Protein AF-0000000076350885 (afdb_homodimer)

pLDDT: mean 92.36, std 8.03, range [42.0, 98.88]

Secondary structure (DSSP, 8-state):
--HHHHTTSEEEEE--S-HHHHHHHHHHHHTT-EEEEEEEESS--SS--HHHHHHHHHHTT-EEEEEE-HHHHHHHHHHHHHHT--BTTTB--HHHHHHHHHHHHHHHHHHHTT-SEEEE-PPTTSHHHHHHHHHHHHH-TTSEEE-GGG-HHHHHH-SSHHHHHHHHHHTT--GGGTS-TTEEEEE-SS-EEEEEHHHHSTTS-GGG---SSS--GGGS-SS-EEEEEEEETTEEEEETTEE--HHHHHHHHHHHHHHTT--EEEEEEE-TTS-EEEEEEE-HHHHHHHHHHHHHHHHHS-HHHHHHHHHHHHHHHHHHHTT-TTSHHHHHHHHHHHHHHHT-EEEEEEEEETTEEEEEEEES----TT-EEEE-GGGTSSS-EEEE----/--HHHHTTSEEEEE--S-HHHHHHHHHHHHTT-EEEEEEEESS--SS--HHHHHHHHHHTT-EEEEEE-HHHHHHHHHHHHHHT--BTTTB--HHHHHHHHHHHHHHHHHHHTT-SEEEE-PPTTSHHHHHHHHHHHHH-TTSEEE-GGG-HHHHHH--SHHHHHHHHHHTT--GGGTS-TTEEEEE-SS-EEEEEHHHHSTTS-GGG---SSS--GGGS-SS-EEEEEEEETTEEEEETTEE--HHHHHHHHHHHHHHTT--EEEEEEE-TTS-EEEEEEE-HHHHHHHHHHHHHHHHHS-HHHHHHHHHHHHHHHHHHHTT-TTSHHHHHHHHHHHHHHHT--EEEEEEEETTEEEEEEEES----TT-EEEE-GGGTSSS-EEEE----

Solvent-accessible surface area (backbone atoms only — not comparable to full-atom values): 38985 Å² total; per-residue (Å²): 130,54,74,75,71,44,43,90,38,35,33,36,30,47,40,71,62,43,56,56,27,46,42,49,52,53,53,40,44,75,67,68,25,49,54,34,37,38,33,65,34,32,56,28,66,47,82,43,40,53,72,59,41,48,51,55,42,41,70,65,71,42,47,66,48,80,44,85,37,39,60,60,38,24,48,50,42,47,45,34,39,58,45,55,21,34,38,74,82,70,36,60,38,48,67,38,47,46,52,48,46,48,36,61,62,46,33,64,53,40,53,76,72,59,38,45,29,43,30,44,44,50,49,41,90,40,63,60,46,53,23,51,52,45,35,32,57,69,60,32,64,87,39,46,77,45,59,51,55,70,30,67,71,49,41,68,75,40,74,27,36,63,50,35,31,52,54,39,43,73,64,64,46,59,61,85,62,42,71,47,56,55,46,47,70,53,42,33,62,46,24,35,39,40,40,35,42,62,51,62,39,50,70,37,53,66,78,78,61,79,67,86,65,36,38,57,38,90,73,19,44,89,64,70,47,75,51,37,40,32,31,53,46,49,34,69,45,24,47,71,86,38,78,38,51,55,48,50,46,44,53,52,28,23,53,54,17,12,51,21,10,22,47,78,42,76,30,53,37,66,44,86,86,42,31,28,39,52,38,38,39,34,25,17,20,50,62,48,50,27,62,49,52,48,53,47,47,46,70,34,41,30,49,71,57,44,53,50,44,54,56,39,15,51,51,41,6,49,20,28,60,61,34,31,43,85,37,73,71,22,43,53,46,49,54,54,46,47,60,62,31,50,59,32,32,28,34,30,33,33,36,35,38,26,42,40,76,42,79,35,29,44,40,50,36,44,68,30,87,84,30,34,26,47,46,25,43,86,70,42,45,53,45,73,42,80,37,66,56,69,57,92,130,54,74,74,72,43,43,92,38,36,34,35,30,48,40,70,65,45,56,57,26,46,42,50,52,54,53,39,44,75,65,67,26,51,52,36,38,38,32,66,34,33,56,30,66,46,82,44,40,54,70,59,40,48,51,54,42,41,69,65,70,41,48,68,46,78,44,86,37,39,60,59,37,25,48,49,41,48,46,34,39,59,43,56,22,32,38,72,82,70,36,62,38,48,67,38,48,46,50,49,46,48,36,61,62,46,34,63,54,39,54,75,72,60,38,46,30,44,30,44,43,50,48,39,90,38,63,60,45,52,24,49,51,46,36,33,56,70,58,33,66,85,40,48,78,45,58,51,56,72,30,66,71,49,41,66,74,40,72,26,35,63,50,34,30,54,53,40,44,74,64,65,46,60,61,85,63,40,71,46,54,55,46,47,69,52,41,32,62,48,23,36,38,40,42,35,44,64,52,64,38,50,69,37,53,66,77,79,60,79,67,86,68,34,39,58,37,91,71,18,43,87,64,68,48,75,50,35,40,31,30,53,46,47,36,68,44,24,47,71,86,38,76,37,51,56,46,50,46,44,53,52,28,24,53,57,17,11,52,22,10,20,46,79,42,76,30,54,36,64,42,86,88,44,32,28,38,51,39,38,39,35,26,16,18,49,61,49,49,28,60,48,52,49,51,47,48,46,68,32,43,29,48,70,56,43,54,50,44,55,55,38,15,50,51,41,7,49,20,28,58,60,34,32,43,84,36,72,70,22,43,53,45,48,52,54,47,48,59,61,30,50,59,33,33,29,33,31,32,35,36,36,38,28,43,41,76,42,79,34,28,45,39,50,34,43,68,29,86,84,30,33,26,47,44,24,42,86,69,43,46,53,45,71,41,80,38,66,54,68,57,89

Organism: Streptomyces venezuelae (NCBI:txid54571)

Radius of gyration: 29.36 Å; Cα contacts (8 Å, |Δi|>4): 1822; chains: 2; bounding box: 54×97×63 Å

Foldseek 3Di:
DDLVVQAPFAEEEEDDLALQRLLVQLVSVVVVGNYEYEYEAQAWPPPHGRVVSQVLSVLLVHHYHYYYLNQVLLVLLLLLLLLVQAAAQSHSLSVLSVLLSCCQVCQVVCVVVRGQEYEYRDAPPALSVQLNVLSCCVRPVRHHYDYQNVDPVSCVCDVALLSSLVVCVVSPRDNSNSVQRFKDWDGGLQWMKIDGPQQQDVPHDPVVDDGDQADALVQADADKDKKKFWDALSGTQDINRHGDRSSRQSNVQSNVQRRNRAAWTWGFHQGPVGDTGIMTMGGRSSRASNVQSVVQLVLAPDDVLSVLSVVLSHQLSVCSSNNNCPPPSNVVSSVSSSVSSNQWIWMWMWMGHSHDIGTDDIAQTGFHPPDWDWDAVVPPNPDIDIGTSDRD/DDLVVQAPFAEEEEDDLALQRLLVQLVSVVVVGNYEYEYEAQAWPPPHGRVVSQVLSVLLVHHYDYYYLNQVNLVLLLLLLLLVQAAAQSHSLSVLSVLLSCCQVCQVVCVVVRGQEYEYRDAPPALSVQLNVLSCCVRPVRHHYDYQNVDPVSCVCDVALLSSLVVCVVSPRDNSNSVQRFKDWDGGLQKMKIDGPQQQDVPHDPVVDDGDQADALVQADADKDKKKFWDALSGTQDIRRHGDRSSRQSNVQSNVQRRNRAAWTWGFHQGPVGDTGIMIMGGRSSRASNVQSVVQLVLAPDDVLSVLSVVLSHQLSVCSSNNNCPPPSNVVSSVSSSVSSNQTIWMWMWMGHSHDIGTDDIAQTGFHPPDWDWDAVVPPNPDIDIGTSDRD

Structure (mmCIF, N/CA/C/O backbone):
data_AF-0000000076350885-model_v1
#
loop_
_entity.id
_entity.type
_entity.pdbx_description
1 polymer 'argininosuccinate synthase'
#
loop_
_atom_site.group_PDB
_atom_site.id
_atom_site.type_symbol
_atom_site.label_atom_id
_atom_site.label_alt_id
_atom_site.label_comp_id
_atom_site.label_asym_id
_atom_site.label_entity_id
_atom_site.label_seq_id
_atom_site.pdbx_PDB_ins_code
_atom_site.Cartn_x
_atom_site.Cartn_y
_atom_site.Cartn_z
_atom_site.occupancy
_atom_site.B_iso_or_equiv
_atom_site.auth_seq_id
_atom_site.auth_comp_id
_atom_site.auth_asym_id
_atom_site.auth_atom_id
_atom_site.pdbx_PDB_model_num
ATOM 1 N N . MET A 1 1 ? -0.438 42.75 1.983 1 87.81 1 MET A N 1
ATOM 2 C CA . MET A 1 1 ? -0.966 43.75 2.893 1 87.81 1 MET A CA 1
ATOM 3 C C . MET A 1 1 ? 0.125 44.281 3.826 1 87.81 1 MET A C 1
ATOM 5 O O . MET A 1 1 ? 0.942 43.5 4.32 1 87.81 1 MET A O 1
ATOM 9 N N . ASP A 1 2 ? 0.16 45.531 4.004 1 89.69 2 ASP A N 1
ATOM 10 C CA . ASP A 1 2 ? 1.146 46.062 4.922 1 89.69 2 ASP A CA 1
ATOM 11 C C . ASP A 1 2 ? 0.529 46.344 6.293 1 89.69 2 ASP A C 1
ATOM 13 O O . ASP A 1 2 ? -0.682 46.219 6.473 1 89.69 2 ASP A O 1
ATOM 17 N N . LEU A 1 3 ? 1.361 46.562 7.23 1 91.19 3 LEU A N 1
ATOM 18 C CA . LEU A 1 3 ? 0.948 46.719 8.617 1 91.19 3 LEU A CA 1
ATOM 19 C C . LEU A 1 3 ? -0.095 47.844 8.734 1 91.19 3 LEU A C 1
ATOM 21 O O . LEU A 1 3 ? -1.06 47.719 9.492 1 91.19 3 LEU A O 1
ATOM 25 N N . LYS A 1 4 ? 0.069 48.938 8.008 1 92.88 4 LYS A N 1
ATOM 26 C CA . LYS A 1 4 ? -0.844 50.062 8.047 1 92.88 4 LYS A CA 1
ATOM 27 C C . LYS A 1 4 ? -2.236 49.656 7.566 1 92.88 4 LYS A C 1
ATOM 29 O O . LYS A 1 4 ? -3.242 50.188 8.07 1 92.88 4 LYS A O 1
ATOM 34 N N . GLN A 1 5 ? -2.242 48.844 6.625 1 93.88 5 GLN A N 1
ATOM 35 C CA . GLN A 1 5 ? -3.508 48.375 6.043 1 93.88 5 GLN A CA 1
ATOM 36 C C . GLN A 1 5 ? -4.289 47.531 7.027 1 93.88 5 GLN A C 1
ATOM 38 O O . GLN A 1 5 ? -5.516 47.406 6.926 1 93.88 5 GLN A O 1
ATOM 43 N N . LEU A 1 6 ? -3.611 46.875 7.984 1 95.38 6 LEU A N 1
ATOM 44 C CA . LEU A 1 6 ? -4.242 46 8.953 1 95.38 6 LEU A CA 1
ATOM 45 C C . LEU A 1 6 ? -4.852 46.781 10.102 1 95.38 6 LEU A C 1
ATOM 47 O O . LEU A 1 6 ? -5.723 46.281 10.812 1 95.38 6 LEU A O 1
ATOM 51 N N . LYS A 1 7 ? -4.348 48.031 10.25 1 94.81 7 LYS A N 1
ATOM 52 C CA . LYS A 1 7 ? -4.855 48.844 11.336 1 94.81 7 LYS A CA 1
ATOM 53 C C . LYS A 1 7 ? -6.312 49.25 11.094 1 94.81 7 LYS A C 1
ATOM 55 O O . LYS A 1 7 ? -6.695 49.562 9.977 1 94.81 7 LYS A O 1
ATOM 60 N N . GLY A 1 8 ? -7.117 49.125 12.094 1 94.56 8 GLY A N 1
ATOM 61 C CA . GLY A 1 8 ? -8.539 49.406 11.992 1 94.56 8 GLY A CA 1
ATOM 62 C C . GLY A 1 8 ? -9.367 48.219 11.586 1 94.56 8 GLY A C 1
ATOM 63 O O . GLY A 1 8 ? -10.602 48.25 11.609 1 94.56 8 GLY A O 1
ATOM 64 N N . LEU A 1 9 ? -8.75 47.219 11.211 1 97 9 LEU A N 1
ATOM 65 C CA . LEU A 1 9 ? -9.422 45.969 10.867 1 97 9 LEU A CA 1
ATOM 66 C C . LEU A 1 9 ? -9.297 44.969 12 1 97 9 LEU A C 1
ATOM 68 O O . LEU A 1 9 ? -8.375 45.031 12.82 1 97 9 LEU A O 1
ATOM 72 N N . ARG A 1 10 ? -10.234 44.125 12.109 1 98.19 10 ARG A N 1
ATOM 73 C CA . ARG A 1 10 ? -10.172 43.031 13.07 1 98.19 10 ARG A CA 1
ATOM 74 C C . ARG A 1 10 ? -9.57 41.781 12.445 1 98.19 10 ARG A C 1
ATOM 76 O O . ARG A 1 10 ? -10.141 41.219 11.508 1 98.19 10 ARG A O 1
ATOM 83 N N . VAL A 1 11 ? -8.43 41.344 12.992 1 98.06 11 VAL A N 1
ATOM 84 C CA . VAL A 1 11 ? -7.656 40.219 12.422 1 98.06 11 VAL A CA 1
ATOM 85 C C . VAL A 1 11 ? -7.852 38.969 13.266 1 98.06 11 VAL A C 1
ATOM 87 O O . VAL A 1 11 ? -7.566 38.969 14.461 1 98.06 11 VAL A O 1
ATOM 90 N N . GLY A 1 12 ? -8.414 37.906 12.664 1 98.19 12 GLY A N 1
ATOM 91 C CA . GLY A 1 12 ? -8.422 36.594 13.273 1 98.19 12 GLY A CA 1
ATOM 92 C C . GLY A 1 12 ? -7.262 35.719 12.836 1 98.19 12 GLY A C 1
ATOM 93 O O . GLY A 1 12 ? -7.18 35.344 11.664 1 98.19 12 GLY A O 1
ATOM 94 N N . LEU A 1 13 ? -6.391 35.375 13.75 1 97.75 13 LEU A N 1
ATOM 95 C CA . LEU A 1 13 ? -5.203 34.562 13.461 1 97.75 13 LEU A CA 1
ATOM 96 C C . LEU A 1 13 ? -5.375 33.125 13.945 1 97.75 13 LEU A C 1
ATOM 98 O O . LEU A 1 13 ? -5.594 32.906 15.133 1 97.75 13 LEU A O 1
ATOM 102 N N . PHE A 1 14 ? -5.301 32.156 12.961 1 95.88 14 PHE A N 1
ATOM 103 C CA . PHE A 1 14 ? -5.215 30.75 13.336 1 95.88 14 PHE A CA 1
ATOM 104 C C . PHE A 1 14 ? -3.844 30.422 13.914 1 95.88 14 PHE A C 1
ATOM 106 O O . PHE A 1 14 ? -2.818 30.688 13.289 1 95.88 14 PHE A O 1
ATOM 113 N N . THR A 1 15 ? -3.842 29.859 15.109 1 91.44 15 THR A N 1
ATOM 114 C CA . THR A 1 15 ? -2.531 29.531 15.656 1 91.44 15 THR A CA 1
ATOM 115 C C . THR A 1 15 ? -2.582 28.219 16.422 1 91.44 15 THR A C 1
ATOM 117 O O . THR A 1 15 ? -3.592 27.891 17.047 1 91.44 15 THR A O 1
ATOM 120 N N . SER A 1 16 ? -1.493 27.469 16.266 1 86.75 16 SER A N 1
ATOM 121 C CA . SER A 1 16 ? -1.321 26.219 16.984 1 86.75 16 SER A CA 1
ATOM 122 C C . SER A 1 16 ? -0.187 26.312 18 1 86.75 16 SER A C 1
ATOM 124 O O . SER A 1 16 ? 0.254 25.297 18.547 1 86.75 16 SER A O 1
ATOM 126 N N . GLY A 1 17 ? 0.252 27.5 18.25 1 78.44 17 GLY A N 1
ATOM 127 C CA . GLY A 1 17 ? 1.292 27.703 19.25 1 78.44 17 GLY A CA 1
ATOM 128 C C . GLY A 1 17 ? 2.693 27.594 18.672 1 78.44 17 GLY A C 1
ATOM 129 O O . GLY A 1 17 ? 3.678 27.734 19.406 1 78.44 17 GLY A O 1
ATOM 130 N N . GLY A 1 18 ? 2.814 27.375 17.438 1 82.69 18 GLY A N 1
ATOM 131 C CA . GLY A 1 18 ? 4.125 27.375 16.812 1 82.69 18 GLY A CA 1
ATOM 132 C C . GLY A 1 18 ? 4.82 28.719 16.859 1 82.69 18 GLY A C 1
ATOM 133 O O . GLY A 1 18 ? 4.18 29.75 17.094 1 82.69 18 GLY A O 1
ATOM 134 N N . LEU A 1 19 ? 6.086 28.734 16.609 1 84.5 19 LEU A N 1
ATOM 135 C CA . LEU A 1 19 ? 6.902 29.938 16.703 1 84.5 19 LEU A CA 1
ATOM 136 C C . LEU A 1 19 ? 6.418 31 15.719 1 84.5 19 LEU A C 1
ATOM 138 O O . LEU A 1 19 ? 6.242 32.156 16.078 1 84.5 19 LEU A O 1
ATOM 142 N N . SER A 1 20 ? 6.16 30.562 14.562 1 86.88 20 SER A N 1
ATOM 143 C CA . SER A 1 20 ? 5.824 31.5 13.5 1 86.88 20 SER A CA 1
ATOM 144 C C . SER A 1 20 ? 4.492 32.188 13.766 1 86.88 20 SER A C 1
ATOM 146 O O . SER A 1 20 ? 4.387 33.406 13.656 1 86.88 20 SER A O 1
ATOM 148 N N . GLY A 1 21 ? 3.527 31.406 14.109 1 89.5 21 GLY A N 1
ATOM 149 C CA . GLY A 1 21 ? 2.215 31.984 14.375 1 89.5 21 GLY A CA 1
ATOM 150 C C . GLY A 1 21 ? 2.189 32.875 15.602 1 89.5 21 GLY A C 1
ATOM 151 O O . GLY A 1 21 ? 1.568 33.938 15.594 1 89.5 21 GLY A O 1
ATOM 152 N N . THR A 1 22 ? 2.873 32.469 16.578 1 91 22 THR A N 1
ATOM 153 C CA . THR A 1 22 ? 2.891 33.219 17.828 1 91 22 THR A CA 1
ATOM 154 C C . THR A 1 22 ? 3.652 34.531 17.656 1 91 22 THR A C 1
ATOM 156 O O . THR A 1 22 ? 3.24 35.562 18.172 1 91 22 THR A O 1
ATOM 159 N N . ALA A 1 23 ? 4.734 34.438 16.953 1 92.62 23 ALA A N 1
ATOM 160 C CA . ALA A 1 23 ? 5.504 35.656 16.703 1 92.62 23 ALA A CA 1
ATOM 161 C C . ALA A 1 23 ? 4.668 36.688 15.938 1 92.62 23 ALA A C 1
ATOM 163 O O . ALA A 1 23 ? 4.715 37.875 16.234 1 92.62 23 ALA A O 1
ATOM 164 N N . VAL A 1 24 ? 3.936 36.219 15 1 94 24 VAL A N 1
ATOM 165 C CA . VAL A 1 24 ? 3.08 37.094 14.203 1 94 24 VAL A CA 1
ATOM 166 C C . VAL A 1 24 ? 2.035 37.75 15.102 1 94 24 VAL A C 1
ATOM 168 O O . VAL A 1 24 ? 1.842 38.969 15.047 1 94 24 VAL A O 1
ATOM 171 N N . ALA A 1 25 ? 1.399 37.031 15.883 1 96.06 25 ALA A N 1
ATOM 172 C CA . ALA A 1 25 ? 0.355 37.531 16.766 1 96.06 25 ALA A CA 1
ATOM 173 C C . ALA A 1 25 ? 0.905 38.594 17.703 1 96.06 25 ALA A C 1
ATOM 175 O O . ALA A 1 25 ? 0.314 39.688 17.844 1 96.06 25 ALA A O 1
ATOM 176 N N . ALA A 1 26 ? 2.006 38.312 18.312 1 96.12 26 ALA A N 1
ATOM 177 C CA . ALA A 1 26 ? 2.621 39.219 19.266 1 96.12 26 ALA A CA 1
ATOM 178 C C . ALA A 1 26 ? 3.041 40.531 18.578 1 96.12 26 ALA A C 1
ATOM 180 O O . ALA A 1 26 ? 2.844 41.594 19.125 1 96.12 26 ALA A O 1
ATOM 181 N N . TRP A 1 27 ? 3.617 40.344 17.406 1 96.25 27 TRP A N 1
ATOM 182 C CA . TRP A 1 27 ? 4.109 41.5 16.688 1 96.25 27 TRP A CA 1
ATOM 183 C C . TRP A 1 27 ? 2.955 42.406 16.25 1 96.25 27 TRP A C 1
ATOM 185 O O . TRP A 1 27 ? 3.035 43.625 16.344 1 96.25 27 TRP A O 1
ATOM 195 N N . LEU A 1 28 ? 1.877 41.781 15.734 1 96.75 28 LEU A N 1
ATOM 196 C CA . LEU A 1 28 ? 0.709 42.562 15.32 1 96.75 28 LEU A CA 1
ATOM 197 C C . LEU A 1 28 ? 0.094 43.312 16.5 1 96.75 28 LEU A C 1
ATOM 199 O O . LEU A 1 28 ? -0.248 44.5 16.391 1 96.75 28 LEU A O 1
ATOM 203 N N . ALA A 1 29 ? -0.008 42.656 17.594 1 96.81 29 ALA A N 1
ATOM 204 C CA . ALA A 1 29 ? -0.562 43.281 18.797 1 96.81 29 ALA A CA 1
ATOM 205 C C . ALA A 1 29 ? 0.306 44.438 19.266 1 96.81 29 ALA A C 1
ATOM 207 O O . ALA A 1 29 ? -0.211 45.5 19.641 1 96.81 29 ALA A O 1
ATOM 208 N N . ALA A 1 30 ? 1.575 44.25 19.234 1 95.75 30 ALA A N 1
ATOM 209 C CA . ALA A 1 30 ? 2.52 45.281 19.656 1 95.75 30 ALA A CA 1
ATOM 210 C C . ALA A 1 30 ? 2.43 46.531 18.766 1 95.75 30 ALA A C 1
ATOM 212 O O . ALA A 1 30 ? 2.828 47.625 19.156 1 95.75 30 ALA A O 1
ATOM 213 N N . ASN A 1 31 ? 1.906 46.344 17.625 1 95.88 31 ASN A N 1
ATOM 214 C CA . ASN A 1 31 ? 1.783 47.469 16.688 1 95.88 31 ASN A CA 1
ATOM 215 C C . ASN A 1 31 ? 0.336 47.906 16.547 1 95.88 31 ASN A C 1
ATOM 217 O O . ASN A 1 31 ? -0.071 48.406 15.484 1 95.88 31 ASN A O 1
ATOM 221 N N . ASP A 1 32 ? -0.406 47.656 17.453 1 95.88 32 ASP A N 1
ATOM 222 C CA . ASP A 1 32 ? -1.746 48.219 17.641 1 95.88 32 ASP A CA 1
ATOM 223 C C . ASP A 1 32 ? -2.73 47.656 16.625 1 95.88 32 ASP A C 1
ATOM 225 O O . ASP A 1 32 ? -3.637 48.344 16.172 1 95.88 32 ASP A O 1
ATOM 229 N N . VAL A 1 33 ? -2.445 46.531 16.078 1 97.12 33 VAL A N 1
ATOM 230 C CA . VAL A 1 33 ? -3.412 45.781 15.273 1 97.12 33 VAL A CA 1
ATOM 231 C C . VAL A 1 33 ? -4.352 45 16.172 1 97.12 33 VAL A C 1
ATOM 233 O O . VAL A 1 33 ? -3.918 44.406 17.156 1 97.12 33 VAL A O 1
ATOM 236 N N . ASP A 1 34 ? -5.652 45.094 15.938 1 97.94 34 ASP A N 1
ATOM 237 C CA . ASP A 1 34 ? -6.637 44.312 16.672 1 97.94 34 ASP A CA 1
ATOM 238 C C . ASP A 1 34 ? -6.613 42.844 16.234 1 97.94 34 ASP A C 1
ATOM 240 O O . ASP A 1 34 ? -7.367 42.438 15.352 1 97.94 34 ASP A O 1
ATOM 244 N N . VAL A 1 35 ? -5.812 42.062 16.922 1 97.88 35 VAL A N 1
ATOM 245 C CA . VAL A 1 35 ? -5.617 40.688 16.547 1 97.88 35 VAL A CA 1
ATOM 246 C C . VAL A 1 35 ? -6.164 39.75 17.641 1 97.88 35 VAL A C 1
ATOM 248 O O . VAL A 1 35 ? -5.961 40.031 18.828 1 97.88 35 VAL A O 1
ATOM 251 N N . THR A 1 36 ? -6.941 38.844 17.281 1 97.88 36 THR A N 1
ATOM 252 C CA . THR A 1 36 ? -7.406 37.75 18.141 1 97.88 36 THR A CA 1
ATOM 253 C C . THR A 1 36 ? -6.867 36.406 17.656 1 97.88 36 THR A C 1
ATOM 255 O O . THR A 1 36 ? -6.965 36.094 16.469 1 97.88 36 THR A O 1
ATOM 258 N N . CYS A 1 37 ? -6.285 35.625 18.625 1 97.25 37 CYS A N 1
ATOM 259 C CA . CYS A 1 37 ? -5.797 34.281 18.328 1 97.25 37 CYS A CA 1
ATOM 260 C C . CYS A 1 37 ? -6.922 33.25 18.438 1 97.25 37 CYS A C 1
ATOM 262 O O . CYS A 1 37 ? -7.547 33.125 19.484 1 97.25 37 CYS A O 1
ATOM 264 N N . TYR A 1 38 ? -7.164 32.594 17.344 1 96.62 38 TYR A N 1
ATOM 265 C CA . TYR A 1 38 ? -8.125 31.516 17.359 1 96.62 38 TYR A CA 1
ATOM 266 C C . TYR A 1 38 ? -7.418 30.172 17.453 1 96.62 38 TYR A C 1
ATOM 268 O O . TYR A 1 38 ? -6.633 29.812 16.578 1 96.62 38 TYR A O 1
ATOM 276 N N . VAL A 1 39 ? -7.734 29.422 18.516 1 94.44 39 VAL A N 1
ATOM 277 C CA . VAL A 1 39 ? -7.152 28.109 18.797 1 94.44 39 VAL A CA 1
ATOM 278 C C . VAL A 1 39 ? -8.234 27.047 18.688 1 94.44 39 VAL A C 1
ATOM 280 O O . VAL A 1 39 ? -9.242 27.094 19.391 1 94.44 39 VAL A O 1
ATOM 283 N N . ALA A 1 40 ? -8.016 26.125 17.766 1 95.56 40 ALA A N 1
ATOM 284 C CA . ALA A 1 40 ? -8.953 25.016 17.609 1 95.56 40 ALA A CA 1
ATOM 285 C C . ALA A 1 40 ? -8.438 23.766 18.328 1 95.56 40 ALA A C 1
ATOM 287 O O . ALA A 1 40 ? -7.262 23.422 18.219 1 95.56 40 ALA A O 1
ATOM 288 N N . ASP A 1 41 ? -9.312 23.172 19.156 1 96.12 41 ASP A N 1
ATOM 289 C CA . ASP A 1 41 ? -9.031 21.828 19.656 1 96.12 41 ASP A CA 1
ATOM 290 C C . ASP A 1 41 ? -9.398 20.766 18.625 1 96.12 41 ASP A C 1
ATOM 292 O O . ASP A 1 41 ? -10.562 20.406 18.484 1 96.12 41 ASP A O 1
ATOM 296 N N . ILE A 1 42 ? -8.422 20.281 17.969 1 96.38 42 ILE A N 1
ATOM 297 C CA . ILE A 1 42 ? -8.656 19.25 16.953 1 96.38 42 ILE A CA 1
ATOM 298 C C . ILE A 1 42 ? -8.031 17.938 17.391 1 96.38 42 ILE A C 1
ATOM 300 O O . ILE A 1 42 ? -7.691 17.094 16.562 1 96.38 42 ILE A O 1
ATOM 304 N N . GLY A 1 43 ? -7.801 17.812 18.688 1 94.75 43 GLY A N 1
ATOM 305 C CA . GLY A 1 43 ? -7.297 16.578 19.281 1 94.75 43 GLY A CA 1
ATOM 306 C C . GLY A 1 43 ? -5.781 16.484 19.25 1 94.75 43 GLY A C 1
ATOM 307 O O . GLY A 1 43 ? -5.227 15.383 19.344 1 94.75 43 GLY A O 1
ATOM 308 N N . GLN A 1 44 ? -5.137 17.609 19.094 1 91 44 GLN A N 1
ATOM 309 C CA . GLN A 1 44 ? -3.68 17.609 19.016 1 91 44 GLN A CA 1
ATOM 310 C C . GLN A 1 44 ? -3.061 17.531 20.406 1 91 44 GLN A C 1
ATOM 312 O O . GLN A 1 44 ? -3.607 18.062 21.375 1 91 44 GLN A O 1
ATOM 317 N N . ARG A 1 45 ? -1.939 16.734 20.453 1 75.88 45 ARG A N 1
ATOM 318 C CA . ARG A 1 45 ? -1.143 16.688 21.672 1 75.88 45 ARG A CA 1
ATOM 319 C C . ARG A 1 45 ? 0.086 17.578 21.562 1 75.88 45 ARG A C 1
ATOM 321 O O . ARG A 1 45 ? 0.64 18.016 22.578 1 75.88 45 ARG A O 1
ATOM 328 N N . ALA A 1 46 ? 0.597 17.703 20.453 1 69.38 46 ALA A N 1
ATOM 329 C CA . ALA A 1 46 ? 1.766 18.531 20.156 1 69.38 46 ALA A CA 1
ATOM 330 C C . ALA A 1 46 ? 1.378 19.766 19.344 1 69.38 46 ALA A C 1
ATOM 332 O O . ALA A 1 46 ? 0.459 19.703 18.531 1 69.38 46 ALA A O 1
ATOM 333 N N . PRO A 1 47 ? 2.01 20.891 19.484 1 65.44 47 PRO A N 1
ATOM 334 C CA . PRO A 1 47 ? 3.092 21.141 20.438 1 65.44 47 PRO A CA 1
ATOM 335 C C . PRO A 1 47 ? 2.594 21.281 21.875 1 65.44 47 PRO A C 1
ATOM 337 O O . PRO A 1 47 ? 3.346 21.047 22.828 1 65.44 47 PRO A O 1
ATOM 340 N N . LEU A 1 48 ? 1.308 21.812 21.984 1 74.62 48 LEU A N 1
ATOM 341 C CA . LEU A 1 48 ? 0.677 21.953 23.297 1 74.62 48 LEU A CA 1
ATOM 342 C C . LEU A 1 48 ? -0.817 21.656 23.203 1 74.62 48 LEU A C 1
ATOM 344 O O . LEU A 1 48 ? -1.45 21.922 22.188 1 74.62 48 LEU A O 1
ATOM 348 N N . PRO A 1 49 ? -1.286 21.141 24.344 1 81.25 49 PRO A N 1
ATOM 349 C CA . PRO A 1 49 ? -2.748 21.078 24.391 1 81.25 49 PRO A CA 1
ATOM 350 C C . PRO A 1 49 ? -3.402 22.453 24.281 1 81.25 49 PRO A C 1
ATOM 352 O O . PRO A 1 49 ? -2.881 23.438 24.812 1 81.25 49 PRO A O 1
ATOM 355 N N . PRO A 1 50 ? -4.488 22.5 23.609 1 86.19 50 PRO A N 1
ATOM 356 C CA . PRO A 1 50 ? -5.121 23.781 23.297 1 86.19 50 PRO A CA 1
ATOM 357 C C . PRO A 1 50 ? -5.344 24.641 24.547 1 86.19 50 PRO A C 1
ATOM 359 O O . PRO A 1 50 ? -5.141 25.859 24.5 1 86.19 50 PRO A O 1
ATOM 362 N N . GLY A 1 51 ? -5.762 24.031 25.656 1 83.62 51 GLY A N 1
ATOM 363 C CA . GLY A 1 51 ? -5.973 24.797 26.875 1 83.62 51 GLY A CA 1
ATOM 364 C C . GLY A 1 51 ? -4.707 25.453 27.391 1 83.62 51 GLY A C 1
ATOM 365 O O . GLY A 1 51 ? -4.73 26.609 27.828 1 83.62 51 GLY A O 1
ATOM 366 N N . GLU A 1 52 ? -3.678 24.812 27.359 1 86.5 52 GLU A N 1
ATOM 367 C CA . GLU A 1 52 ? -2.389 25.344 27.797 1 86.5 52 GLU A CA 1
ATOM 368 C C . GLU A 1 52 ? -1.892 26.422 26.859 1 86.5 52 GLU A C 1
ATOM 370 O O . GLU A 1 52 ? -1.359 27.453 27.297 1 86.5 52 GLU A O 1
ATOM 375 N N . LEU A 1 53 ? -2.084 26.172 25.641 1 88.5 53 LEU A N 1
ATOM 376 C CA . LEU A 1 53 ? -1.688 27.156 24.656 1 88.5 53 LEU A CA 1
ATOM 377 C C . LEU A 1 53 ? -2.436 28.469 24.875 1 88.5 53 LEU A C 1
ATOM 379 O O . LEU A 1 53 ? -1.83 29.547 24.859 1 88.5 53 LEU A O 1
ATOM 383 N N . ALA A 1 54 ? -3.691 28.375 25.062 1 89.62 54 ALA A N 1
ATOM 384 C CA . ALA A 1 54 ? -4.508 29.562 25.281 1 89.62 54 ALA A CA 1
ATOM 385 C C . ALA A 1 54 ? -4.008 30.359 26.484 1 89.62 54 ALA A C 1
ATOM 387 O O . ALA A 1 54 ? -3.979 31.594 26.453 1 89.62 54 ALA A O 1
ATOM 388 N N . ARG A 1 55 ? -3.58 29.672 27.484 1 89.56 55 ARG A N 1
ATOM 389 C CA . ARG A 1 55 ? -3.074 30.328 28.672 1 89.56 55 ARG A CA 1
ATOM 390 C C . ARG A 1 55 ? -1.77 31.062 28.391 1 89.56 55 ARG A C 1
ATOM 392 O O . ARG A 1 55 ? -1.563 32.188 28.875 1 89.56 55 ARG A O 1
ATOM 399 N N . HIS A 1 56 ? -0.938 30.406 27.672 1 90.19 56 HIS A N 1
ATOM 400 C CA . HIS A 1 56 ? 0.339 31.016 27.344 1 90.19 56 HIS A CA 1
ATOM 401 C C . HIS A 1 56 ? 0.142 32.25 26.453 1 90.19 56 HIS A C 1
ATOM 403 O O . HIS A 1 56 ? 0.824 33.25 26.641 1 90.19 56 HIS A O 1
ATOM 409 N N . LEU A 1 57 ? -0.781 32.125 25.531 1 92.69 57 LEU A N 1
ATOM 410 C CA . LEU A 1 57 ? -1.069 33.281 24.656 1 92.69 57 LEU A CA 1
ATOM 411 C C . LEU A 1 57 ? -1.652 34.438 25.453 1 92.69 57 LEU A C 1
ATOM 413 O O . LEU A 1 57 ? -1.289 35.594 25.234 1 92.69 57 LEU A O 1
ATOM 417 N N . ALA A 1 58 ? -2.518 34.094 26.328 1 90.81 58 ALA A N 1
ATOM 418 C CA . ALA A 1 58 ? -3.08 35.094 27.219 1 90.81 58 ALA A CA 1
ATOM 419 C C . ALA A 1 58 ? -1.99 35.781 28.047 1 90.81 58 ALA A C 1
ATOM 421 O O . ALA A 1 58 ? -2.061 36.969 28.328 1 90.81 58 ALA A O 1
ATOM 422 N N . GLY A 1 59 ? -1.098 35 28.453 1 90.25 59 GLY A N 1
ATOM 423 C CA . GLY A 1 59 ? 0.026 35.5 29.203 1 90.25 59 GLY A CA 1
ATOM 424 C C . GLY A 1 59 ? 0.832 36.531 28.438 1 90.25 59 GLY A C 1
ATOM 425 O O . GLY A 1 59 ? 1.472 37.406 29.031 1 90.25 59 GLY A O 1
ATOM 426 N N . LEU A 1 60 ? 0.793 36.469 27.172 1 92.38 60 LEU A N 1
ATOM 427 C CA . LEU A 1 60 ? 1.474 37.4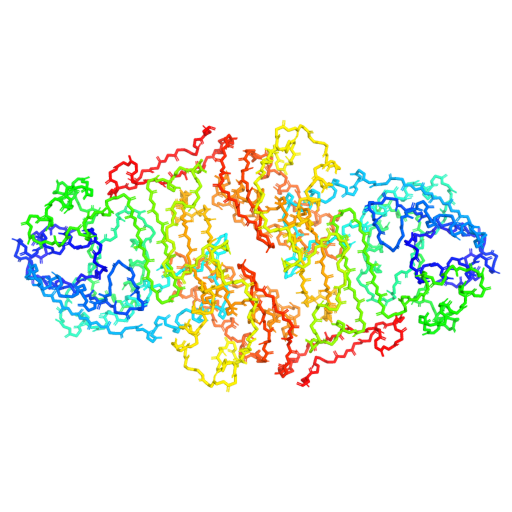38 26.312 1 92.38 60 LEU A CA 1
ATOM 428 C C . LEU A 1 60 ? 0.6 38.656 26.078 1 92.38 60 LEU A C 1
ATOM 430 O O . LEU A 1 60 ? 1.002 39.594 25.375 1 92.38 60 LEU A O 1
ATOM 434 N N . GLY A 1 61 ? -0.624 38.656 26.656 1 93.19 61 GLY A N 1
ATOM 435 C CA . GLY A 1 61 ? -1.56 39.75 26.484 1 93.19 61 GLY A CA 1
ATOM 436 C C . GLY A 1 61 ? -2.369 39.625 25.203 1 93.19 61 GLY A C 1
ATOM 437 O O . GLY A 1 61 ? -2.986 40.594 24.766 1 93.19 61 GLY A O 1
ATOM 438 N N . LEU A 1 62 ? -2.373 38.5 24.641 1 95.5 62 LEU A N 1
ATOM 439 C CA . LEU A 1 62 ? -3.072 38.312 23.375 1 95.5 62 LEU A CA 1
ATOM 440 C C . LEU A 1 62 ? -4.508 37.844 23.609 1 95.5 62 LEU A C 1
ATOM 442 O O . LEU A 1 62 ? -4.758 37 24.484 1 95.5 62 LEU A O 1
ATOM 446 N N . LYS A 1 63 ? -5.473 38.438 22.891 1 95.94 63 LYS A N 1
ATOM 447 C CA . LYS A 1 63 ? -6.828 37.906 22.859 1 95.94 63 LYS A CA 1
ATOM 448 C C . LYS A 1 63 ? -6.859 36.5 22.266 1 95.94 63 LYS A C 1
ATOM 450 O O . LYS A 1 63 ? -6.211 36.25 21.234 1 95.94 63 LYS A O 1
ATOM 455 N N . THR A 1 64 ? -7.562 35.625 23 1 95.62 64 THR A N 1
ATOM 456 C CA . THR A 1 64 ? -7.586 34.25 22.531 1 95.62 64 THR A CA 1
ATOM 457 C C . THR A 1 64 ? -9.008 33.688 22.578 1 95.62 64 THR A C 1
ATOM 459 O O . THR A 1 64 ? -9.758 33.938 23.516 1 95.62 64 THR A O 1
ATOM 462 N N . ARG A 1 65 ? -9.406 33.062 21.531 1 95.56 65 ARG A N 1
ATOM 463 C CA . ARG A 1 65 ? -10.648 32.312 21.391 1 95.56 65 ARG A CA 1
ATOM 464 C C . ARG A 1 65 ? -10.383 30.828 21.109 1 95.56 65 ARG A C 1
ATOM 466 O O . ARG A 1 65 ? -9.742 30.5 20.109 1 95.56 65 ARG A O 1
ATOM 473 N N . THR A 1 66 ? -10.844 29.938 22.031 1 95.31 66 THR A N 1
ATOM 474 C CA . THR A 1 66 ? -10.672 28.5 21.828 1 95.31 66 THR A CA 1
ATOM 475 C C . THR A 1 66 ? -11.977 27.875 21.344 1 95.31 66 THR A C 1
ATOM 477 O O . THR A 1 66 ? -13.047 28.156 21.875 1 95.31 66 THR A O 1
ATOM 480 N N . VAL A 1 67 ? -11.914 27.062 20.312 1 96.69 67 VAL A N 1
ATOM 481 C CA . VAL A 1 67 ? -13.078 26.391 19.734 1 96.69 67 VAL A CA 1
ATOM 482 C C . VAL A 1 67 ? -12.82 24.875 19.672 1 96.69 67 VAL A C 1
ATOM 484 O O . VAL A 1 67 ? -11.758 24.453 19.234 1 96.69 67 VAL A O 1
ATOM 487 N N . ASP A 1 68 ? -13.75 24.047 20.203 1 96.81 68 ASP A N 1
ATOM 488 C CA . ASP A 1 68 ? -13.648 22.594 20.141 1 96.81 68 ASP A CA 1
ATOM 489 C C . ASP A 1 68 ? -14.102 22.078 18.781 1 96.81 68 ASP A C 1
ATOM 491 O O . ASP A 1 68 ? -15.281 22.188 18.422 1 96.81 68 ASP A O 1
ATOM 495 N N . LEU A 1 69 ? -13.172 21.5 18.031 1 98 69 LEU A N 1
ATOM 496 C CA . LEU A 1 69 ? -13.477 20.938 16.719 1 98 69 LEU A CA 1
ATOM 497 C C . LEU A 1 69 ? -13.07 19.469 16.641 1 98 69 LEU A C 1
ATOM 499 O O . LEU A 1 69 ? -12.836 18.938 15.562 1 98 69 LEU A O 1
ATOM 503 N N . ARG A 1 70 ? -13.031 18.812 17.828 1 97.81 70 ARG A N 1
ATOM 504 C CA . ARG A 1 70 ? -12.594 17.422 17.891 1 97.81 70 ARG A CA 1
ATOM 505 C C . ARG A 1 70 ? -13.562 16.516 17.141 1 97.81 70 ARG A C 1
ATOM 507 O O . ARG A 1 70 ? -13.133 15.562 16.484 1 97.81 70 ARG A O 1
ATOM 514 N N . ALA A 1 71 ? -14.797 16.75 17.141 1 98.62 71 ALA A N 1
ATOM 515 C CA . ALA A 1 71 ? -15.781 15.938 16.422 1 98.62 71 ALA A CA 1
ATOM 516 C C . ALA A 1 71 ? -15.625 16.078 14.914 1 98.62 71 ALA A C 1
ATOM 518 O O . ALA A 1 71 ? -15.664 15.094 14.18 1 98.62 71 ALA A O 1
ATOM 519 N N . GLU A 1 72 ? -15.477 17.328 14.484 1 98.56 72 GLU A N 1
ATOM 520 C CA . GLU A 1 72 ? -15.273 17.594 13.062 1 98.56 72 GLU A CA 1
ATOM 521 C C . GLU A 1 72 ? -13.992 16.922 12.555 1 98.56 72 GLU A C 1
ATOM 523 O O . GLU A 1 72 ? -13.969 16.391 11.453 1 98.56 72 GLU A O 1
ATOM 528 N N . MET A 1 73 ? -12.953 16.953 13.383 1 98.62 73 MET A N 1
ATOM 529 C CA . MET A 1 73 ? -11.68 16.344 12.984 1 98.62 73 MET A CA 1
ATOM 530 C C . MET A 1 73 ? -11.812 14.828 12.922 1 98.62 73 MET A C 1
ATOM 532 O O . MET A 1 73 ? -11.219 14.188 12.047 1 98.62 73 MET A O 1
ATOM 536 N N . ALA A 1 74 ? -12.586 14.266 13.836 1 98.75 74 ALA A N 1
ATOM 537 C CA . ALA A 1 74 ? -12.82 12.82 13.836 1 98.75 74 ALA A CA 1
ATOM 538 C C . ALA A 1 74 ? -13.562 12.391 12.57 1 98.75 74 ALA A C 1
ATOM 540 O O . ALA A 1 74 ? -13.219 11.391 11.945 1 98.75 74 ALA A O 1
ATOM 541 N N . ASP A 1 75 ? -14.555 13.172 12.227 1 98.69 75 ASP A N 1
ATOM 542 C CA . ASP A 1 75 ? -15.305 12.875 11.008 1 98.69 75 ASP A CA 1
ATOM 543 C C . ASP A 1 75 ? -14.406 12.922 9.781 1 98.69 75 ASP A C 1
ATOM 545 O O . ASP A 1 75 ? -14.492 12.062 8.906 1 98.69 75 ASP A O 1
ATOM 549 N N . MET A 1 76 ? -13.594 13.93 9.742 1 98.75 76 MET A N 1
ATOM 550 C CA . MET A 1 76 ? -12.664 14.062 8.625 1 98.75 76 MET A CA 1
ATOM 551 C C . MET A 1 76 ? -11.68 12.898 8.602 1 98.75 76 MET A C 1
ATOM 553 O O . MET A 1 76 ? -11.344 12.391 7.527 1 98.75 76 MET A O 1
ATOM 557 N N . ALA A 1 77 ? -11.164 12.531 9.758 1 98.75 77 ALA A N 1
ATOM 558 C CA . ALA A 1 77 ? -10.258 11.383 9.844 1 98.75 77 ALA A CA 1
ATOM 559 C C . ALA A 1 77 ? -10.914 10.125 9.289 1 98.75 77 ALA A C 1
ATOM 561 O O . ALA A 1 77 ? -10.297 9.375 8.539 1 98.75 77 ALA A O 1
ATOM 562 N N . LEU A 1 78 ? -12.164 9.922 9.648 1 98.88 78 LEU A N 1
ATOM 563 C CA . LEU A 1 78 ? -12.867 8.734 9.18 1 98.88 78 LEU A CA 1
ATOM 564 C C . LEU A 1 78 ? -13.188 8.836 7.691 1 98.88 78 LEU A C 1
ATOM 566 O O . LEU A 1 78 ? -13.25 7.828 6.992 1 98.88 78 LEU A O 1
ATOM 570 N N . ASP A 1 79 ? -13.414 10.086 7.176 1 98.75 79 ASP A N 1
ATOM 571 C CA . ASP A 1 79 ? -13.523 10.258 5.73 1 98.75 79 ASP A CA 1
ATOM 572 C C . ASP A 1 79 ? -12.273 9.758 5.016 1 98.75 79 ASP A C 1
ATOM 574 O O . ASP A 1 79 ? -12.359 9.062 4.004 1 98.75 79 ASP A O 1
ATOM 578 N N . LEU A 1 80 ? -11.117 10.172 5.547 1 98.81 80 LEU A N 1
ATOM 579 C CA . LEU A 1 80 ? -9.867 9.719 4.949 1 98.81 80 LEU A CA 1
ATOM 580 C C . LEU A 1 80 ? -9.812 8.195 4.891 1 98.81 80 LEU A C 1
ATOM 582 O O . LEU A 1 80 ? -9.406 7.625 3.873 1 98.81 80 LEU A O 1
ATOM 586 N N . VAL A 1 81 ? -10.242 7.512 5.961 1 98.81 81 VAL A N 1
ATOM 587 C CA . VAL A 1 81 ? -10.242 6.055 6.027 1 98.81 81 VAL A CA 1
ATOM 588 C C . VAL A 1 81 ? -11.242 5.492 5.02 1 98.81 81 VAL A C 1
ATOM 590 O O . VAL A 1 81 ? -10.906 4.598 4.238 1 98.81 81 VAL A O 1
ATOM 593 N N . THR A 1 82 ? -12.469 6.066 5.039 1 98.81 82 THR A N 1
ATOM 594 C CA . THR A 1 82 ? -13.516 5.598 4.145 1 98.81 82 THR A CA 1
ATOM 595 C C . THR A 1 82 ? -13.07 5.707 2.688 1 98.81 82 THR A C 1
ATOM 597 O O . THR A 1 82 ? -13.328 4.809 1.886 1 98.81 82 THR A O 1
ATOM 600 N N . TYR A 1 83 ? -12.391 6.762 2.389 1 98.81 83 TYR A N 1
ATOM 601 C CA . TYR A 1 83 ? -11.977 7.027 1.016 1 98.81 83 TYR A CA 1
ATOM 602 C C . TYR A 1 83 ? -10.617 6.395 0.719 1 98.81 83 TYR A C 1
ATOM 604 O O . TYR A 1 83 ? -10.18 6.367 -0.433 1 98.81 83 TYR A O 1
ATOM 612 N N . GLN A 1 84 ? -9.984 5.852 1.753 1 98.5 84 GLN A N 1
ATOM 613 C CA . GLN A 1 84 ? -8.602 5.414 1.599 1 98.5 84 GLN A CA 1
ATOM 614 C C . GLN A 1 84 ? -7.75 6.492 0.929 1 98.5 84 GLN A C 1
ATOM 616 O O . GLN A 1 84 ? -6.988 6.203 0.005 1 98.5 84 GLN A O 1
ATOM 621 N N . ALA A 1 85 ? -7.879 7.695 1.376 1 98.44 85 ALA A N 1
ATOM 622 C CA . ALA A 1 85 ? -7.336 8.859 0.685 1 98.44 85 ALA A CA 1
ATOM 623 C C . ALA A 1 85 ? -5.914 9.164 1.148 1 98.44 85 ALA A C 1
ATOM 625 O O . ALA A 1 85 ? -5.676 10.141 1.858 1 98.44 85 ALA A O 1
ATOM 626 N N . THR A 1 86 ? -4.945 8.414 0.717 1 97.75 86 THR A N 1
ATOM 627 C CA . THR A 1 86 ? -3.535 8.641 1.012 1 97.75 86 THR A CA 1
ATOM 628 C C . THR A 1 86 ? -2.852 9.367 -0.144 1 97.75 86 THR A C 1
ATOM 630 O O . THR A 1 86 ? -3.395 9.438 -1.248 1 97.75 86 THR A O 1
ATOM 633 N N . TYR A 1 87 ? -1.785 10.008 0.233 1 96.25 87 TYR A N 1
ATOM 634 C CA . TYR A 1 87 ? -0.935 10.664 -0.754 1 96.25 87 TYR A CA 1
ATOM 635 C C . TYR A 1 87 ? 0.478 10.086 -0.721 1 96.25 87 TYR A C 1
ATOM 637 O O . TYR A 1 87 ? 1.139 10.109 0.32 1 96.25 87 TYR A O 1
ATOM 645 N N . GLU A 1 88 ? 0.974 9.656 -1.835 1 92.44 88 GLU A N 1
ATOM 646 C CA . GLU A 1 88 ? 2.309 9.109 -2.057 1 92.44 88 GLU A CA 1
ATOM 647 C C . GLU A 1 88 ? 2.859 8.461 -0.788 1 92.44 88 GLU A C 1
ATOM 649 O O . GLU A 1 88 ? 2.699 9.008 0.308 1 92.44 88 GLU A O 1
ATOM 654 N N . GLY A 1 89 ? 3.451 7.383 -0.891 1 90.94 89 GLY A N 1
ATOM 655 C CA . GLY A 1 89 ? 4.121 6.723 0.219 1 90.94 89 GLY A CA 1
ATOM 656 C C . GLY A 1 89 ? 3.174 6.34 1.344 1 90.94 89 GLY A C 1
ATOM 657 O O . GLY A 1 89 ? 3.609 6.086 2.469 1 90.94 89 GLY A O 1
ATOM 658 N N . GLY A 1 90 ? 1.889 6.5 1.133 1 92.25 90 GLY A N 1
ATOM 659 C CA . GLY A 1 90 ? 0.925 6.086 2.143 1 92.25 90 GLY A CA 1
ATOM 660 C C . GLY A 1 90 ? 0.618 7.176 3.152 1 92.25 90 GLY A C 1
ATOM 661 O O . GLY A 1 90 ? -0.022 6.918 4.176 1 92.25 90 GLY A O 1
ATOM 662 N N . TYR A 1 91 ? 0.989 8.391 2.873 1 93.5 91 TYR A N 1
ATOM 663 C CA . TYR A 1 91 ? 0.701 9.508 3.758 1 93.5 91 TYR A CA 1
ATOM 664 C C . TYR A 1 91 ? -0.796 9.789 3.816 1 93.5 91 TYR A C 1
ATOM 666 O O . TYR A 1 91 ? -1.441 9.969 2.781 1 93.5 91 TYR A O 1
ATOM 674 N N . TRP A 1 92 ? -1.356 9.93 5.016 1 97.38 92 TRP A N 1
ATOM 675 C CA . TRP A 1 92 ? -2.803 10.008 5.195 1 97.38 92 TRP A CA 1
ATOM 676 C C . TRP A 1 92 ? -3.291 11.453 5.074 1 97.38 92 TRP A C 1
ATOM 678 O O . TRP A 1 92 ? -4.449 11.75 5.379 1 97.38 92 TRP A O 1
ATOM 688 N N . ASN A 1 93 ? -2.518 12.367 4.691 1 96.88 93 ASN A N 1
ATOM 689 C CA . ASN A 1 93 ? -2.938 13.75 4.488 1 96.88 93 ASN A CA 1
ATOM 690 C C . ASN A 1 93 ? -3.479 14.367 5.773 1 96.88 93 ASN A C 1
ATOM 692 O O . ASN A 1 93 ? -4.441 15.133 5.738 1 96.88 93 ASN A O 1
ATOM 696 N N . THR A 1 94 ? -2.955 13.992 6.918 1 96.69 94 THR A N 1
ATOM 697 C CA . THR A 1 94 ? -3.52 14.461 8.18 1 96.69 94 THR A CA 1
ATOM 698 C C . THR A 1 94 ? -3.428 15.977 8.289 1 96.69 94 THR A C 1
ATOM 700 O O . THR A 1 94 ? -4.359 16.625 8.758 1 96.69 94 THR A O 1
ATOM 703 N N . THR A 1 95 ? -2.346 16.562 7.793 1 95.75 95 THR A N 1
ATOM 704 C CA . THR A 1 95 ? -2.16 18.016 7.84 1 95.75 95 THR A CA 1
ATOM 705 C C . THR A 1 95 ? -3.123 18.703 6.883 1 95.75 95 THR A C 1
ATOM 707 O O . THR A 1 95 ? -3.812 19.656 7.273 1 95.75 95 THR A O 1
ATOM 710 N N . GLY A 1 96 ? -3.178 18.266 5.645 1 96.56 96 GLY A N 1
ATOM 711 C CA . GLY A 1 96 ? -4.098 18.844 4.68 1 96.56 96 GLY A CA 1
ATOM 712 C C . GLY A 1 96 ? -5.547 18.766 5.117 1 96.56 96 GLY A C 1
ATOM 713 O O . GLY A 1 96 ? -6.301 19.734 4.953 1 96.56 96 GLY A O 1
ATOM 714 N N . ALA A 1 97 ? -5.922 17.688 5.664 1 98.06 97 ALA A N 1
ATOM 715 C CA . ALA A 1 97 ? -7.277 17.484 6.164 1 98.06 97 ALA A CA 1
ATOM 716 C C . ALA A 1 97 ? -7.59 18.469 7.297 1 98.06 97 ALA A C 1
ATOM 718 O O . ALA A 1 97 ? -8.688 19.016 7.363 1 98.06 97 ALA A O 1
ATOM 719 N N . ALA A 1 98 ? -6.645 18.625 8.156 1 97.56 98 ALA A N 1
ATOM 720 C CA . ALA A 1 98 ? -6.84 19.516 9.297 1 97.56 98 ALA A CA 1
ATOM 721 C C . ALA A 1 98 ? -7.082 20.953 8.836 1 97.56 98 ALA A C 1
ATOM 723 O O . ALA A 1 98 ? -7.844 21.703 9.461 1 97.56 98 ALA A O 1
ATOM 724 N N . ARG A 1 99 ? -6.445 21.406 7.75 1 97.88 99 ARG A N 1
ATOM 725 C CA . ARG A 1 99 ? -6.656 22.766 7.262 1 97.88 99 ARG A CA 1
ATOM 726 C C . ARG A 1 99 ? -8.094 22.969 6.812 1 97.88 99 ARG A C 1
ATOM 728 O O . ARG A 1 99 ? -8.672 24.031 7.02 1 97.88 99 ARG A O 1
ATOM 735 N N . ALA A 1 100 ? -8.633 21.938 6.203 1 98.25 100 ALA A N 1
ATOM 736 C CA . ALA A 1 100 ? -10.047 22.016 5.836 1 98.25 100 ALA A CA 1
ATOM 737 C C . ALA A 1 100 ? -10.922 22.188 7.074 1 98.25 100 ALA A C 1
ATOM 739 O O . ALA A 1 100 ? -11.82 23.031 7.098 1 98.25 100 ALA A O 1
ATOM 740 N N . VAL A 1 101 ? -10.656 21.422 8.094 1 98.56 101 VAL A N 1
ATOM 741 C CA . VAL A 1 101 ? -11.445 21.422 9.328 1 98.56 101 VAL A CA 1
ATOM 742 C C . VAL A 1 101 ? -11.32 22.781 10.008 1 98.56 101 VAL A C 1
ATOM 744 O O . VAL A 1 101 ? -12.312 23.344 10.492 1 98.56 101 VAL A O 1
ATOM 747 N N . LEU A 1 102 ? -10.125 23.312 10 1 98 102 LEU A N 1
ATOM 748 C CA . LEU A 1 102 ? -9.859 24.594 10.656 1 98 102 LEU A CA 1
ATOM 749 C C . LEU A 1 102 ? -10.633 25.719 9.992 1 98 102 LEU A C 1
ATOM 751 O O . LEU A 1 102 ? -11.328 26.484 10.664 1 98 102 LEU A O 1
ATOM 755 N N . VAL A 1 103 ? -10.516 25.828 8.695 1 98.19 103 VAL A N 1
ATOM 756 C CA . VAL A 1 103 ? -11.148 26.953 8.016 1 98.19 103 VAL A CA 1
ATOM 757 C C . VAL A 1 103 ? -12.664 26.797 8.062 1 98.19 103 VAL A C 1
ATOM 759 O O . VAL A 1 103 ? -13.383 27.766 8.328 1 98.19 103 VAL A O 1
ATOM 762 N N . ALA A 1 104 ? -13.156 25.609 7.828 1 98 104 ALA A N 1
ATOM 763 C CA . ALA A 1 104 ? -14.594 25.359 7.863 1 98 104 ALA A CA 1
ATOM 764 C C . ALA A 1 104 ? -15.156 25.578 9.266 1 98 104 ALA A C 1
ATOM 766 O O . ALA A 1 104 ? -16.281 26.062 9.422 1 98 104 ALA A O 1
ATOM 767 N N . GLY A 1 105 ? -14.438 25.219 10.289 1 98.06 105 GLY A N 1
ATOM 768 C CA . GLY A 1 105 ? -14.906 25.266 11.664 1 98.06 105 GLY A CA 1
ATOM 769 C C . GLY A 1 105 ? -14.75 26.641 12.289 1 98.06 105 GLY A C 1
ATOM 770 O O . GLY A 1 105 ? -15.625 27.094 13.031 1 98.06 105 GLY A O 1
ATOM 771 N N . LEU A 1 106 ? -13.625 27.312 12.023 1 97.75 106 LEU A N 1
ATOM 772 C CA . LEU A 1 106 ? -13.344 28.609 12.641 1 97.75 106 LEU A CA 1
ATOM 773 C C . LEU A 1 106 ? -13.922 29.75 11.812 1 97.75 106 LEU A C 1
ATOM 775 O O . LEU A 1 106 ? -14.156 30.844 12.336 1 97.75 106 LEU A O 1
ATOM 779 N N . GLY A 1 107 ? -14.133 29.531 10.555 1 96.75 107 GLY A N 1
ATOM 780 C CA . GLY A 1 107 ? -14.648 30.547 9.656 1 96.75 107 GLY A CA 1
ATOM 781 C C . GLY A 1 107 ? -15.906 31.219 10.172 1 96.75 107 GLY A C 1
ATOM 782 O O . GLY A 1 107 ? -15.953 32.438 10.336 1 96.75 107 GLY A O 1
ATOM 783 N N . PRO A 1 108 ? -16.922 30.438 10.438 1 96.06 108 PRO A N 1
ATOM 784 C CA . PRO A 1 108 ? -18.172 31 10.977 1 96.06 108 PRO A CA 1
ATOM 785 C C . PRO A 1 108 ? -17.953 31.781 12.273 1 96.06 108 PRO A C 1
ATOM 787 O O . PRO A 1 108 ? -18.609 32.812 12.5 1 96.06 108 PRO A O 1
ATOM 790 N N . VAL A 1 109 ? -17.047 31.375 13.117 1 97.56 109 VAL A N 1
ATOM 791 C CA . VAL A 1 109 ? -16.75 32.031 14.383 1 97.56 109 VAL A CA 1
ATOM 792 C C . VAL A 1 109 ? -16.141 33.406 14.117 1 97.56 109 VAL A C 1
ATOM 794 O O . VAL A 1 109 ? -16.516 34.406 14.75 1 97.56 109 VAL A O 1
ATOM 797 N N . LEU A 1 110 ? -15.164 33.469 13.203 1 97.62 110 LEU A N 1
ATOM 798 C CA . LEU A 1 110 ? -14.547 34.719 12.812 1 97.62 110 LEU A CA 1
ATOM 799 C C . LEU A 1 110 ? -15.602 35.719 12.344 1 97.62 110 LEU A C 1
ATOM 801 O O . LEU A 1 110 ? -15.586 36.875 12.75 1 97.62 110 LEU A O 1
ATOM 805 N N . ARG A 1 111 ? -16.531 35.25 11.555 1 95.62 111 ARG A N 1
ATOM 806 C CA . ARG A 1 111 ? -17.578 36.094 11.008 1 95.62 111 ARG A CA 1
ATOM 807 C C . ARG A 1 111 ? -18.484 36.625 12.125 1 95.62 111 ARG A C 1
ATOM 809 O O . ARG A 1 111 ? -18.812 37.812 12.148 1 95.62 111 ARG A O 1
ATOM 816 N N . GLU A 1 112 ? -18.859 35.75 12.945 1 96.69 112 GLU A N 1
ATOM 817 C CA . GLU A 1 112 ? -19.75 36.125 14.047 1 96.69 112 GLU A CA 1
ATOM 818 C C . GLU A 1 112 ? -19.094 37.188 14.945 1 96.69 112 GLU A C 1
ATOM 820 O O . GLU A 1 112 ? -19.781 38.062 15.484 1 96.69 112 GLU A O 1
ATOM 825 N N . GLU A 1 113 ? -17.797 37.094 15.023 1 97.31 113 GLU A N 1
ATOM 826 C CA . GLU A 1 113 ? -17.078 38 15.922 1 97.31 113 GLU A CA 1
ATOM 827 C C . GLU A 1 113 ? -16.609 39.25 15.18 1 97.31 113 GLU A C 1
ATOM 829 O O . GLU A 1 113 ? -15.914 40.094 15.742 1 97.31 113 GLU A O 1
ATOM 834 N N . GLY A 1 114 ? -16.938 39.344 13.914 1 97.12 114 GLY A N 1
ATOM 835 C CA . GLY A 1 114 ? -16.766 40.562 13.141 1 97.12 114 GLY A CA 1
ATOM 836 C C . GLY A 1 114 ? -15.367 40.719 12.578 1 97.12 114 GLY A C 1
ATOM 837 O O . GLY A 1 114 ? -14.914 41.844 12.328 1 97.12 114 GLY A O 1
ATOM 838 N N . CYS A 1 115 ? -14.664 39.656 12.414 1 97.88 115 CYS A N 1
ATOM 839 C CA . CYS A 1 115 ? -13.336 39.75 11.812 1 97.88 115 CYS A CA 1
ATOM 840 C C . CYS A 1 115 ? -13.422 40.156 10.344 1 97.88 115 CYS A C 1
ATOM 842 O O . CYS A 1 115 ? -14.367 39.75 9.648 1 97.88 115 CYS A O 1
ATOM 844 N N . ASP A 1 116 ? -12.406 40.875 9.898 1 97.44 116 ASP A N 1
ATOM 845 C CA . ASP A 1 116 ? -12.258 41.25 8.508 1 97.44 116 ASP A CA 1
ATOM 846 C C . ASP A 1 116 ? -11.234 40.375 7.793 1 97.44 116 ASP A C 1
ATOM 848 O O . ASP A 1 116 ? -11.305 40.188 6.574 1 97.44 116 ASP A O 1
ATOM 852 N N . ILE A 1 117 ? -10.328 39.906 8.586 1 97.75 117 ILE A N 1
ATOM 853 C CA . ILE A 1 117 ? -9.141 39.281 8.047 1 97.75 117 ILE A CA 1
ATOM 854 C C . ILE A 1 117 ? -8.984 37.875 8.664 1 97.75 117 ILE A C 1
ATOM 856 O O . ILE A 1 117 ? -9.156 37.719 9.875 1 97.75 117 ILE A O 1
ATOM 860 N N . LEU A 1 118 ? -8.75 36.875 7.848 1 97.75 118 LEU A N 1
ATOM 861 C CA . LEU A 1 118 ? -8.242 35.594 8.273 1 97.75 118 LEU A CA 1
ATOM 862 C C . LEU A 1 118 ? -6.73 35.5 8.062 1 97.75 118 LEU A C 1
ATOM 864 O O . LEU A 1 118 ? -6.246 35.656 6.938 1 97.75 118 LEU A O 1
ATOM 868 N N . ALA A 1 119 ? -6.02 35.312 9.133 1 96.75 119 ALA A N 1
ATOM 869 C CA . ALA A 1 119 ? -4.562 35.188 9.047 1 96.75 119 ALA A CA 1
ATOM 870 C C . ALA A 1 119 ? -4.074 33.844 9.547 1 96.75 119 ALA A C 1
ATOM 872 O O . ALA A 1 119 ? -4.742 33.188 10.359 1 96.75 119 ALA A O 1
ATOM 873 N N . HIS A 1 120 ? -2.979 33.344 9.047 1 93.88 120 HIS A N 1
ATOM 874 C CA . HIS A 1 120 ? -2.307 32.156 9.516 1 93.88 120 HIS A CA 1
ATOM 875 C C . HIS A 1 120 ? -0.792 32.312 9.477 1 93.88 120 HIS A C 1
ATOM 877 O O . HIS A 1 120 ? -0.274 33.188 8.773 1 93.88 120 HIS A O 1
ATOM 883 N N . GLY A 1 121 ? -0.082 31.469 10.18 1 90.12 121 GLY A N 1
ATOM 884 C CA . GLY A 1 121 ? 1.355 31.625 10.328 1 90.12 121 GLY A CA 1
ATOM 885 C C . GLY A 1 121 ? 2.158 30.703 9.43 1 90.12 121 GLY A C 1
ATOM 886 O O . GLY A 1 121 ? 3.346 30.484 9.664 1 90.12 121 GLY A O 1
ATOM 887 N N . CYS A 1 122 ? 1.605 30.141 8.398 1 89.06 122 CYS A N 1
ATOM 888 C CA . CYS A 1 122 ? 2.318 29.203 7.535 1 89.06 122 CYS A CA 1
ATOM 889 C C . CYS A 1 122 ? 3.439 29.891 6.777 1 89.06 122 CYS A C 1
ATOM 891 O O . CYS A 1 122 ? 3.291 31.047 6.363 1 89.06 122 CYS A O 1
ATOM 893 N N . VAL A 1 123 ? 4.508 29.141 6.664 1 83.88 123 VAL A N 1
ATOM 894 C CA . VAL A 1 123 ? 5.66 29.656 5.93 1 83.88 123 VAL A CA 1
ATOM 895 C C . VAL A 1 123 ? 5.277 29.891 4.473 1 83.88 123 VAL A C 1
ATOM 897 O O . VAL A 1 123 ? 4.566 29.094 3.869 1 83.88 123 VAL A O 1
ATOM 900 N N . GLY A 1 124 ? 5.777 30.969 3.951 1 84.31 124 GLY A N 1
ATOM 901 C CA . GLY A 1 124 ? 5.473 31.328 2.576 1 84.31 124 GLY A CA 1
ATOM 902 C C . GLY A 1 124 ? 5.996 30.312 1.565 1 84.31 124 GLY A C 1
ATOM 903 O O . GLY A 1 124 ? 7.117 29.828 1.692 1 84.31 124 GLY A O 1
ATOM 904 N N . GLY A 1 125 ? 5.117 29.984 0.609 1 81.44 125 GLY A N 1
ATOM 905 C CA . GLY A 1 125 ? 5.52 29.109 -0.48 1 81.44 125 GLY A CA 1
ATOM 906 C C . GLY A 1 125 ? 5.316 27.641 -0.171 1 81.44 125 GLY A C 1
ATOM 907 O O . GLY A 1 125 ? 5.574 26.781 -1.017 1 81.44 125 GLY A O 1
ATOM 908 N N . GLY A 1 126 ? 4.828 27.391 0.939 1 86.38 126 GLY A N 1
ATOM 909 C CA . GLY A 1 126 ? 4.594 26 1.306 1 86.38 126 GLY A CA 1
ATOM 910 C C . GLY A 1 126 ? 3.203 25.516 0.936 1 86.38 126 GLY A C 1
ATOM 911 O O . GLY A 1 126 ? 2.381 26.297 0.441 1 86.38 126 GLY A O 1
ATOM 912 N N . ASN A 1 127 ? 2.947 24.234 1.124 1 91.62 127 ASN A N 1
ATOM 913 C CA . ASN A 1 127 ? 1.671 23.594 0.801 1 91.62 127 ASN A CA 1
ATOM 914 C C . ASN A 1 127 ? 0.52 24.234 1.575 1 91.62 127 ASN A C 1
ATOM 916 O O . ASN A 1 127 ? -0.559 24.453 1.022 1 91.62 127 ASN A O 1
ATOM 920 N N . ASP A 1 128 ? 0.771 24.578 2.785 1 93.12 128 ASP A N 1
ATOM 921 C CA . ASP A 1 128 ? -0.313 25.016 3.66 1 93.12 128 ASP A CA 1
ATOM 922 C C . ASP A 1 128 ? -0.775 26.422 3.303 1 93.12 128 ASP A C 1
ATOM 924 O O . ASP A 1 128 ? -1.942 26.766 3.5 1 93.12 128 ASP A O 1
ATOM 928 N N . GLN A 1 129 ? 0.153 27.25 2.846 1 90.25 129 GLN A N 1
ATOM 929 C CA . GLN A 1 129 ? -0.294 28.547 2.354 1 90.25 129 GLN A CA 1
ATOM 930 C C . GLN A 1 129 ? -1.348 28.391 1.262 1 90.25 129 GLN A C 1
ATOM 932 O O . GLN A 1 129 ? -2.371 29.078 1.274 1 90.25 129 GLN A O 1
ATOM 937 N N . SER A 1 130 ? -1.082 27.438 0.38 1 91.75 130 SER A N 1
ATOM 938 C CA . SER A 1 130 ? -2.016 27.188 -0.711 1 91.75 130 SER A CA 1
ATOM 939 C C . SER A 1 130 ? -3.307 26.562 -0.197 1 91.75 130 SER A C 1
ATOM 941 O O . SER A 1 130 ? -4.398 26.906 -0.653 1 91.75 130 SER A O 1
ATOM 943 N N . ARG A 1 131 ? -3.219 25.703 0.726 1 96.06 131 ARG A N 1
ATOM 944 C CA . ARG A 1 131 ? -4.391 25.031 1.277 1 96.06 131 ARG A CA 1
ATOM 945 C C . ARG A 1 131 ? -5.312 26.031 1.979 1 96.06 131 ARG A C 1
ATOM 947 O O . ARG A 1 131 ? -6.52 26.047 1.726 1 96.06 131 ARG A O 1
ATOM 954 N N . PHE A 1 132 ? -4.738 26.891 2.795 1 95.62 132 PHE A N 1
ATOM 955 C CA . PHE A 1 132 ? -5.531 27.891 3.504 1 95.62 132 PHE A CA 1
ATOM 956 C C . PHE A 1 132 ? -6.199 28.844 2.523 1 95.62 132 PHE A C 1
ATOM 958 O O . PHE A 1 132 ? -7.352 29.234 2.717 1 95.62 132 PHE A O 1
ATOM 965 N N . ALA A 1 133 ? -5.473 29.188 1.494 1 94.12 133 ALA A N 1
ATOM 966 C CA . ALA A 1 133 ? -6.039 30.094 0.493 1 94.12 133 ALA A CA 1
ATOM 967 C C . ALA A 1 133 ? -7.262 29.469 -0.174 1 94.12 133 ALA A C 1
ATOM 969 O O . ALA A 1 133 ? -8.297 30.125 -0.326 1 94.12 133 ALA A O 1
ATOM 970 N N . ARG A 1 134 ? -7.188 28.234 -0.529 1 95.44 134 ARG A N 1
ATOM 971 C CA . ARG A 1 134 ? -8.273 27.562 -1.23 1 95.44 134 ARG A CA 1
ATOM 972 C C . ARG A 1 134 ? -9.469 27.344 -0.312 1 95.44 134 ARG A C 1
ATOM 974 O O . ARG A 1 134 ? -10.609 27.594 -0.703 1 95.44 134 ARG A O 1
ATOM 981 N N . TYR A 1 135 ? -9.203 26.922 0.886 1 97.38 135 TYR A N 1
ATOM 982 C CA . TYR A 1 135 ? -10.297 26.656 1.807 1 97.38 135 TYR A CA 1
ATOM 983 C C . TYR A 1 135 ? -10.945 27.953 2.279 1 97.38 135 TYR A C 1
ATOM 985 O O . TYR A 1 135 ? -12.156 28 2.504 1 97.38 135 TYR A O 1
ATOM 993 N N . ALA A 1 136 ? -10.133 29 2.402 1 96.56 136 ALA A N 1
ATOM 994 C CA . ALA A 1 136 ? -10.711 30.297 2.748 1 96.56 136 ALA A CA 1
ATOM 995 C C . ALA A 1 136 ? -11.641 30.797 1.644 1 96.56 136 ALA A C 1
ATOM 997 O O . ALA A 1 136 ? -12.711 31.328 1.922 1 96.56 136 ALA A O 1
ATOM 998 N N . ALA A 1 137 ? -11.219 30.594 0.438 1 95.75 137 ALA A N 1
ATOM 999 C CA . ALA A 1 137 ? -12.047 31.016 -0.694 1 95.75 137 ALA A CA 1
ATOM 1000 C C . ALA A 1 137 ? -13.383 30.281 -0.692 1 95.75 137 ALA A C 1
ATOM 1002 O O . ALA A 1 137 ? -14.406 30.844 -1.09 1 95.75 137 ALA A O 1
ATOM 1003 N N . ARG A 1 138 ? -13.383 29.094 -0.23 1 95.19 138 ARG A N 1
ATOM 1004 C CA . ARG A 1 138 ? -14.578 28.266 -0.238 1 95.19 138 ARG A CA 1
ATOM 1005 C C . ARG A 1 138 ? -15.469 28.578 0.958 1 95.19 138 ARG A C 1
ATOM 1007 O O . ARG A 1 138 ? -16.688 28.719 0.811 1 95.19 138 ARG A O 1
ATOM 1014 N N . PHE A 1 139 ? -14.875 28.719 2.137 1 96.44 139 PHE A N 1
ATOM 1015 C CA . PHE A 1 139 ? -15.672 28.703 3.359 1 96.44 139 PHE A CA 1
ATOM 1016 C C . PHE A 1 139 ? -15.844 30.109 3.91 1 96.44 139 PHE A C 1
ATOM 1018 O O . PHE A 1 139 ? -16.766 30.375 4.676 1 96.44 139 PHE A O 1
ATOM 1025 N N . THR A 1 140 ? -14.852 31 3.535 1 96.19 140 THR A N 1
ATOM 1026 C CA . THR A 1 140 ? -14.898 32.344 4.051 1 96.19 140 THR A CA 1
ATOM 1027 C C . THR A 1 140 ? -14.594 33.375 2.941 1 96.19 140 THR A C 1
ATOM 1029 O O . THR A 1 140 ? -13.703 34.188 3.086 1 96.19 140 THR A O 1
ATOM 1032 N N . PRO A 1 141 ? -15.383 33.312 1.902 1 94.5 141 PRO A N 1
ATOM 1033 C CA . PRO A 1 141 ? -15.086 34.188 0.77 1 94.5 141 PRO A CA 1
ATOM 1034 C C . PRO A 1 141 ? -15.211 35.688 1.122 1 94.5 141 PRO A C 1
ATOM 1036 O O . PRO A 1 141 ? -14.68 36.531 0.407 1 94.5 141 PRO A O 1
ATOM 1039 N N . ASP A 1 142 ? -15.812 36 2.191 1 95.38 142 ASP A N 1
ATOM 1040 C CA . ASP A 1 142 ? -16.047 37.375 2.607 1 95.38 142 ASP A CA 1
ATOM 1041 C C . ASP A 1 142 ? -14.883 37.938 3.428 1 95.38 142 ASP A C 1
ATOM 1043 O O . ASP A 1 142 ? -14.781 39.125 3.66 1 95.38 142 ASP A O 1
ATOM 1047 N N . LEU A 1 143 ? -14 37.125 3.861 1 96.62 143 LEU A N 1
ATOM 1048 C CA . LEU A 1 143 ? -12.82 37.531 4.621 1 96.62 143 LEU A CA 1
ATOM 1049 C C . LEU A 1 143 ? -11.602 37.625 3.715 1 96.62 143 LEU A C 1
ATOM 1051 O O . LEU A 1 143 ? -11.422 36.812 2.812 1 96.62 143 LEU A O 1
ATOM 1055 N N . THR A 1 144 ? -10.82 38.656 3.957 1 95.69 144 THR A N 1
ATOM 1056 C CA . THR A 1 144 ? -9.539 38.75 3.273 1 95.69 144 THR A CA 1
ATOM 1057 C C . THR A 1 144 ? -8.484 37.906 3.986 1 95.69 144 THR A C 1
ATOM 1059 O O . THR A 1 144 ? -8.391 37.906 5.215 1 95.69 144 THR A O 1
ATOM 1062 N N . VAL A 1 145 ? -7.715 37.094 3.188 1 95.44 145 VAL A N 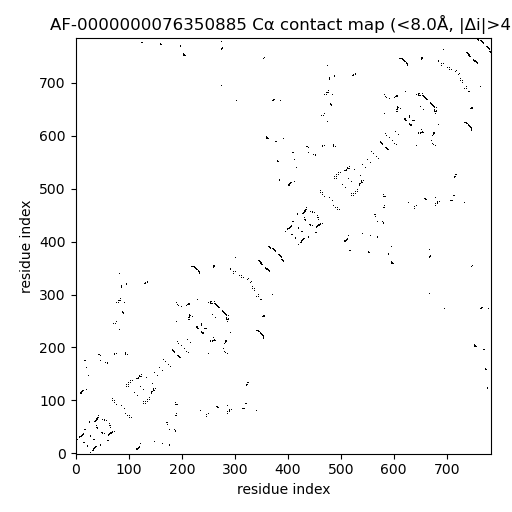1
ATOM 1063 C CA . VAL A 1 145 ? -6.676 36.281 3.781 1 95.44 145 VAL A CA 1
ATOM 1064 C C . VAL A 1 145 ? -5.367 37.062 3.865 1 95.44 145 VAL A C 1
ATOM 1066 O O . VAL A 1 145 ? -4.941 37.688 2.883 1 95.44 145 VAL A O 1
ATOM 1069 N N . PHE A 1 146 ? -4.777 37.094 5.043 1 95.38 146 PHE A N 1
ATOM 1070 C CA . PHE A 1 146 ? -3.469 37.688 5.262 1 95.38 146 PHE A CA 1
ATOM 1071 C C . PHE A 1 146 ? -2.412 36.625 5.531 1 95.38 146 PHE A C 1
ATOM 1073 O O . PHE A 1 146 ? -2.557 35.812 6.449 1 95.38 146 PHE A O 1
ATOM 1080 N N . THR A 1 147 ? -1.355 36.562 4.723 1 93.12 147 THR A N 1
ATOM 1081 C CA . THR A 1 147 ? -0.226 35.656 4.84 1 93.12 147 THR A CA 1
ATOM 1082 C C . THR A 1 147 ? 1.03 36.406 5.285 1 93.12 147 THR A C 1
ATOM 1084 O O . THR A 1 147 ? 1.81 36.875 4.453 1 93.12 147 THR A O 1
ATOM 1087 N N . PRO A 1 148 ? 1.287 36.406 6.492 1 92.56 148 PRO A N 1
ATOM 1088 C CA . PRO A 1 148 ? 2.328 37.281 7.031 1 92.56 148 PRO A CA 1
ATOM 1089 C C . PRO A 1 148 ? 3.713 36.969 6.465 1 92.56 148 PRO A C 1
ATOM 1091 O O . PRO A 1 148 ? 4.488 37.906 6.184 1 92.56 148 PRO A O 1
ATOM 1094 N N . TRP A 1 149 ? 3.963 35.781 6.168 1 89.88 149 TRP A N 1
ATOM 1095 C CA . TRP A 1 149 ? 5.328 35.375 5.84 1 89.88 149 TRP A CA 1
ATOM 1096 C C . TRP A 1 149 ? 5.602 35.531 4.352 1 89.88 149 TRP A C 1
ATOM 1098 O O . TRP A 1 149 ? 6.645 35.094 3.852 1 89.88 149 TRP A O 1
ATOM 1108 N N . THR A 1 150 ? 4.746 36.125 3.684 1 88.06 150 THR A N 1
ATOM 1109 C CA . THR A 1 150 ? 5.012 36.562 2.316 1 88.06 150 THR A CA 1
ATOM 1110 C C . THR A 1 150 ? 5.27 38.062 2.271 1 88.06 150 THR A C 1
ATOM 1112 O O . THR A 1 150 ? 5.664 38.594 1.234 1 88.06 150 THR A O 1
ATOM 1115 N N . ALA A 1 151 ? 5.066 38.719 3.422 1 88.62 151 ALA A N 1
ATOM 1116 C CA . ALA A 1 151 ? 5.242 40.156 3.516 1 88.62 151 ALA A CA 1
ATOM 1117 C C . ALA A 1 151 ? 6.691 40.5 3.836 1 88.62 151 ALA A C 1
ATOM 1119 O O . ALA A 1 151 ? 7.266 40 4.797 1 88.62 151 ALA A O 1
ATOM 1120 N N . SER A 1 152 ? 7.223 41.469 3.098 1 89.06 152 SER A N 1
ATOM 1121 C CA . SER A 1 152 ? 8.625 41.844 3.25 1 89.06 152 SER A CA 1
ATOM 1122 C C . SER A 1 152 ? 8.898 42.406 4.645 1 89.06 152 SER A C 1
ATOM 1124 O O . SER A 1 152 ? 9.945 42.156 5.234 1 89.06 152 SER A O 1
ATOM 1126 N N . TRP A 1 153 ? 7.973 43.188 5.156 1 91.56 153 TRP A N 1
ATOM 1127 C CA . TRP A 1 153 ? 8.188 43.812 6.453 1 91.56 153 TRP A CA 1
ATOM 1128 C C . TRP A 1 153 ? 8.227 42.781 7.566 1 91.56 153 TRP A C 1
ATOM 1130 O O . TRP A 1 153 ? 8.914 42.969 8.57 1 91.56 153 TRP A O 1
ATOM 1140 N N . MET A 1 154 ? 7.473 41.719 7.504 1 91.12 154 MET A N 1
ATOM 1141 C CA . MET A 1 154 ? 7.523 40.625 8.477 1 91.12 154 MET A CA 1
ATOM 1142 C C . MET A 1 154 ? 8.836 39.875 8.375 1 91.12 154 MET A C 1
ATOM 1144 O O . MET A 1 154 ? 9.453 39.531 9.391 1 91.12 154 MET A O 1
ATOM 1148 N N . LEU A 1 155 ? 9.266 39.625 7.141 1 89.19 155 LEU A N 1
ATOM 1149 C CA . LEU A 1 155 ? 10.508 38.906 6.898 1 89.19 155 LEU A CA 1
ATOM 1150 C C . LEU A 1 155 ? 11.703 39.688 7.41 1 89.19 155 LEU A C 1
ATOM 1152 O O . LEU A 1 155 ? 12.688 39.125 7.875 1 89.19 155 LEU A O 1
ATOM 1156 N N . GLU A 1 156 ? 11.586 41 7.266 1 91.25 156 GLU A N 1
ATOM 1157 C CA . GLU A 1 156 ? 12.648 41.844 7.77 1 91.25 156 GLU A CA 1
ATOM 1158 C C . GLU A 1 156 ? 12.688 41.844 9.297 1 91.25 156 GLU A C 1
ATOM 1160 O O . GLU A 1 156 ? 13.773 41.844 9.891 1 91.25 156 GLU A O 1
ATOM 1165 N N . ARG A 1 157 ? 11.539 41.812 9.867 1 91.69 157 ARG A N 1
ATOM 1166 C CA . ARG A 1 157 ? 11.453 41.812 11.328 1 91.69 157 ARG A CA 1
ATOM 1167 C C . ARG A 1 157 ? 11.969 40.5 11.906 1 91.69 157 ARG A C 1
ATOM 1169 O O . ARG A 1 157 ? 12.617 40.5 12.953 1 91.69 157 ARG A O 1
ATOM 1176 N N . PHE A 1 158 ? 11.586 39.406 11.25 1 91.81 158 PHE A N 1
ATOM 1177 C CA . PHE A 1 158 ? 11.984 38.062 11.688 1 91.81 158 PHE A CA 1
ATOM 1178 C C . PHE A 1 158 ? 12.688 37.312 10.562 1 91.81 158 PHE A C 1
ATOM 1180 O O . PHE A 1 158 ? 12.094 36.469 9.922 1 91.81 158 PHE A O 1
ATOM 1187 N N . PRO A 1 159 ? 14.008 37.5 10.461 1 87.44 159 PRO A N 1
ATOM 1188 C CA . PRO A 1 159 ? 14.727 36.906 9.336 1 87.44 159 PRO A CA 1
ATOM 1189 C C . PRO A 1 159 ? 14.953 35.406 9.523 1 87.44 159 PRO A C 1
ATOM 1191 O O . PRO A 1 159 ? 15.211 34.688 8.547 1 87.44 159 PRO A O 1
ATOM 1194 N N . THR A 1 160 ? 14.883 34.969 10.828 1 85.75 160 THR A N 1
ATOM 1195 C CA . THR A 1 160 ? 15.094 33.531 11.133 1 85.75 160 THR A CA 1
ATOM 1196 C C . THR A 1 160 ? 14.141 33.094 12.234 1 85.75 160 THR A C 1
ATOM 1198 O O . THR A 1 160 ? 13.539 33.906 12.93 1 85.75 160 THR A O 1
ATOM 1201 N N . ARG A 1 161 ? 14.078 31.781 12.336 1 87.25 161 ARG A N 1
ATOM 1202 C CA . ARG A 1 161 ? 13.312 31.219 13.445 1 87.25 161 ARG A CA 1
ATOM 1203 C C . ARG A 1 161 ? 13.961 31.547 14.789 1 87.25 161 ARG A C 1
ATOM 1205 O O . ARG A 1 161 ? 13.266 31.75 15.781 1 87.25 161 ARG A O 1
ATOM 1212 N N . ALA A 1 162 ? 15.25 31.625 14.727 1 86.62 162 ALA A N 1
ATOM 1213 C CA . ALA A 1 162 ? 15.969 32 15.938 1 86.62 162 ALA A CA 1
ATOM 1214 C C . ALA A 1 162 ? 15.562 33.406 16.391 1 86.62 162 ALA A C 1
ATOM 1216 O O . ALA A 1 162 ? 15.453 33.656 17.594 1 86.62 162 ALA A O 1
ATOM 1217 N N . ALA A 1 163 ? 15.375 34.281 15.492 1 89.56 163 ALA A N 1
ATOM 1218 C CA . ALA A 1 163 ? 14.93 35.625 15.812 1 89.56 163 ALA A CA 1
ATOM 1219 C C . ALA A 1 163 ? 13.531 35.625 16.438 1 89.56 163 ALA A C 1
ATOM 1221 O O . ALA A 1 163 ? 13.25 36.375 17.359 1 89.56 163 ALA A O 1
ATOM 1222 N N . MET A 1 164 ? 12.672 34.75 15.93 1 90.31 164 MET A N 1
ATOM 1223 C CA . MET A 1 164 ? 11.328 34.594 16.484 1 90.31 164 MET A CA 1
ATOM 1224 C C . MET A 1 164 ? 11.391 34.094 17.922 1 90.31 164 MET A C 1
ATOM 1226 O O . MET A 1 164 ? 10.695 34.625 18.797 1 90.31 164 MET A O 1
ATOM 1230 N N . SER A 1 165 ? 12.242 33.125 18.078 1 90.19 165 SER A N 1
ATOM 1231 C CA . SER A 1 165 ? 12.414 32.531 19.406 1 90.19 165 SER A CA 1
ATOM 1232 C C . SER A 1 165 ? 12.898 33.594 20.406 1 90.19 165 SER A C 1
ATOM 1234 O O . SER A 1 165 ? 12.359 33.688 21.516 1 90.19 165 SER A O 1
ATOM 1236 N N . THR A 1 166 ? 13.875 34.312 20.047 1 92.12 166 THR A N 1
ATOM 1237 C CA . THR A 1 166 ? 14.445 35.344 20.906 1 92.12 166 THR A CA 1
ATOM 1238 C C . THR A 1 166 ? 13.391 36.406 21.266 1 92.12 166 THR A C 1
ATOM 1240 O O . THR A 1 166 ? 13.258 36.781 22.438 1 92.12 166 THR A O 1
ATOM 1243 N N . TYR A 1 167 ? 12.664 36.812 20.281 1 94.31 167 TYR A N 1
ATOM 1244 C CA . TYR A 1 167 ? 11.625 37.812 20.484 1 94.31 167 TYR A CA 1
ATOM 1245 C C . TYR A 1 167 ? 10.578 37.312 21.484 1 94.31 167 TYR A C 1
ATOM 1247 O O . TYR A 1 167 ? 10.219 38.031 22.422 1 94.31 167 TYR A O 1
ATOM 1255 N N . LEU A 1 168 ? 10.125 36.125 21.312 1 92.81 168 LEU A N 1
ATOM 1256 C CA . LEU A 1 168 ? 9.07 35.562 22.156 1 92.81 168 LEU A CA 1
ATOM 1257 C C . LEU A 1 168 ? 9.578 35.312 23.578 1 92.81 168 LEU A C 1
ATOM 1259 O O . LEU A 1 168 ? 8.844 35.5 24.547 1 92.81 168 LEU A O 1
ATOM 1263 N N . ARG A 1 169 ? 10.82 34.938 23.656 1 91.69 169 ARG A N 1
ATOM 1264 C CA . ARG A 1 169 ? 11.414 34.781 24.984 1 91.69 169 ARG A CA 1
ATOM 1265 C C . ARG A 1 169 ? 11.461 36.094 25.734 1 91.69 169 ARG A C 1
ATOM 1267 O O . ARG A 1 169 ? 11.195 36.156 26.938 1 91.69 169 ARG A O 1
ATOM 1274 N N . GLU A 1 170 ? 11.789 37.094 25.047 1 93.81 170 GLU A N 1
ATOM 1275 C CA . GLU A 1 170 ? 11.859 38.406 25.641 1 93.81 170 GLU A CA 1
ATOM 1276 C C . GLU A 1 170 ? 10.492 38.875 26.141 1 93.81 170 GLU A C 1
ATOM 1278 O O . GLU A 1 170 ? 10.391 39.625 27.109 1 93.81 170 GLU A O 1
ATOM 1283 N N . LEU A 1 171 ? 9.469 38.375 25.5 1 94 171 LEU A N 1
ATOM 1284 C CA . LEU A 1 171 ? 8.109 38.75 25.891 1 94 171 LEU A CA 1
ATOM 1285 C C . LEU A 1 171 ? 7.598 37.844 27.016 1 94 171 LEU A C 1
ATOM 1287 O O . LEU A 1 171 ? 6.5 38.062 27.531 1 94 171 LEU A O 1
ATOM 1291 N N . GLY A 1 172 ? 8.406 36.844 27.344 1 89.12 172 GLY A N 1
ATOM 1292 C CA . GLY A 1 172 ? 8.047 35.969 28.453 1 89.12 172 GLY A CA 1
ATOM 1293 C C . GLY A 1 172 ? 7.395 34.688 28.031 1 89.12 172 GLY A C 1
ATOM 1294 O O . GLY A 1 172 ? 6.812 33.969 28.844 1 89.12 172 GLY A O 1
ATOM 1295 N N . TYR A 1 173 ? 7.391 34.375 26.734 1 88.44 173 TYR A N 1
ATOM 1296 C CA . TYR A 1 173 ? 6.887 33.094 26.266 1 88.44 173 TYR A CA 1
ATOM 1297 C C . TYR A 1 173 ? 7.781 31.953 26.734 1 88.44 173 TYR A C 1
ATOM 1299 O O . TYR A 1 173 ? 9.008 32.094 26.766 1 88.44 173 TYR A O 1
ATOM 1307 N N . PRO A 1 174 ? 7.215 30.844 27.141 1 83 174 PRO A N 1
ATOM 1308 C CA . PRO A 1 174 ? 8.016 29.781 27.734 1 83 174 PRO A CA 1
ATOM 1309 C C . PRO A 1 174 ? 9.102 29.25 26.797 1 83 174 PRO A C 1
ATOM 1311 O O . PRO A 1 174 ? 8.859 29.094 25.594 1 83 174 PRO A O 1
ATOM 1314 N N . LYS A 1 175 ? 10.188 28.859 27.375 1 79.69 175 LYS A N 1
ATOM 1315 C CA . LYS A 1 175 ? 11.359 28.391 26.641 1 79.69 175 LYS A CA 1
ATOM 1316 C C . LYS A 1 175 ? 11.07 27.062 25.938 1 79.69 175 LYS A C 1
ATOM 1318 O O . LYS A 1 175 ? 11.539 26.844 24.828 1 79.69 175 LYS A O 1
ATOM 1323 N N . GLU A 1 176 ? 10.312 26.281 26.547 1 74.88 176 GLU A N 1
ATOM 1324 C CA . GLU A 1 176 ? 10 24.953 26.016 1 74.88 176 GLU A CA 1
ATOM 1325 C C . GLU A 1 176 ? 9.258 25.062 24.688 1 74.88 176 GLU A C 1
ATOM 1327 O O . GLU A 1 176 ? 9.328 24.172 23.844 1 74.88 176 GLU A O 1
ATOM 1332 N N . LEU A 1 177 ? 8.656 26.156 24.5 1 75.56 177 LEU A N 1
ATOM 1333 C CA . LEU A 1 177 ? 7.887 26.359 23.281 1 75.56 177 LEU A CA 1
ATOM 1334 C C . LEU A 1 177 ? 8.719 27.078 22.219 1 75.56 177 LEU A C 1
ATOM 1336 O O . LEU A 1 177 ? 8.289 27.203 21.078 1 75.56 177 LEU A O 1
ATOM 1340 N N . THR A 1 178 ? 9.914 27.469 22.672 1 75.12 178 THR A N 1
ATOM 1341 C CA . THR A 1 178 ? 10.727 28.25 21.734 1 75.12 178 THR A CA 1
ATOM 1342 C C . THR A 1 178 ? 11.953 27.453 21.297 1 75.12 178 THR A C 1
ATOM 1344 O O . THR A 1 178 ? 12.648 27.844 20.359 1 75.12 178 THR A O 1
ATOM 1347 N N . ASP A 1 179 ? 12.188 26.297 21.969 1 69.31 179 ASP A N 1
ATOM 1348 C CA . ASP A 1 179 ? 13.383 25.516 21.688 1 69.31 179 ASP A CA 1
ATOM 1349 C C . ASP A 1 179 ? 13.18 24.625 20.453 1 69.31 179 ASP A C 1
ATOM 1351 O O . ASP A 1 179 ? 14.055 23.844 20.094 1 69.31 179 ASP A O 1
ATOM 1355 N N . TRP A 1 180 ? 12.289 24.875 19.688 1 69.62 180 TRP A N 1
ATOM 1356 C CA . TRP A 1 180 ? 11.984 24.016 18.547 1 69.62 180 TRP A CA 1
ATOM 1357 C C . TRP A 1 180 ? 12.336 24.703 17.234 1 69.62 180 TRP A C 1
ATOM 1359 O O . TRP A 1 180 ? 11.633 24.531 16.234 1 69.62 180 TRP A O 1
ATOM 1369 N N . ALA A 1 181 ? 13.453 25.375 17.281 1 65.56 181 ALA A N 1
ATOM 1370 C CA . ALA A 1 181 ? 13.805 26.141 16.094 1 65.56 181 ALA A CA 1
ATOM 1371 C C . ALA A 1 181 ? 14.219 25.219 14.945 1 65.56 181 ALA A C 1
ATOM 1373 O O . ALA A 1 181 ? 14.094 25.578 13.773 1 65.56 181 ALA A O 1
ATOM 1374 N N . ASP A 1 182 ? 14.586 24 15.242 1 76.25 182 ASP A N 1
ATOM 1375 C CA . ASP A 1 182 ? 15.094 23.094 14.211 1 76.25 182 ASP A CA 1
ATOM 1376 C C . ASP A 1 182 ? 14.141 21.922 13.977 1 76.25 182 ASP A C 1
ATOM 1378 O O . ASP A 1 182 ? 14.5 20.938 13.344 1 76.25 182 ASP A O 1
ATOM 1382 N N . TYR A 1 183 ? 13.047 22.062 14.477 1 81.12 183 TYR A N 1
ATOM 1383 C CA . TYR A 1 183 ? 12.086 20.969 14.422 1 81.12 183 TYR A CA 1
ATOM 1384 C C . TYR A 1 183 ? 10.656 21.5 14.305 1 81.12 183 TYR A C 1
ATOM 1386 O O . TYR A 1 183 ? 10.32 22.516 14.914 1 81.12 183 TYR A O 1
ATOM 1394 N N . SER A 1 184 ? 9.883 20.953 13.461 1 83.88 184 SER A N 1
ATOM 1395 C CA . SER A 1 184 ? 8.477 21.312 13.305 1 83.88 184 SER A CA 1
ATOM 1396 C C . SER A 1 184 ? 7.57 20.094 13.422 1 83.88 184 SER A C 1
ATOM 1398 O O . SER A 1 184 ? 7.848 19.047 12.836 1 83.88 184 SER A O 1
ATOM 1400 N N . ILE A 1 185 ? 6.57 20.25 14.25 1 88.75 185 ILE A N 1
ATOM 1401 C CA . ILE A 1 185 ? 5.57 19.203 14.43 1 88.75 185 ILE A CA 1
ATOM 1402 C C . ILE A 1 185 ? 4.18 19.766 14.156 1 88.75 185 ILE A C 1
ATOM 1404 O O . ILE A 1 185 ? 3.877 20.891 14.539 1 88.75 185 ILE A O 1
ATOM 1408 N N . ASP A 1 186 ? 3.391 19.062 13.469 1 90.31 186 ASP A N 1
ATOM 1409 C CA . ASP A 1 186 ? 1.974 19.359 13.281 1 90.31 186 ASP A CA 1
ATOM 1410 C C . ASP A 1 186 ? 1.108 18.156 13.656 1 90.31 186 ASP A C 1
ATOM 1412 O O . ASP A 1 186 ? 1.198 17.094 13.031 1 90.31 186 ASP A O 1
ATOM 1416 N N . GLY A 1 187 ? 0.28 18.328 14.672 1 92.25 187 GLY A N 1
ATOM 1417 C CA . GLY A 1 187 ? -0.494 17.203 15.148 1 92.25 187 GLY A CA 1
ATOM 1418 C C . GLY A 1 187 ? -1.984 17.484 15.211 1 92.25 187 GLY A C 1
ATOM 1419 O O . GLY A 1 187 ? -2.4 18.625 15.375 1 92.25 187 GLY A O 1
ATOM 1420 N N . ASN A 1 188 ? -2.76 16.547 15.07 1 95.56 188 ASN A N 1
ATOM 1421 C CA . ASN A 1 188 ? -4.203 16.516 15.281 1 95.56 188 ASN A CA 1
ATOM 1422 C C . ASN A 1 188 ? -4.684 15.109 15.656 1 95.56 188 ASN A C 1
ATOM 1424 O O . ASN A 1 188 ? -3.871 14.227 15.945 1 95.56 188 ASN A O 1
ATOM 1428 N N . LEU A 1 189 ? -5.98 14.969 15.75 1 96.56 189 LEU A N 1
ATOM 1429 C CA . LEU A 1 189 ? -6.578 13.695 16.156 1 96.56 189 LEU A CA 1
ATOM 1430 C C . LEU A 1 189 ? -6.184 12.586 15.188 1 96.56 189 LEU A C 1
ATOM 1432 O O . LEU A 1 189 ? -6.016 11.43 15.602 1 96.56 189 LEU A O 1
ATOM 1436 N N . ALA A 1 190 ? -5.988 12.883 13.93 1 97.5 190 ALA A N 1
ATOM 1437 C CA . ALA A 1 190 ? -5.781 11.898 12.875 1 97.5 190 ALA A CA 1
ATOM 1438 C C . ALA A 1 190 ? -4.32 11.461 12.812 1 97.5 190 ALA A C 1
ATOM 1440 O O . ALA A 1 190 ? -4.012 10.375 12.32 1 97.5 190 ALA A O 1
ATOM 1441 N N . GLY A 1 191 ? -3.459 12.336 13.242 1 96.31 191 GLY A N 1
ATOM 1442 C CA . GLY A 1 191 ? -2.049 11.992 13.141 1 96.31 191 GLY A CA 1
ATOM 1443 C C . GLY A 1 191 ? -1.129 13.164 13.414 1 96.31 191 GLY A C 1
ATOM 1444 O O . GLY A 1 191 ? -1.582 14.234 13.844 1 96.31 191 GLY A O 1
ATOM 1445 N N . CYS A 1 192 ? 0.21 12.875 13.219 1 94.38 192 CYS A N 1
ATOM 1446 C CA . CYS A 1 192 ? 1.254 13.867 13.445 1 94.38 192 CYS A CA 1
ATOM 1447 C C . CYS A 1 192 ? 2.293 13.836 12.336 1 94.38 192 CYS A C 1
ATOM 1449 O O . CYS A 1 192 ? 2.602 12.773 11.797 1 94.38 192 CYS A O 1
ATOM 1451 N N . SER A 1 193 ? 2.787 14.992 11.992 1 93.44 193 SER A N 1
ATOM 1452 C CA . SER A 1 193 ? 3.867 15.109 11.023 1 93.44 193 SER A CA 1
ATOM 1453 C C . SER A 1 193 ? 5.113 15.727 11.648 1 93.44 193 SER A C 1
ATOM 1455 O O . SER A 1 193 ? 5.012 16.609 12.508 1 93.44 193 SER A O 1
ATOM 1457 N N . HIS A 1 194 ? 6.293 15.258 11.242 1 92.31 194 HIS A N 1
ATOM 1458 C CA . HIS A 1 194 ? 7.582 15.719 11.734 1 92.31 194 HIS A CA 1
ATOM 1459 C C . HIS A 1 194 ? 8.477 16.188 10.594 1 92.31 194 HIS A C 1
ATOM 1461 O O . HIS A 1 194 ? 8.594 15.508 9.57 1 92.31 194 HIS A O 1
ATOM 1467 N N . GLU A 1 195 ? 9.062 17.297 10.773 1 89.75 195 GLU A N 1
ATOM 1468 C CA . GLU A 1 195 ? 10.109 17.812 9.906 1 89.75 195 GLU A CA 1
ATOM 1469 C C . GLU A 1 195 ? 11.258 18.406 10.719 1 89.75 195 GLU A C 1
ATOM 1471 O O . GLU A 1 195 ? 11.039 19.016 11.773 1 89.75 195 GLU A O 1
ATOM 1476 N N . SER A 1 196 ? 12.445 18.25 10.234 1 88.88 196 SER A N 1
ATOM 1477 C CA . SER A 1 196 ? 13.602 18.781 10.945 1 88.88 196 SER A CA 1
ATOM 1478 C C . SER A 1 196 ? 14.805 18.922 10.016 1 88.88 196 SER A C 1
ATOM 1480 O O . SER A 1 196 ? 14.781 18.422 8.883 1 88.88 196 SER A O 1
ATOM 1482 N N . ASP A 1 197 ? 15.797 19.609 10.555 1 87.69 197 ASP A N 1
ATOM 1483 C CA . ASP A 1 197 ? 17.047 19.734 9.812 1 87.69 197 ASP A CA 1
ATOM 1484 C C . ASP A 1 197 ? 17.672 18.375 9.531 1 87.69 197 ASP A C 1
ATOM 1486 O O . ASP A 1 197 ? 18.125 18.109 8.422 1 87.69 197 ASP A O 1
ATOM 1490 N N . LEU A 1 198 ? 17.625 17.516 10.445 1 89.19 198 LEU A N 1
ATOM 1491 C CA . LEU A 1 198 ? 18.172 16.172 10.281 1 89.19 198 LEU A CA 1
ATOM 1492 C C . LEU A 1 198 ? 17.406 15.391 9.227 1 89.19 198 LEU A C 1
ATOM 1494 O O . LEU A 1 198 ? 18.016 14.656 8.43 1 89.19 198 LEU A O 1
ATOM 1498 N N . LEU A 1 199 ? 16.125 15.523 9.148 1 90.94 199 LEU A N 1
ATOM 1499 C CA . LEU A 1 199 ? 15.266 14.758 8.242 1 90.94 199 LEU A CA 1
ATOM 1500 C C . LEU A 1 199 ? 15.422 15.25 6.805 1 90.94 199 LEU A C 1
ATOM 1502 O O . LEU A 1 199 ? 15.109 14.523 5.855 1 90.94 199 LEU A O 1
ATOM 1506 N N . GLU A 1 200 ? 15.883 16.484 6.664 1 90.12 200 GLU A N 1
ATOM 1507 C CA . GLU A 1 200 ? 16.031 17.062 5.328 1 90.12 200 GLU A CA 1
ATOM 1508 C C . GLU A 1 200 ? 17.156 16.359 4.555 1 90.12 200 GLU A C 1
ATOM 1510 O O . GLU A 1 200 ? 17.172 16.391 3.324 1 90.12 200 GLU A O 1
ATOM 1515 N N . ASP A 1 201 ? 18.078 15.805 5.355 1 90.38 201 ASP A N 1
ATOM 1516 C CA . ASP A 1 201 ? 19.141 15 4.75 1 90.38 201 ASP A CA 1
ATOM 1517 C C . ASP A 1 201 ? 18.734 13.523 4.684 1 90.38 201 ASP A C 1
ATOM 1519 O O . ASP A 1 201 ? 18.672 12.852 5.715 1 90.38 201 ASP A O 1
ATOM 1523 N N . LEU A 1 202 ? 18.578 12.992 3.434 1 91.75 202 LEU A N 1
ATOM 1524 C CA . LEU A 1 202 ? 18.094 11.633 3.238 1 91.75 202 LEU A CA 1
ATOM 1525 C C . LEU A 1 202 ? 19.094 10.617 3.748 1 91.75 202 LEU A C 1
ATOM 1527 O O . LEU A 1 202 ? 18.766 9.438 3.914 1 91.75 202 LEU A O 1
ATOM 1531 N N . GLY A 1 203 ? 20.328 11.055 3.938 1 93 203 GLY A N 1
ATOM 1532 C CA . GLY A 1 203 ? 21.359 10.188 4.492 1 93 203 GLY A CA 1
ATOM 1533 C C . GLY A 1 203 ? 21.219 9.969 5.988 1 93 203 GLY A C 1
ATOM 1534 O O . GLY A 1 203 ? 21.922 9.156 6.574 1 93 203 GLY A O 1
ATOM 1535 N N . ASN A 1 204 ? 20.281 10.664 6.645 1 93.12 204 ASN A N 1
ATOM 1536 C CA . ASN A 1 204 ? 20.031 10.5 8.07 1 93.12 204 ASN A CA 1
ATOM 1537 C C . ASN A 1 204 ? 18.812 9.617 8.32 1 93.12 204 ASN A C 1
ATOM 1539 O O . ASN A 1 204 ? 17.797 9.742 7.633 1 93.12 204 ASN A O 1
ATOM 1543 N N . PRO A 1 205 ? 18.938 8.711 9.266 1 93.12 205 PRO A N 1
ATOM 1544 C CA . PRO A 1 205 ? 17.797 7.84 9.562 1 93.12 205 PRO A CA 1
ATOM 1545 C C . PRO A 1 205 ? 16.656 8.586 10.234 1 93.12 205 PRO A C 1
ATOM 1547 O O . PRO A 1 205 ? 16.875 9.562 10.961 1 93.12 205 PRO A O 1
ATOM 1550 N N . PRO A 1 206 ? 15.469 8.109 10.008 1 91.81 206 PRO A N 1
ATOM 1551 C CA . PRO A 1 206 ? 14.312 8.75 10.633 1 91.81 206 PRO A CA 1
ATOM 1552 C C . PRO A 1 206 ? 14.203 8.453 12.125 1 91.81 206 PRO A C 1
ATOM 1554 O O . PRO A 1 206 ? 13.336 9 12.805 1 91.81 206 PRO A O 1
ATOM 1557 N N . ALA A 1 207 ? 15.039 7.672 12.664 1 86.88 207 ALA A N 1
ATOM 1558 C CA . ALA A 1 207 ? 15 7.262 14.062 1 86.88 207 ALA A CA 1
ATOM 1559 C C . ALA A 1 207 ? 15.273 8.445 14.992 1 86.88 207 ALA A C 1
ATOM 1561 O O . ALA A 1 207 ? 15.062 8.359 16.203 1 86.88 207 ALA A O 1
ATOM 1562 N N . SER A 1 208 ? 15.609 9.516 14.414 1 86.06 208 SER A N 1
ATOM 1563 C CA . SER A 1 208 ? 15.789 10.734 15.211 1 86.06 208 SER A CA 1
ATOM 1564 C C . SER A 1 208 ? 14.445 11.289 15.68 1 86.06 208 SER A C 1
ATOM 1566 O O . SER A 1 208 ? 14.406 12.125 16.578 1 86.06 208 SER A O 1
ATOM 1568 N N . VAL A 1 209 ? 13.414 10.836 15.094 1 90.19 209 VAL A N 1
ATOM 1569 C CA . VAL A 1 209 ? 12.078 11.305 15.453 1 90.19 209 VAL A CA 1
ATOM 1570 C C . VAL A 1 209 ? 11.602 10.602 16.719 1 90.19 209 VAL A C 1
ATOM 1572 O O . VAL A 1 209 ? 11.727 9.375 16.844 1 90.19 209 VAL A O 1
ATOM 1575 N N . ALA A 1 210 ? 11.156 11.391 17.672 1 88.94 210 ALA A N 1
ATOM 1576 C CA . ALA A 1 210 ? 10.438 10.852 18.828 1 88.94 210 ALA A CA 1
ATOM 1577 C C . ALA A 1 210 ? 8.93 10.875 18.594 1 88.94 210 ALA A C 1
ATOM 1579 O O . ALA A 1 210 ? 8.281 11.914 18.734 1 88.94 210 ALA A O 1
ATOM 1580 N N . PRO A 1 211 ? 8.398 9.68 18.328 1 91.81 211 PRO A N 1
ATOM 1581 C CA . PRO A 1 211 ? 6.969 9.656 18 1 91.81 211 PRO A CA 1
ATOM 1582 C C . PRO A 1 211 ? 6.082 10.133 19.141 1 91.81 211 PRO A C 1
ATOM 1584 O O . PRO A 1 211 ? 6.441 9.969 20.312 1 91.81 211 PRO A O 1
ATOM 1587 N N . LEU A 1 212 ? 4.949 10.688 18.828 1 91.88 212 LEU A N 1
ATOM 1588 C CA . LEU A 1 212 ? 4.043 11.266 19.812 1 91.88 212 LEU A CA 1
ATOM 1589 C C . LEU A 1 212 ? 2.797 10.398 19.984 1 91.88 212 LEU A C 1
ATOM 1591 O O . LEU A 1 212 ? 2.178 10.391 21.047 1 91.88 212 LEU A O 1
ATOM 1595 N N . MET A 1 213 ? 2.389 9.734 18.969 1 94.75 213 MET A N 1
ATOM 1596 C CA . MET A 1 213 ? 1.119 9.016 18.984 1 94.75 213 MET A CA 1
ATOM 1597 C C . MET A 1 213 ? 1.349 7.508 18.984 1 94.75 213 MET A C 1
ATOM 1599 O O . MET A 1 213 ? 0.42 6.734 19.219 1 94.75 213 MET A O 1
ATOM 1603 N N . THR A 1 214 ? 2.523 7.094 18.672 1 95.56 214 THR A N 1
ATOM 1604 C CA . THR A 1 214 ? 2.887 5.684 18.578 1 95.56 214 THR A CA 1
ATOM 1605 C C . THR A 1 214 ? 4.301 5.453 19.109 1 95.56 214 THR A C 1
ATOM 1607 O O . THR A 1 214 ? 4.82 6.266 19.875 1 95.56 214 THR A O 1
ATOM 1610 N N . VAL A 1 215 ? 4.812 4.266 18.906 1 95.12 215 VAL A N 1
ATOM 1611 C CA . VAL A 1 215 ? 6.188 3.918 19.25 1 95.12 215 VAL A CA 1
ATOM 1612 C C . VAL A 1 215 ? 6.832 3.145 18.109 1 95.12 215 VAL A C 1
ATOM 1614 O O . VAL A 1 215 ? 6.137 2.66 17.203 1 95.12 215 VAL A O 1
ATOM 1617 N N . TRP A 1 216 ? 8.133 3.176 18.109 1 94.06 216 TRP A N 1
ATOM 1618 C CA . TRP A 1 216 ? 8.812 2.318 17.141 1 94.06 216 TRP A CA 1
ATOM 1619 C C . TRP A 1 216 ? 8.508 0.848 17.406 1 94.06 216 TRP A C 1
ATOM 1621 O O . TRP A 1 216 ? 8.359 0.442 18.562 1 94.06 216 TRP A O 1
ATOM 1631 N N . PRO A 1 217 ? 8.484 -0.008 16.359 1 93.75 217 PRO A N 1
ATOM 1632 C CA . PRO A 1 217 ? 8.094 -1.41 16.516 1 93.75 217 PRO A CA 1
ATOM 1633 C C . PRO A 1 217 ? 8.906 -2.131 17.594 1 93.75 217 PRO A C 1
ATOM 1635 O O . PRO A 1 217 ? 8.359 -2.961 18.328 1 93.75 217 PRO A O 1
ATOM 1638 N N . GLN A 1 218 ? 10.148 -1.805 17.719 1 93 218 GLN A N 1
ATOM 1639 C CA . GLN A 1 218 ? 11.016 -2.459 18.703 1 93 218 GLN A CA 1
ATOM 1640 C C . GLN A 1 218 ? 10.586 -2.141 20.125 1 93 218 GLN A C 1
ATOM 1642 O O . GLN A 1 218 ? 10.844 -2.916 21.047 1 93 218 GLN A O 1
ATOM 1647 N N . ALA A 1 219 ? 9.906 -1.01 20.266 1 94.06 219 ALA A N 1
ATOM 1648 C CA . ALA A 1 219 ? 9.477 -0.555 21.578 1 94.06 219 ALA A CA 1
ATOM 1649 C C . ALA A 1 219 ? 8.008 -0.875 21.828 1 94.06 219 ALA A C 1
ATOM 1651 O O . ALA A 1 219 ? 7.465 -0.567 22.891 1 94.06 219 ALA A O 1
ATOM 1652 N N . ALA A 1 220 ? 7.359 -1.537 20.875 1 95.75 220 ALA A N 1
ATOM 1653 C CA . ALA A 1 220 ? 5.926 -1.797 20.938 1 95.75 220 ALA A CA 1
ATOM 1654 C C . ALA A 1 220 ? 5.621 -2.955 21.891 1 95.75 220 ALA A C 1
ATOM 1656 O O . ALA A 1 220 ? 6.527 -3.688 22.297 1 95.75 220 ALA A O 1
ATOM 1657 N N . ALA A 1 221 ? 4.391 -3.131 22.219 1 93.44 221 ALA A N 1
ATOM 1658 C CA . ALA A 1 221 ? 3.932 -4.211 23.094 1 93.44 221 ALA A CA 1
ATOM 1659 C C . ALA A 1 221 ? 4.41 -5.566 22.578 1 93.44 221 ALA A C 1
ATOM 1661 O O . ALA A 1 221 ? 4.367 -5.832 21.375 1 93.44 221 ALA A O 1
ATOM 1662 N N . ALA A 1 222 ? 4.781 -6.449 23.484 1 93.31 222 ALA A N 1
ATOM 1663 C CA . ALA A 1 222 ? 5.398 -7.727 23.141 1 93.31 222 ALA A CA 1
ATOM 1664 C C . ALA A 1 222 ? 4.344 -8.75 22.719 1 93.31 222 ALA A C 1
ATOM 1666 O O . ALA A 1 222 ? 4.621 -9.633 21.906 1 93.31 222 ALA A O 1
ATOM 1667 N N . GLU A 1 223 ? 3.211 -8.648 23.312 1 96.25 223 GLU A N 1
ATOM 1668 C CA . GLU A 1 223 ? 2.152 -9.609 23.016 1 96.25 223 GLU A CA 1
ATOM 1669 C C . GLU A 1 223 ? 1.214 -9.094 21.938 1 96.25 223 GLU A C 1
ATOM 1671 O O . GLU A 1 223 ? 0.881 -7.906 21.922 1 96.25 223 GLU A O 1
ATOM 1676 N N . PRO A 1 224 ? 0.849 -9.945 21.016 1 96.56 224 PRO A N 1
ATOM 1677 C CA . PRO A 1 224 ? -0.157 -9.531 20.031 1 96.56 224 PRO A CA 1
ATOM 1678 C C . PRO A 1 224 ? -1.499 -9.188 20.672 1 96.56 224 PRO A C 1
ATOM 1680 O O . PRO A 1 224 ? -1.795 -9.641 21.781 1 96.56 224 PRO A O 1
ATOM 1683 N N . GLU A 1 225 ? -2.254 -8.344 20.062 1 97.94 225 GLU A N 1
ATOM 1684 C CA . GLU A 1 225 ? -3.592 -7.961 20.5 1 97.94 225 GLU A CA 1
ATOM 1685 C C . GLU A 1 225 ? -4.598 -8.062 19.359 1 97.94 225 GLU A C 1
ATOM 1687 O O . GLU A 1 225 ? -4.363 -7.531 18.281 1 97.94 225 GLU A O 1
ATOM 1692 N N . THR A 1 226 ? -5.656 -8.836 19.656 1 98.06 226 THR A N 1
ATOM 1693 C CA . THR A 1 226 ? -6.727 -9.008 18.672 1 98.06 226 THR A CA 1
ATOM 1694 C C . THR A 1 226 ? -7.922 -8.125 19.016 1 98.06 226 THR A C 1
ATOM 1696 O O . THR A 1 226 ? -8.266 -7.965 20.203 1 98.06 226 THR A O 1
ATOM 1699 N N . PHE A 1 227 ? -8.547 -7.516 17.984 1 98.62 227 PHE A N 1
ATOM 1700 C CA . PHE A 1 227 ? -9.719 -6.668 18.172 1 98.62 227 PHE A CA 1
ATOM 1701 C C . PHE A 1 227 ? -10.703 -6.859 17.031 1 98.62 227 PHE A C 1
ATOM 1703 O O . PHE A 1 227 ? -10.383 -7.504 16.016 1 98.62 227 PHE A O 1
ATOM 1710 N N . THR A 1 228 ? -11.93 -6.41 17.234 1 98.75 228 THR A N 1
ATOM 1711 C CA . THR A 1 228 ? -12.945 -6.418 16.188 1 98.75 228 THR A CA 1
ATOM 1712 C C . THR A 1 228 ? -13.477 -5.012 15.938 1 98.75 228 THR A C 1
ATOM 1714 O O . THR A 1 228 ? -13.531 -4.191 16.859 1 98.75 228 THR A O 1
ATOM 1717 N N . VAL A 1 229 ? -13.812 -4.715 14.766 1 98.88 229 VAL A N 1
ATOM 1718 C CA . VAL A 1 229 ? -14.484 -3.475 14.398 1 98.88 229 VAL A CA 1
ATOM 1719 C C . VAL A 1 229 ? -15.656 -3.775 13.461 1 98.88 229 VAL A C 1
ATOM 1721 O O . VAL A 1 229 ? -15.5 -4.531 12.5 1 98.88 229 VAL A O 1
ATOM 1724 N N . ARG A 1 230 ? -16.766 -3.273 13.781 1 98.75 230 ARG A N 1
ATOM 1725 C CA . ARG A 1 230 ? -17.938 -3.328 12.906 1 98.75 230 ARG A CA 1
ATOM 1726 C C . ARG A 1 230 ? -18.062 -2.049 12.086 1 98.75 230 ARG A C 1
ATOM 1728 O O . ARG A 1 230 ? -18.031 -0.947 12.641 1 98.75 230 ARG A O 1
ATOM 1735 N N . PHE A 1 231 ? -18.141 -2.201 10.789 1 98.62 231 PHE A N 1
ATOM 1736 C CA . PHE A 1 231 ? -18.422 -1.081 9.898 1 98.62 231 PHE A CA 1
ATOM 1737 C C . PHE A 1 231 ? -19.828 -1.169 9.344 1 98.62 231 PHE A C 1
ATOM 1739 O O . PHE A 1 231 ? -20.312 -2.26 9.031 1 98.62 231 PHE A O 1
ATOM 1746 N N . GLU A 1 232 ? -20.5 -0.068 9.195 1 98 232 GLU A N 1
ATOM 1747 C CA . GLU A 1 232 ? -21.734 0.115 8.461 1 98 232 GLU A CA 1
ATOM 1748 C C . GLU A 1 232 ? -21.641 1.283 7.484 1 98 232 GLU A C 1
ATOM 1750 O O . GLU A 1 232 ? -21.391 2.418 7.891 1 98 232 GLU A O 1
ATOM 1755 N N . GLY A 1 233 ? -21.859 1.002 6.254 1 95.69 233 GLY A N 1
ATOM 1756 C CA . GLY A 1 233 ? -21.75 2.039 5.238 1 95.69 233 GLY A CA 1
ATOM 1757 C C . GLY A 1 233 ? -20.391 2.713 5.23 1 95.69 233 GLY A C 1
ATOM 1758 O O . GLY A 1 233 ? -20.297 3.939 5.137 1 95.69 233 GLY A O 1
ATOM 1759 N N . GLY A 1 234 ? -19.406 1.944 5.535 1 96.44 234 GLY A N 1
ATOM 1760 C CA . GLY A 1 234 ? -18.047 2.455 5.449 1 96.44 234 GLY A CA 1
ATOM 1761 C C . GLY A 1 234 ? -17.609 3.209 6.691 1 96.44 234 GLY A C 1
ATOM 1762 O O . GLY A 1 234 ? -16.547 3.822 6.711 1 96.44 234 GLY A O 1
ATOM 1763 N N . ARG A 1 235 ? -18.406 3.166 7.75 1 98.5 235 ARG A N 1
ATOM 1764 C CA . ARG A 1 235 ? -18.078 3.85 8.992 1 98.5 235 ARG A CA 1
ATOM 1765 C C . ARG A 1 235 ? -18 2.865 10.156 1 98.5 235 ARG A C 1
ATOM 1767 O O . ARG A 1 235 ? -18.828 1.95 10.258 1 98.5 235 ARG A O 1
ATOM 1774 N N . PRO A 1 236 ? -17 3.035 10.992 1 98.88 236 PRO A N 1
ATOM 1775 C CA . PRO A 1 236 ? -16.984 2.189 12.188 1 98.88 236 PRO A CA 1
ATOM 1776 C C . PRO A 1 236 ? -18.109 2.531 13.156 1 98.88 236 PRO A C 1
ATOM 1778 O O . PRO A 1 236 ? -18.312 3.701 13.492 1 98.88 236 PRO A O 1
ATOM 1781 N N . VAL A 1 237 ? -18.781 1.551 13.648 1 98.69 237 VAL A N 1
ATOM 1782 C CA . VAL A 1 237 ? -19.922 1.821 14.516 1 98.69 237 VAL A CA 1
ATOM 1783 C C . VAL A 1 237 ? -19.75 1.09 15.844 1 98.69 237 VAL A C 1
ATOM 1785 O O . VAL A 1 237 ? -20.438 1.391 16.828 1 98.69 237 VAL A O 1
ATOM 1788 N N . ALA A 1 238 ? -18.875 0.094 15.867 1 98.81 238 ALA A N 1
ATOM 1789 C CA . ALA A 1 238 ? -18.594 -0.624 17.109 1 98.81 238 ALA A CA 1
ATOM 1790 C C . ALA A 1 238 ? -17.172 -1.197 17.094 1 98.81 238 ALA A C 1
ATOM 1792 O O . ALA A 1 238 ? -16.672 -1.588 16.031 1 98.81 238 ALA A O 1
ATOM 1793 N N . MET A 1 239 ? -16.547 -1.232 18.203 1 98.75 239 MET A N 1
ATOM 1794 C CA . MET A 1 239 ? -15.258 -1.89 18.422 1 98.75 239 MET A CA 1
ATOM 1795 C C . MET A 1 239 ? -15.305 -2.809 19.641 1 98.75 239 MET A C 1
ATOM 1797 O O . MET A 1 239 ? -15.734 -2.395 20.719 1 98.75 239 MET A O 1
ATOM 1801 N N . ASP A 1 240 ? -14.914 -4.047 19.391 1 98.44 240 ASP A N 1
ATOM 1802 C CA . ASP A 1 240 ? -14.969 -5.082 20.422 1 98.44 240 ASP A CA 1
ATOM 1803 C C . ASP A 1 240 ? -16.359 -5.172 21.031 1 98.44 240 ASP A C 1
ATOM 1805 O O . ASP A 1 240 ? -16.516 -5.23 22.25 1 98.44 240 ASP A O 1
ATOM 1809 N N . GLY A 1 241 ? -17.281 -4.988 20.172 1 97.69 241 GLY A N 1
ATOM 1810 C CA . GLY A 1 241 ? -18.672 -5.172 20.578 1 97.69 241 GLY A CA 1
ATOM 1811 C C . GLY A 1 241 ? -19.266 -3.949 21.25 1 97.69 241 GLY A C 1
ATOM 1812 O O . GLY A 1 241 ? -20.453 -3.936 21.578 1 97.69 241 GLY A O 1
ATOM 1813 N N . VAL A 1 242 ? -18.531 -2.904 21.438 1 98.38 242 VAL A N 1
ATOM 1814 C CA . VAL A 1 242 ? -19.016 -1.692 22.094 1 98.38 242 VAL A CA 1
ATOM 1815 C C . VAL A 1 242 ? -19.266 -0.604 21.062 1 98.38 242 VAL A C 1
ATOM 1817 O O . VAL A 1 242 ? -18.406 -0.314 20.234 1 98.38 242 VAL A O 1
ATOM 1820 N N . GLY A 1 243 ? -20.438 -0.002 21.109 1 98.56 243 GLY A N 1
ATOM 1821 C CA . GLY A 1 243 ? -20.766 1.097 20.219 1 98.56 243 GLY A CA 1
ATOM 1822 C C . GLY A 1 243 ? -19.812 2.277 20.359 1 98.56 243 GLY A C 1
ATOM 1823 O O . GLY A 1 243 ? -19.406 2.625 21.453 1 98.56 243 GLY A O 1
ATOM 1824 N N . VAL A 1 244 ? -19.484 2.92 19.172 1 98.69 244 VAL A N 1
ATOM 1825 C CA . VAL A 1 244 ? -18.547 4.035 19.203 1 98.69 244 VAL A CA 1
ATOM 1826 C C . VAL A 1 244 ? -19.078 5.188 18.359 1 98.69 244 VAL A C 1
ATOM 1828 O O . VAL A 1 244 ? -19.719 4.965 17.328 1 98.69 244 VAL A O 1
ATOM 1831 N N . SER A 1 245 ? -18.859 6.426 18.875 1 98.56 245 SER A N 1
ATOM 1832 C CA . SER A 1 245 ? -18.953 7.605 18.031 1 98.56 245 SER A CA 1
ATOM 1833 C C . SER A 1 245 ? -17.734 7.73 17.125 1 98.56 245 SER A C 1
ATOM 1835 O O . SER A 1 245 ? -16.75 7.023 17.297 1 98.56 245 SER A O 1
ATOM 1837 N N . PRO A 1 246 ? -17.812 8.602 16.141 1 98.56 246 PRO A N 1
ATOM 1838 C CA . PRO A 1 246 ? -16.625 8.828 15.305 1 98.56 246 PRO A CA 1
ATOM 1839 C C . PRO A 1 246 ? -15.391 9.195 16.125 1 98.56 246 PRO A C 1
ATOM 1841 O O . PRO A 1 246 ? -14.312 8.641 15.914 1 98.56 246 PRO A O 1
ATOM 1844 N N . LEU A 1 247 ? -15.5 10.102 17.047 1 98.62 247 LEU A N 1
ATOM 1845 C CA . LEU A 1 247 ? -14.391 10.523 17.906 1 98.62 247 LEU A CA 1
ATOM 1846 C C . LEU A 1 247 ? -13.859 9.352 18.719 1 98.62 247 LEU A C 1
ATOM 1848 O O . LEU A 1 247 ? -12.648 9.141 18.797 1 98.62 247 LEU A O 1
ATOM 1852 N N . ASP A 1 248 ? -14.781 8.555 19.281 1 98.38 248 ASP A N 1
ATOM 1853 C CA . ASP A 1 248 ? -14.391 7.398 20.062 1 98.38 248 ASP A CA 1
ATOM 1854 C C . ASP A 1 248 ? -13.617 6.387 19.219 1 98.38 248 ASP A C 1
ATOM 1856 O O . ASP A 1 248 ? -12.625 5.82 19.672 1 98.38 248 ASP A O 1
ATOM 1860 N N . ALA A 1 249 ? -14.125 6.164 18.062 1 98.81 249 ALA A N 1
ATOM 1861 C CA . ALA A 1 249 ? -13.508 5.184 17.172 1 98.81 249 ALA A CA 1
ATOM 1862 C C . ALA A 1 249 ? -12.062 5.555 16.859 1 98.81 249 ALA A C 1
ATOM 1864 O O . ALA A 1 249 ? -11.164 4.719 16.969 1 98.81 249 ALA A O 1
ATOM 1865 N N . VAL A 1 250 ? -11.844 6.812 16.516 1 98.69 250 VAL A N 1
ATOM 1866 C CA . VAL A 1 250 ? -10.508 7.258 16.141 1 98.69 250 VAL A CA 1
ATOM 1867 C C . VAL A 1 250 ? -9.594 7.207 17.359 1 98.69 250 VAL A C 1
ATOM 1869 O O . VAL A 1 250 ? -8.445 6.762 17.266 1 98.69 250 VAL A O 1
ATOM 1872 N N . GLN A 1 251 ? -10.062 7.637 18.531 1 98.19 251 GLN A N 1
ATOM 1873 C CA . GLN A 1 251 ? -9.258 7.641 19.75 1 98.19 251 GLN A CA 1
ATOM 1874 C C . GLN A 1 251 ? -8.875 6.223 20.156 1 98.19 251 GLN A C 1
ATOM 1876 O O . GLN A 1 251 ? -7.73 5.969 20.531 1 98.19 251 GLN A O 1
ATOM 1881 N N . ARG A 1 252 ? -9.836 5.301 20.094 1 98.5 252 ARG A N 1
ATOM 1882 C CA . ARG A 1 252 ? -9.555 3.908 20.422 1 98.5 252 ARG A CA 1
ATOM 1883 C C . ARG A 1 252 ? -8.555 3.297 19.453 1 98.5 252 ARG A C 1
ATOM 1885 O O . ARG A 1 252 ? -7.637 2.584 19.859 1 98.5 252 ARG A O 1
ATOM 1892 N N . ALA A 1 253 ? -8.766 3.574 18.219 1 98.75 253 ALA A N 1
ATOM 1893 C CA . ALA A 1 253 ? -7.855 3.059 17.203 1 98.75 253 ALA A CA 1
ATOM 1894 C C . ALA A 1 253 ? -6.449 3.623 17.391 1 98.75 253 ALA A C 1
ATOM 1896 O O . ALA A 1 253 ? -5.461 2.91 17.203 1 98.75 253 ALA A O 1
ATOM 1897 N N . ASN A 1 254 ? -6.355 4.945 17.703 1 98.06 254 ASN A N 1
ATOM 1898 C CA . ASN A 1 254 ? -5.062 5.555 18 1 98.06 254 ASN A CA 1
ATOM 1899 C C . ASN A 1 254 ? -4.355 4.848 19.141 1 98.06 254 ASN A C 1
ATOM 1901 O O . ASN A 1 254 ? -3.15 4.59 19.078 1 98.06 254 ASN A O 1
ATOM 1905 N N . ALA A 1 255 ? -5.121 4.598 20.156 1 97.69 255 ALA A N 1
ATOM 1906 C CA . ALA A 1 255 ? -4.547 3.93 21.312 1 97.69 255 ALA A CA 1
ATOM 1907 C C . ALA A 1 255 ? -4.051 2.531 20.969 1 97.69 255 ALA A C 1
ATOM 1909 O O . ALA A 1 255 ? -2.947 2.139 21.344 1 97.69 255 ALA A O 1
ATOM 1910 N N . LEU A 1 256 ? -4.844 1.816 20.203 1 97.75 256 LEU A N 1
ATOM 1911 C CA . LEU A 1 256 ? -4.508 0.465 19.781 1 97.75 256 LEU A CA 1
ATOM 1912 C C . LEU A 1 256 ? -3.258 0.47 18.906 1 97.75 256 LEU A C 1
ATOM 1914 O O . LEU A 1 256 ? -2.295 -0.246 19.188 1 97.75 256 LEU A O 1
ATOM 1918 N N . GLY A 1 257 ? -3.303 1.267 17.859 1 97.94 257 GLY A N 1
ATOM 1919 C CA . GLY A 1 257 ? -2.16 1.352 16.969 1 97.94 257 GLY A CA 1
ATOM 1920 C C . GLY A 1 257 ? -0.907 1.872 17.641 1 97.94 257 GLY A C 1
ATOM 1921 O O . GLY A 1 257 ? 0.195 1.388 17.375 1 97.94 257 GLY A O 1
ATOM 1922 N N . GLY A 1 258 ? -1.103 2.844 18.516 1 97.38 258 GLY A N 1
ATOM 1923 C CA . GLY A 1 258 ? 0.019 3.467 19.203 1 97.38 258 GLY A CA 1
ATOM 1924 C C . GLY A 1 258 ? 0.803 2.496 20.062 1 97.38 258 GLY A C 1
ATOM 1925 O O . GLY A 1 258 ? 2.033 2.455 20 1 97.38 258 GLY A O 1
ATOM 1926 N N . ARG A 1 259 ? 0.116 1.705 20.812 1 96.5 259 ARG A N 1
ATOM 1927 C CA . ARG A 1 259 ? 0.826 0.823 21.734 1 96.5 259 ARG A CA 1
ATOM 1928 C C . ARG A 1 259 ? 1.47 -0.341 21 1 96.5 259 ARG A C 1
ATOM 1930 O O . ARG A 1 259 ? 2.379 -0.99 21.516 1 96.5 259 ARG A O 1
ATOM 1937 N N . HIS A 1 260 ? 1.051 -0.551 19.719 1 97.5 260 HIS A N 1
ATOM 1938 C CA . HIS A 1 260 ? 1.615 -1.671 18.984 1 97.5 260 HIS A CA 1
ATOM 1939 C C . HIS A 1 260 ? 2.562 -1.186 17.891 1 97.5 260 HIS A C 1
ATOM 1941 O O . HIS A 1 260 ? 2.977 -1.966 17.031 1 97.5 260 HIS A O 1
ATOM 1947 N N . GLY A 1 261 ? 2.879 0.036 17.938 1 95.69 261 GLY A N 1
ATOM 1948 C CA . GLY A 1 261 ? 3.918 0.561 17.062 1 95.69 261 GLY A CA 1
ATOM 1949 C C . GLY A 1 261 ? 3.48 0.669 15.625 1 95.69 261 GLY A C 1
ATOM 1950 O O . GLY A 1 261 ? 4.301 0.548 14.711 1 95.69 261 GLY A O 1
ATOM 1951 N N . VAL A 1 262 ? 2.195 0.833 15.438 1 91.88 262 VAL A N 1
ATOM 1952 C CA . VAL A 1 262 ? 1.681 1.006 14.078 1 91.88 262 VAL A CA 1
ATOM 1953 C C . VAL A 1 262 ? 1.827 2.465 13.656 1 91.88 262 VAL A C 1
ATOM 1955 O O . VAL A 1 262 ? 1.577 3.377 14.445 1 91.88 262 VAL A O 1
ATOM 1958 N N . SER A 1 263 ? 2.275 2.531 12.352 1 73.25 263 SER A N 1
ATOM 1959 C CA . SER A 1 263 ? 2.182 3.742 11.539 1 73.25 263 SER A CA 1
ATOM 1960 C C . SER A 1 263 ? 3.277 4.738 11.906 1 73.25 263 SER A C 1
ATOM 1962 O O . SER A 1 263 ? 2.992 5.816 12.438 1 73.25 263 SER A O 1
ATOM 1964 N N . LEU A 1 264 ? 4.531 4.621 11.547 1 86.81 264 LEU A N 1
ATOM 1965 C CA . LEU A 1 264 ? 5.617 5.578 11.375 1 86.81 264 LEU A CA 1
ATOM 1966 C C . LEU A 1 264 ? 6.215 5.477 9.977 1 86.81 264 LEU A C 1
ATOM 1968 O O . LEU A 1 264 ? 6.898 4.5 9.664 1 86.81 264 LEU A O 1
ATOM 1972 N N . ARG A 1 265 ? 5.816 6.445 9.148 1 91.44 265 ARG A N 1
ATOM 1973 C CA . ARG A 1 265 ? 6.211 6.391 7.742 1 91.44 265 ARG A CA 1
ATOM 1974 C C . ARG A 1 265 ? 7.152 7.535 7.395 1 91.44 265 ARG A C 1
ATOM 1976 O O . ARG A 1 265 ? 6.965 8.664 7.852 1 91.44 265 ARG A O 1
ATOM 1983 N N . THR A 1 266 ? 8.18 7.234 6.711 1 92.81 266 THR A N 1
ATOM 1984 C CA . THR A 1 266 ? 9.031 8.242 6.094 1 92.81 266 THR A CA 1
ATOM 1985 C C . THR A 1 266 ? 8.695 8.398 4.613 1 92.81 266 THR A C 1
ATOM 1987 O O . THR A 1 266 ? 8.719 7.426 3.857 1 92.81 266 THR A O 1
ATOM 1990 N N . VAL A 1 267 ? 8.367 9.602 4.219 1 93.5 267 VAL A N 1
ATOM 1991 C CA . VAL A 1 267 ? 7.887 9.812 2.859 1 93.5 267 VAL A CA 1
ATOM 1992 C C . VAL A 1 267 ? 8.633 10.984 2.223 1 93.5 267 VAL A C 1
ATOM 1994 O O . VAL A 1 267 ? 8.719 12.062 2.812 1 93.5 267 VAL A O 1
ATOM 1997 N N . VAL A 1 268 ? 9.234 10.727 1.088 1 93.56 268 VAL A N 1
ATOM 1998 C CA . VAL A 1 268 ? 9.656 11.82 0.218 1 93.56 268 VAL A CA 1
ATOM 1999 C C . VAL A 1 268 ? 8.531 12.164 -0.758 1 93.56 268 VAL A C 1
ATOM 2001 O O . VAL A 1 268 ? 8.273 11.422 -1.706 1 93.56 268 VAL A O 1
ATOM 2004 N N . GLU A 1 269 ? 7.938 13.234 -0.492 1 93.75 269 GLU A N 1
ATOM 2005 C CA . GLU A 1 269 ? 6.719 13.555 -1.23 1 93.75 269 GLU A CA 1
ATOM 2006 C C . GLU A 1 269 ? 6.969 14.656 -2.254 1 93.75 269 GLU A C 1
ATOM 2008 O O . GLU A 1 269 ? 7.859 15.484 -2.074 1 93.75 269 GLU A O 1
ATOM 2013 N N . ASN A 1 270 ? 6.18 14.609 -3.293 1 93.38 270 ASN A N 1
ATOM 2014 C CA . ASN A 1 270 ? 6.07 15.75 -4.199 1 93.38 270 ASN A CA 1
ATOM 2015 C C . ASN A 1 270 ? 5.125 16.812 -3.648 1 93.38 270 ASN A C 1
ATOM 2017 O O . ASN A 1 270 ? 3.941 16.547 -3.438 1 93.38 270 ASN A O 1
ATOM 2021 N N . ARG A 1 271 ? 5.641 17.938 -3.471 1 92.56 271 ARG A N 1
ATOM 2022 C CA . ARG A 1 271 ? 4.824 19.062 -3.006 1 92.56 271 ARG A CA 1
ATOM 2023 C C . ARG A 1 271 ? 3.982 19.625 -4.141 1 92.56 271 ARG A C 1
ATOM 2025 O O . ARG A 1 271 ? 4.125 19.219 -5.293 1 92.56 271 ARG A O 1
ATOM 2032 N N . VAL A 1 272 ? 3.088 20.484 -3.736 1 89.56 272 VAL A N 1
ATOM 2033 C CA . VAL A 1 272 ? 2.164 21.062 -4.703 1 89.56 272 VAL A CA 1
ATOM 2034 C C . VAL A 1 272 ? 2.949 21.781 -5.793 1 89.56 272 VAL A C 1
ATOM 2036 O O . VAL A 1 272 ? 2.596 21.719 -6.973 1 89.56 272 VAL A O 1
ATOM 2039 N N . ASN A 1 273 ? 4.062 22.391 -5.457 1 85.25 273 ASN A N 1
ATOM 2040 C CA . ASN A 1 273 ? 4.844 23.188 -6.398 1 85.25 273 ASN A CA 1
ATOM 2041 C C . ASN A 1 273 ? 5.797 22.312 -7.215 1 85.25 273 ASN A C 1
ATOM 2043 O O . ASN A 1 273 ? 6.566 22.828 -8.031 1 85.25 273 ASN A O 1
ATOM 2047 N N . GLY A 1 274 ? 5.852 21.078 -6.902 1 85.31 274 GLY A N 1
ATOM 2048 C CA . GLY A 1 274 ? 6.652 20.156 -7.695 1 85.31 274 GLY A CA 1
ATOM 2049 C C . GLY A 1 274 ? 7.973 19.797 -7.043 1 85.31 274 GLY A C 1
ATOM 2050 O O . GLY A 1 274 ? 8.688 18.906 -7.512 1 85.31 274 GLY A O 1
ATOM 2051 N N . THR A 1 275 ? 8.297 20.453 -5.992 1 88.19 275 THR A N 1
ATOM 2052 C CA . THR A 1 275 ? 9.516 20.109 -5.27 1 88.19 275 THR A CA 1
ATOM 2053 C C . THR A 1 275 ? 9.273 18.938 -4.32 1 88.19 275 THR A C 1
ATOM 2055 O O . THR A 1 275 ? 8.125 18.562 -4.062 1 88.19 275 THR A O 1
ATOM 2058 N N . LYS A 1 276 ? 10.367 18.375 -3.934 1 90.94 276 LYS A N 1
ATOM 2059 C CA . LYS A 1 276 ? 10.273 17.219 -3.051 1 90.94 276 LYS A CA 1
ATOM 2060 C C . LYS A 1 276 ? 10.703 17.578 -1.632 1 90.94 276 LYS A C 1
ATOM 2062 O O . LYS A 1 276 ? 11.633 18.359 -1.438 1 90.94 276 LYS A O 1
ATOM 2067 N N . CYS A 1 277 ? 10.031 16.969 -0.704 1 91.31 277 CYS A N 1
ATOM 2068 C CA . CYS A 1 277 ? 10.344 17.141 0.711 1 91.31 277 CYS A CA 1
ATOM 2069 C C . CYS A 1 277 ? 10.125 15.844 1.479 1 91.31 277 CYS A C 1
ATOM 2071 O O . CYS A 1 277 ? 9.172 15.117 1.212 1 91.31 277 CYS A O 1
ATOM 2073 N N . ARG A 1 278 ? 11.039 15.578 2.396 1 92.38 278 ARG A N 1
ATOM 2074 C CA . ARG A 1 278 ? 10.859 14.406 3.246 1 92.38 278 ARG A CA 1
ATOM 2075 C C . ARG A 1 278 ? 10.117 14.773 4.531 1 92.38 278 ARG A C 1
ATOM 2077 O O . ARG A 1 278 ? 10.398 15.805 5.145 1 92.38 278 ARG A O 1
ATOM 2084 N N . GLY A 1 279 ? 9.141 14.031 4.898 1 93.56 279 GLY A N 1
ATOM 2085 C CA . GLY A 1 279 ? 8.469 14.086 6.188 1 93.56 279 GLY A CA 1
ATOM 2086 C C . GLY A 1 279 ? 8.312 12.727 6.836 1 93.56 279 GLY A C 1
ATOM 2087 O O . GLY A 1 279 ? 8.406 11.695 6.164 1 93.56 279 GLY A O 1
ATOM 2088 N N . VAL A 1 280 ? 8.281 12.711 8.156 1 95.06 280 VAL A N 1
ATOM 2089 C CA . VAL A 1 280 ? 7.918 11.516 8.914 1 95.06 280 VAL A CA 1
ATOM 2090 C C . VAL A 1 280 ? 6.516 11.68 9.5 1 95.06 280 VAL A C 1
ATOM 2092 O O . VAL A 1 280 ? 6.211 12.703 10.117 1 95.06 280 VAL A O 1
ATOM 2095 N N . TYR A 1 281 ? 5.672 10.695 9.328 1 96.06 281 TYR A N 1
ATOM 2096 C CA . TYR A 1 281 ? 4.25 10.844 9.617 1 96.06 281 TYR A CA 1
ATOM 2097 C C . TYR A 1 281 ? 3.762 9.719 10.523 1 96.06 281 TYR A C 1
ATOM 2099 O O . TYR A 1 281 ? 4.164 8.562 10.367 1 96.06 281 TYR A O 1
ATOM 2107 N N . GLU A 1 282 ? 2.924 10.094 11.492 1 96.12 282 GLU A N 1
ATOM 2108 C CA . GLU A 1 282 ? 2.219 9.164 12.367 1 96.12 282 GLU A CA 1
ATOM 2109 C C . GLU A 1 282 ? 0.713 9.211 12.125 1 96.12 282 GLU A C 1
ATOM 2111 O O . GLU A 1 282 ? 0.134 10.289 11.992 1 96.12 282 GLU A O 1
ATOM 2116 N N . ALA A 1 283 ? 0.105 8.102 12 1 97.38 283 ALA A N 1
ATOM 2117 C CA . ALA A 1 283 ? -1.351 7.988 11.938 1 97.38 283 ALA A CA 1
ATOM 2118 C C . ALA A 1 283 ? -1.815 6.605 12.391 1 97.38 283 ALA A C 1
ATOM 2120 O O . ALA A 1 283 ? -2.471 5.891 11.633 1 97.38 283 ALA A O 1
ATOM 2121 N N . PRO A 1 284 ? -1.535 6.293 13.656 1 97.75 284 PRO A N 1
ATOM 2122 C CA . PRO A 1 284 ? -1.786 4.914 14.094 1 97.75 284 PRO A CA 1
ATOM 2123 C C . PRO A 1 284 ? -3.258 4.523 13.977 1 97.75 284 PRO A C 1
ATOM 2125 O O . PRO A 1 284 ? -3.57 3.41 13.547 1 97.75 284 PRO A O 1
ATOM 2128 N N . GLY A 1 285 ? -4.16 5.395 14.383 1 98.44 285 GLY A N 1
ATOM 2129 C CA . GLY A 1 285 ? -5.574 5.07 14.297 1 98.44 285 GLY A CA 1
ATOM 2130 C C . GLY A 1 285 ? -6.035 4.801 12.875 1 98.44 285 GLY A C 1
ATOM 2131 O O . GLY A 1 285 ? -6.781 3.85 12.633 1 98.44 285 GLY A O 1
ATOM 2132 N N . LEU A 1 286 ? -5.625 5.625 11.938 1 98.56 286 LEU A N 1
ATOM 2133 C CA . LEU A 1 286 ? -6.016 5.453 10.547 1 98.56 286 LEU A CA 1
ATOM 2134 C C . LEU A 1 286 ? -5.406 4.184 9.961 1 98.56 286 LEU A C 1
ATOM 2136 O O . LEU A 1 286 ? -6.051 3.482 9.18 1 98.56 286 LEU A O 1
ATOM 2140 N N . ASP A 1 287 ? -4.18 3.877 10.367 1 98.12 287 ASP A N 1
ATOM 2141 C CA . ASP A 1 287 ? -3.504 2.684 9.867 1 98.12 287 ASP A CA 1
ATOM 2142 C C . ASP A 1 287 ? -4.094 1.419 10.484 1 98.12 287 ASP A C 1
ATOM 2144 O O . ASP A 1 287 ? -3.863 0.313 9.992 1 98.12 287 ASP A O 1
ATOM 2148 N N . VAL A 1 288 ? -4.816 1.562 11.531 1 98.5 288 VAL A N 1
ATOM 2149 C CA . VAL A 1 288 ? -5.52 0.425 12.117 1 98.5 288 VAL A CA 1
ATOM 2150 C C . VAL A 1 288 ? -6.863 0.232 11.422 1 98.5 288 VAL A C 1
ATOM 2152 O O . VAL A 1 288 ? -7.203 -0.883 11.023 1 98.5 288 VAL A O 1
ATOM 2155 N N . LEU A 1 289 ? -7.582 1.283 11.219 1 98.88 289 LEU A N 1
ATOM 2156 C CA . LEU A 1 289 ? -8.938 1.199 10.695 1 98.88 289 LEU A CA 1
ATOM 2157 C C . LEU A 1 289 ? -8.93 0.93 9.195 1 98.88 289 LEU A C 1
ATOM 2159 O O . LEU A 1 289 ? -9.805 0.224 8.68 1 98.88 289 LEU A O 1
ATOM 2163 N N . SER A 1 290 ? -7.984 1.428 8.5 1 98.38 290 SER A N 1
ATOM 2164 C CA . SER A 1 290 ? -7.957 1.402 7.043 1 98.38 290 SER A CA 1
ATOM 2165 C C . SER A 1 290 ? -7.883 -0.026 6.516 1 98.38 290 SER A C 1
ATOM 2167 O O . SER A 1 290 ? -8.703 -0.434 5.688 1 98.38 290 SER A O 1
ATOM 2169 N N . PRO A 1 291 ? -6.867 -0.821 6.973 1 97.62 291 PRO A N 1
ATOM 2170 C CA . PRO A 1 291 ? -6.816 -2.18 6.43 1 97.62 291 PRO A CA 1
ATOM 2171 C C . PRO A 1 291 ? -8.07 -2.988 6.742 1 97.62 291 PRO A C 1
ATOM 2173 O O . PRO A 1 291 ? -8.469 -3.852 5.953 1 97.62 291 PRO A O 1
ATOM 2176 N N . CYS A 1 292 ? -8.703 -2.73 7.852 1 98.5 292 CYS A N 1
ATOM 2177 C CA . CYS A 1 292 ? -9.953 -3.41 8.195 1 98.5 292 CYS A CA 1
ATOM 2178 C C . CYS A 1 292 ? -11.055 -3.07 7.203 1 98.5 292 CYS A C 1
ATOM 2180 O O . CYS A 1 292 ? -11.688 -3.967 6.637 1 98.5 292 CYS A O 1
ATOM 2182 N N . LEU A 1 293 ? -11.234 -1.813 6.973 1 98.62 293 LEU A N 1
ATOM 2183 C CA . LEU A 1 293 ? -12.281 -1.401 6.043 1 98.62 293 LEU A CA 1
ATOM 2184 C C . LEU A 1 293 ? -11.938 -1.834 4.621 1 98.62 293 LEU A C 1
ATOM 2186 O O . LEU A 1 293 ? -12.828 -2.25 3.867 1 98.62 293 LEU A O 1
ATOM 2190 N N . ASP A 1 294 ? -10.695 -1.686 4.266 1 97.75 294 ASP A N 1
ATOM 2191 C CA . ASP A 1 294 ? -10.273 -2.092 2.932 1 97.75 294 ASP A CA 1
ATOM 2192 C C . ASP A 1 294 ? -10.57 -3.57 2.686 1 97.75 294 ASP A C 1
ATOM 2194 O O . ASP A 1 294 ? -10.922 -3.959 1.571 1 97.75 294 ASP A O 1
ATOM 2198 N N . ALA A 1 295 ? -10.359 -4.406 3.682 1 96.75 295 ALA A N 1
ATOM 2199 C CA . ALA A 1 295 ? -10.688 -5.824 3.562 1 96.75 295 ALA A CA 1
ATOM 2200 C C . ALA A 1 295 ? -12.164 -6.02 3.232 1 96.75 295 ALA A C 1
ATOM 2202 O O . ALA A 1 295 ? -12.516 -6.895 2.438 1 96.75 295 ALA A O 1
ATOM 2203 N N . LEU A 1 296 ? -13.031 -5.238 3.814 1 96.5 296 LEU A N 1
ATOM 2204 C CA . LEU A 1 296 ? -14.453 -5.312 3.514 1 96.5 296 LEU A CA 1
ATOM 2205 C C . LEU A 1 296 ? -14.734 -4.855 2.088 1 96.5 296 LEU A C 1
ATOM 2207 O O . LEU A 1 296 ? -15.602 -5.414 1.407 1 96.5 296 LEU A O 1
ATOM 2211 N N . TYR A 1 297 ? -14.047 -3.771 1.648 1 96.06 297 TYR A N 1
ATOM 2212 C CA . TYR A 1 297 ? -14.195 -3.346 0.261 1 96.06 297 TYR A CA 1
ATOM 2213 C C . TYR A 1 297 ? -13.844 -4.48 -0.696 1 96.06 297 TYR A C 1
ATOM 2215 O O . TYR A 1 297 ? -14.57 -4.73 -1.661 1 96.06 297 TYR A O 1
ATOM 2223 N N . HIS A 1 298 ? -12.766 -5.16 -0.409 1 94.06 298 HIS A N 1
ATOM 2224 C CA . HIS A 1 298 ? -12.344 -6.27 -1.256 1 94.06 298 HIS A CA 1
ATOM 2225 C C . HIS A 1 298 ? -13.375 -7.387 -1.266 1 94.06 298 HIS A C 1
ATOM 2227 O O . HIS A 1 298 ? -13.586 -8.039 -2.293 1 94.06 298 HIS A O 1
ATOM 2233 N N . ALA A 1 299 ? -14 -7.621 -0.165 1 93.19 299 ALA A N 1
ATOM 2234 C CA . ALA A 1 299 ? -14.938 -8.727 -0.031 1 93.19 299 ALA A CA 1
ATOM 2235 C C . ALA A 1 299 ? -16.297 -8.375 -0.636 1 93.19 299 ALA A C 1
ATOM 2237 O O . ALA A 1 299 ? -16.984 -9.242 -1.169 1 93.19 299 ALA A O 1
ATOM 2238 N N . CYS A 1 300 ? -16.656 -7.059 -0.622 1 93.25 300 CYS A N 1
ATOM 2239 C CA . CYS A 1 300 ? -18.062 -6.73 -0.835 1 93.25 300 CYS A CA 1
ATOM 2240 C C . CYS A 1 300 ? -18.266 -6.016 -2.168 1 93.25 300 CYS A C 1
ATOM 2242 O O . CYS A 1 300 ? -19.375 -5.949 -2.682 1 93.25 300 CYS A O 1
ATOM 2244 N N . LEU A 1 301 ? -17.25 -5.418 -2.715 1 93 301 LEU A N 1
ATOM 2245 C CA . LEU A 1 301 ? -17.406 -4.691 -3.971 1 93 301 LEU A CA 1
ATOM 2246 C C . LEU A 1 301 ? -17.094 -5.59 -5.16 1 93 301 LEU A C 1
ATOM 2248 O O . LEU A 1 301 ? -16.109 -6.332 -5.145 1 93 301 LEU A O 1
ATOM 2252 N N . ASP A 1 302 ? -17.922 -5.484 -6.18 1 91.19 302 ASP A N 1
ATOM 2253 C CA . ASP A 1 302 ? -17.625 -6.23 -7.402 1 91.19 302 ASP A CA 1
ATOM 2254 C C . ASP A 1 302 ? -16.422 -5.641 -8.125 1 91.19 302 ASP A C 1
ATOM 2256 O O . ASP A 1 302 ? -15.898 -4.598 -7.723 1 91.19 302 ASP A O 1
ATOM 2260 N N . LYS A 1 303 ? -15.961 -6.324 -9.109 1 91.69 303 LYS A N 1
ATOM 2261 C CA . LYS A 1 303 ? -14.703 -5.992 -9.781 1 91.69 303 LYS A CA 1
ATOM 2262 C C . LYS A 1 303 ? -14.742 -4.578 -10.352 1 91.69 303 LYS A C 1
ATOM 2264 O O . LYS A 1 303 ? -13.883 -3.754 -10.031 1 91.69 303 LYS A O 1
ATOM 2269 N N . PRO A 1 304 ? -15.797 -4.141 -11.18 1 92.5 304 PRO A N 1
ATOM 2270 C CA . PRO A 1 304 ? -15.797 -2.775 -11.703 1 92.5 304 PRO A CA 1
ATOM 2271 C C . PRO A 1 304 ? -15.859 -1.72 -10.602 1 92.5 304 PRO A C 1
ATOM 2273 O O . PRO A 1 304 ? -15.203 -0.683 -10.695 1 92.5 304 PRO A O 1
ATOM 2276 N N . SER A 1 305 ? -16.672 -2.004 -9.586 1 94.31 305 SER A N 1
ATOM 2277 C CA . SER A 1 305 ? -16.797 -1.076 -8.461 1 94.31 305 SER A CA 1
ATOM 2278 C C . SER A 1 305 ? -15.469 -0.932 -7.723 1 94.31 305 SER A C 1
ATOM 2280 O O . SER A 1 305 ? -15.078 0.175 -7.344 1 94.31 305 SER A O 1
ATOM 2282 N N . SER A 1 306 ? -14.797 -2.039 -7.512 1 94.44 306 SER A N 1
ATOM 2283 C CA . SER A 1 306 ? -13.5 -2.023 -6.844 1 94.44 306 SER A CA 1
ATOM 2284 C C . SER A 1 306 ? -12.484 -1.205 -7.629 1 94.44 306 SER A C 1
ATOM 2286 O O . SER A 1 306 ? -11.703 -0.451 -7.047 1 94.44 306 SER A O 1
ATOM 2288 N N . GLN A 1 307 ? -12.477 -1.389 -8.938 1 94.25 307 GLN A N 1
ATOM 2289 C CA . GLN A 1 307 ? -11.555 -0.656 -9.797 1 94.25 307 GLN A CA 1
ATOM 2290 C C . GLN A 1 307 ? -11.852 0.842 -9.766 1 94.25 307 GLN A C 1
ATOM 2292 O O . GLN A 1 307 ? -10.93 1.658 -9.703 1 94.25 307 GLN A O 1
ATOM 2297 N N . LEU A 1 308 ? -13.07 1.182 -9.844 1 96.5 308 LEU A N 1
ATOM 2298 C CA . LEU A 1 308 ? -13.453 2.584 -9.758 1 96.5 308 LEU A CA 1
ATOM 2299 C C . LEU A 1 308 ? -13.062 3.178 -8.406 1 96.5 308 LEU A C 1
ATOM 2301 O O . LEU A 1 308 ? -12.539 4.293 -8.344 1 96.5 308 LEU A O 1
ATOM 2305 N N . PHE A 1 309 ? -13.367 2.426 -7.352 1 97.44 309 PHE A N 1
ATOM 2306 C CA . PHE A 1 309 ? -13 2.869 -6.012 1 97.44 309 PHE A CA 1
ATOM 2307 C C . PHE A 1 309 ? -11.516 3.217 -5.941 1 97.44 309 PHE A C 1
ATOM 2309 O O . PHE A 1 309 ? -11.141 4.273 -5.43 1 97.44 309 PHE A O 1
ATOM 2316 N N . ARG A 1 310 ? -10.672 2.373 -6.445 1 96.5 310 ARG A N 1
ATOM 2317 C CA . ARG A 1 310 ? -9.227 2.576 -6.383 1 96.5 310 ARG A CA 1
ATOM 2318 C C . ARG A 1 310 ? -8.82 3.84 -7.129 1 96.5 310 ARG A C 1
ATOM 2320 O O . ARG A 1 310 ? -7.969 4.602 -6.66 1 96.5 310 ARG A O 1
ATOM 2327 N N . ARG A 1 311 ? -9.359 4.043 -8.25 1 96.69 311 ARG A N 1
ATOM 2328 C CA . ARG A 1 311 ? -9.062 5.242 -9.023 1 96.69 311 ARG A CA 1
ATOM 2329 C C . ARG A 1 311 ? -9.469 6.5 -8.266 1 96.69 311 ARG A C 1
ATOM 2331 O O . ARG A 1 311 ? -8.695 7.457 -8.188 1 96.69 311 ARG A O 1
ATOM 2338 N N . LEU A 1 312 ? -10.672 6.461 -7.723 1 98.25 312 LEU A N 1
ATOM 2339 C CA . LEU A 1 312 ? -11.211 7.637 -7.039 1 98.25 312 LEU A CA 1
ATOM 2340 C C . LEU A 1 312 ? -10.477 7.879 -5.723 1 98.25 312 LEU A C 1
ATOM 2342 O O . LEU A 1 312 ? -10.297 9.023 -5.309 1 98.25 312 LEU A O 1
ATOM 2346 N N . SER A 1 313 ? -10.094 6.793 -5.066 1 98.25 313 SER A N 1
ATOM 2347 C CA . SER A 1 313 ? -9.297 6.914 -3.852 1 98.25 313 SER A CA 1
ATOM 2348 C C . SER A 1 313 ? -8.016 7.703 -4.109 1 98.25 313 SER A C 1
ATOM 2350 O O . SER A 1 313 ? -7.641 8.57 -3.318 1 98.25 313 SER A O 1
ATOM 2352 N N . THR A 1 314 ? -7.348 7.41 -5.195 1 97.31 314 THR A N 1
ATOM 2353 C CA . THR A 1 314 ? -6.129 8.117 -5.578 1 97.31 314 THR A CA 1
ATOM 2354 C C . THR A 1 314 ? -6.422 9.594 -5.832 1 97.31 314 THR A C 1
ATOM 2356 O O . THR A 1 314 ? -5.672 10.469 -5.383 1 97.31 314 THR A O 1
ATOM 2359 N N . GLU A 1 315 ? -7.516 9.883 -6.52 1 97.81 315 GLU A N 1
ATOM 2360 C CA . GLU A 1 315 ? -7.922 11.266 -6.777 1 97.81 315 GLU A CA 1
ATOM 2361 C C . GLU A 1 315 ? -8.203 12.008 -5.477 1 97.81 315 GLU A C 1
ATOM 2363 O O . GLU A 1 315 ? -7.82 13.172 -5.328 1 97.81 315 GLU A O 1
ATOM 2368 N N . LEU A 1 316 ? -8.836 11.328 -4.582 1 98.69 316 LEU A N 1
ATOM 2369 C CA . LEU A 1 316 ? -9.203 11.961 -3.322 1 98.69 316 LEU A CA 1
ATOM 2370 C C . LEU A 1 316 ? -7.973 12.227 -2.465 1 98.69 316 LEU A C 1
ATOM 2372 O O . LEU A 1 316 ? -7.906 13.242 -1.764 1 98.69 316 LEU A O 1
ATOM 2376 N N . GLY A 1 317 ? -6.996 11.281 -2.473 1 98.44 317 GLY A N 1
ATOM 2377 C CA . GLY A 1 317 ? -5.734 11.562 -1.814 1 98.44 317 GLY A CA 1
ATOM 2378 C C . GLY A 1 317 ? -5.074 12.836 -2.318 1 98.44 317 GLY A C 1
ATOM 2379 O O . GLY A 1 317 ? -4.613 13.664 -1.523 1 98.44 317 GLY A O 1
ATOM 2380 N N . THR A 1 318 ? -5.086 13.023 -3.604 1 97.44 318 THR A N 1
ATOM 2381 C CA . THR A 1 318 ? -4.504 14.211 -4.227 1 97.44 318 THR A CA 1
ATOM 2382 C C . THR A 1 318 ? -5.316 15.453 -3.879 1 97.44 318 THR A C 1
ATOM 2384 O O . THR A 1 318 ? -4.75 16.516 -3.594 1 97.44 318 THR A O 1
ATOM 2387 N N . ALA A 1 319 ? -6.613 15.336 -3.889 1 98.12 319 ALA A N 1
ATOM 2388 C CA . ALA A 1 319 ? -7.488 16.469 -3.594 1 98.12 319 ALA A CA 1
ATOM 2389 C C . ALA A 1 319 ? -7.25 17 -2.184 1 98.12 319 ALA A C 1
ATOM 2391 O O . ALA A 1 319 ? -7.125 18.203 -1.98 1 98.12 319 ALA A O 1
ATOM 2392 N N . VAL A 1 320 ? -7.133 16.109 -1.231 1 98.25 320 VAL A N 1
ATOM 2393 C CA . VAL A 1 320 ? -6.898 16.531 0.147 1 98.25 320 VAL A CA 1
ATOM 2394 C C . VAL A 1 320 ? -5.504 17.141 0.272 1 98.25 320 VAL A C 1
ATOM 2396 O O . VAL A 1 320 ? -5.332 18.172 0.919 1 98.25 320 VAL A O 1
ATOM 2399 N N . TYR A 1 321 ? -4.578 16.5 -0.402 1 97.81 321 TYR A N 1
ATOM 2400 C CA . TYR A 1 321 ? -3.201 16.984 -0.354 1 97.81 321 TYR A CA 1
ATOM 2401 C C . TYR A 1 321 ? -3.098 18.406 -0.868 1 97.81 321 TYR A C 1
ATOM 2403 O O . TYR A 1 321 ? -2.367 19.219 -0.303 1 97.81 321 TYR A O 1
ATOM 2411 N N . GLU A 1 322 ? -3.873 18.75 -1.833 1 96.94 322 GLU A N 1
ATOM 2412 C CA . GLU A 1 322 ? -3.74 20.047 -2.518 1 96.94 322 GLU A CA 1
ATOM 2413 C C . GLU A 1 322 ? -4.766 21.047 -2.004 1 96.94 322 GLU A C 1
ATOM 2415 O O . GLU A 1 322 ? -4.887 22.141 -2.549 1 96.94 322 GLU A O 1
ATOM 2420 N N . GLY A 1 323 ? -5.527 20.688 -0.987 1 97.44 323 GLY A N 1
ATOM 2421 C CA . GLY A 1 323 ? -6.535 21.578 -0.454 1 97.44 323 GLY A CA 1
ATOM 2422 C C . GLY A 1 323 ? -7.746 21.734 -1.357 1 97.44 323 GLY A C 1
ATOM 2423 O O . GLY A 1 323 ? -8.352 22.797 -1.427 1 97.44 323 GLY A O 1
ATOM 2424 N N . ARG A 1 324 ? -8.141 20.656 -2.088 1 97.31 324 ARG A N 1
ATOM 2425 C CA . ARG A 1 324 ? -9.227 20.703 -3.068 1 97.31 324 ARG A CA 1
ATOM 2426 C C . ARG A 1 324 ? -10.336 19.719 -2.709 1 97.31 324 ARG A C 1
ATOM 2428 O O . ARG A 1 324 ? -11.18 19.406 -3.547 1 97.31 324 ARG A O 1
ATOM 2435 N N . PHE A 1 325 ? -10.328 19.234 -1.523 1 97.75 325 PHE A N 1
ATOM 2436 C CA . PHE A 1 325 ? -11.281 18.219 -1.089 1 97.75 325 PHE A CA 1
ATOM 2437 C C . PHE A 1 325 ? -12.711 18.75 -1.188 1 97.75 325 PHE A C 1
ATOM 2439 O O . PHE A 1 325 ? -13.633 17.984 -1.506 1 97.75 325 PHE A O 1
ATOM 2446 N N . HIS A 1 326 ? -12.891 20.016 -0.986 1 96.62 326 HIS A N 1
ATOM 2447 C CA . HIS A 1 326 ? -14.234 20.594 -0.95 1 96.62 326 HIS A CA 1
ATOM 2448 C C . HIS A 1 326 ? -14.555 21.328 -2.246 1 96.62 326 HIS A C 1
ATOM 2450 O O . HIS A 1 326 ? -15.594 21.984 -2.355 1 96.62 326 HIS A O 1
ATOM 2456 N N . ASP A 1 327 ? -13.711 21.281 -3.236 1 95.44 327 ASP A N 1
ATOM 2457 C CA . ASP A 1 327 ? -14.031 21.766 -4.578 1 95.44 327 ASP A CA 1
ATOM 2458 C C . ASP A 1 327 ? -14.961 20.781 -5.301 1 95.44 327 ASP A C 1
ATOM 2460 O O . ASP A 1 327 ? -15.188 19.672 -4.828 1 95.44 327 ASP A O 1
ATOM 2464 N N . THR A 1 328 ? -15.461 21.266 -6.422 1 96.44 328 THR A N 1
ATOM 2465 C CA . THR A 1 328 ? -16.312 20.391 -7.219 1 96.44 328 THR A CA 1
ATOM 2466 C C . THR A 1 328 ? -15.609 19.094 -7.539 1 96.44 328 THR A C 1
ATOM 2468 O O . THR A 1 328 ? -16.219 18.016 -7.504 1 96.44 328 THR A O 1
ATOM 2471 N N . TYR A 1 329 ? -14.359 19.203 -7.785 1 96.62 329 TYR A N 1
ATOM 2472 C CA . TYR A 1 329 ? -13.508 18.047 -8.078 1 96.62 329 TYR A CA 1
ATOM 2473 C C . TYR A 1 329 ? -13.516 17.047 -6.93 1 96.62 329 TYR A C 1
ATOM 2475 O O . TYR A 1 329 ? -13.906 15.898 -7.105 1 96.62 329 TYR A O 1
ATOM 2483 N N . GLY A 1 330 ? -13.148 17.484 -5.684 1 97.69 330 GLY A N 1
ATOM 2484 C CA . GLY A 1 330 ? -13.125 16.625 -4.508 1 97.69 330 GLY A CA 1
ATOM 2485 C C . GLY A 1 330 ? -14.5 16.109 -4.117 1 97.69 330 GLY A C 1
ATOM 2486 O O . GLY A 1 330 ? -14.656 14.922 -3.814 1 97.69 330 GLY A O 1
ATOM 2487 N N . ARG A 1 331 ? -15.492 16.938 -4.25 1 97.5 331 ARG A N 1
ATOM 2488 C CA . ARG A 1 331 ? -16.844 16.562 -3.859 1 97.5 331 ARG A CA 1
ATOM 2489 C C . ARG A 1 331 ? -17.422 15.516 -4.805 1 97.5 331 ARG A C 1
ATOM 2491 O O . ARG A 1 331 ? -18.141 14.617 -4.375 1 97.5 331 ARG A O 1
ATOM 2498 N N . ALA A 1 332 ? -17.172 15.656 -6.125 1 98.25 332 ALA A N 1
ATOM 2499 C CA . ALA A 1 332 ? -17.641 14.672 -7.09 1 98.25 332 ALA A CA 1
ATOM 2500 C C . ALA A 1 332 ? -17.047 13.297 -6.812 1 98.25 332 ALA A C 1
ATOM 2502 O O . ALA A 1 332 ? -17.781 12.297 -6.777 1 98.25 332 ALA A O 1
ATOM 2503 N N . ALA A 1 333 ? -15.719 13.227 -6.566 1 98.62 333 ALA A N 1
ATOM 2504 C CA . ALA A 1 333 ? -15.055 11.961 -6.254 1 98.62 333 ALA A CA 1
ATOM 2505 C C . ALA A 1 333 ? -15.586 11.375 -4.953 1 98.62 333 ALA A C 1
ATOM 2507 O O . ALA A 1 333 ? -15.875 10.18 -4.879 1 98.62 333 ALA A O 1
ATOM 2508 N N . ALA A 1 334 ? -15.773 12.219 -3.951 1 98.5 334 ALA A N 1
ATOM 2509 C CA . ALA A 1 334 ? -16.25 11.773 -2.646 1 98.5 334 ALA A CA 1
ATOM 2510 C C . ALA A 1 334 ? -17.672 11.211 -2.744 1 98.5 334 ALA A C 1
ATOM 2512 O O . ALA A 1 334 ? -17.969 10.188 -2.131 1 98.5 334 ALA A O 1
ATOM 2513 N N . SER A 1 335 ? -18.484 11.883 -3.52 1 98.44 335 SER A N 1
ATOM 2514 C CA . SER A 1 335 ? -19.875 11.438 -3.662 1 98.44 335 SER A CA 1
ATOM 2515 C C . SER A 1 335 ? -19.938 10.047 -4.293 1 98.44 335 SER A C 1
ATOM 2517 O O . SER A 1 335 ? -20.766 9.227 -3.906 1 98.44 335 SER A O 1
ATOM 2519 N N . ALA A 1 336 ? -19.125 9.82 -5.258 1 98.25 336 ALA A N 1
ATOM 2520 C CA . ALA A 1 336 ? -19.078 8.508 -5.898 1 98.25 336 ALA A CA 1
ATOM 2521 C C . ALA A 1 336 ? -18.594 7.441 -4.93 1 98.25 336 ALA A C 1
ATOM 2523 O O . ALA A 1 336 ? -19.156 6.344 -4.867 1 98.25 336 ALA A O 1
ATOM 2524 N N . VAL A 1 337 ? -17.578 7.703 -4.148 1 98.38 337 VAL A N 1
ATOM 2525 C CA . VAL A 1 337 ? -17.047 6.738 -3.193 1 98.38 337 VAL A CA 1
ATOM 2526 C C . VAL A 1 337 ? -18.062 6.488 -2.086 1 98.38 337 VAL A C 1
ATOM 2528 O O . VAL A 1 337 ? -18.203 5.363 -1.597 1 98.38 337 VAL A O 1
ATOM 2531 N N . ASP A 1 338 ? -18.781 7.539 -1.712 1 98 338 ASP A N 1
ATOM 2532 C CA . ASP A 1 338 ? -19.828 7.375 -0.706 1 98 338 ASP A CA 1
ATOM 2533 C C . ASP A 1 338 ? -20.891 6.379 -1.172 1 98 338 ASP A C 1
ATOM 2535 O O . ASP A 1 338 ? -21.391 5.586 -0.375 1 98 338 ASP A O 1
ATOM 2539 N N . LEU A 1 339 ? -21.234 6.492 -2.395 1 96.56 339 LEU A N 1
ATOM 2540 C CA . LEU A 1 339 ? -22.203 5.547 -2.943 1 96.56 339 LEU A CA 1
ATOM 2541 C C . LEU A 1 339 ? -21.656 4.125 -2.902 1 96.56 339 LEU A C 1
ATOM 2543 O O . LEU A 1 339 ? -22.359 3.188 -2.533 1 96.56 339 LEU A O 1
ATOM 2547 N N . LEU A 1 340 ? -20.406 3.895 -3.258 1 95.69 340 LEU A N 1
ATOM 2548 C CA . LEU A 1 340 ? -19.766 2.582 -3.232 1 95.69 340 LEU A CA 1
ATOM 2549 C C . LEU A 1 340 ? -19.672 2.053 -1.807 1 95.69 340 LEU A C 1
ATOM 2551 O O . LEU A 1 340 ? -20.031 0.903 -1.541 1 95.69 340 LEU A O 1
ATOM 2555 N N . ALA A 1 341 ? -19.188 2.91 -0.874 1 95.94 341 ALA A N 1
ATOM 2556 C CA . ALA A 1 341 ? -18.984 2.533 0.523 1 95.94 341 ALA A CA 1
ATOM 2557 C C . ALA A 1 341 ? -20.328 2.291 1.223 1 95.94 341 ALA A C 1
ATOM 2559 O O . ALA A 1 341 ? -20.406 1.506 2.17 1 95.94 341 ALA A O 1
ATOM 2560 N N . GLY A 1 342 ? -21.344 2.984 0.752 1 94.81 342 GLY A N 1
ATOM 2561 C CA . GLY A 1 342 ? -22.656 2.916 1.378 1 94.81 342 GLY A CA 1
ATOM 2562 C C . GLY A 1 342 ? -23.219 1.509 1.429 1 94.81 342 GLY A C 1
ATOM 2563 O O . GLY A 1 342 ? -23.984 1.176 2.33 1 94.81 342 GLY A O 1
ATOM 2564 N N . GLY A 1 343 ? -22.812 0.646 0.591 1 90.56 343 GLY A N 1
ATOM 2565 C CA . GLY A 1 343 ? -23.281 -0.725 0.537 1 90.56 343 GLY A CA 1
ATOM 2566 C C . GLY A 1 343 ? -22.359 -1.71 1.232 1 90.56 343 GLY A C 1
ATOM 2567 O O . GLY A 1 343 ? -22.578 -2.922 1.151 1 90.56 343 GLY A O 1
ATOM 2568 N N . VAL A 1 344 ? -21.391 -1.242 1.904 1 95 344 VAL A N 1
ATOM 2569 C CA . VAL A 1 344 ? -20.391 -2.121 2.48 1 95 344 VAL A CA 1
ATOM 2570 C C . VAL A 1 344 ? -20.5 -2.107 4.004 1 95 344 VAL A C 1
ATOM 2572 O O . VAL A 1 344 ? -20.25 -1.082 4.641 1 95 344 VAL A O 1
ATOM 2575 N N . SER A 1 345 ? -20.891 -3.227 4.543 1 96.31 345 SER A N 1
ATOM 2576 C CA . SER A 1 345 ? -20.969 -3.42 5.988 1 96.31 345 SER A CA 1
ATOM 2577 C C . SER A 1 345 ? -20.469 -4.805 6.387 1 96.31 345 SER A C 1
ATOM 2579 O O . SER A 1 345 ? -20.578 -5.758 5.609 1 96.31 345 SER A O 1
ATOM 2581 N N . GLY A 1 346 ? -19.906 -4.871 7.527 1 97.19 346 GLY A N 1
ATOM 2582 C CA . GLY A 1 346 ? -19.406 -6.125 8.055 1 97.19 346 GLY A CA 1
ATOM 2583 C C . GLY A 1 346 ? -18.531 -5.949 9.281 1 97.19 346 GLY A C 1
ATOM 2584 O O . GLY A 1 346 ? -18.25 -4.82 9.688 1 97.19 346 GLY A O 1
ATOM 2585 N N . THR A 1 347 ? -18.25 -7.059 9.883 1 98.25 347 THR A N 1
ATOM 2586 C CA . THR A 1 347 ? -17.359 -7.074 11.039 1 98.25 347 THR A CA 1
ATOM 2587 C C . THR A 1 347 ? -16.016 -7.668 10.672 1 98.25 347 THR A C 1
ATOM 2589 O O . THR A 1 347 ? -15.938 -8.664 9.945 1 98.25 347 THR A O 1
ATOM 2592 N N . VAL A 1 348 ? -14.977 -7.023 11.125 1 98.38 348 VAL A N 1
ATOM 2593 C CA . VAL A 1 348 ? -13.609 -7.449 10.836 1 98.38 348 VAL A CA 1
ATOM 2594 C C . VAL A 1 348 ? -12.875 -7.758 12.141 1 98.38 348 VAL A C 1
ATOM 2596 O O . VAL A 1 348 ? -12.977 -7.004 13.109 1 98.38 348 VAL A O 1
ATOM 2599 N N . GLU A 1 349 ? -12.266 -8.906 12.219 1 98.44 349 GLU A N 1
ATOM 2600 C CA . GLU A 1 349 ? -11.289 -9.203 13.258 1 98.44 349 GLU A CA 1
ATOM 2601 C C . GLU A 1 349 ? -9.859 -9.008 12.742 1 98.44 349 GLU A C 1
ATOM 2603 O O . GLU A 1 349 ? -9.531 -9.445 11.633 1 98.44 349 GLU A O 1
ATOM 2608 N N . ALA A 1 350 ? -9.031 -8.328 13.484 1 97.88 350 ALA A N 1
ATOM 2609 C CA . ALA A 1 350 ? -7.633 -8.109 13.125 1 97.88 350 ALA A CA 1
ATOM 2610 C C . ALA A 1 350 ? -6.723 -8.242 14.344 1 97.88 350 ALA A C 1
ATOM 2612 O O . ALA A 1 350 ? -7.18 -8.125 15.477 1 97.88 350 ALA A O 1
ATOM 2613 N N . THR A 1 351 ? -5.484 -8.539 14.102 1 97.12 351 THR A N 1
ATOM 2614 C CA . THR A 1 351 ? -4.484 -8.695 15.156 1 97.12 351 THR A CA 1
ATOM 2615 C C . THR A 1 351 ? -3.305 -7.758 14.93 1 97.12 351 THR A C 1
ATOM 2617 O O . THR A 1 351 ? -2.801 -7.648 13.805 1 97.12 351 THR A O 1
ATOM 2620 N N . LEU A 1 352 ? -2.924 -7.047 15.992 1 97.69 352 LEU A N 1
ATOM 2621 C CA . LEU A 1 352 ? -1.765 -6.16 15.977 1 97.69 352 LEU A CA 1
ATOM 2622 C C . LEU A 1 352 ? -0.579 -6.801 16.688 1 97.69 352 LEU A C 1
ATOM 2624 O O . LEU A 1 352 ? -0.751 -7.477 17.703 1 97.69 352 LEU A O 1
ATOM 2628 N N . TYR A 1 353 ? 0.599 -6.617 16.094 1 96.5 353 TYR A N 1
ATOM 2629 C CA . TYR A 1 353 ? 1.816 -7.141 16.703 1 96.5 353 TYR A CA 1
ATOM 2630 C C . TYR A 1 353 ? 3.043 -6.383 16.203 1 96.5 353 TYR A C 1
ATOM 2632 O O . TYR A 1 353 ? 3.479 -6.57 15.062 1 96.5 353 TYR A O 1
ATOM 2640 N N . ARG A 1 354 ? 3.65 -5.555 17.047 1 95.81 354 ARG A N 1
ATOM 2641 C CA . ARG A 1 354 ? 4.926 -4.875 16.844 1 95.81 354 ARG A CA 1
ATOM 2642 C C . ARG A 1 354 ? 5 -4.273 15.438 1 95.81 354 ARG A C 1
ATOM 2644 O O . ARG A 1 354 ? 5.926 -4.566 14.68 1 95.81 354 ARG A O 1
ATOM 2651 N N . GLY A 1 355 ? 4.129 -3.422 15.172 1 95.44 355 GLY A N 1
ATOM 2652 C CA . GLY A 1 355 ? 4.137 -2.674 13.93 1 95.44 355 GLY A CA 1
ATOM 2653 C C . GLY A 1 355 ? 3.311 -3.324 12.836 1 95.44 355 GLY A C 1
ATOM 2654 O O . GLY A 1 355 ? 3.117 -2.742 11.766 1 95.44 355 GLY A O 1
ATOM 2655 N N . ASN A 1 356 ? 2.787 -4.562 13.062 1 94.75 356 ASN A N 1
ATOM 2656 C CA . ASN A 1 356 ? 2.012 -5.293 12.062 1 94.75 356 ASN A CA 1
ATOM 2657 C C . ASN A 1 356 ? 0.52 -5.266 12.391 1 94.75 356 ASN A C 1
ATOM 2659 O O . ASN A 1 356 ? 0.135 -5.203 13.555 1 94.75 356 ASN A O 1
ATOM 2663 N N . ILE A 1 357 ? -0.248 -5.23 11.359 1 95.12 357 ILE A N 1
ATOM 2664 C CA . ILE A 1 357 ? -1.682 -5.477 11.477 1 95.12 357 ILE A CA 1
ATOM 2665 C C . ILE A 1 357 ? -2.098 -6.559 10.484 1 95.12 357 ILE A C 1
ATOM 2667 O O . ILE A 1 357 ? -1.758 -6.492 9.297 1 95.12 357 ILE A O 1
ATOM 2671 N N . GLN A 1 358 ? -2.762 -7.566 11 1 94.06 358 GLN A N 1
ATOM 2672 C CA . GLN A 1 358 ? -3.236 -8.664 10.164 1 94.06 358 GLN A CA 1
ATOM 2673 C C . GLN A 1 358 ? -4.746 -8.836 10.289 1 94.06 358 GLN A C 1
ATOM 2675 O O . GLN A 1 358 ? -5.258 -9.102 11.375 1 94.06 358 GLN A O 1
ATOM 2680 N N . VAL A 1 359 ? -5.418 -8.602 9.211 1 95.94 359 VAL A N 1
ATOM 2681 C CA . VAL A 1 359 ? -6.836 -8.938 9.172 1 95.94 359 VAL A CA 1
ATOM 2682 C C . VAL A 1 359 ? -7.004 -10.453 9.203 1 95.94 359 VAL A C 1
ATOM 2684 O O . VAL A 1 359 ? -6.445 -11.164 8.359 1 95.94 359 VAL A O 1
ATOM 2687 N N . THR A 1 360 ? -7.785 -10.984 10.133 1 95.12 360 THR A N 1
ATOM 2688 C CA . THR A 1 360 ? -7.832 -12.422 10.344 1 95.12 360 THR A CA 1
ATOM 2689 C C . THR A 1 360 ? -9.18 -12.992 9.914 1 95.12 360 THR A C 1
ATOM 2691 O O . THR A 1 360 ? -9.242 -14.07 9.32 1 95.12 360 THR A O 1
ATOM 2694 N N . ARG A 1 361 ? -10.258 -12.281 10.227 1 95.88 361 ARG A N 1
ATOM 2695 C CA . ARG A 1 361 ? -11.594 -12.797 9.914 1 95.88 361 ARG A CA 1
ATOM 2696 C C . ARG A 1 361 ? -12.508 -11.68 9.414 1 95.88 361 ARG A C 1
ATOM 2698 O O . ARG A 1 361 ? -12.383 -10.531 9.844 1 95.88 361 ARG A O 1
ATOM 2705 N N . LEU A 1 362 ? -13.312 -12 8.516 1 96.12 362 LEU A N 1
ATOM 2706 C CA . LEU A 1 362 ? -14.445 -11.188 8.086 1 96.12 362 LEU A CA 1
ATOM 2707 C C . LEU A 1 362 ? -15.758 -11.938 8.305 1 96.12 362 LEU A C 1
ATOM 2709 O O . LEU A 1 362 ? -15.875 -13.109 7.945 1 96.12 362 LEU A O 1
ATOM 2713 N N . PHE A 1 363 ? -16.688 -11.312 8.922 1 94.56 363 PHE A N 1
ATOM 2714 C CA . PHE A 1 363 ? -17.969 -11.969 9.148 1 94.56 363 PHE A CA 1
ATOM 2715 C C . PHE A 1 363 ? -19.094 -10.953 9.234 1 94.56 363 PHE A C 1
ATOM 2717 O O . PHE A 1 363 ? -18.844 -9.75 9.344 1 94.56 363 PHE A O 1
ATOM 2724 N N . GLU A 1 364 ? -20.359 -11.43 9.055 1 93.81 364 GLU A N 1
ATOM 2725 C CA . GLU A 1 364 ? -21.562 -10.594 9.031 1 93.81 364 GLU A CA 1
ATOM 2726 C C . GLU A 1 364 ? -21.5 -9.578 7.895 1 93.81 364 GLU A C 1
ATOM 2728 O O . GLU A 1 364 ? -21.734 -8.391 8.102 1 93.81 364 GLU A O 1
ATOM 2733 N N . LEU A 1 365 ? -21.094 -10.047 6.723 1 92.31 365 LEU A N 1
ATOM 2734 C CA . LEU A 1 365 ? -20.922 -9.203 5.543 1 92.31 365 LEU A CA 1
ATOM 2735 C C . LEU A 1 365 ? -22.266 -8.891 4.895 1 92.31 365 LEU A C 1
ATOM 2737 O O . LEU A 1 365 ? -23.172 -9.727 4.902 1 92.31 365 LEU A O 1
ATOM 2741 N N . THR A 1 366 ? -22.375 -7.699 4.426 1 85.5 366 THR A N 1
ATOM 2742 C CA . THR A 1 366 ? -23.516 -7.383 3.57 1 85.5 366 THR A CA 1
ATOM 2743 C C . THR A 1 366 ? -23.375 -8.07 2.217 1 85.5 366 THR A C 1
ATOM 2745 O O . THR A 1 366 ? -22.281 -8.156 1.66 1 85.5 366 THR A O 1
ATOM 2748 N N . GLU A 1 367 ? -24.531 -8.578 1.794 1 74.38 367 GLU A N 1
ATOM 2749 C CA . GLU A 1 367 ? -24.547 -9.148 0.451 1 74.38 367 GLU A CA 1
ATOM 2750 C C . GLU A 1 367 ? -24.578 -8.055 -0.614 1 74.38 367 GLU A C 1
ATOM 2752 O O . GLU A 1 367 ? -25.391 -7.133 -0.534 1 74.38 367 GLU A O 1
ATOM 2757 N N . ALA A 1 368 ? -23.5 -8.047 -1.321 1 71.25 368 ALA A N 1
ATOM 2758 C CA . ALA A 1 368 ? -23.5 -7.051 -2.393 1 71.25 368 ALA A CA 1
ATOM 2759 C C . ALA A 1 368 ? -23.984 -7.66 -3.703 1 71.25 368 ALA A C 1
ATOM 2761 O O . ALA A 1 368 ? -23.516 -8.719 -4.117 1 71.25 368 ALA A O 1
ATOM 2762 N N . PRO A 1 369 ? -24.984 -7.008 -4.258 1 71 369 PRO A N 1
ATOM 2763 C CA . PRO A 1 369 ? -25.438 -7.5 -5.559 1 71 369 PRO A CA 1
ATOM 2764 C C . PRO A 1 369 ? -24.297 -7.598 -6.582 1 71 369 PRO A C 1
ATOM 2766 O O . PRO A 1 369 ? -23.438 -6.715 -6.645 1 71 369 PRO A O 1
ATOM 2769 N N . GLY A 1 370 ? -24.234 -8.703 -7.25 1 73.38 370 GLY A N 1
ATOM 2770 C CA . GLY A 1 370 ? -23.281 -8.859 -8.336 1 73.38 370 GLY A CA 1
ATOM 2771 C C . GLY A 1 370 ? -21.938 -9.375 -7.875 1 73.38 370 GLY A C 1
ATOM 2772 O O . GLY A 1 370 ? -21.047 -9.609 -8.688 1 73.38 370 GLY A O 1
ATOM 2773 N N . THR A 1 371 ? -21.828 -9.492 -6.578 1 80.19 371 THR A N 1
ATOM 2774 C CA . THR A 1 371 ? -20.578 -10.039 -6.059 1 80.19 371 THR A CA 1
ATOM 2775 C C . THR A 1 371 ? -20.703 -11.539 -5.824 1 80.19 371 THR A C 1
ATOM 2777 O O . THR A 1 371 ? -21.594 -11.992 -5.102 1 80.19 371 THR A O 1
ATOM 2780 N N . ALA A 1 372 ? -19.875 -12.305 -6.59 1 84.31 372 ALA A N 1
ATOM 2781 C CA . ALA A 1 372 ? -19.859 -13.758 -6.438 1 84.31 372 ALA A CA 1
ATOM 2782 C C . ALA A 1 372 ? -18.469 -14.258 -6.078 1 84.31 372 ALA A C 1
ATOM 2784 O O . ALA A 1 372 ? -17.469 -13.617 -6.406 1 84.31 372 ALA A O 1
ATOM 2785 N N . ARG A 1 373 ? -18.516 -15.312 -5.312 1 84.81 373 ARG A N 1
ATOM 2786 C CA . ARG A 1 373 ? -17.25 -15.945 -4.926 1 84.81 373 ARG A CA 1
ATOM 2787 C C . ARG A 1 373 ? -17.078 -17.281 -5.637 1 84.81 373 ARG A C 1
ATOM 2789 O O . ARG A 1 373 ? -18.047 -17.953 -5.98 1 84.81 373 ARG A O 1
ATOM 2796 N N . GLN A 1 374 ? -15.852 -17.547 -5.824 1 82.19 374 GLN A N 1
ATOM 2797 C CA . GLN A 1 374 ? -15.5 -18.859 -6.355 1 82.19 374 GLN A CA 1
ATOM 2798 C C . GLN A 1 374 ? -14.773 -19.703 -5.309 1 82.19 374 GLN A C 1
ATOM 2800 O O . GLN A 1 374 ? -13.852 -19.219 -4.645 1 82.19 374 GLN A O 1
ATOM 2805 N N . THR A 1 375 ? -15.297 -20.906 -5.098 1 79.75 375 THR A N 1
ATOM 2806 C CA . THR A 1 375 ? -14.688 -21.906 -4.223 1 79.75 375 THR A CA 1
ATOM 2807 C C . THR A 1 375 ? -14.531 -23.234 -4.941 1 79.75 375 THR A C 1
ATOM 2809 O O . THR A 1 375 ? -15.164 -23.469 -5.98 1 79.75 375 THR A O 1
ATOM 2812 N N . ARG A 1 376 ? -13.625 -24.078 -4.48 1 77.94 376 ARG A N 1
ATOM 2813 C CA . ARG A 1 376 ? -13.508 -25.359 -5.156 1 77.94 376 ARG A CA 1
ATOM 2814 C C . ARG A 1 376 ? -13.289 -26.484 -4.152 1 77.94 376 ARG A C 1
ATOM 2816 O O . ARG A 1 376 ? -13.812 -27.594 -4.328 1 77.94 376 ARG A O 1
ATOM 2823 N N . PHE A 1 377 ? -12.664 -26.25 -3.141 1 76 377 PHE A N 1
ATOM 2824 C CA . PHE A 1 377 ? -12.242 -27.344 -2.27 1 76 377 PHE A CA 1
ATOM 2825 C C . PHE A 1 377 ? -13.414 -27.859 -1.451 1 76 377 PHE A C 1
ATOM 2827 O O . PHE A 1 377 ? -13.516 -29.062 -1.201 1 76 377 PHE A O 1
ATOM 2834 N N . THR A 1 378 ? -14.258 -26.984 -1.138 1 70.25 378 THR A N 1
ATOM 2835 C CA . THR A 1 378 ? -15.445 -27.375 -0.392 1 70.25 378 THR A CA 1
ATOM 2836 C C . THR A 1 378 ? -16.359 -28.25 -1.254 1 70.25 378 THR A C 1
ATOM 2838 O O . THR A 1 378 ? -17.266 -28.906 -0.74 1 70.25 378 THR A O 1
ATOM 2841 N N . HIS A 1 379 ? -16.047 -28.344 -2.574 1 71.69 379 HIS A N 1
ATOM 2842 C CA . HIS A 1 379 ? -16.891 -29.109 -3.492 1 71.69 379 HIS A CA 1
ATOM 2843 C C . HIS A 1 379 ? -16.078 -30.172 -4.219 1 71.69 379 HIS A C 1
ATOM 2845 O O . HIS A 1 379 ? -16.359 -30.484 -5.379 1 71.69 379 HIS A O 1
ATOM 2851 N N . GLY A 1 380 ? -15.047 -30.562 -3.646 1 70.44 380 GLY A N 1
ATOM 2852 C CA . GLY A 1 380 ? -14.297 -31.688 -4.188 1 70.44 380 GLY A CA 1
ATOM 2853 C C . GLY A 1 380 ? -13 -31.266 -4.859 1 70.44 380 GLY A C 1
ATOM 2854 O O . GLY A 1 380 ? -12.164 -32.125 -5.18 1 70.44 380 GLY A O 1
ATOM 2855 N N . GLY A 1 381 ? -12.828 -29.938 -5.129 1 66.44 381 GLY A N 1
ATOM 2856 C CA . GLY A 1 381 ? -11.531 -29.375 -5.461 1 66.44 381 GLY A CA 1
ATOM 2857 C C . GLY A 1 381 ? -11.234 -29.391 -6.949 1 66.44 381 GLY A C 1
ATOM 2858 O O . GLY A 1 381 ? -10.164 -28.969 -7.379 1 66.44 381 GLY A O 1
ATOM 2859 N N . HIS A 1 382 ? -12.156 -29.906 -7.723 1 72.38 382 HIS A N 1
ATOM 2860 C CA . HIS A 1 382 ? -11.82 -30.125 -9.125 1 72.38 382 HIS A CA 1
ATOM 2861 C C . HIS A 1 382 ? -12.555 -29.141 -10.031 1 72.38 382 HIS A C 1
ATOM 2863 O O . HIS A 1 382 ? -12.211 -29 -11.211 1 72.38 382 HIS A O 1
ATOM 2869 N N . HIS A 1 383 ? -13.461 -28.547 -9.508 1 75.25 383 HIS A N 1
ATOM 2870 C CA . HIS A 1 383 ? -14.195 -27.562 -10.273 1 75.25 383 HIS A CA 1
ATOM 2871 C C . HIS A 1 383 ? -14.469 -26.312 -9.438 1 75.25 383 HIS A C 1
ATOM 2873 O O . HIS A 1 383 ? -14.617 -26.391 -8.219 1 75.25 383 HIS A O 1
ATOM 2879 N N . TRP A 1 384 ? -14.461 -25.266 -10.242 1 77.69 384 TRP A N 1
ATOM 2880 C CA . TRP A 1 384 ? -14.805 -24.016 -9.578 1 77.69 384 TRP A CA 1
ATOM 2881 C C . TRP A 1 384 ? -16.312 -23.875 -9.438 1 77.69 384 TRP A C 1
ATOM 2883 O O . TRP A 1 384 ? -17.062 -24.203 -10.359 1 77.69 384 TRP A O 1
ATOM 2893 N N . ILE A 1 385 ? -16.766 -23.5 -8.25 1 75.06 385 ILE A N 1
ATOM 2894 C CA . ILE A 1 385 ? -18.188 -23.25 -7.988 1 75.06 385 ILE A CA 1
ATOM 2895 C C . ILE A 1 385 ? -18.375 -21.781 -7.617 1 75.06 385 ILE A C 1
ATOM 2897 O O . ILE A 1 385 ? -17.672 -21.25 -6.758 1 75.06 385 ILE A O 1
ATOM 2901 N N . THR A 1 386 ? -19.281 -21.172 -8.344 1 76.06 386 THR A N 1
ATOM 2902 C CA . THR A 1 386 ? -19.594 -19.766 -8.07 1 76.06 386 THR A CA 1
ATOM 2903 C C . THR A 1 386 ? -20.734 -19.672 -7.059 1 76.06 386 THR A C 1
ATOM 2905 O O . THR A 1 386 ? -21.766 -20.344 -7.195 1 76.06 386 THR A O 1
ATOM 2908 N N . GLN A 1 387 ? -20.531 -18.922 -6.004 1 77.12 387 GLN A N 1
ATOM 2909 C CA . GLN A 1 387 ? -21.547 -18.719 -4.969 1 77.12 387 GLN A CA 1
ATOM 2910 C C . GLN A 1 387 ? -21.594 -17.266 -4.531 1 77.12 387 GLN A C 1
ATOM 2912 O O . GLN A 1 387 ? -20.625 -16.531 -4.688 1 77.12 387 GLN A O 1
ATOM 2917 N N . PRO A 1 388 ? -22.828 -16.859 -4.105 1 72.12 388 PRO A N 1
ATOM 2918 C CA . PRO A 1 388 ? -22.906 -15.5 -3.562 1 72.12 388 PRO A CA 1
ATOM 2919 C C . PRO A 1 388 ? -22.062 -15.32 -2.305 1 72.12 388 PRO A C 1
ATOM 2921 O O . PRO A 1 388 ? -21.766 -16.297 -1.607 1 72.12 388 PRO A O 1
ATOM 2924 N N . VAL A 1 389 ? -21.562 -14.203 -2.156 1 64.94 389 VAL A N 1
ATOM 2925 C CA . VAL A 1 389 ? -20.875 -13.883 -0.909 1 64.94 389 VAL A CA 1
ATOM 2926 C C . VAL A 1 389 ? -21.844 -14.008 0.263 1 64.94 389 VAL A C 1
ATOM 2928 O O . VAL A 1 389 ? -22.938 -13.453 0.229 1 64.94 389 VAL A O 1
ATOM 2931 N N . HIS A 1 390 ? -21.719 -15.211 1.042 1 60.69 390 HIS A N 1
ATOM 2932 C CA . HIS A 1 390 ? -22.688 -15.469 2.092 1 60.69 390 HIS A CA 1
ATOM 2933 C C . HIS A 1 390 ? -22.422 -14.617 3.324 1 60.69 390 HIS A C 1
ATOM 2935 O O . HIS A 1 390 ? -21.266 -14.352 3.66 1 60.69 390 HIS A O 1
ATOM 2941 N N . ALA A 1 391 ? -23.453 -13.875 3.836 1 49.88 391 ALA A N 1
ATOM 2942 C CA . ALA A 1 391 ? -23.578 -13.312 5.18 1 49.88 391 ALA A CA 1
ATOM 2943 C C . ALA A 1 391 ? -23.328 -14.383 6.242 1 49.88 391 ALA A C 1
ATOM 2945 O O . ALA A 1 391 ? -24.094 -15.344 6.352 1 49.88 391 ALA A O 1
ATOM 2946 N N . ALA A 1 392 ? -22.031 -14.914 6.488 1 42 392 ALA A N 1
ATOM 2947 C CA . ALA A 1 392 ? -22.172 -15.781 7.656 1 42 392 ALA A CA 1
ATOM 2948 C C . ALA A 1 392 ? -22.688 -14.992 8.859 1 42 392 ALA A C 1
ATOM 2950 O O . ALA A 1 392 ? -22.344 -13.82 9.031 1 42 392 ALA A O 1
ATOM 2951 N N . MET B 1 1 ? -10.695 -31.344 -27.234 1 87.88 1 MET B N 1
ATOM 2952 C CA . MET B 1 1 ? -10.039 -32.5 -27.859 1 87.88 1 MET B CA 1
ATOM 2953 C C . MET B 1 1 ? -10.344 -33.781 -27.109 1 87.88 1 MET B C 1
ATOM 2955 O O . MET B 1 1 ? -10.367 -33.781 -25.875 1 87.88 1 MET B O 1
ATOM 2959 N N . ASP B 1 2 ? -10.625 -34.781 -27.812 1 89.81 2 ASP B N 1
ATOM 2960 C CA . ASP B 1 2 ? -10.891 -36.062 -27.156 1 89.81 2 ASP B CA 1
ATOM 2961 C C . ASP B 1 2 ? -9.648 -36.938 -27.188 1 89.81 2 ASP B C 1
ATOM 2963 O O . ASP B 1 2 ? -8.641 -36.594 -27.797 1 89.81 2 ASP B O 1
ATOM 2967 N N . LEU B 1 3 ? -9.688 -37.969 -26.406 1 91.38 3 LEU B N 1
ATOM 2968 C CA . LEU B 1 3 ? -8.555 -38.844 -26.219 1 91.38 3 LEU B CA 1
ATOM 2969 C C . LEU B 1 3 ? -8.078 -39.406 -27.562 1 91.38 3 LEU B C 1
ATOM 2971 O O . LEU B 1 3 ? -6.875 -39.5 -27.797 1 91.38 3 LEU B O 1
ATOM 2975 N N . LYS B 1 4 ? -8.977 -39.75 -28.453 1 93.19 4 LYS B N 1
ATOM 2976 C CA . LYS B 1 4 ? -8.656 -40.312 -29.766 1 93.19 4 LYS B CA 1
ATOM 2977 C C . LYS B 1 4 ? -7.879 -39.312 -30.609 1 93.19 4 LYS B C 1
ATOM 2979 O O . LYS B 1 4 ? -6.996 -39.688 -31.391 1 93.19 4 LYS B O 1
ATOM 2984 N N . GLN B 1 5 ? -8.242 -38.094 -30.453 1 93.94 5 GLN B N 1
ATOM 2985 C CA . GLN B 1 5 ? -7.605 -37.031 -31.219 1 93.94 5 GLN B CA 1
ATOM 2986 C C . GLN B 1 5 ? -6.16 -36.812 -30.781 1 93.94 5 GLN B C 1
ATOM 2988 O O . GLN B 1 5 ? -5.34 -36.312 -31.547 1 93.94 5 GLN B O 1
ATOM 2993 N N . LEU B 1 6 ? -5.82 -37.188 -29.547 1 95.38 6 LEU B N 1
ATOM 2994 C CA . LEU B 1 6 ? -4.484 -37 -29 1 95.38 6 LEU B CA 1
ATOM 2995 C C . LEU B 1 6 ? -3.547 -38.125 -29.438 1 95.38 6 LEU B C 1
ATOM 2997 O O . LEU B 1 6 ? -2.324 -37.969 -29.406 1 95.38 6 LEU B O 1
ATOM 3001 N N . LYS B 1 7 ? -4.172 -39.219 -29.844 1 94.81 7 LYS B N 1
ATOM 3002 C CA . LYS B 1 7 ? -3.357 -40.344 -30.281 1 94.81 7 LYS B CA 1
ATOM 3003 C C . LYS B 1 7 ? -2.613 -40.031 -31.562 1 94.81 7 LYS B C 1
ATOM 3005 O O . LYS B 1 7 ? -3.178 -39.438 -32.5 1 94.81 7 LYS B O 1
ATOM 3010 N N . GLY B 1 8 ? -1.364 -40.344 -31.625 1 94.56 8 GLY B N 1
ATOM 3011 C CA . GLY B 1 8 ? -0.527 -40.062 -32.781 1 94.56 8 GLY B CA 1
ATOM 3012 C C . GLY B 1 8 ? 0.154 -38.719 -32.688 1 94.56 8 GLY B C 1
ATOM 3013 O O . GLY B 1 8 ? 1.012 -38.406 -33.531 1 94.56 8 GLY B O 1
ATOM 3014 N N . LEU B 1 9 ? -0.243 -37.969 -31.828 1 97 9 LEU B N 1
ATOM 3015 C CA . LEU B 1 9 ? 0.375 -36.656 -31.609 1 97 9 LEU B CA 1
ATOM 3016 C C . LEU B 1 9 ? 1.328 -36.719 -30.422 1 97 9 LEU B C 1
ATOM 3018 O O . LEU B 1 9 ? 1.199 -37.594 -29.547 1 97 9 LEU B O 1
ATOM 3022 N N . ARG B 1 10 ? 2.309 -35.906 -30.438 1 98.19 10 ARG B N 1
ATOM 3023 C CA . ARG B 1 10 ? 3.221 -35.781 -29.297 1 98.19 10 ARG B CA 1
ATOM 3024 C C . ARG B 1 10 ? 2.766 -34.656 -28.359 1 98.19 10 ARG B C 1
ATOM 3026 O O . ARG B 1 10 ? 2.717 -33.5 -28.75 1 98.19 10 ARG B O 1
ATOM 3033 N N . VAL B 1 11 ? 2.469 -35.062 -27.109 1 98.06 11 VAL B N 1
ATOM 3034 C CA . VAL B 1 11 ? 1.888 -34.156 -26.125 1 98.06 11 VAL B CA 1
ATOM 3035 C C . VAL B 1 11 ? 2.949 -33.75 -25.109 1 98.06 11 VAL B C 1
ATOM 3037 O O . VAL B 1 11 ? 3.531 -34.594 -24.438 1 98.06 11 VAL B O 1
ATOM 3040 N N . GLY B 1 12 ? 3.268 -32.438 -25.047 1 98.19 12 GLY B N 1
ATOM 3041 C CA . GLY B 1 12 ? 4.066 -31.906 -23.953 1 98.19 12 GLY B CA 1
ATOM 3042 C C . GLY B 1 12 ? 3.232 -31.344 -22.812 1 98.19 12 GLY B C 1
ATOM 3043 O O . GLY B 1 12 ? 2.521 -30.359 -22.984 1 98.19 12 GLY B O 1
ATOM 3044 N N . LEU B 1 13 ? 3.33 -31.953 -21.641 1 97.81 13 LEU B N 1
ATOM 3045 C CA . LEU B 1 13 ? 2.547 -31.562 -20.484 1 97.81 13 LEU B CA 1
ATOM 3046 C C . LEU B 1 13 ? 3.412 -30.797 -19.469 1 97.81 13 LEU B C 1
ATOM 3048 O O . LEU B 1 13 ? 4.406 -31.344 -18.984 1 97.81 13 LEU B O 1
ATOM 3052 N N . PHE B 1 14 ? 3.02 -29.5 -19.188 1 95.94 14 PHE B N 1
ATOM 3053 C CA . PHE B 1 14 ? 3.627 -28.766 -18.078 1 95.94 14 PHE B CA 1
ATOM 3054 C C . PHE B 1 14 ? 3.148 -29.328 -16.75 1 95.94 14 PHE B C 1
ATOM 3056 O O . PHE B 1 14 ? 1.943 -29.422 -16.5 1 95.94 14 PHE B O 1
ATOM 3063 N N . THR B 1 15 ? 4.09 -29.688 -15.898 1 91.69 15 THR B N 1
ATOM 3064 C CA . THR B 1 15 ? 3.637 -30.203 -14.617 1 91.69 15 THR B CA 1
ATOM 3065 C C . THR B 1 15 ? 4.562 -29.75 -13.492 1 91.69 15 THR B C 1
ATOM 3067 O O . THR B 1 15 ? 5.773 -29.625 -13.688 1 91.69 15 THR B O 1
ATOM 3070 N N . SER B 1 16 ? 3.922 -29.453 -12.367 1 87 16 SER B N 1
ATOM 3071 C CA . SER B 1 16 ? 4.645 -29.078 -11.156 1 87 16 SER B CA 1
ATOM 3072 C C . SER B 1 16 ? 4.484 -30.141 -10.07 1 87 16 SER B C 1
ATOM 3074 O O . SER B 1 16 ? 4.836 -29.891 -8.914 1 87 16 SER B O 1
ATOM 3076 N N . GLY B 1 17 ? 3.98 -31.266 -10.438 1 78.56 17 GLY B N 1
ATOM 3077 C CA . GLY B 1 17 ? 3.846 -32.344 -9.484 1 78.56 17 GLY B CA 1
ATOM 3078 C C . GLY B 1 17 ? 2.529 -32.312 -8.734 1 78.56 17 GLY B C 1
ATOM 3079 O O . GLY B 1 17 ? 2.271 -33.188 -7.891 1 78.56 17 GLY B O 1
ATOM 3080 N N . GLY B 1 18 ? 1.699 -31.422 -9.023 1 82.88 18 GLY B N 1
ATOM 3081 C CA . GLY B 1 18 ? 0.378 -31.406 -8.414 1 82.88 18 GLY B CA 1
ATOM 3082 C C . GLY B 1 18 ? -0.476 -32.594 -8.812 1 82.88 18 GLY B C 1
ATOM 3083 O O . GLY B 1 18 ? -0.179 -33.281 -9.789 1 82.88 18 GLY B O 1
ATOM 3084 N N . LEU B 1 19 ? -1.521 -32.812 -8.094 1 84.69 19 LEU B N 1
ATOM 3085 C CA . LEU B 1 19 ? -2.393 -33.969 -8.305 1 84.69 19 LEU B CA 1
ATOM 3086 C C . LEU B 1 19 ? -3.014 -33.938 -9.695 1 84.69 19 LEU B C 1
ATOM 3088 O O . LEU B 1 19 ? -3.004 -34.938 -10.406 1 84.69 19 LEU B O 1
ATOM 3092 N N . SER B 1 20 ? -3.451 -32.812 -10.039 1 87 20 SER B N 1
ATOM 3093 C CA . SER B 1 20 ? -4.191 -32.688 -11.289 1 87 20 SER B CA 1
ATOM 3094 C C . SER B 1 20 ? -3.295 -32.969 -12.492 1 87 20 SER B C 1
ATOM 3096 O O . SER B 1 20 ? -3.66 -33.719 -13.391 1 87 20 SER B O 1
ATOM 3098 N N . GLY B 1 21 ? -2.17 -32.344 -12.492 1 89.62 21 GLY B N 1
ATOM 3099 C CA . GLY B 1 21 ? -1.25 -32.531 -13.609 1 89.62 21 GLY B CA 1
ATOM 3100 C C . GLY B 1 21 ? -0.702 -33.938 -13.703 1 89.62 21 GLY B C 1
ATOM 3101 O O . GLY B 1 21 ? -0.597 -34.5 -14.797 1 89.62 21 GLY B O 1
ATOM 3102 N N . THR B 1 22 ? -0.418 -34.469 -12.609 1 91.06 22 THR B N 1
ATOM 3103 C CA . THR B 1 22 ? 0.156 -35.812 -12.578 1 91.06 22 THR B CA 1
ATOM 3104 C C . THR B 1 22 ? -0.88 -36.844 -13 1 91.06 22 THR B C 1
ATOM 3106 O O . THR B 1 22 ? -0.561 -37.812 -13.719 1 91.06 22 THR B O 1
ATOM 3109 N N . ALA B 1 23 ? -2.061 -36.688 -12.516 1 92.69 23 ALA B N 1
ATOM 3110 C CA . ALA B 1 23 ? -3.131 -37.594 -12.898 1 92.69 23 ALA B CA 1
ATOM 3111 C C . ALA B 1 23 ? -3.352 -37.594 -14.406 1 92.69 23 ALA B C 1
ATOM 3113 O O . ALA B 1 23 ? -3.545 -38.625 -15.023 1 92.69 23 ALA B O 1
ATOM 3114 N N . VAL B 1 24 ? -3.311 -36.438 -14.961 1 94 24 VAL B N 1
ATOM 3115 C CA . VAL B 1 24 ? -3.49 -36.281 -16.406 1 94 24 VAL B CA 1
ATOM 3116 C C . VAL B 1 24 ? -2.375 -37 -17.141 1 94 24 VAL B C 1
ATOM 3118 O O . VAL B 1 24 ? -2.641 -37.781 -18.062 1 94 24 VAL B O 1
ATOM 3121 N N . ALA B 1 25 ? -1.203 -36.812 -16.766 1 96.06 25 ALA B N 1
ATOM 3122 C CA . ALA B 1 25 ? -0.052 -37.438 -17.422 1 96.06 25 ALA B CA 1
ATOM 3123 C C . ALA B 1 25 ? -0.149 -38.938 -17.375 1 96.06 25 ALA B C 1
ATOM 3125 O O . ALA B 1 25 ? 0.03 -39.625 -18.391 1 96.06 25 ALA B O 1
ATOM 3126 N N . ALA B 1 26 ? -0.433 -39.469 -16.219 1 96.12 26 ALA B N 1
ATOM 3127 C CA . ALA B 1 26 ? -0.517 -40.906 -16.016 1 96.12 26 ALA B CA 1
ATOM 3128 C C . ALA B 1 26 ? -1.643 -41.5 -16.859 1 96.12 26 ALA B C 1
ATOM 3130 O O . ALA B 1 26 ? -1.474 -42.562 -17.469 1 96.12 26 ALA B O 1
ATOM 3131 N N . TRP B 1 27 ? -2.752 -40.812 -16.844 1 96.25 27 TRP B N 1
ATOM 3132 C CA . TRP B 1 27 ? -3.916 -41.312 -17.562 1 96.25 27 TRP B CA 1
ATOM 3133 C C . TRP B 1 27 ? -3.668 -41.312 -19.062 1 96.25 27 TRP B C 1
ATOM 3135 O O . TRP B 1 27 ? -4.027 -42.25 -19.766 1 96.25 27 TRP B O 1
ATOM 3145 N N . LEU B 1 28 ? -3.066 -40.219 -19.594 1 96.75 28 LEU B N 1
ATOM 3146 C CA . LEU B 1 28 ? -2.756 -40.156 -21.016 1 96.75 28 LEU B CA 1
ATOM 3147 C C . LEU B 1 28 ? -1.78 -41.25 -21.406 1 96.75 28 LEU B C 1
ATOM 3149 O O . LEU B 1 28 ? -1.97 -41.906 -22.438 1 96.75 28 LEU B O 1
ATOM 3153 N N . ALA B 1 29 ? -0.795 -41.469 -20.625 1 96.81 29 ALA B N 1
ATOM 3154 C CA . ALA B 1 29 ? 0.189 -42.5 -20.891 1 96.81 29 ALA B CA 1
ATOM 3155 C C . ALA B 1 29 ? -0.46 -43.875 -20.891 1 96.81 29 ALA B C 1
ATOM 3157 O O . ALA B 1 29 ? -0.171 -44.719 -21.75 1 96.81 29 ALA B O 1
ATOM 3158 N N . ALA B 1 30 ? -1.327 -44.125 -19.969 1 95.75 30 ALA B N 1
ATOM 3159 C CA . ALA B 1 30 ? -2.016 -45.406 -19.844 1 95.75 30 ALA B CA 1
ATOM 3160 C C . ALA B 1 30 ? -2.904 -45.688 -21.047 1 95.75 30 ALA B C 1
ATOM 3162 O O . ALA B 1 30 ? -3.256 -46.812 -21.328 1 95.75 30 ALA B O 1
ATOM 3163 N N . ASN B 1 31 ? -3.221 -44.656 -21.734 1 95.94 31 ASN B N 1
ATOM 3164 C CA . ASN B 1 31 ? -4.082 -44.812 -22.906 1 95.94 31 ASN B CA 1
ATOM 3165 C C . ASN B 1 31 ? -3.299 -44.594 -24.203 1 95.94 31 ASN B C 1
ATOM 3167 O O . ASN B 1 31 ? -3.848 -44.125 -25.188 1 95.94 31 ASN B O 1
ATOM 3171 N N . ASP B 1 32 ? -2.117 -44.781 -24.172 1 95.88 32 ASP B N 1
ATOM 3172 C CA . ASP B 1 32 ? -1.215 -44.906 -25.312 1 95.88 32 ASP B CA 1
ATOM 3173 C C . ASP B 1 32 ? -1.022 -43.562 -26 1 95.88 32 ASP B C 1
ATOM 3175 O O . ASP B 1 32 ? -0.898 -43.5 -27.219 1 95.88 32 ASP B O 1
ATOM 3179 N N . VAL B 1 33 ? -1.24 -42.5 -25.297 1 97.19 33 VAL B N 1
ATOM 3180 C CA . VAL B 1 33 ? -0.88 -41.156 -25.797 1 97.19 33 VAL B CA 1
ATOM 3181 C C . VAL B 1 33 ? 0.601 -40.906 -25.531 1 97.19 33 VAL B C 1
ATOM 3183 O O . VAL B 1 33 ? 1.12 -41.25 -24.469 1 97.19 33 VAL B O 1
ATOM 3186 N N . ASP B 1 34 ? 1.33 -40.438 -26.547 1 97.94 34 ASP B N 1
ATOM 3187 C CA . ASP B 1 34 ? 2.732 -40.062 -26.391 1 97.94 34 ASP B CA 1
ATOM 3188 C C . ASP B 1 34 ? 2.869 -38.75 -25.609 1 97.94 34 ASP B C 1
ATOM 3190 O O . ASP B 1 34 ? 2.926 -37.688 -26.188 1 97.94 34 ASP B O 1
ATOM 3194 N N . VAL B 1 35 ? 2.984 -38.906 -24.312 1 97.94 35 VAL B N 1
ATOM 3195 C CA . VAL B 1 35 ? 3.021 -37.719 -23.438 1 97.94 35 VAL B CA 1
ATOM 3196 C C . VAL B 1 35 ? 4.387 -37.625 -22.766 1 97.94 35 VAL B C 1
ATOM 3198 O O . VAL B 1 35 ? 4.941 -38.625 -22.312 1 97.94 35 VAL B O 1
ATOM 3201 N N . THR B 1 36 ? 4.977 -36.5 -22.812 1 97.88 36 THR B N 1
ATOM 3202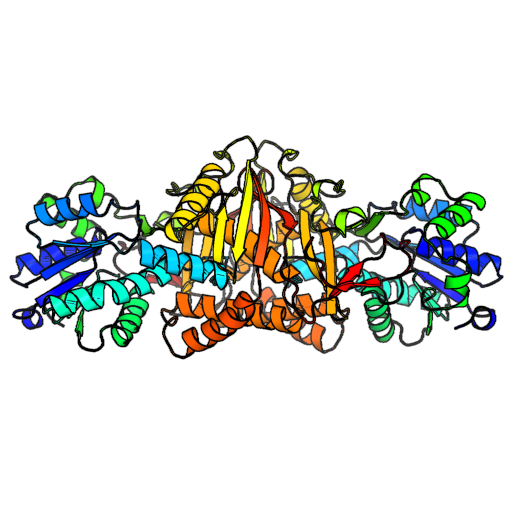 C CA . THR B 1 36 ? 6.184 -36.156 -22.078 1 97.88 36 THR B CA 1
ATOM 3203 C C . THR B 1 36 ? 5.898 -35.062 -21.047 1 97.88 36 THR B C 1
ATOM 3205 O O . THR B 1 36 ? 5.293 -34.031 -21.375 1 97.88 36 THR B O 1
ATOM 3208 N N . CYS B 1 37 ? 6.344 -35.281 -19.781 1 97.31 37 CYS B N 1
ATOM 3209 C CA . CYS B 1 37 ? 6.211 -34.312 -18.719 1 97.31 37 CYS B CA 1
ATOM 3210 C C . CYS B 1 37 ? 7.371 -33.312 -18.75 1 97.31 37 CYS B C 1
ATOM 3212 O O . CYS B 1 37 ? 8.531 -33.719 -18.641 1 97.31 37 CYS B O 1
ATOM 3214 N N . TYR B 1 38 ? 7.035 -32.094 -18.922 1 96.62 38 TYR B N 1
ATOM 3215 C CA . TYR B 1 38 ? 8.039 -31.031 -18.844 1 96.62 38 TYR B CA 1
ATOM 3216 C C . TYR B 1 38 ? 8.016 -30.359 -17.484 1 96.62 38 TYR B C 1
ATOM 3218 O O . TYR B 1 38 ? 7.004 -29.766 -17.094 1 96.62 38 TYR B O 1
ATOM 3226 N N . VAL B 1 39 ? 9.148 -30.422 -16.781 1 94.5 39 VAL B N 1
ATOM 3227 C CA . VAL B 1 39 ? 9.32 -29.859 -15.453 1 94.5 39 VAL B CA 1
ATOM 3228 C C . VAL B 1 39 ? 10.32 -28.703 -15.508 1 94.5 39 VAL B C 1
ATOM 3230 O O . VAL B 1 39 ? 11.469 -28.891 -15.922 1 94.5 39 VAL B O 1
ATOM 3233 N N . ALA B 1 40 ? 9.844 -27.531 -15.156 1 95.62 40 ALA B N 1
ATOM 3234 C CA . ALA B 1 40 ? 10.734 -26.375 -15.117 1 95.62 40 ALA B CA 1
ATOM 3235 C C . ALA B 1 40 ? 11.211 -26.094 -13.695 1 95.62 40 ALA B C 1
ATOM 3237 O O . ALA B 1 40 ? 10.422 -26.125 -12.742 1 95.62 40 ALA B O 1
ATOM 3238 N N . ASP B 1 41 ? 12.539 -25.969 -13.547 1 96.19 41 ASP B N 1
ATOM 3239 C CA . ASP B 1 41 ? 13.07 -25.422 -12.297 1 96.19 41 ASP B CA 1
ATOM 3240 C C . ASP B 1 41 ? 12.977 -23.906 -12.266 1 96.19 41 ASP B C 1
ATOM 3242 O O . ASP B 1 41 ? 13.812 -23.219 -12.852 1 96.19 41 ASP B O 1
ATOM 3246 N N . ILE B 1 42 ? 12.008 -23.422 -11.578 1 96.38 42 ILE B N 1
ATOM 3247 C CA . ILE B 1 42 ? 11.812 -21.984 -11.484 1 96.38 42 ILE B CA 1
ATOM 3248 C C . ILE B 1 42 ? 12.062 -21.531 -10.047 1 96.38 42 ILE B C 1
ATOM 3250 O O . ILE B 1 42 ? 11.531 -20.5 -9.617 1 96.38 42 ILE B O 1
ATOM 3254 N N . GLY B 1 43 ? 12.789 -22.328 -9.289 1 94.75 43 GLY B N 1
ATOM 3255 C CA . GLY B 1 43 ? 13.195 -22 -7.93 1 94.75 43 GLY B CA 1
ATOM 3256 C C . GLY B 1 43 ? 12.148 -22.359 -6.891 1 94.75 43 GLY B C 1
ATOM 3257 O O . GLY B 1 43 ? 12.141 -21.812 -5.785 1 94.75 43 GLY B O 1
ATOM 3258 N N . GLN B 1 44 ? 11.25 -23.25 -7.258 1 91 44 GLN B N 1
ATOM 3259 C CA . GLN B 1 44 ? 10.195 -23.641 -6.336 1 91 44 GLN B CA 1
ATOM 3260 C C . GLN B 1 44 ? 10.695 -24.672 -5.324 1 91 44 GLN B C 1
ATOM 3262 O O . GLN B 1 44 ? 11.539 -25.516 -5.652 1 91 44 GLN B O 1
ATOM 3267 N N . ARG B 1 45 ? 10.172 -24.484 -4.082 1 76 45 ARG B N 1
ATOM 3268 C CA . ARG B 1 45 ? 10.43 -25.469 -3.043 1 76 45 ARG B CA 1
ATOM 3269 C C . ARG B 1 45 ? 9.227 -26.391 -2.855 1 76 45 ARG B C 1
ATOM 3271 O O . ARG B 1 45 ? 9.367 -27.5 -2.359 1 76 45 ARG B O 1
ATOM 3278 N N . ALA B 1 46 ? 8.125 -25.906 -3.033 1 69.38 46 ALA B N 1
ATOM 3279 C CA . ALA B 1 46 ? 6.867 -26.641 -2.916 1 69.38 46 ALA B CA 1
ATOM 3280 C C . ALA B 1 46 ? 6.227 -26.844 -4.285 1 69.38 46 ALA B C 1
ATOM 3282 O O . ALA B 1 46 ? 6.348 -26 -5.172 1 69.38 46 ALA B O 1
ATOM 3283 N N . PRO B 1 47 ? 5.531 -27.922 -4.551 1 65.5 47 PRO B N 1
ATOM 3284 C CA . PRO B 1 47 ? 5.32 -29.047 -3.633 1 65.5 47 PRO B CA 1
ATOM 3285 C C . PRO B 1 47 ? 6.559 -29.922 -3.48 1 65.5 47 PRO B C 1
ATOM 3287 O O . PRO B 1 47 ? 6.727 -30.594 -2.459 1 65.5 47 PRO B O 1
ATOM 3290 N N . LEU B 1 48 ? 7.363 -29.984 -4.621 1 74.88 48 LEU B N 1
ATOM 3291 C CA . LEU B 1 48 ? 8.617 -30.734 -4.598 1 74.88 48 LEU B CA 1
ATOM 3292 C C . LEU B 1 48 ? 9.695 -30.016 -5.41 1 74.88 48 LEU B C 1
ATOM 3294 O O . LEU B 1 48 ? 9.391 -29.359 -6.402 1 74.88 48 LEU B O 1
ATOM 3298 N N . PRO B 1 49 ? 10.914 -30.25 -4.914 1 81.31 49 PRO B N 1
ATOM 3299 C CA . PRO B 1 49 ? 11.984 -29.797 -5.805 1 81.31 49 PRO B CA 1
ATOM 3300 C C . PRO B 1 49 ? 11.961 -30.5 -7.16 1 81.31 49 PRO B C 1
ATOM 3302 O O . PRO B 1 49 ? 11.648 -31.688 -7.238 1 81.31 49 PRO B O 1
ATOM 3305 N N . PRO B 1 50 ? 12.281 -29.781 -8.172 1 86.25 50 PRO B N 1
ATOM 3306 C CA . PRO B 1 50 ? 12.141 -30.297 -9.531 1 86.25 50 PRO B CA 1
ATOM 3307 C C . PRO B 1 50 ? 12.844 -31.641 -9.734 1 86.25 50 PRO B C 1
ATOM 3309 O O . PRO B 1 50 ? 12.312 -32.531 -10.406 1 86.25 50 PRO B O 1
ATOM 3312 N N . GLY B 1 51 ? 14.047 -31.797 -9.164 1 83.69 51 GLY B N 1
ATOM 3313 C CA . GLY B 1 51 ? 14.758 -33.062 -9.305 1 83.69 51 GLY B CA 1
ATOM 3314 C C . GLY B 1 51 ? 14.016 -34.25 -8.688 1 83.69 51 GLY B C 1
ATOM 3315 O O . GLY B 1 51 ? 13.969 -35.312 -9.273 1 83.69 51 GLY B O 1
ATOM 3316 N N . GLU B 1 52 ? 13.461 -34.062 -7.613 1 86.62 52 GLU B N 1
ATOM 3317 C CA . GLU B 1 52 ? 12.688 -35.094 -6.938 1 86.62 52 GLU B CA 1
ATOM 3318 C C . GLU B 1 52 ? 11.398 -35.406 -7.699 1 86.62 52 GLU B C 1
ATOM 3320 O O . GLU B 1 52 ? 11.016 -36.594 -7.828 1 86.62 52 GLU B O 1
ATOM 3325 N N . LEU B 1 53 ? 10.828 -34.406 -8.148 1 88.62 53 LEU B N 1
ATOM 3326 C CA . LEU B 1 53 ? 9.609 -34.562 -8.93 1 88.62 53 LEU B CA 1
ATOM 3327 C C . LEU B 1 53 ? 9.883 -35.406 -10.172 1 88.62 53 LEU B C 1
ATOM 3329 O O . LEU B 1 53 ? 9.133 -36.344 -10.469 1 88.62 53 LEU B O 1
ATOM 3333 N N . ALA B 1 54 ? 10.914 -35.094 -10.844 1 89.69 54 ALA B N 1
ATOM 3334 C CA . ALA B 1 54 ? 11.273 -35.812 -12.055 1 89.69 54 ALA B CA 1
ATOM 3335 C C . ALA B 1 54 ? 11.469 -37.312 -11.75 1 89.69 54 ALA B C 1
ATOM 3337 O O . ALA B 1 54 ? 11.062 -38.156 -12.531 1 89.69 54 ALA B O 1
ATOM 3338 N N . ARG B 1 55 ? 12.023 -37.594 -10.625 1 89.62 55 ARG B N 1
ATOM 3339 C CA . ARG B 1 55 ? 12.258 -38.969 -10.227 1 89.62 55 ARG B CA 1
ATOM 3340 C C . ARG B 1 55 ? 10.938 -39.719 -9.969 1 89.62 55 ARG B C 1
ATOM 3342 O O . ARG B 1 55 ? 10.773 -40.875 -10.367 1 89.62 55 ARG B O 1
ATOM 3349 N N . HIS B 1 56 ? 10.094 -39.031 -9.297 1 90.12 56 HIS B N 1
ATOM 3350 C CA . HIS B 1 56 ? 8.797 -39.625 -9 1 90.12 56 HIS B CA 1
ATOM 3351 C C . HIS B 1 56 ? 7.996 -39.875 -10.273 1 90.12 56 HIS B C 1
ATOM 3353 O O . HIS B 1 56 ? 7.332 -40.906 -10.406 1 90.12 56 HIS B O 1
ATOM 3359 N N . LEU B 1 57 ? 8.062 -38.906 -11.172 1 92.69 57 LEU B N 1
ATOM 3360 C CA . LEU B 1 57 ? 7.355 -39.062 -12.445 1 92.69 57 LEU B CA 1
ATOM 3361 C C . LEU B 1 57 ? 7.934 -40.25 -13.242 1 92.69 57 LEU B C 1
ATOM 3363 O O . LEU B 1 57 ? 7.188 -41.031 -13.844 1 92.69 57 LEU B O 1
ATOM 3367 N N . ALA B 1 58 ? 9.211 -40.312 -13.242 1 90.88 58 ALA B N 1
ATOM 3368 C CA . ALA B 1 58 ? 9.867 -41.406 -13.906 1 90.88 58 ALA B CA 1
ATOM 3369 C C . ALA B 1 58 ? 9.453 -42.75 -13.289 1 90.88 58 ALA B C 1
ATOM 3371 O O . ALA B 1 58 ? 9.312 -43.75 -13.992 1 90.88 58 ALA B O 1
ATOM 3372 N N . GLY B 1 59 ? 9.328 -42.719 -12.039 1 90.19 59 GLY B N 1
ATOM 3373 C CA . GLY B 1 59 ? 8.883 -43.906 -11.336 1 90.19 59 GLY B CA 1
ATOM 3374 C C . GLY B 1 59 ? 7.508 -44.375 -11.781 1 90.19 59 GLY B C 1
ATOM 3375 O O . GLY B 1 59 ? 7.188 -45.562 -11.68 1 90.19 59 GLY B O 1
ATOM 3376 N N . LEU B 1 60 ? 6.734 -43.5 -12.266 1 92.44 60 LEU B N 1
ATOM 3377 C CA . LEU B 1 60 ? 5.414 -43.844 -12.781 1 92.44 60 LEU B CA 1
ATOM 3378 C C . LEU B 1 60 ? 5.5 -44.281 -14.234 1 92.44 60 LEU B C 1
ATOM 3380 O O . LEU B 1 60 ? 4.48 -44.594 -14.852 1 92.44 60 LEU B O 1
ATOM 3384 N N . GLY B 1 61 ? 6.738 -44.281 -14.797 1 93.19 61 GLY B N 1
ATOM 3385 C CA . GLY B 1 61 ? 6.941 -44.656 -16.188 1 93.19 61 GLY B CA 1
ATOM 3386 C C . GLY B 1 61 ? 6.703 -43.5 -17.156 1 93.19 61 GLY B C 1
ATOM 3387 O O . GLY B 1 61 ? 6.551 -43.719 -18.359 1 93.19 61 GLY B O 1
ATOM 3388 N N . LEU B 1 62 ? 6.668 -42.344 -16.656 1 95.5 62 LEU B N 1
ATOM 3389 C CA . LEU B 1 62 ? 6.391 -41.188 -17.5 1 95.5 62 LEU B CA 1
ATOM 3390 C C . LEU B 1 62 ? 7.684 -40.594 -18.047 1 95.5 62 LEU B C 1
ATOM 3392 O O . LEU B 1 62 ? 8.68 -40.5 -17.328 1 95.5 62 LEU B O 1
ATOM 3396 N N . LYS B 1 63 ? 7.719 -40.281 -19.344 1 96 63 LYS B N 1
ATOM 3397 C CA . LYS B 1 63 ? 8.812 -39.469 -19.891 1 96 63 LYS B CA 1
ATOM 3398 C C . LYS B 1 63 ? 8.859 -38.094 -19.25 1 96 63 LYS B C 1
ATOM 3400 O O . LYS B 1 63 ? 7.82 -37.438 -19.078 1 96 63 LYS B O 1
ATOM 3405 N N . THR B 1 64 ? 10.086 -37.75 -18.844 1 95.69 64 THR B N 1
ATOM 3406 C CA . THR B 1 64 ? 10.211 -36.469 -18.172 1 95.69 64 THR B CA 1
ATOM 3407 C C . THR B 1 64 ? 11.391 -35.656 -18.719 1 95.69 64 THR B C 1
ATOM 3409 O O . THR B 1 64 ? 12.453 -36.219 -19 1 95.69 64 THR B O 1
ATOM 3412 N N . ARG B 1 65 ? 11.188 -34.406 -18.984 1 95.56 65 ARG B N 1
ATOM 3413 C CA . ARG B 1 65 ? 12.195 -33.438 -19.375 1 95.56 65 ARG B CA 1
ATOM 3414 C C . ARG B 1 65 ? 12.258 -32.281 -18.375 1 95.56 65 ARG B C 1
ATOM 3416 O O . ARG B 1 65 ? 11.258 -31.609 -18.141 1 95.56 65 ARG B O 1
ATOM 3423 N N . THR B 1 66 ? 13.453 -32.125 -17.719 1 95.25 66 THR B N 1
ATOM 3424 C CA . THR B 1 66 ? 13.625 -31.031 -16.766 1 95.25 66 THR B CA 1
ATOM 3425 C C . THR B 1 66 ? 14.406 -29.891 -17.406 1 95.25 66 THR B C 1
ATOM 3427 O O . THR B 1 66 ? 15.414 -30.109 -18.078 1 95.25 66 THR B O 1
ATOM 3430 N N . VAL B 1 67 ? 13.938 -28.672 -17.266 1 96.69 67 VAL B N 1
ATOM 3431 C CA . VAL B 1 67 ? 14.578 -27.484 -17.828 1 96.69 67 VAL B CA 1
ATOM 3432 C C . VAL B 1 67 ? 14.805 -26.453 -16.719 1 96.69 67 VAL B C 1
ATOM 3434 O O . VAL B 1 67 ? 13.906 -26.172 -15.922 1 96.69 67 VAL B O 1
ATOM 3437 N N . ASP B 1 68 ? 16.047 -25.938 -16.578 1 96.81 68 ASP B N 1
ATOM 3438 C CA . ASP B 1 68 ? 16.375 -24.891 -15.602 1 96.81 68 ASP B CA 1
ATOM 3439 C C . ASP B 1 68 ? 15.969 -23.516 -16.109 1 96.81 68 ASP B C 1
ATOM 3441 O O . ASP B 1 68 ? 16.516 -23.016 -17.094 1 96.81 68 ASP B O 1
ATOM 3445 N N . LEU B 1 69 ? 14.992 -22.906 -15.43 1 98 69 LEU B N 1
ATOM 3446 C CA . LEU B 1 69 ? 14.516 -21.578 -15.789 1 98 69 LEU B CA 1
ATOM 3447 C C . LEU B 1 69 ? 14.625 -20.625 -14.609 1 98 69 LEU B C 1
ATOM 3449 O O . LEU B 1 69 ? 13.914 -19.609 -14.547 1 98 69 LEU B O 1
ATOM 3453 N N . ARG B 1 70 ? 15.57 -20.938 -13.695 1 97.75 70 ARG B N 1
ATOM 3454 C CA . ARG B 1 70 ? 15.727 -20.125 -12.492 1 97.75 70 ARG B CA 1
ATOM 3455 C C . ARG B 1 70 ? 16.172 -18.719 -12.836 1 97.75 70 ARG B C 1
ATOM 3457 O O . ARG B 1 70 ? 15.734 -17.75 -12.203 1 97.75 70 ARG B O 1
ATOM 3464 N N . ALA B 1 71 ? 16.969 -18.5 -13.789 1 98.62 71 ALA B N 1
ATOM 3465 C CA . ALA B 1 71 ? 17.438 -17.172 -14.195 1 98.62 71 ALA B CA 1
ATOM 3466 C C . ALA B 1 71 ? 16.297 -16.344 -14.797 1 98.62 71 ALA B C 1
ATOM 3468 O O . ALA B 1 71 ? 16.141 -15.172 -14.477 1 98.62 71 ALA B O 1
ATOM 3469 N N . GLU B 1 72 ? 15.539 -17 -15.672 1 98.56 72 GLU B N 1
ATOM 3470 C CA . GLU B 1 72 ? 14.391 -16.328 -16.281 1 98.56 72 GLU B CA 1
ATOM 3471 C C . GLU B 1 72 ? 13.367 -15.914 -15.227 1 98.56 72 GLU B C 1
ATOM 3473 O O . GLU B 1 72 ? 12.789 -14.828 -15.305 1 98.56 72 GLU B O 1
ATOM 3478 N N . MET B 1 73 ? 13.164 -16.781 -14.234 1 98.62 73 MET B N 1
ATOM 3479 C CA . MET B 1 73 ? 12.211 -16.484 -13.172 1 98.62 73 MET B CA 1
ATOM 3480 C C . MET B 1 73 ? 12.711 -15.328 -12.305 1 98.62 73 MET B C 1
ATOM 3482 O O . MET B 1 73 ? 11.922 -14.492 -11.859 1 98.62 73 MET B O 1
ATOM 3486 N N . ALA B 1 74 ? 14.016 -15.289 -12.07 1 98.75 74 ALA B N 1
ATOM 3487 C CA . ALA B 1 74 ? 14.609 -14.203 -11.297 1 98.75 74 ALA B CA 1
ATOM 3488 C C . ALA B 1 74 ? 14.43 -12.867 -12.016 1 98.75 74 ALA B C 1
ATOM 3490 O O . ALA B 1 74 ? 14.078 -11.859 -11.391 1 98.75 74 ALA B O 1
ATOM 3491 N N . ASP B 1 75 ? 14.664 -12.891 -13.305 1 98.69 75 ASP B N 1
ATOM 3492 C CA . ASP B 1 75 ? 14.484 -11.672 -14.094 1 98.69 75 ASP B CA 1
ATOM 3493 C C . ASP B 1 75 ? 13.039 -11.188 -14.031 1 98.69 75 ASP B C 1
ATOM 3495 O O . ASP B 1 75 ? 12.789 -9.992 -13.891 1 98.69 75 ASP B O 1
ATOM 3499 N N . MET B 1 76 ? 12.148 -12.117 -14.156 1 98.75 76 MET B N 1
ATOM 3500 C CA . MET B 1 76 ? 10.734 -11.766 -14.086 1 98.75 76 MET B CA 1
ATOM 3501 C C . MET B 1 76 ? 10.375 -11.227 -12.711 1 98.75 76 MET B C 1
ATOM 3503 O O . MET B 1 76 ? 9.594 -10.273 -12.594 1 98.75 76 MET B O 1
ATOM 3507 N N . ALA B 1 77 ? 10.883 -11.867 -11.672 1 98.75 77 ALA B N 1
ATOM 3508 C CA . ALA B 1 77 ? 10.656 -11.383 -10.312 1 98.75 77 ALA B CA 1
ATOM 3509 C C . ALA B 1 77 ? 11.133 -9.945 -10.148 1 98.75 77 ALA B C 1
ATOM 3511 O O . ALA B 1 77 ? 10.43 -9.109 -9.57 1 98.75 77 ALA B O 1
ATOM 3512 N N . LEU B 1 78 ? 12.289 -9.656 -10.68 1 98.81 78 LEU B N 1
ATOM 3513 C CA . LEU B 1 78 ? 12.836 -8.305 -10.57 1 98.81 78 LEU B CA 1
ATOM 3514 C C . LEU B 1 78 ? 12.062 -7.328 -11.445 1 98.81 78 LEU B C 1
ATOM 3516 O O . LEU B 1 78 ? 11.953 -6.145 -11.125 1 98.81 78 LEU B O 1
ATOM 3520 N N . ASP B 1 79 ? 11.5 -7.801 -12.602 1 98.75 79 ASP B N 1
ATOM 3521 C CA . ASP B 1 79 ? 10.586 -6.961 -13.367 1 98.75 79 ASP B CA 1
ATOM 3522 C C . ASP B 1 79 ? 9.391 -6.523 -12.516 1 98.75 79 ASP B C 1
ATOM 3524 O O . ASP B 1 79 ? 9.008 -5.352 -12.539 1 98.75 79 ASP B O 1
ATOM 3528 N N . LEU B 1 80 ? 8.812 -7.504 -11.805 1 98.81 80 LEU B N 1
ATOM 3529 C CA . LEU B 1 80 ? 7.688 -7.176 -10.945 1 98.81 80 LEU B CA 1
ATOM 3530 C C . LEU B 1 80 ? 8.062 -6.078 -9.953 1 98.81 80 LEU B C 1
ATOM 3532 O O . LEU B 1 80 ? 7.289 -5.145 -9.727 1 98.81 80 LEU B O 1
ATOM 3536 N N . VAL B 1 81 ? 9.273 -6.16 -9.375 1 98.81 81 VAL B N 1
ATOM 3537 C CA . VAL B 1 81 ? 9.75 -5.176 -8.406 1 98.81 81 VAL B CA 1
ATOM 3538 C C . VAL B 1 81 ? 9.961 -3.83 -9.102 1 98.81 81 VAL B C 1
ATOM 3540 O O . VAL B 1 81 ? 9.484 -2.799 -8.625 1 98.81 81 VAL B O 1
ATOM 3543 N N . THR B 1 82 ? 10.656 -3.883 -10.258 1 98.81 82 THR B N 1
ATOM 3544 C CA . THR B 1 82 ? 10.945 -2.662 -11.008 1 98.81 82 THR B CA 1
ATOM 3545 C C . THR B 1 82 ? 9.648 -1.937 -11.375 1 98.81 82 THR B C 1
ATOM 3547 O O . THR B 1 82 ? 9.578 -0.709 -11.281 1 98.81 82 THR B O 1
ATOM 3550 N N . TYR B 1 83 ? 8.656 -2.691 -11.719 1 98.81 83 TYR B N 1
ATOM 3551 C CA . TYR B 1 83 ? 7.395 -2.119 -12.18 1 98.81 83 TYR B CA 1
ATOM 3552 C C . TYR B 1 83 ? 6.449 -1.887 -11.008 1 98.81 83 TYR B C 1
ATOM 3554 O O . TYR B 1 83 ? 5.402 -1.255 -11.164 1 98.81 83 TYR B O 1
ATOM 3562 N N . GLN B 1 84 ? 6.836 -2.361 -9.82 1 98.5 84 GLN B N 1
ATOM 3563 C CA . GLN B 1 84 ? 5.902 -2.367 -8.703 1 98.5 84 GLN B CA 1
ATOM 3564 C C . GLN B 1 84 ? 4.555 -2.949 -9.109 1 98.5 84 GLN B C 1
ATOM 3566 O O . GLN B 1 84 ? 3.506 -2.381 -8.797 1 98.5 84 GLN B O 1
ATOM 3571 N N . ALA B 1 85 ? 4.578 -4.039 -9.797 1 98.44 85 ALA B N 1
ATOM 3572 C CA . ALA B 1 85 ? 3.398 -4.582 -10.469 1 98.44 85 ALA B CA 1
ATOM 3573 C C . ALA B 1 85 ? 2.623 -5.512 -9.547 1 98.44 85 ALA B C 1
ATOM 3575 O O . ALA B 1 85 ? 2.643 -6.734 -9.719 1 98.44 85 ALA B O 1
ATOM 3576 N N . THR B 1 86 ? 1.883 -5 -8.609 1 97.81 86 THR B N 1
ATOM 3577 C CA . THR B 1 86 ? 1.024 -5.773 -7.719 1 97.81 86 THR B CA 1
ATOM 3578 C C . THR B 1 86 ? -0.423 -5.742 -8.203 1 97.81 86 THR B C 1
ATOM 3580 O O . THR B 1 86 ? -0.785 -4.918 -9.047 1 97.81 86 THR B O 1
ATOM 3583 N N . TYR B 1 87 ? -1.115 -6.75 -7.766 1 96.19 87 TYR B N 1
ATOM 3584 C CA . TYR B 1 87 ? -2.547 -6.836 -8.031 1 96.19 87 TYR B CA 1
ATOM 3585 C C . TYR B 1 87 ? -3.342 -6.879 -6.734 1 96.19 87 TYR B C 1
ATOM 3587 O O . TYR B 1 87 ? -3.129 -7.758 -5.898 1 96.19 87 TYR B O 1
ATOM 3595 N N . GLU B 1 88 ? -4.273 -6 -6.578 1 92.31 88 GLU B N 1
ATOM 3596 C CA . GLU B 1 88 ? -5.184 -5.875 -5.445 1 92.31 88 GLU B CA 1
ATOM 3597 C C . GLU B 1 88 ? -4.543 -6.395 -4.16 1 92.31 88 GLU B C 1
ATOM 3599 O O . GLU B 1 88 ? -3.869 -7.422 -4.172 1 92.31 88 GLU B O 1
ATOM 3604 N N . GLY B 1 89 ? -4.703 -5.746 -3.117 1 90.75 89 GLY B N 1
ATOM 3605 C CA . GLY B 1 89 ? -4.242 -6.188 -1.811 1 90.75 89 GLY B CA 1
ATOM 3606 C C . GLY B 1 89 ? -2.736 -6.352 -1.734 1 90.75 89 GLY B C 1
ATOM 3607 O O . GLY B 1 89 ? -2.225 -7.027 -0.838 1 90.75 89 GLY B O 1
ATOM 3608 N N . GLY B 1 90 ? -2.027 -5.941 -2.76 1 92.06 90 GLY B N 1
ATOM 3609 C CA . GLY B 1 90 ? -0.575 -6.004 -2.723 1 92.06 90 GLY B CA 1
ATOM 3610 C C . GLY B 1 90 ? -0.023 -7.332 -3.209 1 92.06 90 GLY B C 1
ATOM 3611 O O . GLY B 1 90 ? 1.167 -7.609 -3.047 1 92.06 90 GLY B O 1
ATOM 3612 N N . TYR B 1 91 ? -0.82 -8.117 -3.842 1 93.38 91 TYR B N 1
ATOM 3613 C CA . TYR B 1 91 ? -0.379 -9.398 -4.387 1 93.38 91 TYR B CA 1
ATOM 3614 C C . TYR B 1 91 ? 0.611 -9.195 -5.527 1 93.38 91 TYR B C 1
ATOM 3616 O O . TYR B 1 91 ? 0.327 -8.461 -6.48 1 93.38 91 TYR B O 1
ATOM 3624 N N . TRP B 1 92 ? 1.734 -9.898 -5.523 1 97.31 92 TRP B N 1
ATOM 3625 C CA . TRP B 1 92 ? 2.832 -9.641 -6.449 1 97.31 92 TRP B CA 1
ATOM 3626 C C . TRP B 1 92 ? 2.654 -10.438 -7.738 1 97.31 92 TRP B C 1
ATOM 3628 O O . TRP B 1 92 ? 3.562 -10.492 -8.57 1 97.31 92 TRP B O 1
ATOM 3638 N N . ASN B 1 93 ? 1.6 -11.07 -7.961 1 96.88 93 ASN B N 1
ATOM 3639 C CA . ASN B 1 93 ? 1.342 -11.789 -9.203 1 96.88 93 ASN B CA 1
ATOM 3640 C C . ASN B 1 93 ? 2.373 -12.883 -9.438 1 96.88 93 ASN B C 1
ATOM 3642 O O . ASN B 1 93 ? 2.795 -13.117 -10.578 1 96.88 93 ASN B O 1
ATOM 3646 N N . THR B 1 94 ? 2.859 -13.516 -8.406 1 96.62 94 THR B N 1
ATOM 3647 C CA . THR B 1 94 ? 3.938 -14.484 -8.562 1 96.62 94 THR B CA 1
ATOM 3648 C C . THR B 1 94 ? 3.49 -15.656 -9.438 1 96.62 94 THR B C 1
ATOM 3650 O O . THR B 1 94 ? 4.25 -16.125 -10.281 1 96.62 94 THR B O 1
ATOM 3653 N N . THR B 1 95 ? 2.248 -16.062 -9.297 1 95.75 95 THR B N 1
ATOM 3654 C CA . THR B 1 95 ? 1.717 -17.172 -10.094 1 95.75 95 THR B CA 1
ATOM 3655 C C . THR B 1 95 ? 1.555 -16.766 -11.555 1 95.75 95 THR B C 1
ATOM 3657 O O . THR B 1 95 ? 2.008 -17.484 -12.453 1 95.75 95 THR B O 1
ATOM 3660 N N . GLY B 1 96 ? 0.92 -15.648 -11.797 1 96.56 96 GLY B N 1
ATOM 3661 C CA . GLY B 1 96 ? 0.755 -15.156 -13.156 1 96.56 96 GLY B CA 1
ATOM 3662 C C . GLY B 1 96 ? 2.072 -14.953 -13.875 1 96.56 96 GLY B C 1
ATOM 3663 O O . GLY B 1 96 ? 2.201 -15.305 -15.055 1 96.56 96 GLY B O 1
ATOM 3664 N N . ALA B 1 97 ? 3.014 -14.43 -13.211 1 98.06 97 ALA B N 1
ATOM 3665 C CA . ALA B 1 97 ? 4.344 -14.203 -13.773 1 98.06 97 ALA B CA 1
ATOM 3666 C C . ALA B 1 97 ? 5.008 -15.523 -14.148 1 98.06 97 ALA B C 1
ATOM 3668 O O . ALA B 1 97 ? 5.652 -15.625 -15.195 1 98.06 97 ALA B O 1
ATOM 3669 N N . ALA B 1 98 ? 4.859 -16.484 -13.297 1 97.62 98 ALA B N 1
ATOM 3670 C CA . ALA B 1 98 ? 5.473 -17.781 -13.539 1 97.62 98 ALA B CA 1
ATOM 3671 C C . ALA B 1 98 ? 4.914 -18.422 -14.805 1 97.62 98 ALA B C 1
ATOM 3673 O O . ALA B 1 98 ? 5.633 -19.125 -15.531 1 97.62 98 ALA B O 1
ATOM 3674 N N . ARG B 1 99 ? 3.633 -18.234 -15.109 1 97.88 99 ARG B N 1
ATOM 3675 C CA . ARG B 1 99 ? 3.055 -18.812 -16.312 1 97.88 99 ARG B CA 1
ATOM 3676 C C . ARG B 1 99 ? 3.705 -18.234 -17.562 1 97.88 99 ARG B C 1
ATOM 3678 O O . ARG B 1 99 ? 3.924 -18.953 -18.547 1 97.88 99 ARG B O 1
ATOM 3685 N N . ALA B 1 100 ? 3.994 -16.953 -17.5 1 98.25 100 ALA B N 1
ATOM 3686 C CA . ALA B 1 100 ? 4.719 -16.359 -18.625 1 98.25 100 ALA B CA 1
ATOM 3687 C C . ALA B 1 100 ? 6.086 -17 -18.797 1 98.25 100 ALA B C 1
ATOM 3689 O O . ALA B 1 100 ? 6.469 -17.359 -19.922 1 98.25 100 ALA B O 1
ATOM 3690 N N . VAL B 1 101 ? 6.793 -17.203 -17.719 1 98.56 101 VAL B N 1
ATOM 3691 C CA . VAL B 1 101 ? 8.141 -17.766 -17.75 1 98.56 101 VAL B CA 1
ATOM 3692 C C . VAL B 1 101 ? 8.086 -19.203 -18.266 1 98.56 101 VAL B C 1
ATOM 3694 O O . VAL B 1 101 ? 8.93 -19.609 -19.078 1 98.56 101 VAL B O 1
ATOM 3697 N N . LEU B 1 102 ? 7.094 -19.922 -17.844 1 98.06 102 LEU B N 1
ATOM 3698 C CA . LEU B 1 102 ? 6.961 -21.328 -18.219 1 98.06 102 LEU B CA 1
ATOM 3699 C C . LEU B 1 102 ? 6.727 -21.469 -19.719 1 98.06 102 LEU B C 1
ATOM 3701 O O . LEU B 1 102 ? 7.418 -22.234 -20.391 1 98.06 102 LEU B O 1
ATOM 3705 N N . VAL B 1 103 ? 5.77 -20.75 -20.234 1 98.19 103 VAL B N 1
ATOM 3706 C CA . VAL B 1 103 ? 5.43 -20.906 -21.641 1 98.19 103 VAL B CA 1
ATOM 3707 C C . VAL B 1 103 ? 6.566 -20.375 -22.516 1 98.19 103 VAL B C 1
ATOM 3709 O O . VAL B 1 103 ? 6.953 -21.016 -23.5 1 98.19 103 VAL B O 1
ATOM 3712 N N . ALA B 1 104 ? 7.105 -19.234 -22.156 1 98 104 ALA B N 1
ATOM 3713 C CA . ALA B 1 104 ? 8.203 -18.656 -22.922 1 98 104 ALA B CA 1
ATOM 3714 C C . ALA B 1 104 ? 9.445 -19.547 -22.859 1 98 104 ALA B C 1
ATOM 3716 O O . ALA B 1 104 ? 10.188 -19.641 -23.844 1 98 104 ALA B O 1
ATOM 3717 N N . GLY B 1 105 ? 9.719 -20.156 -21.75 1 98.06 105 GLY B N 1
ATOM 3718 C CA . GLY B 1 105 ? 10.93 -20.953 -21.547 1 98.06 105 GLY B CA 1
ATOM 3719 C C . GLY B 1 105 ? 10.812 -22.359 -22.078 1 98.06 105 GLY B C 1
ATOM 3720 O O . GLY B 1 105 ? 11.773 -22.891 -22.641 1 98.06 105 GLY B O 1
ATOM 3721 N N . LEU B 1 106 ? 9.656 -23 -21.875 1 97.81 106 LEU B N 1
ATOM 3722 C CA . LEU B 1 106 ? 9.484 -24.391 -22.266 1 97.81 106 LEU B CA 1
ATOM 3723 C C . LEU B 1 106 ? 9 -24.484 -23.719 1 97.81 106 LEU B C 1
ATOM 3725 O O . LEU B 1 106 ? 9.18 -25.531 -24.359 1 97.81 106 LEU B O 1
ATOM 3729 N N . GLY B 1 107 ? 8.383 -23.469 -24.219 1 96.81 107 GLY B N 1
ATOM 3730 C CA . GLY B 1 107 ? 7.855 -23.453 -25.578 1 96.81 107 GLY B CA 1
ATOM 3731 C C . GLY B 1 107 ? 8.875 -23.875 -26.609 1 96.81 107 GLY B C 1
ATOM 3732 O O . GLY B 1 107 ? 8.648 -24.828 -27.359 1 96.81 107 GLY B O 1
ATOM 3733 N N . PRO B 1 108 ? 10 -23.188 -26.672 1 96.12 108 PRO B N 1
ATOM 3734 C CA . PRO B 1 108 ? 11.039 -23.562 -27.625 1 96.12 108 PRO B CA 1
ATOM 3735 C C . PRO B 1 108 ? 11.5 -25 -27.469 1 96.12 108 PRO B C 1
ATOM 3737 O O . PRO B 1 108 ? 11.812 -25.672 -28.469 1 96.12 108 PRO B O 1
ATOM 3740 N N . VAL B 1 109 ? 11.547 -25.547 -26.266 1 97.56 109 VAL B N 1
ATOM 3741 C CA . VAL B 1 109 ? 11.969 -26.922 -26 1 97.56 109 VAL B CA 1
ATOM 3742 C C . VAL B 1 109 ? 10.953 -27.891 -26.594 1 97.56 109 VAL B C 1
ATOM 3744 O O . VAL B 1 109 ? 11.328 -28.891 -27.219 1 97.56 109 VAL B O 1
ATOM 3747 N N . LEU B 1 110 ? 9.656 -27.625 -26.359 1 97.62 110 LEU B N 1
ATOM 3748 C CA . LEU B 1 110 ? 8.602 -28.453 -26.922 1 97.62 110 LEU B CA 1
ATOM 3749 C C . LEU B 1 110 ? 8.734 -28.531 -28.438 1 97.62 110 LEU B C 1
ATOM 3751 O O . LEU B 1 110 ? 8.641 -29.625 -29.016 1 97.62 110 LEU B O 1
ATOM 3755 N N . ARG B 1 111 ? 9.008 -27.406 -29.047 1 95.62 111 ARG B N 1
ATOM 3756 C CA . ARG B 1 111 ? 9.141 -27.328 -30.5 1 95.62 111 ARG B CA 1
ATOM 3757 C C . ARG B 1 111 ? 10.328 -28.156 -30.984 1 95.62 111 ARG B C 1
ATOM 3759 O O . ARG B 1 111 ? 10.227 -28.906 -31.953 1 95.62 111 ARG B O 1
ATOM 3766 N N . GLU B 1 112 ? 11.383 -27.969 -30.344 1 96.69 112 GLU B N 1
ATOM 3767 C CA . GLU B 1 112 ? 12.609 -28.672 -30.719 1 96.69 112 GLU B CA 1
ATOM 3768 C C . GLU B 1 112 ? 12.422 -30.188 -30.609 1 96.69 112 GLU B C 1
ATOM 3770 O O . GLU B 1 112 ? 13 -30.938 -31.406 1 96.69 112 GLU B O 1
ATOM 3775 N N . GLU B 1 113 ? 11.586 -30.578 -29.688 1 97.31 113 GLU B N 1
ATOM 3776 C CA . GLU B 1 113 ? 11.398 -32 -29.453 1 97.31 113 GLU B CA 1
ATOM 3777 C C . GLU B 1 113 ? 10.219 -32.562 -30.25 1 97.31 113 GLU B C 1
ATOM 3779 O O . GLU B 1 113 ? 9.844 -33.719 -30.109 1 97.31 113 GLU B O 1
ATOM 3784 N N . GLY B 1 114 ? 9.602 -31.688 -31.016 1 97.12 114 GLY B N 1
ATOM 3785 C CA . GLY B 1 114 ? 8.609 -32.094 -31.984 1 97.12 114 GLY B CA 1
ATOM 3786 C C . GLY B 1 114 ? 7.223 -32.25 -31.406 1 97.12 114 GLY B C 1
ATOM 3787 O O . GLY B 1 114 ? 6.41 -33.031 -31.922 1 97.12 114 GLY B O 1
ATOM 3788 N N . CYS B 1 115 ? 6.945 -31.641 -30.344 1 97.88 115 CYS B N 1
ATOM 3789 C CA . CYS B 1 115 ? 5.609 -31.703 -29.766 1 97.88 115 CYS B CA 1
ATOM 3790 C C . CYS B 1 115 ? 4.59 -31.016 -30.656 1 97.88 115 CYS B C 1
ATOM 3792 O O . CYS B 1 115 ? 4.902 -30.016 -31.312 1 97.88 115 CYS B O 1
ATOM 3794 N N . ASP B 1 116 ? 3.373 -31.547 -30.656 1 97.5 116 ASP B N 1
ATOM 3795 C CA . ASP B 1 116 ? 2.24 -30.969 -31.375 1 97.5 116 ASP B CA 1
ATOM 3796 C C . ASP B 1 116 ? 1.322 -30.203 -30.422 1 97.5 116 ASP B C 1
ATOM 3798 O O . ASP B 1 116 ? 0.639 -29.266 -30.844 1 97.5 116 ASP B O 1
ATOM 3802 N N . ILE B 1 117 ? 1.344 -30.656 -29.219 1 97.75 117 ILE B N 1
ATOM 3803 C CA . ILE B 1 117 ? 0.359 -30.203 -28.234 1 97.75 117 ILE B CA 1
ATOM 3804 C C . ILE B 1 117 ? 1.069 -29.672 -27 1 97.75 117 ILE B C 1
ATOM 3806 O O . ILE B 1 117 ? 2.027 -30.281 -26.516 1 97.75 117 ILE B O 1
ATOM 3810 N N . LEU B 1 118 ? 0.683 -28.5 -26.531 1 97.75 118 LEU B N 1
ATOM 3811 C CA . LEU B 1 118 ? 0.991 -28.016 -25.188 1 97.75 118 LEU B CA 1
ATOM 3812 C C . LEU B 1 118 ? -0.173 -28.281 -24.234 1 97.75 118 LEU B C 1
ATOM 3814 O O . LEU B 1 118 ? -1.29 -27.812 -24.484 1 97.75 118 LEU B O 1
ATOM 3818 N N . ALA B 1 119 ? 0.085 -29.031 -23.219 1 96.81 119 ALA B N 1
ATOM 3819 C CA . ALA B 1 119 ? -0.959 -29.344 -22.25 1 96.81 119 ALA B CA 1
ATOM 3820 C C . ALA B 1 119 ? -0.568 -28.859 -20.844 1 96.81 119 ALA B C 1
ATOM 3822 O O . ALA B 1 119 ? 0.619 -28.719 -20.547 1 96.81 119 ALA B O 1
ATOM 3823 N N . HIS B 1 120 ? -1.513 -28.516 -20.016 1 94.06 120 HIS B N 1
ATOM 3824 C CA . HIS B 1 120 ? -1.315 -28.172 -18.625 1 94.06 120 HIS B CA 1
ATOM 3825 C C . HIS B 1 120 ? -2.445 -28.719 -17.75 1 94.06 120 HIS B C 1
ATOM 3827 O O . HIS B 1 120 ? -3.518 -29.047 -18.266 1 94.06 120 HIS B O 1
ATOM 3833 N N . GLY B 1 121 ? -2.225 -28.781 -16.469 1 90.38 121 GLY B N 1
ATOM 3834 C CA . GLY B 1 121 ? -3.178 -29.422 -15.57 1 90.38 121 GLY B CA 1
ATOM 3835 C C . GLY B 1 121 ? -4.051 -28.438 -14.82 1 90.38 121 GLY B C 1
ATOM 3836 O O . GLY B 1 121 ? -4.648 -28.781 -13.797 1 90.38 121 GLY B O 1
ATOM 3837 N N . CYS B 1 122 ? -4.164 -27.203 -15.227 1 89.31 122 CYS B N 1
ATOM 3838 C CA . CYS B 1 122 ? -4.941 -26.203 -14.5 1 89.31 122 CYS B CA 1
ATOM 3839 C C . CYS B 1 122 ? -6.426 -26.547 -14.531 1 89.31 122 CYS B C 1
ATOM 3841 O O . CYS B 1 122 ? -6.938 -27.031 -15.539 1 89.31 122 CYS B O 1
ATOM 3843 N N . VAL B 1 123 ? -7.016 -26.25 -13.391 1 84.31 123 VAL B N 1
ATOM 3844 C CA . VAL B 1 123 ? -8.453 -26.484 -13.266 1 84.31 123 VAL B CA 1
ATOM 3845 C C . VAL B 1 123 ? -9.211 -25.609 -14.258 1 84.31 123 VAL B C 1
ATOM 3847 O O . VAL B 1 123 ? -8.859 -24.438 -14.445 1 84.31 123 VAL B O 1
ATOM 3850 N N . GLY B 1 124 ? -10.227 -26.172 -14.82 1 84.56 124 GLY B N 1
ATOM 3851 C CA . GLY B 1 124 ? -11.016 -25.453 -15.812 1 84.56 124 GLY B CA 1
ATOM 3852 C C . GLY B 1 124 ? -11.734 -24.25 -15.234 1 84.56 124 GLY B C 1
ATOM 3853 O O . GLY B 1 124 ? -12.289 -24.312 -14.141 1 84.56 124 GLY B O 1
ATOM 3854 N N . GLY B 1 125 ? -11.633 -23.141 -15.984 1 81.31 125 GLY B N 1
ATOM 3855 C CA . GLY B 1 125 ? -12.359 -21.938 -15.602 1 81.31 125 GLY B CA 1
ATOM 3856 C C . GLY B 1 125 ? -11.578 -21.031 -14.664 1 81.31 125 GLY B C 1
ATOM 3857 O O . GLY B 1 125 ? -12.055 -19.969 -14.281 1 81.31 125 GLY B O 1
ATOM 3858 N N . GLY B 1 126 ? -10.445 -21.438 -14.375 1 86.31 126 GLY B N 1
ATOM 3859 C CA . GLY B 1 126 ? -9.625 -20.625 -13.484 1 86.31 126 GLY B CA 1
ATOM 3860 C C . GLY B 1 126 ? -8.75 -19.625 -14.227 1 86.31 126 GLY B C 1
ATOM 3861 O O . GLY B 1 126 ? -8.727 -19.609 -15.453 1 86.31 126 GLY B O 1
ATOM 3862 N N . ASN B 1 127 ? -8.062 -18.766 -13.477 1 91.56 127 ASN B N 1
ATOM 3863 C CA . ASN B 1 127 ? -7.195 -17.734 -14.031 1 91.56 127 ASN B CA 1
ATOM 3864 C C . ASN B 1 127 ? -6.078 -18.344 -14.875 1 91.56 127 ASN B C 1
ATOM 3866 O O . ASN B 1 127 ? -5.75 -17.828 -15.945 1 91.56 127 ASN B O 1
ATOM 3870 N N . ASP B 1 128 ? -5.574 -19.438 -14.445 1 93.12 128 ASP B N 1
ATOM 3871 C CA . ASP B 1 128 ? -4.375 -19.984 -15.078 1 93.12 128 ASP B CA 1
ATOM 3872 C C . ASP B 1 128 ? -4.707 -20.609 -16.438 1 93.12 128 ASP B C 1
ATOM 3874 O O . ASP B 1 128 ? -3.867 -20.625 -17.328 1 93.12 128 ASP B O 1
ATOM 3878 N N . GLN B 1 129 ? -5.895 -21.172 -16.547 1 90.44 129 GLN B N 1
ATOM 3879 C CA . GLN B 1 129 ? -6.289 -21.641 -17.875 1 90.44 129 GLN B CA 1
ATOM 3880 C C . GLN B 1 129 ? -6.219 -20.516 -18.891 1 90.44 129 GLN B C 1
ATOM 3882 O O . GLN B 1 129 ? -5.703 -20.703 -20 1 90.44 129 GLN B O 1
ATOM 3887 N N . SER B 1 130 ? -6.699 -19.359 -18.453 1 91.75 130 SER B N 1
ATOM 3888 C CA . SER B 1 130 ? -6.684 -18.203 -19.344 1 91.75 130 SER B CA 1
ATOM 3889 C C . SER B 1 130 ? -5.262 -17.703 -19.578 1 91.75 130 SER B C 1
ATOM 3891 O O . SER B 1 130 ? -4.906 -17.328 -20.688 1 91.75 130 SER B O 1
ATOM 3893 N N . ARG B 1 131 ? -4.469 -17.703 -18.594 1 96.06 131 ARG B N 1
ATOM 3894 C CA . ARG B 1 131 ? -3.09 -17.234 -18.703 1 96.06 131 ARG B CA 1
ATOM 3895 C C . ARG B 1 131 ? -2.285 -18.109 -19.656 1 96.06 131 ARG B C 1
ATOM 3897 O O . ARG B 1 131 ? -1.616 -17.609 -20.562 1 96.06 131 ARG B O 1
ATOM 3904 N N . PHE B 1 132 ? -2.412 -19.422 -19.516 1 95.62 132 PHE B N 1
ATOM 3905 C CA . PHE B 1 132 ? -1.695 -20.344 -20.391 1 95.62 132 PHE B CA 1
ATOM 3906 C C . PHE B 1 132 ? -2.156 -20.188 -21.844 1 95.62 132 PHE B C 1
ATOM 3908 O O . PHE B 1 132 ? -1.343 -20.25 -22.766 1 95.62 132 PHE B O 1
ATOM 3915 N N . ALA B 1 133 ? -3.436 -20 -22 1 94.19 133 ALA B N 1
ATOM 3916 C CA . ALA B 1 133 ? -3.961 -19.812 -23.359 1 94.19 133 ALA B CA 1
ATOM 3917 C C . ALA B 1 133 ? -3.357 -18.578 -24.016 1 94.19 133 ALA B C 1
ATOM 3919 O O . ALA B 1 133 ? -2.93 -18.625 -25.172 1 94.19 133 ALA B O 1
ATOM 3920 N N . ARG B 1 134 ? -3.275 -17.5 -23.312 1 95.44 134 ARG B N 1
ATOM 3921 C CA . ARG B 1 134 ? -2.775 -16.25 -23.875 1 95.44 134 ARG B CA 1
ATOM 3922 C C . ARG B 1 134 ? -1.277 -16.328 -24.141 1 95.44 134 ARG B C 1
ATOM 3924 O O . ARG B 1 134 ? -0.812 -15.914 -25.203 1 95.44 134 ARG B O 1
ATOM 3931 N N . TYR B 1 135 ? -0.558 -16.891 -23.219 1 97.38 135 TYR B N 1
ATOM 3932 C CA . TYR B 1 135 ? 0.889 -16.969 -23.391 1 97.38 135 TYR B CA 1
ATOM 3933 C C . TYR B 1 135 ? 1.26 -17.984 -24.453 1 97.38 135 TYR B C 1
ATOM 3935 O O . TYR B 1 135 ? 2.234 -17.812 -25.188 1 97.38 135 TYR B O 1
ATOM 3943 N N . ALA B 1 136 ? 0.458 -19.031 -24.547 1 96.56 136 ALA B N 1
ATOM 3944 C CA . ALA B 1 136 ? 0.698 -20 -25.609 1 96.56 136 ALA B CA 1
ATOM 3945 C C . ALA B 1 136 ? 0.471 -19.375 -26.984 1 96.56 136 ALA B C 1
ATOM 3947 O O . ALA B 1 136 ? 1.242 -19.594 -27.922 1 96.56 136 ALA B O 1
ATOM 3948 N N . ALA B 1 137 ? -0.547 -18.594 -27.078 1 95.81 137 ALA B N 1
ATOM 3949 C CA . ALA B 1 137 ? -0.836 -17.906 -28.328 1 95.81 137 ALA B CA 1
ATOM 3950 C C . ALA B 1 137 ? 0.317 -16.984 -28.734 1 95.81 137 ALA B C 1
ATOM 3952 O O . ALA B 1 137 ? 0.6 -16.828 -29.922 1 95.81 137 ALA B O 1
ATOM 3953 N N . ARG B 1 138 ? 0.964 -16.453 -27.781 1 95.19 138 ARG B N 1
ATOM 3954 C CA . ARG B 1 138 ? 2.043 -15.492 -28.031 1 95.19 138 ARG B CA 1
ATOM 3955 C C . ARG B 1 138 ? 3.35 -16.219 -28.344 1 95.19 138 ARG B C 1
ATOM 3957 O O . ARG B 1 138 ? 4.059 -15.859 -29.281 1 95.19 138 ARG B O 1
ATOM 3964 N N . PHE B 1 139 ? 3.672 -17.25 -27.562 1 96.44 139 PHE B N 1
ATOM 3965 C CA . PHE B 1 139 ? 5.027 -17.781 -27.594 1 96.44 139 PHE B CA 1
ATOM 3966 C C . PHE B 1 139 ? 5.082 -19.094 -28.375 1 96.44 139 PHE B C 1
ATOM 3968 O O . PHE B 1 139 ? 6.148 -19.5 -28.844 1 96.44 139 PHE B O 1
ATOM 3975 N N . THR B 1 140 ? 3.883 -19.766 -28.453 1 96.25 140 THR B N 1
ATOM 3976 C CA . THR B 1 140 ? 3.842 -21.047 -29.156 1 96.25 140 THR B CA 1
ATOM 3977 C C . THR B 1 140 ? 2.609 -21.125 -30.047 1 96.25 140 THR B C 1
ATOM 3979 O O . THR B 1 140 ? 1.829 -22.078 -29.953 1 96.25 140 THR B O 1
ATOM 3982 N N . PRO B 1 141 ? 2.5 -20.203 -30.953 1 94.5 141 PRO B N 1
ATOM 3983 C CA . PRO B 1 141 ? 1.289 -20.188 -31.781 1 94.5 141 PRO B CA 1
ATOM 3984 C C . PRO B 1 141 ? 1.161 -21.422 -32.656 1 94.5 141 PRO B C 1
ATOM 3986 O O . PRO B 1 141 ? 0.07 -21.719 -33.156 1 94.5 141 PRO B O 1
ATOM 3989 N N . ASP B 1 142 ? 2.178 -22.156 -32.844 1 95.38 142 ASP B N 1
ATOM 3990 C CA . ASP B 1 142 ? 2.201 -23.328 -33.719 1 95.38 142 ASP B CA 1
ATOM 3991 C C . ASP B 1 142 ? 1.757 -24.578 -32.969 1 95.38 142 ASP B C 1
ATOM 3993 O O . ASP B 1 142 ? 1.477 -25.609 -33.594 1 95.38 142 ASP B O 1
ATOM 3997 N N . LEU B 1 143 ? 1.666 -24.547 -31.703 1 96.62 143 LEU B N 1
ATOM 3998 C CA . LEU B 1 143 ? 1.216 -25.688 -30.891 1 96.62 143 LEU B CA 1
ATOM 3999 C C . LEU B 1 143 ? -0.257 -25.531 -30.531 1 96.62 143 LEU B C 1
ATOM 4001 O O . LEU B 1 143 ? -0.725 -24.438 -30.25 1 96.62 143 LEU B O 1
ATOM 4005 N N . THR B 1 144 ? -0.946 -26.641 -30.578 1 95.69 144 THR B N 1
ATOM 4006 C CA . THR B 1 144 ? -2.314 -26.641 -30.078 1 95.69 144 THR B CA 1
ATOM 4007 C C . THR B 1 144 ? -2.328 -26.828 -28.562 1 95.69 144 THR B C 1
ATOM 4009 O O . THR B 1 144 ? -1.583 -27.641 -28.016 1 95.69 144 THR B O 1
ATOM 4012 N N . VAL B 1 145 ? -3.158 -25.984 -27.875 1 95.5 145 VAL B N 1
ATOM 4013 C CA . VAL B 1 145 ? -3.246 -26.094 -26.422 1 95.5 145 VAL B CA 1
ATOM 4014 C C . VAL B 1 145 ? -4.336 -27.094 -26.047 1 95.5 145 VAL B C 1
ATOM 4016 O O . VAL B 1 145 ? -5.457 -27.016 -26.547 1 95.5 145 VAL B O 1
ATOM 4019 N N . PHE B 1 146 ? -3.979 -28.031 -25.188 1 95.5 146 PHE B N 1
ATOM 4020 C CA . PHE B 1 146 ? -4.93 -29 -24.641 1 95.5 146 PHE B CA 1
ATOM 4021 C C . PHE B 1 146 ? -5.172 -28.734 -23.172 1 95.5 146 PHE B C 1
ATOM 4023 O O . PHE B 1 146 ? -4.23 -28.703 -22.375 1 95.5 146 PHE B O 1
ATOM 4030 N N . THR B 1 147 ? -6.422 -28.5 -22.766 1 93.19 147 THR B N 1
ATOM 4031 C CA . THR B 1 147 ? -6.859 -28.266 -21.391 1 93.19 147 THR B CA 1
ATOM 4032 C C . THR B 1 147 ? -7.672 -29.438 -20.875 1 93.19 147 THR B C 1
ATOM 4034 O O . THR B 1 147 ? -8.898 -29.469 -21 1 93.19 147 THR B O 1
ATOM 4037 N N . PRO B 1 148 ? -7.059 -30.297 -20.234 1 92.62 148 PRO B N 1
ATOM 4038 C CA . PRO B 1 148 ? -7.699 -31.578 -19.891 1 92.62 148 PRO B CA 1
ATOM 4039 C C . PRO B 1 148 ? -8.938 -31.406 -19.016 1 92.62 148 PRO B C 1
ATOM 4041 O O . PRO B 1 148 ? -9.938 -32.094 -19.219 1 92.62 148 PRO B O 1
ATOM 4044 N N . TRP B 1 149 ? -8.938 -30.438 -18.203 1 90 149 TRP B N 1
ATOM 4045 C CA . TRP B 1 149 ? -9.984 -30.359 -17.188 1 90 149 TRP B CA 1
ATOM 4046 C C . TRP B 1 149 ? -11.195 -29.594 -17.719 1 90 149 TRP B C 1
ATOM 4048 O O . TRP B 1 149 ? -12.117 -29.281 -16.953 1 90 149 TRP B O 1
ATOM 4058 N N . THR B 1 150 ? -11.211 -29.312 -18.906 1 88.12 150 THR B N 1
ATOM 4059 C CA . THR B 1 150 ? -12.414 -28.828 -19.562 1 88.12 150 THR B CA 1
ATOM 4060 C C . THR B 1 150 ? -13.078 -29.938 -20.375 1 88.12 150 THR B C 1
ATOM 4062 O O . THR B 1 150 ? -14.188 -29.766 -20.875 1 88.12 150 THR B O 1
ATOM 4065 N N . ALA B 1 151 ? -12.383 -31.062 -20.469 1 88.69 151 ALA B N 1
ATOM 4066 C CA . ALA B 1 151 ? -12.875 -32.188 -21.25 1 88.69 151 ALA B CA 1
ATOM 4067 C C . ALA B 1 151 ? -13.781 -33.094 -20.406 1 88.69 151 ALA B C 1
ATOM 4069 O O . ALA B 1 151 ? -13.406 -33.5 -19.312 1 88.69 151 ALA B O 1
ATOM 4070 N N . SER B 1 152 ? -14.93 -33.438 -20.969 1 89.12 152 SER B N 1
ATOM 4071 C CA . SER B 1 152 ? -15.914 -34.219 -20.234 1 89.12 152 SER B CA 1
ATOM 4072 C C . SER B 1 152 ? -15.367 -35.594 -19.859 1 89.12 152 SER B C 1
ATOM 4074 O O . SER B 1 152 ? -15.633 -36.094 -18.766 1 89.12 152 SER B O 1
ATOM 4076 N N . TRP B 1 153 ? -14.617 -36.188 -20.75 1 91.62 153 TRP B N 1
ATOM 4077 C CA . TRP B 1 153 ? -14.117 -37.531 -20.5 1 91.62 153 TRP B CA 1
ATOM 4078 C C . TRP B 1 153 ? -13.102 -37.531 -19.375 1 91.62 153 TRP B C 1
ATOM 4080 O O . TRP B 1 153 ? -12.984 -38.531 -18.625 1 91.62 153 TRP B O 1
ATOM 4090 N N . MET B 1 154 ? -12.297 -36.531 -19.203 1 91.25 154 MET B N 1
ATOM 4091 C CA . MET B 1 154 ? -11.375 -36.406 -18.078 1 91.25 154 MET B CA 1
ATOM 4092 C C . MET B 1 154 ? -12.133 -36.219 -16.766 1 91.25 154 MET B C 1
ATOM 4094 O O . MET B 1 154 ? -11.797 -36.812 -15.75 1 91.25 154 MET B O 1
ATOM 4098 N N . LEU B 1 155 ? -13.156 -35.344 -16.828 1 89.25 155 LEU B N 1
ATOM 4099 C CA . LEU B 1 155 ? -13.969 -35.062 -15.648 1 89.25 155 LEU B CA 1
ATOM 4100 C C . LEU B 1 155 ? -14.711 -36.312 -15.18 1 89.25 155 LEU B C 1
ATOM 4102 O O . LEU B 1 155 ? -14.922 -36.5 -13.977 1 89.25 155 LEU B O 1
ATOM 4106 N N . GLU B 1 156 ? -15.109 -37.094 -16.141 1 91.31 156 GLU B N 1
ATOM 4107 C CA . GLU B 1 156 ? -15.781 -38.344 -15.812 1 91.31 156 GLU B CA 1
ATOM 4108 C C . GLU B 1 156 ? -14.82 -39.344 -15.156 1 91.31 156 GLU B C 1
ATOM 4110 O O . GLU B 1 156 ? -15.18 -40.031 -14.211 1 91.31 156 GLU B O 1
ATOM 4115 N N . ARG B 1 157 ? -13.633 -39.344 -15.664 1 91.75 157 ARG B N 1
ATOM 4116 C CA . ARG B 1 157 ? -12.633 -40.25 -15.133 1 91.75 157 ARG B CA 1
ATOM 4117 C C . ARG B 1 157 ? -12.219 -39.844 -13.727 1 91.75 157 ARG B C 1
ATOM 4119 O O . ARG B 1 157 ? -11.984 -40.719 -12.867 1 91.75 157 ARG B O 1
ATOM 4126 N N . PHE B 1 158 ? -12.031 -38.562 -13.531 1 92 158 PHE B N 1
ATOM 4127 C CA . PHE B 1 158 ? -11.625 -38 -12.242 1 92 158 PHE B CA 1
ATOM 4128 C C . PHE B 1 158 ? -12.625 -36.969 -11.75 1 92 158 PHE B C 1
ATOM 4130 O O . PHE B 1 158 ? -12.367 -35.781 -11.844 1 92 158 PHE B O 1
ATOM 4137 N N . PRO B 1 159 ? -13.664 -37.406 -11.062 1 87.56 159 PRO B N 1
ATOM 4138 C CA . PRO B 1 159 ? -14.711 -36.469 -10.648 1 87.56 159 PRO B CA 1
ATOM 4139 C C . PRO B 1 159 ? -14.297 -35.625 -9.469 1 87.56 159 PRO B C 1
ATOM 4141 O O . PRO B 1 159 ? -14.898 -34.562 -9.234 1 87.56 159 PRO B O 1
ATOM 4144 N N . THR B 1 160 ? -13.266 -36.125 -8.68 1 85.81 160 THR B N 1
ATOM 4145 C CA . THR B 1 160 ? -12.797 -35.375 -7.516 1 85.81 160 THR B CA 1
ATOM 4146 C C . THR B 1 160 ? -11.273 -35.469 -7.395 1 85.81 160 THR B C 1
ATOM 4148 O O . THR B 1 160 ? -10.648 -36.312 -8.039 1 85.81 160 THR B O 1
ATOM 4151 N N . ARG B 1 161 ? -10.773 -34.594 -6.566 1 87.31 161 ARG B N 1
ATOM 4152 C CA . ARG B 1 161 ? -9.344 -34.688 -6.262 1 87.31 161 ARG B CA 1
ATOM 4153 C C . ARG B 1 161 ? -9.023 -36 -5.516 1 87.31 161 ARG B C 1
ATOM 4155 O O . ARG B 1 161 ? -7.953 -36.562 -5.699 1 87.31 161 ARG B O 1
ATOM 4162 N N . ALA B 1 162 ? -9.977 -36.375 -4.746 1 86.69 162 ALA B N 1
ATOM 4163 C CA . ALA B 1 162 ? -9.805 -37.656 -4.039 1 86.69 162 ALA B CA 1
ATOM 4164 C C . ALA B 1 162 ? -9.648 -38.812 -5.016 1 86.69 162 ALA B C 1
ATOM 4166 O O . ALA B 1 162 ? -8.867 -39.719 -4.773 1 86.69 162 ALA B O 1
ATOM 4167 N N . ALA B 1 163 ? -10.375 -38.781 -6.047 1 89.62 163 ALA B N 1
ATOM 4168 C CA . ALA B 1 163 ? -10.258 -39.812 -7.082 1 89.62 163 ALA B CA 1
ATOM 4169 C C . ALA B 1 163 ? -8.883 -39.781 -7.734 1 89.62 163 ALA B C 1
ATOM 4171 O O . ALA B 1 163 ? -8.312 -40.844 -8.031 1 89.62 163 ALA B O 1
ATOM 4172 N N . MET B 1 164 ? -8.352 -38.594 -7.945 1 90.38 164 MET B N 1
ATOM 4173 C CA . MET B 1 164 ? -7.008 -38.469 -8.5 1 90.38 164 MET B CA 1
ATOM 4174 C C . MET B 1 164 ? -5.961 -39.062 -7.562 1 90.38 164 MET B C 1
ATOM 4176 O O . MET B 1 164 ? -5.07 -39.781 -8.008 1 90.38 164 MET B O 1
ATOM 4180 N N . SER B 1 165 ? -6.16 -38.719 -6.32 1 90.25 165 SER B N 1
ATOM 4181 C CA . SER B 1 165 ? -5.238 -39.188 -5.301 1 90.25 165 SER B CA 1
ATOM 4182 C C . SER B 1 165 ? -5.23 -40.719 -5.25 1 90.25 165 SER B C 1
ATOM 4184 O O . SER B 1 165 ? -4.168 -41.344 -5.227 1 90.25 165 SER B O 1
ATOM 4186 N N . THR B 1 166 ? -6.375 -41.312 -5.234 1 92.12 166 THR B N 1
ATOM 4187 C CA . THR B 1 166 ? -6.52 -42.75 -5.176 1 92.12 166 THR B CA 1
ATOM 4188 C C . THR B 1 166 ? -5.863 -43.406 -6.391 1 92.12 166 THR B C 1
ATOM 4190 O O . THR B 1 166 ? -5.121 -44.375 -6.25 1 92.12 166 THR B O 1
ATOM 4193 N N . TYR B 1 167 ? -6.125 -42.844 -7.527 1 94.38 167 TYR B N 1
ATOM 4194 C CA . TYR B 1 167 ? -5.566 -43.375 -8.766 1 94.38 167 TYR B CA 1
ATOM 4195 C C . TYR B 1 167 ? -4.043 -43.344 -8.734 1 94.38 167 TYR B C 1
ATOM 4197 O O . TYR B 1 167 ? -3.395 -44.344 -9.047 1 94.38 167 TYR B O 1
ATOM 4205 N N . LEU B 1 168 ? -3.469 -42.25 -8.32 1 92.81 168 LEU B N 1
ATOM 4206 C CA . LEU B 1 168 ? -2.021 -42.094 -8.312 1 92.81 168 LEU B CA 1
ATOM 4207 C C . LEU B 1 168 ? -1.379 -43 -7.254 1 92.81 168 LEU B C 1
ATOM 4209 O O . LEU B 1 168 ? -0.292 -43.531 -7.469 1 92.81 168 LEU B O 1
ATOM 4213 N N . ARG B 1 169 ? -2.082 -43.156 -6.18 1 91.69 169 ARG B N 1
ATOM 4214 C CA . ARG B 1 169 ? -1.589 -44.062 -5.148 1 91.69 169 ARG B CA 1
ATOM 4215 C C . ARG B 1 169 ? -1.521 -45.5 -5.664 1 91.69 169 ARG B C 1
ATOM 4217 O O . ARG B 1 169 ? -0.566 -46.219 -5.379 1 91.69 169 ARG B O 1
ATOM 4224 N N . GLU B 1 170 ? -2.492 -45.844 -6.359 1 93.81 170 GLU B N 1
ATOM 4225 C CA . GLU B 1 170 ? -2.551 -47.188 -6.93 1 93.81 170 GLU B CA 1
ATOM 4226 C C . GLU B 1 170 ? -1.41 -47.406 -7.918 1 93.81 170 GLU B C 1
ATOM 4228 O O . GLU B 1 170 ? -0.938 -48.562 -8.078 1 93.81 170 GLU B O 1
ATOM 4233 N N . LEU B 1 171 ? -0.976 -46.375 -8.531 1 93.94 171 LEU B N 1
ATOM 4234 C CA . LEU B 1 171 ? 0.112 -46.469 -9.5 1 93.94 171 LEU B CA 1
ATOM 4235 C C . LEU B 1 171 ? 1.467 -46.406 -8.805 1 93.94 171 LEU B C 1
ATOM 4237 O O . LEU B 1 171 ? 2.508 -46.531 -9.445 1 93.94 171 LEU B O 1
ATOM 4241 N N . GLY B 1 172 ? 1.437 -46.125 -7.492 1 89.06 172 GLY B N 1
ATOM 4242 C CA . GLY B 1 172 ? 2.674 -46.125 -6.73 1 89.06 172 GLY B CA 1
ATOM 4243 C C . GLY B 1 172 ? 3.232 -44.75 -6.492 1 89.06 172 GLY B C 1
ATOM 4244 O O . GLY B 1 172 ? 4.391 -44.594 -6.094 1 89.06 172 GLY B O 1
ATOM 4245 N N . TYR B 1 173 ? 2.475 -43.719 -6.812 1 88.38 173 TYR B N 1
ATOM 4246 C CA . TYR B 1 173 ? 2.906 -42.344 -6.5 1 88.38 173 TYR B CA 1
ATOM 4247 C C . TYR B 1 173 ? 2.938 -42.125 -4.992 1 88.38 173 TYR B C 1
ATOM 4249 O O . TYR B 1 173 ? 2.061 -42.594 -4.27 1 88.38 173 TYR B O 1
ATOM 4257 N N . PRO B 1 174 ? 3.93 -41.438 -4.488 1 82.94 174 PRO B N 1
ATOM 4258 C CA . PRO B 1 174 ? 4.086 -41.312 -3.037 1 82.94 174 PRO B CA 1
ATOM 4259 C C . PRO B 1 174 ? 2.873 -40.656 -2.369 1 82.94 174 PRO B C 1
ATOM 4261 O O . PRO B 1 174 ? 2.305 -39.688 -2.9 1 82.94 174 PRO B O 1
ATOM 4264 N N . LYS B 1 175 ? 2.613 -41.094 -1.17 1 79.44 175 LYS B N 1
ATOM 4265 C CA . LYS B 1 175 ? 1.459 -40.656 -0.396 1 79.44 175 LYS B CA 1
ATOM 4266 C C . LYS B 1 175 ? 1.589 -39.156 -0.016 1 79.44 175 LYS B C 1
ATOM 4268 O O . LYS B 1 175 ? 0.601 -38.438 -0.018 1 79.44 175 LYS B O 1
ATOM 4273 N N . GLU B 1 176 ? 2.75 -38.781 0.238 1 74.88 176 GLU B N 1
ATOM 4274 C CA . GLU B 1 176 ? 3.004 -37.406 0.667 1 74.88 176 GLU B CA 1
ATOM 4275 C C . GLU B 1 176 ? 2.617 -36.406 -0.42 1 74.88 176 GLU B C 1
ATOM 4277 O O . GLU B 1 176 ? 2.287 -35.25 -0.124 1 74.88 176 GLU B O 1
ATOM 4282 N N . LEU B 1 177 ? 2.6 -36.875 -1.575 1 75.5 177 LEU B N 1
ATOM 4283 C CA . LEU B 1 177 ? 2.277 -36 -2.695 1 75.5 177 LEU B CA 1
ATOM 4284 C C . LEU B 1 177 ? 0.794 -36.062 -3.043 1 75.5 177 LEU B C 1
ATOM 4286 O O . LEU B 1 177 ? 0.302 -35.312 -3.871 1 75.5 177 LEU B O 1
ATOM 4290 N N . THR B 1 178 ? 0.134 -37 -2.342 1 75.12 178 THR B N 1
ATOM 4291 C CA . THR B 1 178 ? -1.271 -37.188 -2.682 1 75.12 178 THR B CA 1
ATOM 4292 C C . THR B 1 178 ? -2.176 -36.688 -1.557 1 75.12 178 THR B C 1
ATOM 4294 O O . THR B 1 178 ? -3.389 -36.594 -1.736 1 75.12 178 THR B O 1
ATOM 4297 N N . ASP B 1 179 ? -1.557 -36.406 -0.39 1 69.38 179 ASP B N 1
ATOM 4298 C CA . ASP B 1 179 ? -2.336 -36 0.782 1 69.38 179 ASP B CA 1
ATOM 4299 C C . ASP B 1 179 ? -2.73 -34.531 0.715 1 69.38 179 ASP B C 1
ATOM 4301 O O . ASP B 1 179 ? -3.35 -34 1.643 1 69.38 179 ASP B O 1
ATOM 4305 N N . TRP B 1 180 ? -2.682 -33.938 -0.35 1 69.75 180 TRP B N 1
ATOM 4306 C CA . TRP B 1 180 ? -2.951 -32.531 -0.457 1 69.75 180 TRP B CA 1
ATOM 4307 C C . TRP B 1 180 ? -4.262 -32.25 -1.197 1 69.75 180 TRP B C 1
ATOM 4309 O O . TRP B 1 180 ? -4.379 -31.297 -1.95 1 69.75 180 TRP B O 1
ATOM 4319 N N . ALA B 1 181 ? -5.207 -33.125 -0.882 1 66.06 181 ALA B N 1
ATOM 4320 C CA . ALA B 1 181 ? -6.461 -33 -1.622 1 66.06 181 ALA B CA 1
ATOM 4321 C C . ALA B 1 181 ? -7.219 -31.734 -1.223 1 66.06 181 ALA B C 1
ATOM 4323 O O . ALA B 1 181 ? -8 -31.203 -2.01 1 66.06 181 ALA B O 1
ATOM 4324 N N . ASP B 1 182 ? -6.922 -31.172 -0.07 1 76.69 182 ASP B N 1
ATOM 4325 C CA . ASP B 1 182 ? -7.684 -30.031 0.418 1 76.69 182 ASP B CA 1
ATOM 4326 C C . ASP B 1 182 ? -6.816 -28.766 0.457 1 76.69 182 ASP B C 1
ATOM 4328 O O . ASP B 1 182 ? -7.188 -27.766 1.078 1 76.69 182 ASP B O 1
ATOM 4332 N N . TYR B 1 183 ? -5.773 -28.844 -0.135 1 81.12 183 TYR B N 1
ATOM 4333 C CA . TYR B 1 183 ? -4.812 -27.75 -0.081 1 81.12 183 TYR B CA 1
ATOM 4334 C C . TYR B 1 183 ? -4.051 -27.625 -1.396 1 81.12 183 TYR B C 1
ATOM 4336 O O . TYR B 1 183 ? -3.723 -28.641 -2.027 1 81.12 183 TYR B O 1
ATOM 4344 N N . SER B 1 184 ? -3.885 -26.469 -1.889 1 83.88 184 SER B N 1
ATOM 4345 C CA . SER B 1 184 ? -3.123 -26.203 -3.104 1 83.88 184 SER B CA 1
ATOM 4346 C C . SER B 1 184 ? -2.045 -25.156 -2.863 1 83.88 184 SER B C 1
ATOM 4348 O O . SER B 1 184 ? -2.307 -24.125 -2.246 1 83.88 184 SER B O 1
ATOM 4350 N N . ILE B 1 185 ? -0.858 -25.5 -3.271 1 88.75 185 ILE B N 1
ATOM 4351 C CA . ILE B 1 185 ? 0.267 -24.578 -3.18 1 88.75 185 ILE B CA 1
ATOM 4352 C C . ILE B 1 185 ? 0.891 -24.391 -4.562 1 88.75 185 ILE B C 1
ATOM 4354 O O . ILE B 1 185 ? 1.013 -25.344 -5.332 1 88.75 185 ILE B O 1
ATOM 4358 N N . ASP B 1 186 ? 1.212 -23.219 -4.898 1 90.38 186 ASP B N 1
ATOM 4359 C CA . ASP B 1 186 ? 1.985 -22.875 -6.09 1 90.38 186 ASP B CA 1
ATOM 4360 C C . ASP B 1 186 ? 3.193 -22.016 -5.734 1 90.38 186 ASP B C 1
ATOM 4362 O O . ASP B 1 186 ? 3.039 -20.891 -5.254 1 90.38 186 ASP B O 1
ATOM 4366 N N . GLY B 1 187 ? 4.383 -22.547 -5.98 1 92.31 187 GLY B N 1
ATOM 4367 C CA . GLY B 1 187 ? 5.574 -21.828 -5.562 1 92.31 187 GLY B CA 1
ATOM 4368 C C . GLY B 1 187 ? 6.57 -21.609 -6.688 1 92.31 187 GLY B C 1
ATOM 4369 O O . GLY B 1 187 ? 6.621 -22.406 -7.633 1 92.31 187 GLY B O 1
ATOM 4370 N N . ASN B 1 188 ? 7.285 -20.625 -6.652 1 95.69 188 ASN B N 1
ATOM 4371 C CA . ASN B 1 188 ? 8.445 -20.312 -7.48 1 95.69 188 ASN B CA 1
ATOM 4372 C C . ASN B 1 188 ? 9.438 -19.422 -6.742 1 95.69 188 ASN B C 1
ATOM 4374 O O . ASN B 1 188 ? 9.328 -19.234 -5.531 1 95.69 188 ASN B O 1
ATOM 4378 N N . LEU B 1 189 ? 10.453 -18.984 -7.449 1 96.56 189 LEU B N 1
ATOM 4379 C CA . LEU B 1 189 ? 11.508 -18.172 -6.859 1 96.56 189 LEU B CA 1
ATOM 4380 C C . LEU B 1 189 ? 10.945 -16.891 -6.273 1 96.56 189 LEU B C 1
ATOM 4382 O O . LEU B 1 189 ? 11.438 -16.391 -5.258 1 96.56 189 LEU B O 1
ATOM 4386 N N . ALA B 1 190 ? 9.891 -16.359 -6.844 1 97.5 190 ALA B N 1
ATOM 4387 C CA . ALA B 1 190 ? 9.359 -15.039 -6.5 1 97.5 190 ALA B CA 1
ATOM 4388 C C . ALA B 1 190 ? 8.422 -15.125 -5.301 1 97.5 190 ALA B C 1
ATOM 4390 O O . ALA B 1 190 ? 8.203 -14.141 -4.598 1 97.5 190 ALA B O 1
ATOM 4391 N N . GLY B 1 191 ? 7.848 -16.281 -5.117 1 96.31 191 GLY B N 1
ATOM 4392 C CA . GLY B 1 191 ? 6.898 -16.391 -4.023 1 96.31 191 GLY B CA 1
ATOM 4393 C C . GLY B 1 191 ? 6.082 -17.672 -4.07 1 96.31 191 GLY B C 1
ATOM 4394 O O . GLY B 1 191 ? 6.355 -18.562 -4.879 1 96.31 191 GLY B O 1
ATOM 4395 N N . CYS B 1 192 ? 5.109 -17.734 -3.086 1 94.38 192 CYS B N 1
ATOM 4396 C CA . CYS B 1 192 ? 4.234 -18.891 -2.953 1 94.38 192 CYS B CA 1
ATOM 4397 C C . CYS B 1 192 ? 2.795 -18.469 -2.705 1 94.38 192 CYS B C 1
ATOM 4399 O O . CYS B 1 192 ? 2.549 -17.453 -2.035 1 94.38 192 CYS B O 1
ATOM 4401 N N . SER B 1 193 ? 1.884 -19.219 -3.271 1 93.38 193 SER B N 1
ATOM 4402 C CA . SER B 1 193 ? 0.461 -19 -3.035 1 93.38 193 SER B CA 1
ATOM 4403 C C . SER B 1 193 ? -0.181 -20.203 -2.363 1 93.38 193 SER B C 1
ATOM 4405 O O . SER B 1 193 ? 0.184 -21.344 -2.648 1 93.38 193 SER B O 1
ATOM 4407 N N . HIS B 1 194 ? -1.126 -19.953 -1.454 1 92.31 194 HIS B N 1
ATOM 4408 C CA . HIS B 1 194 ? -1.84 -20.984 -0.715 1 92.31 194 HIS B CA 1
ATOM 4409 C C . HIS B 1 194 ? -3.348 -20.844 -0.889 1 92.31 194 HIS B C 1
ATOM 4411 O O . HIS B 1 194 ? -3.889 -19.75 -0.792 1 92.31 194 HIS B O 1
ATOM 4417 N N . GLU B 1 195 ? -3.969 -21.922 -1.148 1 89.75 195 GLU B N 1
ATOM 4418 C CA . GLU B 1 195 ? -5.422 -22.047 -1.151 1 89.75 195 GLU B CA 1
ATOM 4419 C C . GLU B 1 195 ? -5.871 -23.328 -0.458 1 89.75 195 GLU B C 1
ATOM 4421 O O . GLU B 1 195 ? -5.211 -24.359 -0.568 1 89.75 195 GLU B O 1
ATOM 4426 N N . SER B 1 196 ? -6.965 -23.266 0.224 1 88.81 196 SER B N 1
ATOM 4427 C CA . SER B 1 196 ? -7.473 -24.438 0.911 1 88.81 196 SER B CA 1
ATOM 4428 C C . SER B 1 196 ? -8.953 -24.297 1.239 1 88.81 196 SER B C 1
ATOM 4430 O O . SER B 1 196 ? -9.531 -23.219 1.081 1 88.81 196 SER B O 1
ATOM 4432 N N . ASP B 1 197 ? -9.5 -25.438 1.656 1 87.56 197 ASP B N 1
ATOM 4433 C CA . ASP B 1 197 ? -10.891 -25.422 2.09 1 87.56 197 ASP B CA 1
ATOM 4434 C C . ASP B 1 197 ? -11.094 -24.469 3.256 1 87.56 197 ASP B C 1
ATOM 4436 O O . ASP B 1 197 ? -12.062 -23.688 3.273 1 87.56 197 ASP B O 1
ATOM 4440 N N . LEU B 1 198 ? -10.211 -24.422 4.148 1 89.12 198 LEU B N 1
ATOM 4441 C CA . LEU B 1 198 ? -10.312 -23.547 5.309 1 89.12 198 LEU B CA 1
ATOM 4442 C C . LEU B 1 198 ? -10.234 -22.078 4.891 1 89.12 198 LEU B C 1
ATOM 4444 O O . LEU B 1 198 ? -10.953 -21.234 5.438 1 89.12 198 LEU B O 1
ATOM 4448 N N . LEU B 1 199 ? -9.43 -21.734 3.93 1 90.88 199 LEU B N 1
ATOM 4449 C CA . LEU B 1 199 ? -9.195 -20.359 3.506 1 90.88 199 LEU B CA 1
ATOM 4450 C C . LEU B 1 199 ? -10.391 -19.828 2.711 1 90.88 199 LEU B C 1
ATOM 4452 O O . LEU B 1 199 ? -10.57 -18.625 2.596 1 90.88 199 LEU B O 1
ATOM 4456 N N . GLU B 1 200 ? -11.172 -20.75 2.16 1 90.06 200 GLU B N 1
ATOM 4457 C CA . GLU B 1 200 ? -12.32 -20.344 1.359 1 90.06 200 GLU B CA 1
ATOM 4458 C C . GLU B 1 200 ? -13.391 -19.688 2.227 1 90.06 200 GLU B C 1
ATOM 4460 O O . GLU B 1 200 ? -14.219 -18.922 1.729 1 90.06 200 GLU B O 1
ATOM 4465 N N . ASP B 1 201 ? -13.352 -20.094 3.506 1 90.31 201 ASP B N 1
ATOM 4466 C CA . ASP B 1 201 ? -14.242 -19.453 4.469 1 90.31 201 ASP B CA 1
ATOM 4467 C C . ASP B 1 201 ? -13.562 -18.25 5.129 1 90.31 201 ASP B C 1
ATOM 4469 O O . ASP B 1 201 ? -12.641 -18.406 5.926 1 90.31 201 ASP B O 1
ATOM 4473 N N . LEU B 1 202 ? -14.117 -17.016 4.871 1 91.75 202 LEU B N 1
ATOM 4474 C CA . LEU B 1 202 ? -13.492 -15.789 5.348 1 91.75 202 LEU B CA 1
ATOM 4475 C C . LEU B 1 202 ? -13.555 -15.703 6.867 1 91.75 202 LEU B C 1
ATOM 4477 O O . LEU B 1 202 ? -12.867 -14.883 7.477 1 91.75 202 LEU B O 1
ATOM 4481 N N . GLY B 1 203 ? -14.414 -16.5 7.469 1 93 203 GLY B N 1
ATOM 4482 C CA . GLY B 1 203 ? -14.516 -16.562 8.914 1 93 203 GLY B CA 1
ATOM 4483 C C . GLY B 1 203 ? -13.367 -17.312 9.562 1 93 203 GLY B C 1
ATOM 4484 O O . GLY B 1 203 ? -13.242 -17.328 10.789 1 93 203 GLY B O 1
ATOM 4485 N N . ASN B 1 204 ? -12.508 -17.953 8.773 1 93.12 204 ASN B N 1
ATOM 4486 C CA . ASN B 1 204 ? -11.344 -18.672 9.281 1 93.12 204 ASN B CA 1
ATOM 4487 C C . ASN B 1 204 ? -10.07 -17.844 9.156 1 93.12 204 ASN B C 1
ATOM 4489 O O . ASN B 1 204 ? -9.844 -17.188 8.133 1 93.12 204 ASN B O 1
ATOM 4493 N N . PRO B 1 205 ? -9.281 -17.844 10.211 1 93.19 205 PRO B N 1
ATOM 4494 C CA . PRO B 1 205 ? -8.031 -17.094 10.141 1 93.19 205 PRO B CA 1
ATOM 4495 C C . PRO B 1 205 ? -7.02 -17.703 9.18 1 93.19 205 PRO B C 1
ATOM 4497 O O . PRO B 1 205 ? -6.992 -18.922 9 1 93.19 205 PRO B O 1
ATOM 4500 N N . PRO B 1 206 ? -6.199 -16.875 8.625 1 91.81 206 PRO B N 1
ATOM 4501 C CA . PRO B 1 206 ? -5.18 -17.375 7.703 1 91.81 206 PRO B CA 1
ATOM 4502 C C . PRO B 1 206 ? -4.039 -18.094 8.422 1 91.81 206 PRO B C 1
ATOM 4504 O O . PRO B 1 206 ? -3.158 -18.656 7.777 1 91.81 206 PRO B O 1
ATOM 4507 N N . ALA B 1 207 ? -4.023 -18.125 9.688 1 86.81 207 ALA B N 1
ATOM 4508 C CA . ALA B 1 207 ? -2.961 -18.734 10.484 1 86.81 207 ALA B CA 1
ATOM 4509 C C . ALA B 1 207 ? -2.902 -20.234 10.273 1 86.81 207 ALA B C 1
ATOM 4511 O O . ALA B 1 207 ? -1.939 -20.891 10.688 1 86.81 207 ALA B O 1
ATOM 4512 N N . SER B 1 208 ? -3.834 -20.719 9.578 1 85.94 208 SER B N 1
ATOM 4513 C CA . SER B 1 208 ? -3.807 -22.141 9.242 1 85.94 208 SER B CA 1
ATOM 4514 C C . SER B 1 208 ? -2.73 -22.438 8.203 1 85.94 208 SER B C 1
ATOM 4516 O O . SER B 1 208 ? -2.363 -23.594 8 1 85.94 208 SER B O 1
ATOM 4518 N N . VAL B 1 209 ? -2.262 -21.438 7.574 1 90.19 209 VAL B N 1
ATOM 4519 C CA . VAL B 1 209 ? -1.238 -21.594 6.547 1 90.19 209 VAL B CA 1
ATOM 4520 C C . VAL B 1 209 ? 0.128 -21.781 7.203 1 90.19 209 VAL B C 1
ATOM 4522 O O . VAL B 1 209 ? 0.489 -21.031 8.117 1 90.19 209 VAL B O 1
ATOM 4525 N N . ALA B 1 210 ? 0.825 -22.812 6.793 1 88.88 210 ALA B N 1
ATOM 4526 C CA . ALA B 1 210 ? 2.236 -22.969 7.133 1 88.88 210 ALA B CA 1
ATOM 4527 C C . ALA B 1 210 ? 3.131 -22.375 6.047 1 88.88 210 ALA B C 1
ATOM 4529 O O . ALA B 1 210 ? 3.357 -23.016 5.012 1 88.88 210 ALA B O 1
ATOM 4530 N N . PRO B 1 211 ? 3.691 -21.234 6.355 1 91.75 211 PRO B N 1
ATOM 4531 C CA . PRO B 1 211 ? 4.473 -20.562 5.309 1 91.75 211 PRO B CA 1
ATOM 4532 C C . PRO B 1 211 ? 5.695 -21.375 4.883 1 91.75 211 PRO B C 1
ATOM 4534 O O . PRO B 1 211 ? 6.258 -22.125 5.688 1 91.75 211 PRO B O 1
ATOM 4537 N N . LEU B 1 212 ? 6.121 -21.219 3.662 1 91.88 212 LEU B N 1
ATOM 4538 C CA . LEU B 1 212 ? 7.223 -21.984 3.094 1 91.88 212 LEU B CA 1
ATOM 4539 C C . LEU B 1 212 ? 8.461 -21.109 2.906 1 91.88 212 LEU B C 1
ATOM 4541 O O . LEU B 1 212 ? 9.586 -21.609 2.938 1 91.88 212 LEU B O 1
ATOM 4545 N N . MET B 1 213 ? 8.281 -19.875 2.654 1 94.75 213 MET B N 1
ATOM 4546 C CA . MET B 1 213 ? 9.391 -18.984 2.297 1 94.75 213 MET B CA 1
ATOM 4547 C C . MET B 1 213 ? 9.672 -17.984 3.414 1 94.75 213 MET B C 1
ATOM 4549 O O . MET B 1 213 ? 10.711 -17.328 3.408 1 94.75 213 MET B O 1
ATOM 4553 N N . THR B 1 214 ? 8.773 -17.844 4.32 1 95.62 214 THR B N 1
ATOM 4554 C CA . THR B 1 214 ? 8.883 -16.906 5.43 1 95.62 214 THR B CA 1
ATOM 4555 C C . THR B 1 214 ? 8.305 -17.516 6.707 1 95.62 214 THR B C 1
ATOM 4557 O O . THR B 1 214 ? 8.188 -18.734 6.828 1 95.62 214 THR B O 1
ATOM 4560 N N . VAL B 1 215 ? 8.172 -16.703 7.73 1 95.12 215 VAL B N 1
ATOM 4561 C CA . VAL B 1 215 ? 7.539 -17.094 8.984 1 95.12 215 VAL B CA 1
ATOM 4562 C C . VAL B 1 215 ? 6.578 -16 9.445 1 95.12 215 VAL B C 1
ATOM 4564 O O . VAL B 1 215 ? 6.625 -14.875 8.945 1 95.12 215 VAL B O 1
ATOM 4567 N N . TRP B 1 216 ? 5.652 -16.422 10.273 1 94.12 216 TRP B N 1
ATOM 4568 C CA . TRP B 1 216 ? 4.805 -15.391 10.875 1 94.12 216 TRP B CA 1
ATOM 4569 C C . TRP B 1 216 ? 5.629 -14.438 11.734 1 94.12 216 TRP B C 1
ATOM 4571 O O . TRP B 1 216 ? 6.605 -14.852 12.359 1 94.12 216 TRP B O 1
ATOM 4581 N N . PRO B 1 217 ? 5.223 -13.156 11.844 1 93.75 217 PRO B N 1
ATOM 4582 C CA . PRO B 1 217 ? 6.02 -12.148 12.547 1 93.75 217 PRO B CA 1
ATOM 4583 C C . PRO B 1 217 ? 6.375 -12.578 13.969 1 93.75 217 PRO B C 1
ATOM 4585 O O . PRO B 1 217 ? 7.48 -12.297 14.445 1 93.75 217 PRO B O 1
ATOM 4588 N N . GLN B 1 218 ? 5.496 -13.266 14.633 1 93.12 218 GLN B N 1
ATOM 4589 C CA . GLN B 1 218 ? 5.719 -13.688 16.016 1 93.12 218 GLN B CA 1
ATOM 4590 C C . GLN B 1 218 ? 6.855 -14.695 16.094 1 93.12 218 GLN B C 1
ATOM 4592 O O . GLN B 1 218 ? 7.508 -14.82 17.141 1 93.12 218 GLN B O 1
ATOM 4597 N N . ALA B 1 219 ? 7.082 -15.375 14.984 1 94.12 219 ALA B N 1
ATOM 4598 C CA . ALA B 1 219 ? 8.102 -16.422 14.945 1 94.12 219 ALA B CA 1
ATOM 4599 C C . ALA B 1 219 ? 9.383 -15.914 14.289 1 94.12 219 ALA B C 1
ATOM 4601 O O . ALA B 1 219 ? 10.359 -16.656 14.164 1 94.12 219 ALA B O 1
ATOM 4602 N N . ALA B 1 220 ? 9.406 -14.641 13.906 1 95.88 220 ALA B N 1
ATOM 4603 C CA . ALA B 1 220 ? 10.531 -14.07 13.164 1 95.88 220 ALA B CA 1
ATOM 4604 C C . ALA B 1 220 ? 11.703 -13.766 14.086 1 95.88 220 ALA B C 1
ATOM 4606 O O . ALA B 1 220 ? 11.555 -13.789 15.312 1 95.88 220 ALA B O 1
ATOM 4607 N N . ALA B 1 221 ? 12.828 -13.477 13.531 1 93.75 221 ALA B N 1
ATOM 4608 C CA . ALA B 1 221 ? 14.039 -13.141 14.281 1 93.75 221 ALA B CA 1
ATOM 4609 C C . ALA B 1 221 ? 13.781 -12 15.258 1 93.75 221 ALA B C 1
ATOM 4611 O O . ALA B 1 221 ? 13.117 -11.023 14.914 1 93.75 221 ALA B O 1
ATOM 4612 N N . ALA B 1 222 ? 14.375 -12.07 16.438 1 93.44 222 ALA B N 1
ATOM 4613 C CA . ALA B 1 222 ? 14.102 -11.125 17.516 1 93.44 222 ALA B CA 1
ATOM 4614 C C . ALA B 1 222 ? 14.867 -9.82 17.312 1 93.44 222 ALA B C 1
ATOM 4616 O O . ALA B 1 222 ? 14.422 -8.758 17.734 1 93.44 222 ALA B O 1
ATOM 4617 N N . GLU B 1 223 ? 16.016 -9.945 16.766 1 96.31 223 GLU B N 1
ATOM 4618 C CA . GLU B 1 223 ? 16.859 -8.766 16.578 1 96.31 223 GLU B CA 1
ATOM 4619 C C . GLU B 1 223 ? 16.656 -8.156 15.195 1 96.31 223 GLU B C 1
ATOM 4621 O O . GLU B 1 223 ? 16.516 -8.875 14.211 1 96.31 223 GLU B O 1
ATOM 4626 N N . PRO B 1 224 ? 16.547 -6.852 15.133 1 96.56 224 PRO B N 1
ATOM 4627 C CA . PRO B 1 224 ? 16.484 -6.211 13.82 1 96.56 224 PRO B CA 1
ATOM 4628 C C . PRO B 1 224 ? 17.734 -6.469 12.977 1 96.56 224 PRO B C 1
ATOM 4630 O O . PRO B 1 224 ? 18.797 -6.766 13.523 1 96.56 224 PRO B O 1
ATOM 4633 N N . GLU B 1 225 ? 17.609 -6.445 11.695 1 98 225 GLU B N 1
ATOM 4634 C CA . GLU B 1 225 ? 18.719 -6.602 10.758 1 98 225 GLU B CA 1
ATOM 4635 C C . GLU B 1 225 ? 18.703 -5.496 9.703 1 98 225 GLU B C 1
ATOM 4637 O O . GLU B 1 225 ? 17.672 -5.238 9.078 1 98 225 GLU B O 1
ATOM 4642 N N . THR B 1 226 ? 19.859 -4.82 9.641 1 98.06 226 THR B N 1
ATOM 4643 C CA . THR B 1 226 ? 20.031 -3.75 8.664 1 98.06 226 THR B CA 1
ATOM 4644 C C . THR B 1 226 ? 20.812 -4.238 7.453 1 98.06 226 THR B C 1
ATOM 4646 O O . THR B 1 226 ? 21.766 -5.008 7.598 1 98.06 226 THR B O 1
ATOM 4649 N N . PHE B 1 227 ? 20.406 -3.811 6.234 1 98.69 227 PHE B N 1
ATOM 4650 C CA . PHE B 1 227 ? 21.094 -4.172 4.996 1 98.69 227 PHE B CA 1
ATOM 4651 C C . PHE B 1 227 ? 21.094 -3.006 4.016 1 98.69 227 PHE B C 1
ATOM 4653 O O . PHE B 1 227 ? 20.406 -2.002 4.238 1 98.69 227 PHE B O 1
ATOM 4660 N N . THR B 1 228 ? 21.938 -3.092 3.02 1 98.75 228 THR B N 1
ATOM 4661 C CA . THR B 1 228 ? 21.969 -2.107 1.943 1 98.75 228 THR B CA 1
ATOM 4662 C C . THR B 1 228 ? 21.75 -2.781 0.59 1 98.75 228 THR B C 1
ATOM 4664 O O . THR B 1 228 ? 22.156 -3.932 0.394 1 98.75 228 THR B O 1
ATOM 4667 N N . VAL B 1 229 ? 21.141 -2.137 -0.295 1 98.88 229 VAL B N 1
ATOM 4668 C CA . VAL B 1 229 ? 21 -2.574 -1.68 1 98.88 229 VAL B CA 1
ATOM 4669 C C . VAL B 1 229 ? 21.297 -1.41 -2.623 1 98.88 229 VAL B C 1
ATOM 4671 O O . VAL B 1 229 ? 20.781 -0.302 -2.428 1 98.88 229 VAL B O 1
ATOM 4674 N N . ARG B 1 230 ? 22.125 -1.639 -3.547 1 98.75 230 ARG B N 1
ATOM 4675 C CA . ARG B 1 230 ? 22.391 -0.688 -4.621 1 98.75 230 ARG B CA 1
ATOM 4676 C C . ARG B 1 230 ? 21.562 -1.021 -5.863 1 98.75 230 ARG B C 1
ATOM 4678 O O . ARG B 1 230 ? 21.578 -2.162 -6.332 1 98.75 230 ARG B O 1
ATOM 4685 N N . PHE B 1 231 ? 20.812 -0.058 -6.328 1 98.62 231 PHE B N 1
ATOM 4686 C CA . PHE B 1 231 ? 20.094 -0.19 -7.586 1 98.62 231 PHE B CA 1
ATOM 4687 C C . PHE B 1 231 ? 20.734 0.655 -8.672 1 98.62 231 PHE B C 1
ATOM 4689 O O . PHE B 1 231 ? 21.188 1.771 -8.414 1 98.62 231 PHE B O 1
ATOM 4696 N N . GLU B 1 232 ? 20.781 0.167 -9.867 1 98 232 GLU B N 1
ATOM 4697 C CA . GLU B 1 232 ? 21.125 0.886 -11.094 1 98 232 GLU B CA 1
ATOM 4698 C C . GLU B 1 232 ? 20.078 0.661 -12.172 1 98 232 GLU B C 1
ATOM 4700 O O . GLU B 1 232 ? 19.828 -0.478 -12.578 1 98 232 GLU B O 1
ATOM 4705 N N . GLY B 1 233 ? 19.516 1.72 -12.633 1 95.69 233 GLY B N 1
ATOM 4706 C CA . GLY B 1 233 ? 18.453 1.605 -13.633 1 95.69 233 GLY B CA 1
ATOM 4707 C C . GLY B 1 233 ? 17.297 0.73 -13.188 1 95.69 233 GLY B C 1
ATOM 4708 O O . GLY B 1 233 ? 16.812 -0.101 -13.953 1 95.69 233 GLY B O 1
ATOM 4709 N N . GLY B 1 234 ? 17.047 0.783 -11.93 1 96.31 234 GLY B N 1
ATOM 4710 C CA . GLY B 1 234 ? 15.891 0.072 -11.406 1 96.31 234 GLY B CA 1
ATOM 4711 C C . GLY B 1 234 ? 16.172 -1.39 -11.117 1 96.31 234 GLY B C 1
ATOM 4712 O O . GLY B 1 234 ? 15.25 -2.154 -10.805 1 96.31 234 GLY B O 1
ATOM 4713 N N . ARG B 1 235 ? 17.422 -1.803 -11.172 1 98.5 235 ARG B N 1
ATOM 4714 C CA . ARG B 1 235 ? 17.797 -3.186 -10.898 1 98.5 235 ARG B CA 1
ATOM 4715 C C . ARG B 1 235 ? 18.797 -3.262 -9.75 1 98.5 235 ARG B C 1
ATOM 4717 O O . ARG B 1 235 ? 19.703 -2.434 -9.656 1 98.5 235 ARG B O 1
ATOM 4724 N N . PRO B 1 236 ? 18.594 -4.219 -8.867 1 98.88 236 PRO B N 1
ATOM 4725 C CA . PRO B 1 236 ? 19.609 -4.395 -7.84 1 98.88 236 PRO B CA 1
ATOM 4726 C C . PRO B 1 236 ? 20.938 -4.922 -8.406 1 98.88 236 PRO B C 1
ATOM 4728 O O . PRO B 1 236 ? 20.938 -5.902 -9.148 1 98.88 236 PRO B O 1
ATOM 4731 N N . VAL B 1 237 ? 22 -4.344 -8.008 1 98.69 237 VAL B N 1
ATOM 4732 C CA . VAL B 1 237 ? 23.281 -4.75 -8.578 1 98.69 237 VAL B CA 1
ATOM 4733 C C . VAL B 1 237 ? 24.25 -5.141 -7.457 1 98.69 237 VAL B C 1
ATOM 4735 O O . VAL B 1 237 ? 25.281 -5.773 -7.711 1 98.69 237 VAL B O 1
ATOM 4738 N N . ALA B 1 238 ? 23.953 -4.719 -6.25 1 98.81 238 ALA B N 1
ATOM 4739 C CA . ALA B 1 238 ? 24.781 -5.098 -5.098 1 98.81 238 ALA B CA 1
ATOM 4740 C C . ALA B 1 238 ? 23.938 -5.105 -3.816 1 98.81 238 ALA B C 1
ATOM 4742 O O . ALA B 1 238 ? 23.016 -4.301 -3.662 1 98.81 238 ALA B O 1
ATOM 4743 N N . MET B 1 239 ? 24.25 -5.996 -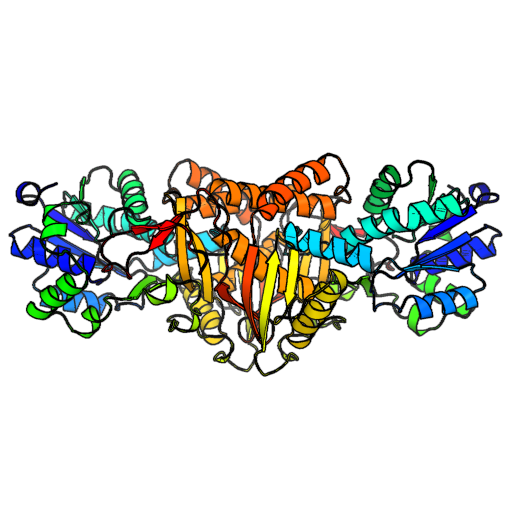2.924 1 98.75 239 MET B N 1
ATOM 4744 C CA . MET B 1 239 ? 23.672 -6.055 -1.578 1 98.75 239 MET B CA 1
ATOM 4745 C C . MET B 1 239 ? 24.781 -6.172 -0.531 1 98.75 239 MET B C 1
ATOM 4747 O O . MET B 1 239 ? 25.656 -7.027 -0.64 1 98.75 239 MET B O 1
ATOM 4751 N N . ASP B 1 240 ? 24.719 -5.238 0.415 1 98.44 240 ASP B N 1
ATOM 4752 C CA . ASP B 1 240 ? 25.734 -5.156 1.459 1 98.44 240 ASP B CA 1
ATOM 4753 C C . ASP B 1 240 ? 27.141 -5.066 0.855 1 98.44 240 ASP B C 1
ATOM 4755 O O . ASP B 1 240 ? 28.062 -5.766 1.297 1 98.44 240 ASP B O 1
ATOM 4759 N N . GLY B 1 241 ? 27.156 -4.379 -0.202 1 97.69 241 GLY B N 1
ATOM 4760 C CA . GLY B 1 241 ? 28.438 -4.086 -0.824 1 97.69 241 GLY B CA 1
ATOM 4761 C C . GLY B 1 241 ? 28.938 -5.199 -1.731 1 97.69 241 GLY B C 1
ATOM 4762 O O . GLY B 1 241 ? 29.969 -5.066 -2.383 1 97.69 241 GLY B O 1
ATOM 4763 N N . VAL B 1 242 ? 28.234 -6.289 -1.851 1 98.44 242 VAL B N 1
ATOM 4764 C CA . VAL B 1 242 ? 28.641 -7.43 -2.674 1 98.44 242 VAL B CA 1
ATOM 4765 C C . VAL B 1 242 ? 27.812 -7.449 -3.961 1 98.44 242 VAL B C 1
ATOM 4767 O O . VAL B 1 242 ? 26.578 -7.387 -3.918 1 98.44 242 VAL B O 1
ATOM 4770 N N . GLY B 1 243 ? 28.484 -7.555 -5.082 1 98.56 243 GLY B N 1
ATOM 4771 C CA . GLY B 1 243 ? 27.812 -7.66 -6.367 1 98.56 243 GLY B CA 1
ATOM 4772 C C . GLY B 1 243 ? 26.891 -8.859 -6.457 1 98.56 243 GLY B C 1
ATOM 4773 O O . GLY B 1 243 ? 27.219 -9.938 -5.965 1 98.56 243 GLY B O 1
ATOM 4774 N N . VAL B 1 244 ? 25.688 -8.656 -7.117 1 98.69 244 VAL B N 1
ATOM 4775 C CA . VAL B 1 244 ? 24.719 -9.742 -7.211 1 98.69 244 VAL B CA 1
ATOM 4776 C C . VAL B 1 244 ? 24.203 -9.852 -8.648 1 98.69 244 VAL B C 1
ATOM 4778 O O . VAL B 1 244 ? 24.031 -8.844 -9.328 1 98.69 244 VAL B O 1
ATOM 4781 N N . SER B 1 245 ? 24.016 -11.133 -9.094 1 98.56 245 SER B N 1
ATOM 4782 C CA . SER B 1 245 ? 23.172 -11.391 -10.258 1 98.56 245 SER B CA 1
ATOM 4783 C C . SER B 1 245 ? 21.703 -11.25 -9.906 1 98.56 245 SER B C 1
ATOM 4785 O O . SER B 1 245 ? 21.328 -11.164 -8.734 1 98.56 245 SER B O 1
ATOM 4787 N N . PRO B 1 246 ? 20.844 -11.203 -10.914 1 98.56 246 PRO B N 1
ATOM 4788 C CA . PRO B 1 246 ? 19.422 -11.18 -10.617 1 98.56 246 PRO B CA 1
ATOM 4789 C C . PRO B 1 246 ? 18.984 -12.336 -9.719 1 98.56 246 PRO B C 1
ATOM 4791 O O . PRO B 1 246 ? 18.25 -12.133 -8.75 1 98.56 246 PRO B O 1
ATOM 4794 N N . LEU B 1 247 ? 19.391 -13.539 -10.008 1 98.62 247 LEU B N 1
ATOM 4795 C CA . LEU B 1 247 ? 19.047 -14.719 -9.211 1 98.62 247 LEU B CA 1
ATOM 4796 C C . LEU B 1 247 ? 19.562 -14.578 -7.785 1 98.62 247 LEU B C 1
ATOM 4798 O O . LEU B 1 247 ? 18.828 -14.836 -6.828 1 98.62 247 LEU B O 1
ATOM 4802 N N . ASP B 1 248 ? 20.797 -14.102 -7.641 1 98.38 248 ASP B N 1
ATOM 4803 C CA . ASP B 1 248 ? 21.391 -13.914 -6.32 1 98.38 248 ASP B CA 1
ATOM 4804 C C . ASP B 1 248 ? 20.594 -12.891 -5.512 1 98.38 248 ASP B C 1
ATOM 4806 O O . ASP B 1 248 ? 20.359 -13.078 -4.316 1 98.38 248 ASP B O 1
ATOM 4810 N N . ALA B 1 249 ? 20.266 -11.828 -6.168 1 98.81 249 ALA B N 1
ATOM 4811 C CA . ALA B 1 249 ? 19.547 -10.742 -5.496 1 98.81 249 ALA B CA 1
ATOM 4812 C C . ALA B 1 249 ? 18.219 -11.242 -4.918 1 98.81 249 ALA B C 1
ATOM 4814 O O . ALA B 1 249 ? 17.906 -10.984 -3.752 1 98.81 249 ALA B O 1
ATOM 4815 N N . VAL B 1 250 ? 17.469 -11.969 -5.727 1 98.69 250 VAL B N 1
ATOM 4816 C CA . VAL B 1 250 ? 16.156 -12.445 -5.293 1 98.69 250 VAL B CA 1
ATOM 4817 C C . VAL B 1 250 ? 16.328 -13.469 -4.168 1 98.69 250 VAL B C 1
ATOM 4819 O O . VAL B 1 250 ? 15.602 -13.438 -3.176 1 98.69 250 VAL B O 1
ATOM 4822 N N . GLN B 1 251 ? 17.297 -14.383 -4.289 1 98.19 251 GLN B N 1
ATOM 4823 C CA . GLN B 1 251 ? 17.516 -15.406 -3.279 1 98.19 251 GLN B CA 1
ATOM 4824 C C . GLN B 1 251 ? 17.938 -14.789 -1.95 1 98.19 251 GLN B C 1
ATOM 4826 O O . GLN B 1 251 ? 17.469 -15.188 -0.89 1 98.19 251 GLN B O 1
ATOM 4831 N N . ARG B 1 252 ? 18.844 -13.812 -2.004 1 98.5 252 ARG B N 1
ATOM 4832 C CA . ARG B 1 252 ? 19.297 -13.133 -0.789 1 98.5 252 ARG B CA 1
ATOM 4833 C C . ARG B 1 252 ? 18.141 -12.375 -0.138 1 98.5 252 ARG B C 1
ATOM 4835 O O . ARG B 1 252 ? 17.984 -12.406 1.084 1 98.5 252 ARG B O 1
ATOM 4842 N N . ALA B 1 253 ? 17.406 -11.711 -0.948 1 98.75 253 ALA B N 1
ATOM 4843 C CA . ALA B 1 253 ? 16.266 -10.961 -0.436 1 98.75 253 ALA B CA 1
ATOM 4844 C C . ALA B 1 253 ? 15.227 -11.898 0.191 1 98.75 253 ALA B C 1
ATOM 4846 O O . ALA B 1 253 ? 14.633 -11.578 1.221 1 98.75 253 ALA B O 1
ATOM 4847 N N . ASN B 1 254 ? 14.977 -13.062 -0.47 1 98.06 254 ASN B N 1
ATOM 4848 C CA . ASN B 1 254 ? 14.078 -14.062 0.098 1 98.06 254 ASN B CA 1
ATOM 4849 C C . ASN B 1 254 ? 14.547 -14.516 1.478 1 98.06 254 ASN B C 1
ATOM 4851 O O . ASN B 1 254 ? 13.742 -14.648 2.4 1 98.06 254 ASN B O 1
ATOM 4855 N N . ALA B 1 255 ? 15.82 -14.766 1.542 1 97.75 255 ALA B N 1
ATOM 4856 C CA . ALA B 1 255 ? 16.375 -15.219 2.814 1 97.75 255 ALA B CA 1
ATOM 4857 C C . ALA B 1 255 ? 16.219 -14.148 3.893 1 97.75 255 ALA B C 1
ATOM 4859 O O . ALA B 1 255 ? 15.812 -14.453 5.02 1 97.75 255 ALA B O 1
ATOM 4860 N N . LEU B 1 256 ? 16.484 -12.914 3.535 1 97.75 256 LEU B N 1
ATOM 4861 C CA . LEU B 1 256 ? 16.375 -11.789 4.449 1 97.75 256 LEU B CA 1
ATOM 4862 C C . LEU B 1 256 ? 14.938 -11.602 4.91 1 97.75 256 LEU B C 1
ATOM 4864 O O . LEU B 1 256 ? 14.656 -11.57 6.109 1 97.75 256 LEU B O 1
ATOM 4868 N N . GLY B 1 257 ? 14.047 -11.492 3.955 1 97.94 257 GLY B N 1
ATOM 4869 C CA . GLY B 1 257 ? 12.641 -11.312 4.285 1 97.94 257 GLY B CA 1
ATOM 4870 C C . GLY B 1 257 ? 12.055 -12.492 5.039 1 97.94 257 GLY B C 1
ATOM 4871 O O . GLY B 1 257 ? 11.258 -12.305 5.965 1 97.94 257 GLY B O 1
ATOM 4872 N N . GLY B 1 258 ? 12.469 -13.68 4.633 1 97.44 258 GLY B N 1
ATOM 4873 C CA . GLY B 1 258 ? 11.945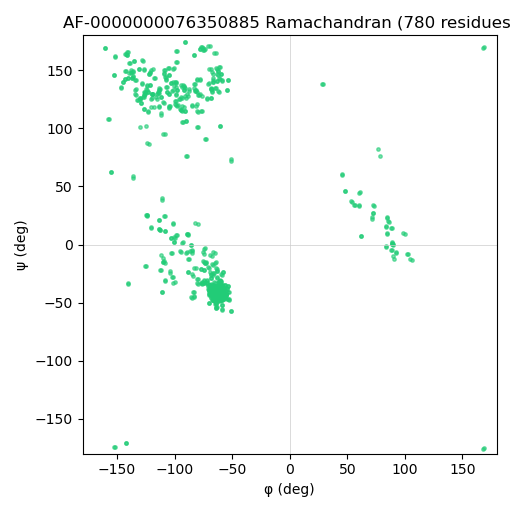 -14.891 5.242 1 97.44 258 GLY B CA 1
ATOM 4874 C C . GLY B 1 258 ? 12.258 -15 6.723 1 97.44 258 GLY B C 1
ATOM 4875 O O . GLY B 1 258 ? 11.367 -15.297 7.527 1 97.44 258 GLY B O 1
ATOM 4876 N N . ARG B 1 259 ? 13.461 -14.727 7.086 1 96.62 259 ARG B N 1
ATOM 4877 C CA . ARG B 1 259 ? 13.828 -14.906 8.484 1 96.62 259 ARG B CA 1
ATOM 4878 C C . ARG B 1 259 ? 13.242 -13.797 9.359 1 96.62 259 ARG B C 1
ATOM 4880 O O . ARG B 1 259 ? 13.148 -13.945 10.578 1 96.62 259 ARG B O 1
ATOM 4887 N N . HIS B 1 260 ? 12.773 -12.703 8.711 1 97.5 260 HIS B N 1
ATOM 4888 C CA . HIS B 1 260 ? 12.227 -11.609 9.5 1 97.5 260 HIS B CA 1
ATOM 4889 C C . HIS B 1 260 ? 10.711 -11.531 9.367 1 97.5 260 HIS B C 1
ATOM 4891 O O . HIS B 1 260 ? 10.094 -10.555 9.789 1 97.5 260 HIS B O 1
ATOM 4897 N N . GLY B 1 261 ? 10.164 -12.523 8.805 1 95.81 261 GLY B N 1
ATOM 4898 C CA . GLY B 1 261 ? 8.719 -12.641 8.789 1 95.81 261 GLY B CA 1
ATOM 4899 C C . GLY B 1 261 ? 8.047 -11.656 7.859 1 95.81 261 GLY B C 1
ATOM 4900 O O . GLY B 1 261 ? 6.918 -11.219 8.109 1 95.81 261 GLY B O 1
ATOM 4901 N N . VAL B 1 262 ? 8.766 -11.258 6.844 1 92.12 262 VAL B N 1
ATOM 4902 C CA . VAL B 1 262 ? 8.195 -10.352 5.859 1 92.12 262 VAL B CA 1
ATOM 4903 C C . VAL B 1 262 ? 7.359 -11.141 4.848 1 92.12 262 VAL B C 1
ATOM 4905 O O . VAL B 1 262 ? 7.762 -12.219 4.414 1 92.12 262 VAL B O 1
ATOM 4908 N N . SER B 1 263 ? 6.223 -10.477 4.578 1 74.69 263 SER B N 1
ATOM 4909 C CA . SER B 1 263 ? 5.379 -10.805 3.43 1 74.69 263 SER B CA 1
ATOM 4910 C C . SER B 1 263 ? 4.559 -12.062 3.684 1 74.69 263 SER B C 1
ATOM 4912 O O . SER B 1 263 ? 4.883 -13.133 3.164 1 74.69 263 SER B O 1
ATOM 4914 N N . LEU B 1 264 ? 3.453 -12.125 4.336 1 87.06 264 LEU B N 1
ATOM 4915 C CA . LEU B 1 264 ? 2.299 -13.016 4.367 1 87.06 264 LEU B CA 1
ATOM 4916 C C . LEU B 1 264 ? 0.998 -12.227 4.254 1 87.06 264 LEU B C 1
ATOM 4918 O O . LEU B 1 264 ? 0.583 -11.562 5.203 1 87.06 264 LEU B O 1
ATOM 4922 N N . ARG B 1 265 ? 0.465 -12.25 3.029 1 91.31 265 ARG B N 1
ATOM 4923 C CA . ARG B 1 265 ? -0.707 -11.43 2.75 1 91.31 265 ARG B CA 1
ATOM 4924 C C . ARG B 1 265 ? -1.935 -12.297 2.486 1 91.31 265 ARG B C 1
ATOM 4926 O O . ARG B 1 265 ? -1.843 -13.32 1.812 1 91.31 265 ARG B O 1
ATOM 4933 N N . THR B 1 266 ? -3 -11.945 3.086 1 92.69 266 THR B N 1
ATOM 4934 C CA . THR B 1 266 ? -4.301 -12.508 2.748 1 92.69 266 THR B CA 1
ATOM 4935 C C . THR B 1 266 ? -5.082 -11.57 1.836 1 92.69 266 THR B C 1
ATOM 4937 O O . THR B 1 266 ? -5.309 -10.406 2.184 1 92.69 266 THR B O 1
ATOM 4940 N N . VAL B 1 267 ? -5.477 -12.062 0.704 1 93.38 267 VAL B N 1
ATOM 4941 C CA . VAL B 1 267 ? -6.094 -11.195 -0.289 1 93.38 267 VAL B CA 1
ATOM 4942 C C . VAL B 1 267 ? -7.375 -11.844 -0.817 1 93.38 267 VAL B C 1
ATOM 4944 O O . VAL B 1 267 ? -7.367 -13.008 -1.22 1 93.38 267 VAL B O 1
ATOM 4947 N N . VAL B 1 268 ? -8.453 -11.117 -0.712 1 93.44 268 VAL B N 1
ATOM 4948 C CA . VAL B 1 268 ? -9.641 -11.461 -1.49 1 93.44 268 VAL B CA 1
ATOM 4949 C C . VAL B 1 268 ? -9.594 -10.742 -2.84 1 93.44 268 VAL B C 1
ATOM 4951 O O . VAL B 1 268 ? -9.82 -9.531 -2.918 1 93.44 268 VAL B O 1
ATOM 4954 N N . GLU B 1 269 ? -9.32 -11.492 -3.807 1 93.62 269 GLU B N 1
ATOM 4955 C CA . GLU B 1 269 ? -9.047 -10.883 -5.105 1 93.62 269 GLU B CA 1
ATOM 4956 C C . GLU B 1 269 ? -10.227 -11.07 -6.062 1 93.62 269 GLU B C 1
ATOM 4958 O O . GLU B 1 269 ? -10.977 -12.039 -5.941 1 93.62 269 GLU B O 1
ATOM 4963 N N . ASN B 1 270 ? -10.336 -10.133 -6.961 1 93.31 270 ASN B N 1
ATOM 4964 C CA . ASN B 1 270 ? -11.188 -10.32 -8.133 1 93.31 270 ASN B CA 1
ATOM 4965 C C . ASN B 1 270 ? -10.492 -11.133 -9.211 1 93.31 270 ASN B C 1
ATOM 4967 O O . ASN B 1 270 ? -9.453 -10.727 -9.727 1 93.31 270 ASN B O 1
ATOM 4971 N N . ARG B 1 271 ? -11.062 -12.211 -9.523 1 92.44 271 ARG B N 1
ATOM 4972 C CA . ARG B 1 271 ? -10.523 -13.047 -10.586 1 92.44 271 ARG B CA 1
ATOM 4973 C C . ARG B 1 271 ? -10.844 -12.469 -11.961 1 92.44 271 ARG B C 1
ATOM 4975 O O . ARG B 1 271 ? -11.586 -11.484 -12.07 1 92.44 271 ARG B O 1
ATOM 4982 N N . VAL B 1 272 ? -10.211 -13.055 -12.922 1 89.44 272 VAL B N 1
ATOM 4983 C CA . VAL B 1 272 ? -10.375 -12.562 -14.289 1 89.44 272 VAL B CA 1
ATOM 4984 C C . VAL B 1 272 ? -11.852 -12.609 -14.68 1 89.44 272 VAL B C 1
ATOM 4986 O O . VAL B 1 272 ? -12.352 -11.695 -15.344 1 89.44 272 VAL B O 1
ATOM 4989 N N . ASN B 1 273 ? -12.578 -13.594 -14.203 1 84.88 273 ASN B N 1
ATOM 4990 C CA . ASN B 1 273 ? -13.977 -13.797 -14.586 1 84.88 273 ASN B CA 1
ATOM 4991 C C . ASN B 1 273 ? -14.914 -12.945 -13.742 1 84.88 273 ASN B C 1
ATOM 4993 O O . ASN B 1 273 ? -16.141 -13.016 -13.898 1 84.88 273 ASN B O 1
ATOM 4997 N N . GLY B 1 274 ? -14.383 -12.273 -12.781 1 84.94 274 GLY B N 1
ATOM 4998 C CA . GLY B 1 274 ? -15.188 -11.359 -11.992 1 84.94 274 GLY B CA 1
ATOM 4999 C C . GLY B 1 274 ? -15.578 -11.93 -10.641 1 84.94 274 GLY B C 1
ATOM 5000 O O . GLY B 1 274 ? -16.125 -11.219 -9.797 1 84.94 274 GLY B O 1
ATOM 5001 N N . THR B 1 275 ? -15.312 -13.156 -10.422 1 87.94 275 THR B N 1
ATOM 5002 C CA . THR B 1 275 ? -15.586 -13.742 -9.117 1 87.94 275 THR B CA 1
ATOM 5003 C C . THR B 1 275 ? -14.453 -13.461 -8.141 1 87.94 275 THR B C 1
ATOM 5005 O O . THR B 1 275 ? -13.375 -13.016 -8.547 1 87.94 275 THR B O 1
ATOM 5008 N N . LYS B 1 276 ? -14.797 -13.648 -6.918 1 90.69 276 LYS B N 1
ATOM 5009 C CA . LYS B 1 276 ? -13.812 -13.367 -5.875 1 90.69 276 LYS B CA 1
ATOM 5010 C C . LYS B 1 276 ? -13.297 -14.656 -5.25 1 90.69 276 LYS B C 1
ATOM 5012 O O . LYS B 1 276 ? -14.047 -15.617 -5.082 1 90.69 276 LYS B O 1
ATOM 5017 N N . CYS B 1 277 ? -12.047 -14.625 -4.922 1 91.06 277 CYS B N 1
ATOM 5018 C CA . CYS B 1 277 ? -11.383 -15.75 -4.258 1 91.06 277 CYS B CA 1
ATOM 5019 C C . CYS B 1 277 ? -10.344 -15.258 -3.258 1 91.06 277 CYS B C 1
ATOM 5021 O O . CYS B 1 277 ? -9.641 -14.281 -3.518 1 91.06 277 CYS B O 1
ATOM 5023 N N . ARG B 1 278 ? -10.305 -15.938 -2.123 1 92.31 278 ARG B N 1
ATOM 5024 C CA . ARG B 1 278 ? -9.273 -15.594 -1.146 1 92.31 278 ARG B CA 1
ATOM 5025 C C . ARG B 1 278 ? -8.023 -16.453 -1.347 1 92.31 278 ARG B C 1
ATOM 5027 O O . ARG B 1 278 ? -8.125 -17.656 -1.567 1 92.31 278 ARG B O 1
ATOM 5034 N N . GLY B 1 279 ? -6.891 -15.875 -1.363 1 93.5 279 GLY B N 1
ATOM 5035 C CA . GLY B 1 279 ? -5.594 -16.531 -1.325 1 93.5 279 GLY B CA 1
ATOM 5036 C C . GLY B 1 279 ? -4.656 -15.945 -0.29 1 93.5 279 GLY B C 1
ATOM 5037 O O . GLY B 1 279 ? -4.848 -14.812 0.161 1 93.5 279 GLY B O 1
ATOM 5038 N N . VAL B 1 280 ? -3.764 -16.766 0.232 1 95 280 VAL B N 1
ATOM 5039 C CA . VAL B 1 280 ? -2.662 -16.297 1.065 1 95 280 VAL B CA 1
ATOM 5040 C C . VAL B 1 280 ? -1.354 -16.375 0.283 1 95 280 VAL B C 1
ATOM 5042 O O . VAL B 1 280 ? -1.04 -17.406 -0.319 1 95 280 VAL B O 1
ATOM 5045 N N . TYR B 1 281 ? -0.585 -15.312 0.292 1 96.06 281 TYR B N 1
ATOM 5046 C CA . TYR B 1 281 ? 0.555 -15.188 -0.609 1 96.06 281 TYR B CA 1
ATOM 5047 C C . TYR B 1 281 ? 1.822 -14.836 0.161 1 96.06 281 TYR B C 1
ATOM 5049 O O . TYR B 1 281 ? 1.783 -14.039 1.101 1 96.06 281 TYR B O 1
ATOM 5057 N N . GLU B 1 282 ? 2.926 -15.477 -0.233 1 96.12 282 GLU B N 1
ATOM 5058 C CA . GLU B 1 282 ? 4.266 -15.172 0.26 1 96.12 282 GLU B CA 1
ATOM 5059 C C . GLU B 1 282 ? 5.145 -14.602 -0.849 1 96.12 282 GLU B C 1
ATOM 5061 O O . GLU B 1 282 ? 5.133 -15.102 -1.976 1 96.12 282 GLU B O 1
ATOM 5066 N N . ALA B 1 283 ? 5.82 -13.555 -0.58 1 97.38 283 ALA B N 1
ATOM 5067 C CA . ALA B 1 283 ? 6.828 -13.008 -1.482 1 97.38 283 ALA B CA 1
ATOM 5068 C C . ALA B 1 283 ? 7.855 -12.18 -0.717 1 97.38 283 ALA B C 1
ATOM 5070 O O . ALA B 1 283 ? 8.039 -10.992 -0.991 1 97.38 283 ALA B O 1
ATOM 5071 N N . PRO B 1 284 ? 8.57 -12.859 0.186 1 97.75 284 PRO B N 1
ATOM 5072 C CA . PRO B 1 284 ? 9.438 -12.086 1.08 1 97.75 284 PRO B CA 1
ATOM 5073 C C . PRO B 1 284 ? 10.516 -11.305 0.33 1 97.75 284 PRO B C 1
ATOM 5075 O O . PRO B 1 284 ? 10.789 -10.148 0.666 1 97.75 284 PRO B O 1
ATOM 5078 N N . GLY B 1 285 ? 11.148 -11.906 -0.653 1 98.44 285 GLY B N 1
ATOM 5079 C CA . GLY B 1 285 ? 12.172 -11.195 -1.403 1 98.44 285 GLY B CA 1
ATOM 5080 C C . GLY B 1 285 ? 11.648 -9.953 -2.102 1 98.44 285 GLY B C 1
ATOM 5081 O O . GLY B 1 285 ? 12.289 -8.906 -2.076 1 98.44 285 GLY B O 1
ATOM 5082 N N . LEU B 1 286 ? 10.5 -10.055 -2.74 1 98.62 286 LEU B N 1
ATOM 5083 C CA . LEU B 1 286 ? 9.914 -8.922 -3.447 1 98.62 286 LEU B CA 1
ATOM 5084 C C . LEU B 1 286 ? 9.492 -7.832 -2.469 1 98.62 286 LEU B C 1
ATOM 5086 O O . LEU B 1 286 ? 9.648 -6.641 -2.752 1 98.62 286 LEU B O 1
ATOM 5090 N N . ASP B 1 287 ? 8.992 -8.242 -1.308 1 98.12 287 ASP B N 1
ATOM 5091 C CA . ASP B 1 287 ? 8.547 -7.281 -0.302 1 98.12 287 ASP B CA 1
ATOM 5092 C C . ASP B 1 287 ? 9.742 -6.609 0.374 1 98.12 287 ASP B C 1
ATOM 5094 O O . ASP B 1 287 ? 9.594 -5.582 1.035 1 98.12 287 ASP B O 1
ATOM 5098 N N . VAL B 1 288 ? 10.891 -7.172 0.232 1 98.5 288 VAL B N 1
ATOM 5099 C CA . VAL B 1 288 ? 12.102 -6.539 0.742 1 98.5 288 VAL B CA 1
ATOM 5100 C C . VAL B 1 288 ? 12.641 -5.551 -0.291 1 98.5 288 VAL B C 1
ATOM 5102 O O . VAL B 1 288 ? 12.961 -4.406 0.041 1 98.5 288 VAL B O 1
ATOM 5105 N N . LEU B 1 289 ? 12.703 -5.941 -1.521 1 98.88 289 LEU B N 1
ATOM 5106 C CA . LEU B 1 289 ? 13.336 -5.141 -2.562 1 98.88 289 LEU B CA 1
ATOM 5107 C C . LEU B 1 289 ? 12.43 -3.986 -2.986 1 98.88 289 LEU B C 1
ATOM 5109 O O . LEU B 1 289 ? 12.914 -2.896 -3.305 1 98.88 289 LEU B O 1
ATOM 5113 N N . SER B 1 290 ? 11.164 -4.184 -2.969 1 98.38 290 SER B N 1
ATOM 5114 C CA . SER B 1 290 ? 10.203 -3.236 -3.521 1 98.38 290 SER B CA 1
ATOM 5115 C C . SER B 1 290 ? 10.227 -1.914 -2.764 1 98.38 290 SER B C 1
ATOM 5117 O O . SER B 1 290 ? 10.391 -0.85 -3.365 1 98.38 290 SER B O 1
ATOM 5119 N N . PRO B 1 291 ? 10.062 -1.945 -1.406 1 97.69 291 PRO B N 1
ATOM 5120 C CA . PRO B 1 291 ? 10.078 -0.653 -0.717 1 97.69 291 PRO B CA 1
ATOM 5121 C C . PRO B 1 291 ? 11.398 0.094 -0.893 1 97.69 291 PRO B C 1
ATOM 5123 O O . PRO B 1 291 ? 11.414 1.327 -0.91 1 97.69 291 PRO B O 1
ATOM 5126 N N . CYS B 1 292 ? 12.484 -0.617 -1.022 1 98.5 292 CYS B N 1
ATOM 5127 C CA . CYS B 1 292 ? 13.781 0.013 -1.256 1 98.5 292 CYS B CA 1
ATOM 5128 C C . CYS B 1 292 ? 13.805 0.743 -2.594 1 98.5 292 CYS B C 1
ATOM 5130 O O . CYS B 1 292 ? 14.141 1.925 -2.656 1 98.5 292 CYS B O 1
ATOM 5132 N N . LEU B 1 293 ? 13.398 0.055 -3.613 1 98.62 293 LEU B N 1
ATOM 5133 C CA . LEU B 1 293 ? 13.398 0.674 -4.934 1 98.62 293 LEU B CA 1
ATOM 5134 C C . LEU B 1 293 ? 12.367 1.794 -5.008 1 98.62 293 LEU B C 1
ATOM 5136 O O . LEU B 1 293 ? 12.617 2.834 -5.625 1 98.62 293 LEU B O 1
ATOM 5140 N N . ASP B 1 294 ? 11.234 1.539 -4.43 1 97.75 294 ASP B N 1
ATOM 5141 C CA . ASP B 1 294 ? 10.188 2.557 -4.426 1 97.75 294 ASP B CA 1
ATOM 5142 C C . ASP B 1 294 ? 10.672 3.846 -3.771 1 97.75 294 ASP B C 1
ATOM 5144 O O . ASP B 1 294 ? 10.312 4.945 -4.203 1 97.75 294 ASP B O 1
ATOM 5148 N N . ALA B 1 295 ? 11.422 3.736 -2.697 1 96.88 295 ALA B N 1
ATOM 5149 C CA . ALA B 1 295 ? 12 4.91 -2.045 1 96.88 295 ALA B CA 1
ATOM 5150 C C . ALA B 1 295 ? 12.875 5.703 -3.014 1 96.88 295 ALA B C 1
ATOM 5152 O O . ALA B 1 295 ? 12.867 6.938 -3 1 96.88 295 ALA B O 1
ATOM 5153 N N . LEU B 1 296 ? 13.625 5.043 -3.852 1 96.5 296 LEU B N 1
ATOM 5154 C CA . LEU B 1 296 ? 14.445 5.715 -4.852 1 96.5 296 LEU B CA 1
ATOM 5155 C C . LEU B 1 296 ? 13.57 6.395 -5.902 1 96.5 296 LEU B C 1
ATOM 5157 O O . LEU B 1 296 ? 13.898 7.48 -6.379 1 96.5 296 LEU B O 1
ATOM 5161 N N . TYR B 1 297 ? 12.477 5.707 -6.324 1 96.12 297 TYR B N 1
ATOM 5162 C CA . TYR B 1 297 ? 11.539 6.344 -7.25 1 96.12 297 TYR B CA 1
ATOM 5163 C C . TYR B 1 297 ? 11.016 7.652 -6.676 1 96.12 297 TYR B C 1
ATOM 5165 O O . TYR B 1 297 ? 10.961 8.664 -7.379 1 96.12 297 TYR B O 1
ATOM 5173 N N . HIS B 1 298 ? 10.656 7.625 -5.418 1 94.12 298 HIS B N 1
ATOM 5174 C CA . HIS B 1 298 ? 10.141 8.82 -4.766 1 94.12 298 HIS B CA 1
ATOM 5175 C C . HIS B 1 298 ? 11.195 9.93 -4.719 1 94.12 298 HIS B C 1
ATOM 5177 O O . HIS B 1 298 ? 10.867 11.109 -4.84 1 94.12 298 HIS B O 1
ATOM 5183 N N . ALA B 1 299 ? 12.406 9.57 -4.547 1 93.25 299 ALA B N 1
ATOM 5184 C CA . ALA B 1 299 ? 13.484 10.547 -4.391 1 93.25 299 ALA B CA 1
ATOM 5185 C C . ALA B 1 299 ? 13.93 11.094 -5.742 1 93.25 299 ALA B C 1
ATOM 5187 O O . ALA B 1 299 ? 14.32 12.258 -5.852 1 93.25 299 ALA B O 1
ATOM 5188 N N . CYS B 1 300 ? 13.797 10.273 -6.824 1 93.31 300 CYS B N 1
ATOM 5189 C CA . CYS B 1 300 ? 14.539 10.602 -8.039 1 93.31 300 CYS B CA 1
ATOM 5190 C C . CYS B 1 300 ? 13.594 11.008 -9.164 1 93.31 300 CYS B C 1
ATOM 5192 O O . CYS B 1 300 ? 14.023 11.633 -10.141 1 93.31 300 CYS B O 1
ATOM 5194 N N . LEU B 1 301 ? 12.359 10.633 -9.117 1 93.06 301 LEU B N 1
ATOM 5195 C CA . LEU B 1 301 ? 11.43 10.969 -10.195 1 93.06 301 LEU B CA 1
ATOM 5196 C C . LEU B 1 301 ? 10.703 12.281 -9.898 1 93.06 301 LEU B C 1
ATOM 5198 O O . LEU B 1 301 ? 10.25 12.5 -8.773 1 93.06 301 LEU B O 1
ATOM 5202 N N . ASP B 1 302 ? 10.602 13.109 -10.914 1 91.31 302 ASP B N 1
ATOM 5203 C CA . ASP B 1 302 ? 9.82 14.328 -10.742 1 91.31 302 ASP B CA 1
ATOM 5204 C C . ASP B 1 302 ? 8.328 14.016 -10.617 1 91.31 302 ASP B C 1
ATOM 5206 O O . ASP B 1 302 ? 7.914 12.875 -10.797 1 91.31 302 ASP B O 1
ATOM 5210 N N . LYS B 1 303 ? 7.57 14.992 -10.281 1 91.75 303 LYS B N 1
ATOM 5211 C CA . LYS B 1 303 ? 6.16 14.82 -9.938 1 91.75 303 LYS B CA 1
ATOM 5212 C C . LYS B 1 303 ? 5.387 14.195 -11.094 1 91.75 303 LYS B C 1
ATOM 5214 O O . LYS B 1 303 ? 4.75 13.156 -10.938 1 91.75 303 LYS B O 1
ATOM 5219 N N . PRO B 1 304 ? 5.453 14.742 -12.391 1 92.69 304 PRO B N 1
ATOM 5220 C CA . PRO B 1 304 ? 4.699 14.117 -13.484 1 92.69 304 PRO B CA 1
ATOM 5221 C C . PRO B 1 304 ? 5.145 12.68 -13.758 1 92.69 304 PRO B C 1
ATOM 5223 O O . PRO B 1 304 ? 4.312 11.812 -14.031 1 92.69 304 PRO B O 1
ATOM 5226 N N . SER B 1 305 ? 6.457 12.469 -13.695 1 94.38 305 SER B N 1
ATOM 5227 C CA . SER B 1 305 ? 6.988 11.133 -13.922 1 94.38 305 SER B CA 1
ATOM 5228 C C . SER B 1 305 ? 6.508 10.156 -12.852 1 94.38 305 SER B C 1
ATOM 5230 O O . SER B 1 305 ? 6.152 9.016 -13.156 1 94.38 305 SER B O 1
ATOM 5232 N N . SER B 1 306 ? 6.516 10.602 -11.617 1 94.5 306 SER B N 1
ATOM 5233 C CA . SER B 1 306 ? 6.043 9.773 -10.516 1 94.5 306 SER B CA 1
ATOM 5234 C C . SER B 1 306 ? 4.574 9.398 -10.695 1 94.5 306 SER B C 1
ATOM 5236 O O . SER B 1 306 ? 4.184 8.258 -10.438 1 94.5 306 SER B O 1
ATOM 5238 N N . GLN B 1 307 ? 3.779 10.367 -11.094 1 94.31 307 GLN B N 1
ATOM 5239 C CA . GLN B 1 307 ? 2.355 10.125 -11.312 1 94.31 307 GLN B CA 1
ATOM 5240 C C . GLN B 1 307 ? 2.131 9.133 -12.453 1 94.31 307 GLN B C 1
ATOM 5242 O O . GLN B 1 307 ? 1.289 8.242 -12.352 1 94.31 307 GLN B O 1
ATOM 5247 N N . LEU B 1 308 ? 2.832 9.32 -13.492 1 96.56 308 LEU B N 1
ATOM 5248 C CA . LEU B 1 308 ? 2.74 8.391 -14.617 1 96.56 308 LEU B CA 1
ATOM 5249 C C . LEU B 1 308 ? 3.168 6.988 -14.195 1 96.56 308 LEU B C 1
ATOM 5251 O O . LEU B 1 308 ? 2.512 6.004 -14.547 1 96.56 308 LEU B O 1
ATOM 5255 N N . PHE B 1 309 ? 4.293 6.926 -13.484 1 97.5 309 PHE B N 1
ATOM 5256 C CA . PHE B 1 309 ? 4.777 5.645 -12.992 1 97.5 309 PHE B CA 1
ATOM 5257 C C . PHE B 1 309 ? 3.686 4.91 -12.219 1 97.5 309 PHE B C 1
ATOM 5259 O O . PHE B 1 309 ? 3.445 3.723 -12.453 1 97.5 309 PHE B O 1
ATOM 5266 N N . ARG B 1 310 ? 3.014 5.574 -11.328 1 96.5 310 ARG B N 1
ATOM 5267 C CA . ARG B 1 310 ? 1.989 4.957 -10.492 1 96.5 310 ARG B CA 1
ATOM 5268 C C . ARG B 1 310 ? 0.838 4.426 -11.344 1 96.5 310 ARG B C 1
ATOM 5270 O O . ARG B 1 310 ? 0.326 3.334 -11.086 1 96.5 310 ARG B O 1
ATOM 5277 N N . ARG B 1 311 ? 0.438 5.172 -12.281 1 96.75 311 ARG B N 1
ATOM 5278 C CA . ARG B 1 311 ? -0.638 4.738 -13.164 1 96.75 311 ARG B CA 1
ATOM 5279 C C . ARG B 1 311 ? -0.238 3.484 -13.938 1 96.75 311 ARG B C 1
ATOM 5281 O O . ARG B 1 311 ? -1.007 2.523 -14.016 1 96.75 311 ARG B O 1
ATOM 5288 N N . LEU B 1 312 ? 0.961 3.516 -14.484 1 98.25 312 LEU B N 1
ATOM 5289 C CA . LEU B 1 312 ? 1.426 2.408 -15.312 1 98.25 312 LEU B CA 1
ATOM 5290 C C . LEU B 1 312 ? 1.7 1.172 -14.461 1 98.25 312 LEU B C 1
ATOM 5292 O O . LEU B 1 312 ? 1.501 0.044 -14.914 1 98.25 312 LEU B O 1
ATOM 5296 N N . SER B 1 313 ? 2.188 1.394 -13.242 1 98.25 313 SER B N 1
ATOM 5297 C CA . SER B 1 313 ? 2.383 0.287 -12.312 1 98.25 313 SER B CA 1
ATOM 5298 C C . SER B 1 313 ? 1.085 -0.484 -12.094 1 98.25 313 SER B C 1
ATOM 5300 O O . SER B 1 313 ? 1.082 -1.717 -12.086 1 98.25 313 SER B O 1
ATOM 5302 N N . THR B 1 314 ? 0.004 0.227 -11.914 1 97.31 314 THR B N 1
ATOM 5303 C CA . THR B 1 314 ? -1.306 -0.389 -11.727 1 97.31 314 THR B CA 1
ATOM 5304 C C . THR B 1 314 ? -1.707 -1.182 -12.969 1 97.31 314 THR B C 1
ATOM 5306 O O . THR B 1 314 ? -2.195 -2.307 -12.859 1 97.31 314 THR B O 1
ATOM 5309 N N . GLU B 1 315 ? -1.475 -0.612 -14.148 1 97.81 315 GLU B N 1
ATOM 5310 C CA . GLU B 1 315 ? -1.771 -1.298 -15.398 1 97.81 315 GLU B CA 1
ATOM 5311 C C . GLU B 1 315 ? -0.951 -2.576 -15.539 1 97.81 315 GLU B C 1
ATOM 5313 O O . GLU B 1 315 ? -1.467 -3.607 -15.977 1 97.81 315 GLU B O 1
ATOM 5318 N N . LEU B 1 316 ? 0.273 -2.488 -15.148 1 98.69 316 LEU B N 1
ATOM 5319 C CA . LEU B 1 316 ? 1.164 -3.635 -15.297 1 98.69 316 LEU B CA 1
ATOM 5320 C C . LEU B 1 316 ? 0.783 -4.742 -14.32 1 98.69 316 LEU B C 1
ATOM 5322 O O . LEU B 1 316 ? 0.891 -5.926 -14.641 1 98.69 316 LEU B O 1
ATOM 5326 N N . GLY B 1 317 ? 0.381 -4.359 -13.07 1 98.44 317 GLY B N 1
ATOM 5327 C CA . GLY B 1 317 ? -0.158 -5.363 -12.164 1 98.44 317 GLY B CA 1
ATOM 5328 C C . GLY B 1 317 ? -1.326 -6.133 -12.75 1 98.44 317 GLY B C 1
ATOM 5329 O O . GLY B 1 317 ? -1.375 -7.359 -12.664 1 98.44 317 GLY B O 1
ATOM 5330 N N . THR B 1 318 ? -2.205 -5.43 -13.398 1 97.44 318 THR B N 1
ATOM 5331 C CA . THR B 1 318 ? -3.369 -6.039 -14.031 1 97.44 318 THR B CA 1
ATOM 5332 C C . THR B 1 318 ? -2.949 -6.898 -15.219 1 97.44 318 THR B C 1
ATOM 5334 O O . THR B 1 318 ? -3.473 -7.996 -15.414 1 97.44 318 THR B O 1
ATOM 5337 N N . ALA B 1 319 ? -2.02 -6.418 -16 1 98.12 319 ALA B N 1
ATOM 5338 C CA . ALA B 1 319 ? -1.556 -7.141 -17.172 1 98.12 319 ALA B CA 1
ATOM 5339 C C . ALA B 1 319 ? -0.965 -8.492 -16.797 1 98.12 319 ALA B C 1
ATOM 5341 O O . ALA B 1 319 ? -1.283 -9.516 -17.406 1 98.12 319 ALA B O 1
ATOM 5342 N N . VAL B 1 320 ? -0.157 -8.516 -15.766 1 98.31 320 VAL B N 1
ATOM 5343 C CA . VAL B 1 320 ? 0.453 -9.773 -15.328 1 98.31 320 VAL B CA 1
ATOM 5344 C C . VAL B 1 320 ? -0.62 -10.703 -14.766 1 98.31 320 VAL B C 1
ATOM 5346 O O . VAL B 1 320 ? -0.629 -11.898 -15.055 1 98.31 320 VAL B O 1
ATOM 5349 N N . TYR B 1 321 ? -1.514 -10.094 -14.016 1 97.81 321 TYR B N 1
ATOM 5350 C CA . TYR B 1 321 ? -2.584 -10.875 -13.406 1 97.81 321 TYR B CA 1
ATOM 5351 C C . TYR B 1 321 ? -3.418 -11.578 -14.469 1 97.81 321 TYR B C 1
ATOM 5353 O O . TYR B 1 321 ? -3.803 -12.742 -14.289 1 97.81 321 TYR B O 1
ATOM 5361 N N . GLU B 1 322 ? -3.613 -10.969 -15.586 1 96.94 322 GLU B N 1
ATOM 5362 C CA . GLU B 1 322 ? -4.535 -11.477 -16.594 1 96.94 322 GLU B CA 1
ATOM 5363 C C . GLU B 1 322 ? -3.791 -12.203 -17.719 1 96.94 322 GLU B C 1
ATOM 5365 O O . GLU B 1 322 ? -4.387 -12.586 -18.719 1 96.94 322 GLU B O 1
ATOM 5370 N N . GLY B 1 323 ? -2.486 -12.383 -17.562 1 97.44 323 GLY B N 1
ATOM 5371 C CA . GLY B 1 323 ? -1.706 -13.062 -18.594 1 97.44 323 GLY B CA 1
ATOM 5372 C C . GLY B 1 323 ? -1.49 -12.219 -19.828 1 97.44 323 GLY B C 1
ATOM 5373 O O . GLY B 1 323 ? -1.43 -12.75 -20.938 1 97.44 323 GLY B O 1
ATOM 5374 N N . ARG B 1 324 ? -1.366 -10.875 -19.688 1 97.38 324 ARG B N 1
ATOM 5375 C CA . ARG B 1 324 ? -1.267 -9.953 -20.812 1 97.38 324 ARG B CA 1
ATOM 5376 C C . ARG B 1 324 ? 0.035 -9.164 -20.766 1 97.38 324 ARG B C 1
ATOM 5378 O O . ARG B 1 324 ? 0.175 -8.141 -21.453 1 97.38 324 ARG B O 1
ATOM 5385 N N . PHE B 1 325 ? 0.95 -9.586 -19.984 1 97.75 325 PHE B N 1
ATOM 5386 C CA . PHE B 1 325 ? 2.201 -8.867 -19.781 1 97.75 325 PHE B CA 1
ATOM 5387 C C . PHE B 1 325 ? 2.975 -8.742 -21.078 1 97.75 325 PHE B C 1
ATOM 5389 O O . PHE B 1 325 ? 3.635 -7.73 -21.328 1 97.75 325 PHE B O 1
ATOM 5396 N N . HIS B 1 326 ? 2.852 -9.711 -21.938 1 96.69 326 HIS B N 1
ATOM 5397 C CA . HIS B 1 326 ? 3.637 -9.734 -23.172 1 96.69 326 HIS B CA 1
ATOM 5398 C C . HIS B 1 326 ? 2.793 -9.328 -24.359 1 96.69 326 HIS B C 1
ATOM 5400 O O . HIS B 1 326 ? 3.254 -9.398 -25.516 1 96.69 326 HIS B O 1
ATOM 5406 N N . ASP B 1 327 ? 1.572 -8.914 -24.188 1 95.44 327 ASP B N 1
ATOM 5407 C CA . ASP B 1 327 ? 0.774 -8.289 -25.234 1 95.44 327 ASP B CA 1
ATOM 5408 C C . ASP B 1 327 ? 1.245 -6.859 -25.5 1 95.44 327 ASP B C 1
ATOM 5410 O O . ASP B 1 327 ? 2.041 -6.309 -24.734 1 95.44 327 ASP B O 1
ATOM 5414 N N . THR B 1 328 ? 0.721 -6.328 -26.594 1 96.5 328 THR B N 1
ATOM 5415 C CA . THR B 1 328 ? 1.062 -4.945 -26.922 1 96.5 328 THR B CA 1
ATOM 5416 C C . THR B 1 328 ? 0.746 -4.027 -25.734 1 96.5 328 THR B C 1
ATOM 5418 O O . THR B 1 328 ? 1.516 -3.115 -25.438 1 96.5 328 THR B O 1
ATOM 5421 N N . TYR B 1 329 ? -0.317 -4.324 -25.094 1 96.62 329 TYR B N 1
ATOM 5422 C CA . TYR B 1 329 ? -0.768 -3.588 -23.922 1 96.62 329 TYR B CA 1
ATOM 5423 C C . TYR B 1 329 ? 0.287 -3.619 -22.812 1 96.62 329 TYR B C 1
ATOM 5425 O O . TYR B 1 329 ? 0.783 -2.572 -22.391 1 96.62 329 TYR B O 1
ATOM 5433 N N . GLY B 1 330 ? 0.727 -4.832 -22.375 1 97.69 330 GLY B N 1
ATOM 5434 C CA . GLY B 1 330 ? 1.73 -4.992 -21.328 1 97.69 330 GLY B CA 1
ATOM 5435 C C . GLY B 1 330 ? 3.096 -4.465 -21.734 1 97.69 330 GLY B C 1
ATOM 5436 O O . GLY B 1 330 ? 3.756 -3.775 -20.953 1 97.69 330 GLY B O 1
ATOM 5437 N N . ARG B 1 331 ? 3.457 -4.668 -22.953 1 97.5 331 ARG B N 1
ATOM 5438 C CA . ARG B 1 331 ? 4.766 -4.25 -23.438 1 97.5 331 ARG B CA 1
ATOM 5439 C C . ARG B 1 331 ? 4.863 -2.732 -23.516 1 97.5 331 ARG B C 1
ATOM 5441 O O . ARG B 1 331 ? 5.918 -2.156 -23.234 1 97.5 331 ARG B O 1
ATOM 5448 N N . ALA B 1 332 ? 3.781 -2.059 -23.984 1 98.25 332 ALA B N 1
ATOM 5449 C CA . ALA B 1 332 ? 3.775 -0.6 -24.047 1 98.25 332 ALA B CA 1
ATOM 5450 C C . ALA B 1 332 ? 3.955 0.015 -22.656 1 98.25 332 ALA B C 1
ATOM 5452 O O . ALA B 1 332 ? 4.777 0.914 -22.469 1 98.25 332 ALA B O 1
ATOM 5453 N N . ALA B 1 333 ? 3.205 -0.488 -21.656 1 98.62 333 ALA B N 1
ATOM 5454 C CA . ALA B 1 333 ? 3.326 0.004 -20.281 1 98.62 333 ALA B CA 1
ATOM 5455 C C . ALA B 1 333 ? 4.723 -0.259 -19.719 1 98.62 333 ALA B C 1
ATOM 5457 O O . ALA B 1 333 ? 5.328 0.624 -19.109 1 98.62 333 ALA B O 1
ATOM 5458 N N . ALA B 1 334 ? 5.25 -1.444 -19.984 1 98.5 334 ALA B N 1
ATOM 5459 C CA . ALA B 1 334 ? 6.57 -1.826 -19.484 1 98.5 334 ALA B CA 1
ATOM 5460 C C . ALA B 1 334 ? 7.66 -0.943 -20.078 1 98.5 334 ALA B C 1
ATOM 5462 O O . ALA B 1 334 ? 8.586 -0.525 -19.391 1 98.5 334 ALA B O 1
ATOM 5463 N N . SER B 1 335 ? 7.531 -0.664 -21.359 1 98.44 335 SER B N 1
ATOM 5464 C CA . SER B 1 335 ? 8.539 0.155 -22.031 1 98.44 335 SER B CA 1
ATOM 5465 C C . SER B 1 335 ? 8.594 1.56 -21.438 1 98.44 335 SER B C 1
ATOM 5467 O O . SER B 1 335 ? 9.672 2.137 -21.297 1 98.44 335 SER B O 1
ATOM 5469 N N . ALA B 1 336 ? 7.469 2.098 -21.141 1 98.25 336 ALA B N 1
ATOM 5470 C CA . ALA B 1 336 ? 7.41 3.422 -20.531 1 98.25 336 ALA B CA 1
ATOM 5471 C C . ALA B 1 336 ? 8.023 3.4 -19.125 1 98.25 336 ALA B C 1
ATOM 5473 O O . ALA B 1 336 ? 8.789 4.297 -18.766 1 98.25 336 ALA B O 1
ATOM 5474 N N . VAL B 1 337 ? 7.734 2.416 -18.328 1 98.38 337 VAL B N 1
ATOM 5475 C CA . VAL B 1 337 ? 8.273 2.32 -16.984 1 98.38 337 VAL B CA 1
ATOM 5476 C C . VAL B 1 337 ? 9.781 2.084 -17.031 1 98.38 337 VAL B C 1
ATOM 5478 O O . VAL B 1 337 ? 10.531 2.604 -16.203 1 98.38 337 VAL B O 1
ATOM 5481 N N . ASP B 1 338 ? 10.211 1.312 -18.031 1 98 338 ASP B N 1
ATOM 5482 C CA . ASP B 1 338 ? 11.648 1.09 -18.203 1 98 338 ASP B CA 1
ATOM 5483 C C . ASP B 1 338 ? 12.383 2.406 -18.438 1 98 338 ASP B C 1
ATOM 5485 O O . ASP B 1 338 ? 13.492 2.605 -17.938 1 98 338 ASP B O 1
ATOM 5489 N N . LEU B 1 339 ? 11.797 3.219 -19.234 1 96.56 339 LEU B N 1
ATOM 5490 C CA . LEU B 1 339 ? 12.398 4.527 -19.484 1 96.56 339 LEU B CA 1
ATOM 5491 C C . LEU B 1 339 ? 12.469 5.34 -18.188 1 96.56 339 LEU B C 1
ATOM 5493 O O . LEU B 1 339 ? 13.492 5.973 -17.906 1 96.56 339 LEU B O 1
ATOM 5497 N N . LEU B 1 340 ? 11.43 5.363 -17.375 1 95.69 340 LEU B N 1
ATOM 5498 C CA . LEU B 1 340 ? 11.398 6.086 -16.109 1 95.69 340 LEU B CA 1
ATOM 5499 C C . LEU B 1 340 ? 12.422 5.512 -15.125 1 95.69 340 LEU B C 1
ATOM 5501 O O . LEU B 1 340 ? 13.188 6.258 -14.516 1 95.69 340 LEU B O 1
ATOM 5505 N N . ALA B 1 341 ? 12.43 4.156 -14.992 1 96 341 ALA B N 1
ATOM 5506 C CA . ALA B 1 341 ? 13.312 3.465 -14.055 1 96 341 ALA B CA 1
ATOM 5507 C C . ALA B 1 341 ? 14.773 3.586 -14.484 1 96 341 ALA B C 1
ATOM 5509 O O . ALA B 1 341 ? 15.68 3.557 -13.648 1 96 341 ALA B O 1
ATOM 5510 N N . GLY B 1 342 ? 14.977 3.707 -15.789 1 94.75 342 GLY B N 1
ATOM 5511 C CA . GLY B 1 342 ? 16.312 3.752 -16.344 1 94.75 342 GLY B CA 1
ATOM 5512 C C . GLY B 1 342 ? 17.156 4.883 -15.781 1 94.75 342 GLY B C 1
ATOM 5513 O O . GLY B 1 342 ? 18.375 4.773 -15.711 1 94.75 342 GLY B O 1
ATOM 5514 N N . GLY B 1 343 ? 16.578 5.902 -15.289 1 90.56 343 GLY B N 1
ATOM 5515 C CA . GLY B 1 343 ? 17.281 7.051 -14.742 1 90.56 343 GLY B CA 1
ATOM 5516 C C . GLY B 1 343 ? 17.391 7.02 -13.227 1 90.56 343 GLY B C 1
ATOM 5517 O O . GLY B 1 343 ? 17.828 7.988 -12.617 1 90.56 343 GLY B O 1
ATOM 5518 N N . VAL B 1 344 ? 17.016 5.969 -12.633 1 94.88 344 VAL B N 1
ATOM 5519 C CA . VAL B 1 344 ? 16.938 5.91 -11.18 1 94.88 344 VAL B CA 1
ATOM 5520 C C . VAL B 1 344 ? 18.016 4.953 -10.648 1 94.88 344 VAL B C 1
ATOM 5522 O O . VAL B 1 344 ? 17.938 3.746 -10.883 1 94.88 344 VAL B O 1
ATOM 5525 N N . SER B 1 345 ? 18.984 5.516 -9.984 1 96.25 345 SER B N 1
ATOM 5526 C CA . SER B 1 345 ? 20.031 4.746 -9.328 1 96.25 345 SER B CA 1
ATOM 5527 C C . SER B 1 345 ? 20.359 5.312 -7.949 1 96.25 345 SER B C 1
ATOM 5529 O O . SER B 1 345 ? 20.203 6.512 -7.715 1 96.25 345 SER B O 1
ATOM 5531 N N . GLY B 1 346 ? 20.734 4.465 -7.082 1 97.12 346 GLY B N 1
ATOM 5532 C CA . GLY B 1 346 ? 21.094 4.859 -5.73 1 97.12 346 GLY B CA 1
ATOM 5533 C C . GLY B 1 346 ? 21.234 3.68 -4.785 1 97.12 346 GLY B C 1
ATOM 5534 O O . GLY B 1 346 ? 20.953 2.539 -5.16 1 97.12 346 GLY B O 1
ATOM 5535 N N . THR B 1 347 ? 21.766 3.988 -3.646 1 98.25 347 THR B N 1
ATOM 5536 C CA . THR B 1 347 ? 21.906 2.988 -2.592 1 98.25 347 THR B CA 1
ATOM 5537 C C . THR B 1 347 ? 20.891 3.24 -1.477 1 98.25 347 THR B C 1
ATOM 5539 O O . THR B 1 347 ? 20.672 4.387 -1.082 1 98.25 347 THR B O 1
ATOM 5542 N N . VAL B 1 348 ? 20.266 2.184 -1.038 1 98.38 348 VAL B N 1
ATOM 5543 C CA . VAL B 1 348 ? 19.266 2.262 0.01 1 98.38 348 VAL B CA 1
ATOM 5544 C C . VAL B 1 348 ? 19.688 1.422 1.21 1 98.38 348 VAL B C 1
ATOM 5546 O O . VAL B 1 348 ? 20.156 0.293 1.049 1 98.38 348 VAL B O 1
ATOM 5549 N N . GLU B 1 349 ? 19.656 2.002 2.377 1 98.44 349 GLU B N 1
ATOM 5550 C CA . GLU B 1 349 ? 19.734 1.249 3.625 1 98.44 349 GLU B CA 1
ATOM 5551 C C . GLU B 1 349 ? 18.344 1.021 4.227 1 98.44 349 GLU B C 1
ATOM 5553 O O . GLU B 1 349 ? 17.531 1.938 4.27 1 98.44 349 GLU B O 1
ATOM 5558 N N . ALA B 1 350 ? 18.047 -0.189 4.629 1 97.94 350 ALA B N 1
ATOM 5559 C CA . ALA B 1 350 ? 16.766 -0.528 5.254 1 97.94 350 ALA B CA 1
ATOM 5560 C C . ALA B 1 350 ? 16.969 -1.491 6.422 1 97.94 350 ALA B C 1
ATOM 5562 O O . ALA B 1 350 ? 18 -2.168 6.504 1 97.94 350 ALA B O 1
ATOM 5563 N N . THR B 1 351 ? 16.047 -1.498 7.328 1 97.19 351 THR B N 1
ATOM 5564 C CA . THR B 1 351 ? 16.078 -2.363 8.5 1 97.19 351 THR B CA 1
ATOM 5565 C C . THR B 1 351 ? 14.828 -3.232 8.57 1 97.19 351 THR B C 1
ATOM 5567 O O . THR B 1 351 ? 13.711 -2.742 8.375 1 97.19 351 THR B O 1
ATOM 5570 N N . LEU B 1 352 ? 15.047 -4.551 8.789 1 97.75 352 LEU B N 1
ATOM 5571 C CA . LEU B 1 352 ? 13.961 -5.512 8.969 1 97.75 352 LEU B CA 1
ATOM 5572 C C . LEU B 1 352 ? 13.789 -5.871 10.438 1 97.75 352 LEU B C 1
ATOM 5574 O O . LEU B 1 352 ? 14.773 -5.996 11.172 1 97.75 352 LEU B O 1
ATOM 5578 N N . TYR B 1 353 ? 12.531 -5.961 10.852 1 96.56 353 TYR B N 1
ATOM 5579 C CA . TYR B 1 353 ? 12.234 -6.348 12.227 1 96.56 353 TYR B CA 1
ATOM 5580 C C . TYR B 1 353 ? 10.828 -6.93 12.336 1 96.56 353 TYR B C 1
ATOM 5582 O O . TYR B 1 353 ? 9.844 -6.195 12.289 1 96.56 353 TYR B O 1
ATOM 5590 N N . ARG B 1 354 ? 10.711 -8.25 12.539 1 95.81 354 ARG B N 1
ATOM 5591 C CA . ARG B 1 354 ? 9.477 -8.969 12.844 1 95.81 354 ARG B CA 1
ATOM 5592 C C . ARG B 1 354 ? 8.336 -8.516 11.945 1 95.81 354 ARG B C 1
ATOM 5594 O O . ARG B 1 354 ? 7.281 -8.094 12.43 1 95.81 354 ARG B O 1
ATOM 5601 N N . GLY B 1 355 ? 8.516 -8.68 10.719 1 95.44 355 GLY B N 1
ATOM 5602 C CA . GLY B 1 355 ? 7.473 -8.406 9.742 1 95.44 355 GLY B CA 1
ATOM 5603 C C . GLY B 1 355 ? 7.527 -7 9.188 1 95.44 355 GLY B C 1
ATOM 5604 O O . GLY B 1 355 ? 6.781 -6.66 8.266 1 95.44 355 GLY B O 1
ATOM 5605 N N . ASN B 1 356 ? 8.414 -6.125 9.734 1 94.81 356 ASN B N 1
ATOM 5606 C CA . ASN B 1 356 ? 8.523 -4.734 9.297 1 94.81 356 ASN B CA 1
ATOM 5607 C C . ASN B 1 356 ? 9.766 -4.512 8.438 1 94.81 356 ASN B C 1
ATOM 5609 O O . ASN B 1 356 ? 10.773 -5.195 8.617 1 94.81 356 ASN B O 1
ATOM 5613 N N . ILE B 1 357 ? 9.617 -3.65 7.5 1 95.19 357 ILE B N 1
ATOM 5614 C CA . ILE B 1 357 ? 10.766 -3.119 6.77 1 95.19 357 ILE B CA 1
ATOM 5615 C C . ILE B 1 357 ? 10.734 -1.593 6.805 1 95.19 357 ILE B C 1
ATOM 5617 O O . ILE B 1 357 ? 9.703 -0.98 6.508 1 95.19 357 ILE B O 1
ATOM 5621 N N . GLN B 1 358 ? 11.828 -1.014 7.223 1 94.19 358 GLN B N 1
ATOM 5622 C CA . GLN B 1 358 ? 11.945 0.44 7.289 1 94.19 358 GLN B CA 1
ATOM 5623 C C . GLN B 1 358 ? 13.133 0.935 6.473 1 94.19 358 GLN B C 1
ATOM 5625 O O . GLN B 1 358 ? 14.281 0.573 6.75 1 94.19 358 GLN B O 1
ATOM 5630 N N . VAL B 1 359 ? 12.828 1.66 5.438 1 96 359 VAL B N 1
ATOM 5631 C CA . VAL B 1 359 ? 13.898 2.344 4.715 1 96 359 VAL B CA 1
ATOM 5632 C C . VAL B 1 359 ? 14.484 3.449 5.59 1 96 359 VAL B C 1
ATOM 5634 O O . VAL B 1 359 ? 13.758 4.316 6.078 1 96 359 VAL B O 1
ATOM 5637 N N . THR B 1 360 ? 15.789 3.463 5.801 1 95.06 360 THR B N 1
ATOM 5638 C CA . THR B 1 360 ? 16.391 4.359 6.781 1 95.06 360 THR B CA 1
ATOM 5639 C C . THR B 1 360 ? 17.219 5.445 6.094 1 95.06 360 THR B C 1
ATOM 5641 O O . THR B 1 360 ? 17.188 6.605 6.5 1 95.06 360 THR B O 1
ATOM 5644 N N . ARG B 1 361 ? 17.969 5.059 5.055 1 95.88 361 ARG B N 1
ATOM 5645 C CA . ARG B 1 361 ? 18.844 6.016 4.395 1 95.88 361 ARG B CA 1
ATOM 5646 C C . ARG B 1 361 ? 18.828 5.824 2.883 1 95.88 361 ARG B C 1
ATOM 5648 O O . ARG B 1 361 ? 18.688 4.703 2.395 1 95.88 361 ARG B O 1
ATOM 5655 N N . LEU B 1 362 ? 18.891 6.863 2.203 1 96.12 362 LEU B N 1
ATOM 5656 C CA . LEU B 1 362 ? 19.172 6.91 0.771 1 96.12 362 LEU B CA 1
ATOM 5657 C C . LEU B 1 362 ? 20.453 7.691 0.489 1 96.12 362 LEU B C 1
ATOM 5659 O O . LEU B 1 362 ? 20.641 8.781 1.024 1 96.12 362 LEU B O 1
ATOM 5663 N N . PHE B 1 363 ? 21.328 7.125 -0.275 1 94.56 363 PHE B N 1
ATOM 5664 C CA . PHE B 1 363 ? 22.562 7.832 -0.592 1 94.56 363 PHE B CA 1
ATOM 5665 C C . PHE B 1 363 ? 23.094 7.395 -1.947 1 94.56 363 PHE B C 1
ATOM 5667 O O . PHE B 1 363 ? 22.641 6.402 -2.518 1 94.56 363 PHE B O 1
ATOM 5674 N N . GLU B 1 364 ? 24.016 8.211 -2.537 1 93.88 364 GLU B N 1
ATOM 5675 C CA . GLU B 1 364 ? 24.578 7.996 -3.863 1 93.88 364 GLU B CA 1
ATOM 5676 C C . GLU B 1 364 ? 23.5 8 -4.938 1 93.88 364 GLU B C 1
ATOM 5678 O O . GLU B 1 364 ? 23.438 7.102 -5.777 1 93.88 364 GLU B O 1
ATOM 5683 N N . LEU B 1 365 ? 22.594 8.961 -4.832 1 92.25 365 LEU B N 1
ATOM 5684 C CA . LEU B 1 365 ? 21.453 9.078 -5.742 1 92.25 365 LEU B CA 1
ATOM 5685 C C . LEU B 1 365 ? 21.875 9.68 -7.074 1 92.25 365 LEU B C 1
ATOM 5687 O O . LEU B 1 365 ? 22.766 10.539 -7.117 1 92.25 365 LEU B O 1
ATOM 5691 N N . THR B 1 366 ? 21.312 9.172 -8.102 1 85.38 366 THR B N 1
ATOM 5692 C CA . THR B 1 366 ? 21.453 9.844 -9.383 1 85.38 366 THR B CA 1
ATOM 5693 C C . THR B 1 366 ? 20.672 11.148 -9.406 1 85.38 366 THR B C 1
ATOM 5695 O O . THR B 1 366 ? 19.562 11.227 -8.867 1 85.38 366 THR B O 1
ATOM 5698 N N . GLU B 1 367 ? 21.344 12.117 -10 1 74.88 367 GLU B N 1
ATOM 5699 C CA . GLU B 1 367 ? 20.641 13.383 -10.18 1 74.88 367 GLU B CA 1
ATOM 5700 C C . GLU B 1 367 ? 19.656 13.305 -11.344 1 74.88 367 GLU B C 1
ATOM 5702 O O . GLU B 1 367 ? 20.016 12.859 -12.438 1 74.88 367 GLU B O 1
ATOM 5707 N N . ALA B 1 368 ? 18.438 13.422 -10.922 1 71.56 368 ALA B N 1
ATOM 5708 C CA . ALA B 1 368 ? 17.453 13.406 -12.008 1 71.56 368 ALA B CA 1
ATOM 5709 C C . ALA B 1 368 ? 17.109 14.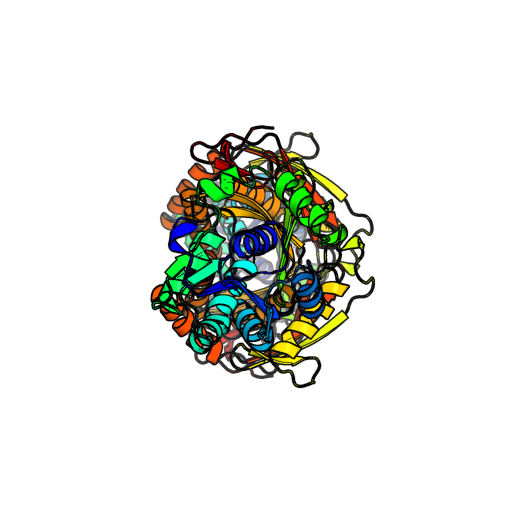828 -12.453 1 71.56 368 ALA B C 1
ATOM 5711 O O . ALA B 1 368 ? 16.828 15.695 -11.625 1 71.56 368 ALA B O 1
ATOM 5712 N N . PRO B 1 369 ? 17.25 15.023 -13.742 1 71.31 369 PRO B N 1
ATOM 5713 C CA . PRO B 1 369 ? 16.859 16.344 -14.242 1 71.31 369 PRO B CA 1
ATOM 5714 C C . PRO B 1 369 ? 15.438 16.734 -13.859 1 71.31 369 PRO B C 1
ATOM 5716 O O . PRO B 1 369 ? 14.531 15.891 -13.898 1 71.31 369 PRO B O 1
ATOM 5719 N N . GLY B 1 370 ? 15.281 17.922 -13.375 1 73.75 370 GLY B N 1
ATOM 5720 C CA . GLY B 1 370 ? 13.953 18.453 -13.094 1 73.75 370 GLY B CA 1
ATOM 5721 C C . GLY B 1 370 ? 13.461 18.109 -11.695 1 73.75 370 GLY B C 1
ATOM 5722 O O . GLY B 1 370 ? 12.383 18.547 -11.289 1 73.75 370 GLY B O 1
ATOM 5723 N N . THR B 1 371 ? 14.258 17.328 -11.031 1 80.56 371 THR B N 1
ATOM 5724 C CA . THR B 1 371 ? 13.891 17 -9.664 1 80.56 371 THR B CA 1
ATOM 5725 C C . THR B 1 371 ? 14.578 17.953 -8.68 1 80.56 371 THR B C 1
ATOM 5727 O O . THR B 1 371 ? 15.805 18.062 -8.672 1 80.56 371 THR B O 1
ATOM 5730 N N . ALA B 1 372 ? 13.734 18.75 -7.961 1 84.75 372 ALA B N 1
ATOM 5731 C CA . ALA B 1 372 ? 14.266 19.656 -6.957 1 84.75 372 ALA B CA 1
ATOM 5732 C C . ALA B 1 372 ? 13.68 19.359 -5.578 1 84.75 372 ALA B C 1
ATOM 5734 O O . ALA B 1 372 ? 12.57 18.844 -5.469 1 84.75 372 ALA B O 1
ATOM 5735 N N . ARG B 1 373 ? 14.516 19.625 -4.633 1 85.25 373 ARG B N 1
ATOM 5736 C CA . ARG B 1 373 ? 14.086 19.438 -3.252 1 85.25 373 ARG B CA 1
ATOM 5737 C C . ARG B 1 373 ? 13.898 20.781 -2.559 1 85.25 373 ARG B C 1
ATOM 5739 O O . ARG B 1 373 ? 14.57 21.766 -2.898 1 85.25 373 ARG B O 1
ATOM 5746 N N . GLN B 1 374 ? 13 20.734 -1.655 1 82.94 374 GLN B N 1
ATOM 5747 C CA . GLN B 1 374 ? 12.805 21.906 -0.799 1 82.94 374 GLN B CA 1
ATOM 5748 C C . GLN B 1 374 ? 13.227 21.609 0.637 1 82.94 374 GLN B C 1
ATOM 5750 O O . GLN B 1 374 ? 12.867 20.578 1.196 1 82.94 374 GLN B O 1
ATOM 5755 N N . THR B 1 375 ? 14.086 22.469 1.148 1 80.44 375 THR B N 1
ATOM 5756 C CA . THR B 1 375 ? 14.523 22.422 2.539 1 80.44 375 THR B CA 1
ATOM 5757 C C . THR B 1 375 ? 14.352 23.797 3.203 1 80.44 375 THR B C 1
ATOM 5759 O O . THR B 1 375 ? 14.172 24.797 2.52 1 80.44 375 THR B O 1
ATOM 5762 N N . ARG B 1 376 ? 14.281 23.828 4.512 1 78.56 376 ARG B N 1
ATOM 5763 C CA . ARG B 1 376 ? 14.141 25.141 5.145 1 78.56 376 ARG B CA 1
ATOM 5764 C C . ARG B 1 376 ? 14.977 25.219 6.414 1 78.56 376 ARG B C 1
ATOM 5766 O O . ARG B 1 376 ? 15.57 26.266 6.707 1 78.56 376 ARG B O 1
ATOM 5773 N N . PHE B 1 377 ? 15.117 24.219 7.094 1 76.5 377 PHE B N 1
ATOM 5774 C CA . PHE B 1 377 ? 15.719 24.297 8.422 1 76.5 377 PHE B CA 1
ATOM 5775 C C . PHE B 1 377 ? 17.234 24.469 8.312 1 76.5 377 PHE B C 1
ATOM 5777 O O . PHE B 1 377 ? 17.828 25.188 9.117 1 76.5 377 PHE B O 1
ATOM 5784 N N . THR B 1 378 ? 17.75 23.906 7.312 1 70.88 378 THR B N 1
ATOM 5785 C CA . THR B 1 378 ? 19.188 24.047 7.098 1 70.88 378 THR B CA 1
ATOM 5786 C C . THR B 1 378 ? 19.531 25.484 6.707 1 70.88 378 THR B C 1
ATOM 5788 O O . THR B 1 378 ? 20.703 25.875 6.723 1 70.88 378 THR B O 1
ATOM 5791 N N . HIS B 1 379 ? 18.5 26.312 6.445 1 72.5 379 HIS B N 1
ATOM 5792 C CA . HIS B 1 379 ? 18.719 27.688 6.016 1 72.5 379 HIS B CA 1
ATOM 5793 C C . HIS B 1 379 ? 18 28.672 6.938 1 72.5 379 HIS B C 1
ATOM 5795 O O . HIS B 1 379 ? 17.531 29.719 6.484 1 72.5 379 HIS B O 1
ATOM 5801 N N . GLY B 1 380 ? 17.781 28.297 8.094 1 70.38 380 GLY B N 1
ATOM 5802 C CA . GLY B 1 380 ? 17.234 29.203 9.086 1 70.38 380 GLY B CA 1
ATOM 5803 C C . GLY B 1 380 ? 15.773 28.969 9.391 1 70.38 380 GLY B C 1
ATOM 5804 O O . GLY B 1 380 ? 15.242 29.516 10.359 1 70.38 380 GLY B O 1
ATOM 5805 N N . GLY B 1 381 ? 15.07 28.156 8.547 1 66.94 381 GLY B N 1
ATOM 5806 C CA . GLY B 1 381 ? 13.781 27.578 8.891 1 66.94 381 GLY B CA 1
ATOM 5807 C C . GLY B 1 381 ? 12.609 28.469 8.492 1 66.94 381 GLY B C 1
ATOM 5808 O O . GLY B 1 381 ? 11.453 28.125 8.742 1 66.94 381 GLY B O 1
ATOM 5809 N N . HIS B 1 382 ? 12.906 29.594 7.906 1 72.44 382 HIS B N 1
ATOM 5810 C CA . HIS B 1 382 ? 11.82 30.547 7.695 1 72.44 382 HIS B CA 1
ATOM 5811 C C . HIS B 1 382 ? 11.445 30.641 6.219 1 72.44 382 HIS B C 1
ATOM 5813 O O . HIS B 1 382 ? 10.391 31.172 5.875 1 72.44 382 HIS B O 1
ATOM 5819 N N . HIS B 1 383 ? 12.273 30.172 5.465 1 75.19 383 HIS B N 1
ATOM 5820 C CA . HIS B 1 383 ? 11.984 30.172 4.035 1 75.19 383 HIS B CA 1
ATOM 5821 C C . HIS B 1 383 ? 12.344 28.844 3.396 1 75.19 383 HIS B C 1
ATOM 5823 O O . HIS B 1 383 ? 13.258 28.156 3.854 1 75.19 383 HIS B O 1
ATOM 5829 N N . TRP B 1 384 ? 11.516 28.625 2.4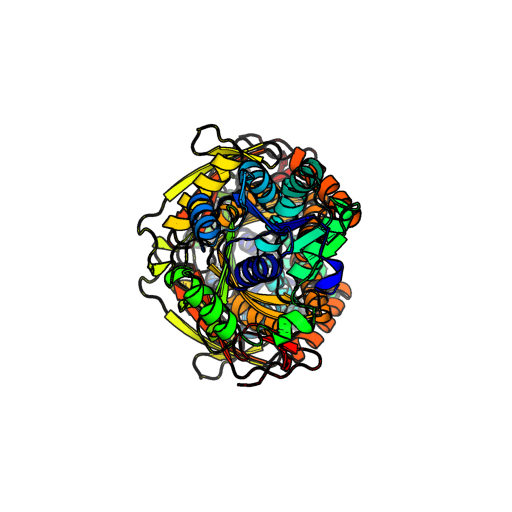04 1 77.75 384 TRP B N 1
ATOM 5830 C CA . TRP B 1 384 ? 11.805 27.406 1.644 1 77.75 384 TRP B CA 1
ATOM 5831 C C . TRP B 1 384 ? 12.914 27.656 0.625 1 77.75 384 TRP B C 1
ATOM 5833 O O . TRP B 1 384 ? 12.945 28.703 -0.023 1 77.75 384 TRP B O 1
ATOM 5843 N N . ILE B 1 385 ? 13.891 26.766 0.587 1 75.38 385 ILE B N 1
ATOM 5844 C CA . ILE B 1 385 ? 14.977 26.828 -0.386 1 75.38 385 ILE B CA 1
ATOM 5845 C C . ILE B 1 385 ? 14.914 25.625 -1.313 1 75.38 385 ILE B C 1
ATOM 5847 O O . ILE B 1 385 ? 14.812 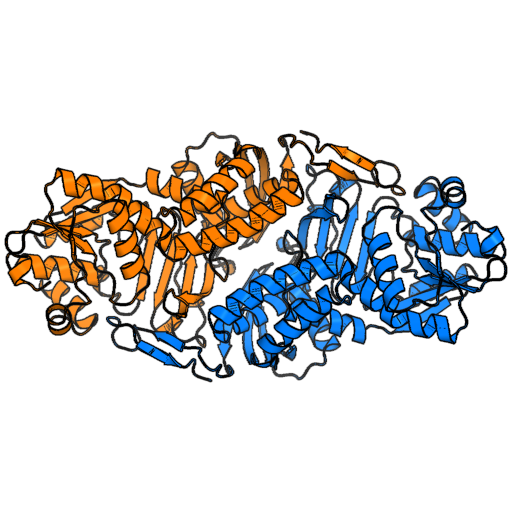24.484 -0.852 1 75.38 385 ILE B O 1
ATOM 5851 N N . THR B 1 386 ? 14.875 25.922 -2.6 1 77.06 386 THR B N 1
ATOM 5852 C CA . THR B 1 386 ? 14.852 24.844 -3.596 1 77.06 386 THR B CA 1
ATOM 5853 C C . THR B 1 386 ? 16.266 24.469 -4.008 1 77.06 386 THR B C 1
ATOM 5855 O O . THR B 1 386 ? 17.094 25.328 -4.301 1 77.06 386 THR B O 1
ATOM 5858 N N . GLN B 1 387 ? 16.578 23.203 -3.902 1 77.5 387 GLN B N 1
ATOM 5859 C CA . GLN B 1 387 ? 17.891 22.703 -4.281 1 77.5 387 GLN B CA 1
ATOM 5860 C C . GLN B 1 387 ? 17.781 21.406 -5.09 1 77.5 387 GLN B C 1
ATOM 5862 O O . GLN B 1 387 ? 16.766 20.703 -4.996 1 77.5 387 GLN B O 1
ATOM 5867 N N . PRO B 1 388 ? 18.781 21.234 -5.988 1 72.88 388 PRO B N 1
ATOM 5868 C CA . PRO B 1 388 ? 18.781 19.953 -6.703 1 72.88 388 PRO B CA 1
ATOM 5869 C C . PRO B 1 388 ? 18.953 18.766 -5.77 1 72.88 388 PRO B C 1
ATOM 5871 O O . PRO B 1 388 ? 19.5 18.906 -4.672 1 72.88 388 PRO B O 1
ATOM 5874 N N . VAL B 1 389 ? 18.344 17.734 -6.113 1 65.81 389 VAL B N 1
ATOM 5875 C CA . VAL B 1 389 ? 18.594 16.5 -5.383 1 65.81 389 VAL B CA 1
ATOM 5876 C C . VAL B 1 389 ? 20.062 16.109 -5.484 1 65.81 389 VAL B C 1
ATOM 5878 O O . VAL B 1 389 ? 20.641 16.094 -6.582 1 65.81 389 VAL B O 1
ATOM 5881 N N . HIS B 1 390 ? 20.844 16.406 -4.336 1 61.19 390 HIS B N 1
ATOM 5882 C CA . HIS B 1 390 ? 22.281 16.188 -4.41 1 61.19 390 HIS B CA 1
ATOM 5883 C C . HIS B 1 390 ? 22.625 14.719 -4.27 1 61.19 390 HIS B C 1
ATOM 5885 O O . HIS B 1 390 ? 21.969 13.984 -3.531 1 61.19 390 HIS B O 1
ATOM 5891 N N . ALA B 1 391 ? 23.453 14.211 -5.227 1 50.56 391 ALA B N 1
ATOM 5892 C CA . ALA B 1 391 ? 24.234 12.992 -5.098 1 50.56 391 ALA B CA 1
ATOM 5893 C C . ALA B 1 391 ? 25.047 13 -3.803 1 50.56 391 ALA B C 1
ATOM 5895 O O . ALA B 1 391 ? 25.906 13.875 -3.6 1 50.56 391 ALA B O 1
ATOM 5896 N N . ALA B 1 392 ? 24.375 12.789 -2.549 1 42.22 392 ALA B N 1
ATOM 5897 C CA . ALA B 1 392 ? 25.438 12.703 -1.556 1 42.22 392 ALA B CA 1
ATOM 5898 C C . ALA B 1 392 ? 26.406 11.578 -1.897 1 42.22 392 ALA B C 1
ATOM 5900 O O . ALA B 1 392 ? 26.016 10.531 -2.396 1 42.22 392 ALA B O 1
#

InterPro domains:
  IPR001518 Argininosuccinate synthase [PTHR11587] (10-360)
  IPR014729 Rossmann-like alpha/beta/alpha sandwich fold [G3DSA:3.40.50.620] (10-181)
  IPR024074 Argininosuccinate synthetase, catalytic/multimerisation domain body [G3DSA:3.90.1260.10] (69-360)
  IPR024074 Argininosuccinate synthetase, catalytic/multimerisation domain body [SSF69864] (183-361)
  IPR048267 Arginosuccinate synthase-like, N-terminal domain [PF00764] (11-169)
  IPR048268 Arginosuccinate synthase C-terminal domain [PF20979] (183-360)

Nearest PDB structures (foldseek):
  7k5z-assembly1_C  TM=9.221E-01  e=3.396E-32  Legionella pneumophila subsp. pneumophila str. Philadelphia 1
  7k5z-assembly1_A  TM=9.174E-01  e=5.388E-31  Legionella pneumophila subsp. pneumophila str. Philadelphia 1
  4nzp-assembly1_A  TM=8.991E-01  e=3.276E-31  Campylobacter jejuni subsp. jejuni NCTC 11168 = ATCC 700819
  7k5z-assembly1_D  TM=9.213E-01  e=1.720E-30  Legionella pneumophila subsp. pneumophila str. Philadelphia 1
  4xfj-assembly1_B  TM=9.106E-01  e=7.804E-29  Mycolicibacterium thermoresistibile ATCC 19527

Sequence (784 aa):
MDLKQLKGLRVGLFTSGGLSGTAVAAWLAANDVDVTCYVADIGQRAPLPPGELARHLAGLGLKTRTVDLRAEMADMALDLVTYQATYEGGYWNTTGAARAVLVAGLGPVLREEGCDILAHGCVGGGNDQSRFARYAARFTPDLTVFTPWTASWMLERFPTRAAMSTYLRELGYPKELTDWADYSIDGNLAGCSHESDLLEDLGNPPASVAPLMTVWPQAAAAEPETFTVRFEGGRPVAMDGVGVSPLDAVQRANALGGRHGVSLRTVVENRVNGTKCRGVYEAPGLDVLSPCLDALYHACLDKPSSQLFRRLSTELGTAVYEGRFHDTYGRAAASAVDLLAGGVSGTVEATLYRGNIQVTRLFELTEAPGTARQTRFTHGGHHWITQPVHAAMDLKQLKGLRVGLFTSGGLSGTAVAAWLAANDVDVTCYVADIGQRAPLPPGELARHLAGLGLKTRTVDLRAEMADMALDLVTYQATYEGGYWNTTGAARAVLVAGLGPVLREEGCDILAHGCVGGGNDQSRFARYAARFTPDLTVFTPWTASWMLERFPTRAAMSTYLRELGYPKELTDWADYSIDGNLAGCSHESDLLEDLGNPPASVAPLMTVWPQAAAAEPETFTVRFEGGRPVAMDGVGVSPLDAVQRANALGGRHGVSLRTVVENRVNGTKCRGVYEAPGLDVLSPCLDALYHACLDKPSSQLFRRLSTELGTAVYEGRFHDTYGRAAASAVDLLAGGVSGTVEATLYRGNIQVTRLFELTEAPGTARQTRFTHGGHHWITQPVHAA